Protein 9A7Y (pdb70)

Radius of gyration: 27.04 Å; Cα contacts (8 Å, |Δi|>4): 1720; chains: 2; bounding box: 69×69×62 Å

Structure (mmCIF, N/CA/C/O backbone):
data_9A7Y
#
_entry.id   9A7Y
#
loop_
_entity.id
_entity.type
_entity.pdbx_description
1 POLYMER YMFF_BACSU
2 POLYMER YMFH_BACSU
#
loop_
_atom_site.group_PDB
_atom_site.id
_atom_site.type_symbol
_atom_site.label_atom_id
_atom_site.label_alt_id
_atom_site.label_comp_id
_atom_site.label_asym_id
_atom_site.label_entity_id
_atom_site.label_seq_id
_atom_site.pdbx_PDB_ins_code
_atom_site.Cartn_x
_atom_site.Cartn_y
_atom_site.Cartn_z
_atom_site.occupancy
_atom_site.B_iso_or_equiv
_atom_site.auth_seq_id
_atom_site.auth_comp_id
_atom_site.auth_asym_id
_atom_site.auth_atom_id
_atom_site.pdbx_PDB_model_num
ATOM 1 N N . MET A 1 1 ? 10.622 7.119 -29.609 1.000 0.540 1 MET A N 1
ATOM 2 C CA . MET A 1 1 ? 9.898 8.091 -28.760 1.000 0.540 1 MET A CA 1
ATOM 3 C C . MET A 1 1 ? 10.457 7.957 -27.367 1.000 0.540 1 MET A C 1
ATOM 4 O O . MET A 1 1 ? 10.782 6.834 -27.007 1.000 0.540 1 MET A O 1
ATOM 20 N N . SER A 1 2 ? 10.600 9.060 -26.636 1.000 0.820 2 SER A N 1
ATOM 21 C CA . SER A 1 2 ? 11.010 8.968 -25.237 1.000 0.820 2 SER A CA 1
ATOM 22 C C . SER A 1 2 ? 9.808 8.644 -24.351 1.000 0.820 2 SER A C 1
ATOM 23 O O . SER A 1 2 ? 8.711 9.145 -24.608 1.000 0.820 2 SER A O 1
ATOM 31 N N . TYR A 1 3 ? 10.010 7.809 -23.336 1.000 0.880 3 TYR A N 1
ATOM 32 C CA . TYR A 1 3 ? 9.004 7.496 -22.324 1.000 0.880 3 TYR A CA 1
ATOM 33 C C . TYR A 1 3 ? 8.738 8.679 -21.389 1.000 0.880 3 TYR A C 1
ATOM 34 O O . TYR A 1 3 ? 7.626 8.815 -20.878 1.000 0.880 3 TYR A O 1
ATOM 52 N N . VAL A 1 4 ? 9.744 9.528 -21.152 1.000 0.900 4 VAL A N 1
ATOM 53 C CA . VAL A 1 4 ? 9.670 10.641 -20.200 1.000 0.900 4 VAL A CA 1
ATOM 54 C C . VAL A 1 4 ? 10.280 11.885 -20.820 1.000 0.900 4 VAL A C 1
ATOM 55 O O . VAL A 1 4 ? 11.466 11.923 -21.126 1.000 0.900 4 VAL A O 1
ATOM 68 N N . ASN A 1 5 ? 9.463 12.928 -20.964 1.000 0.860 5 ASN A N 1
ATOM 69 C CA . ASN A 1 5 ? 9.908 14.214 -21.486 1.000 0.860 5 ASN A CA 1
ATOM 70 C C . ASN A 1 5 ? 10.075 15.207 -20.331 1.000 0.860 5 ASN A C 1
ATOM 71 O O . ASN A 1 5 ? 9.141 15.913 -19.946 1.000 0.860 5 ASN A O 1
ATOM 82 N N . GLU A 1 6 ? 11.259 15.178 -19.733 1.000 0.920 6 GLU A N 1
ATOM 83 C CA . GLU A 1 6 ? 11.642 16.013 -18.600 1.000 0.920 6 GLU A CA 1
ATOM 84 C C . GLU A 1 6 ? 12.237 17.343 -19.081 1.000 0.920 6 GLU A C 1
ATOM 85 O O . GLU A 1 6 ? 13.165 17.371 -19.889 1.000 0.920 6 GLU A O 1
ATOM 97 N N . LEU A 1 7 ? 11.740 18.455 -18.541 1.000 0.950 7 LEU A N 1
ATOM 98 C CA . LEU A 1 7 ? 12.378 19.760 -18.664 1.000 0.950 7 LEU A CA 1
ATOM 99 C C . LEU A 1 7 ? 13.130 20.069 -17.368 1.000 0.950 7 LEU A C 1
ATOM 100 O O . LEU A 1 7 ? 12.504 20.278 -16.326 1.000 0.950 7 LEU A O 1
ATOM 116 N N . LYS A 1 8 ? 14.462 20.117 -17.454 1.000 0.950 8 LYS A N 1
ATOM 117 C CA . LYS A 1 8 ? 15.334 20.525 -16.350 1.000 0.950 8 LYS A CA 1
ATOM 118 C C . LYS A 1 8 ? 15.684 22.004 -16.452 1.000 0.950 8 LYS A C 1
ATOM 119 O O . LYS A 1 8 ? 16.077 22.484 -17.517 1.000 0.950 8 LYS A O 1
ATOM 138 N N . SER A 1 9 ? 15.622 22.709 -15.332 1.000 0.950 9 SER A N 1
ATOM 139 C CA . SER A 1 9 ? 16.058 24.103 -15.225 1.000 0.950 9 SER A CA 1
ATOM 140 C C . SER A 1 9 ? 16.682 24.380 -13.861 1.000 0.950 9 SER A C 1
ATOM 141 O O . SER A 1 9 ? 16.329 23.763 -12.858 1.000 0.950 9 SER A O 1
ATOM 149 N N . LYS A 1 10 ? 17.638 25.313 -13.811 1.000 0.940 10 LYS A N 1
ATOM 150 C CA . LYS A 1 10 ? 18.231 25.780 -12.553 1.000 0.940 10 LYS A CA 1
ATOM 151 C C . LYS A 1 10 ? 17.608 27.096 -12.123 1.000 0.940 10 LYS A C 1
ATOM 152 O O . LYS A 1 10 ? 17.526 28.029 -12.914 1.000 0.940 10 LYS A O 1
ATOM 171 N N . HIS A 1 11 ? 17.254 27.167 -10.849 1.000 0.950 11 HIS A N 1
ATOM 172 C CA . HIS A 1 11 ? 16.675 28.332 -10.196 1.000 0.950 11 HIS A CA 1
ATOM 173 C C . HIS A 1 11 ? 17.517 28.649 -8.950 1.000 0.950 11 HIS A C 1
ATOM 174 O O . HIS A 1 11 ? 17.166 28.283 -7.828 1.000 0.950 11 HIS A O 1
ATOM 188 N N . GLY A 1 12 ? 18.690 29.260 -9.163 1.000 0.930 12 GLY A N 1
ATOM 189 C CA . GLY A 1 12 ? 19.699 29.470 -8.119 1.000 0.930 12 GLY A CA 1
ATOM 190 C C . GLY A 1 12 ? 20.338 28.153 -7.669 1.000 0.930 12 GLY A C 1
ATOM 191 O O . GLY A 1 12 ? 21.031 27.493 -8.444 1.000 0.930 12 GLY A O 1
ATOM 195 N N . GLY A 1 13 ? 20.104 27.766 -6.415 1.000 0.930 13 GLY A N 1
ATOM 196 C CA . GLY A 1 13 ? 20.563 26.497 -5.838 1.000 0.930 13 GLY A CA 1
ATOM 197 C C . GLY A 1 13 ? 19.603 25.318 -6.015 1.000 0.930 13 GLY A C 1
ATOM 198 O O . GLY A 1 13 ? 19.961 24.205 -5.640 1.000 0.930 13 GLY A O 1
ATOM 202 N N . LEU A 1 14 ? 18.403 25.555 -6.554 1.000 0.970 14 LEU A N 1
ATOM 203 C CA . LEU A 1 14 ? 17.367 24.550 -6.787 1.000 0.970 14 LEU A CA 1
ATOM 204 C C . LEU A 1 14 ? 17.405 24.060 -8.237 1.000 0.970 14 LEU A C 1
ATOM 205 O O . LEU A 1 14 ? 17.370 24.868 -9.169 1.000 0.970 14 LEU A O 1
ATOM 221 N N . THR A 1 15 ? 17.396 22.745 -8.434 1.000 0.970 15 THR A N 1
ATOM 222 C CA . THR A 1 15 ? 17.099 22.154 -9.745 1.000 0.970 15 THR A CA 1
ATOM 223 C C . THR A 1 15 ? 15.605 21.848 -9.826 1.000 0.970 15 THR A C 1
ATOM 224 O O . THR A 1 15 ? 15.051 21.175 -8.959 1.000 0.970 15 THR A O 1
ATOM 235 N N . ALA A 1 16 ? 14.928 22.354 -10.853 1.000 0.980 16 ALA A N 1
ATOM 236 C CA . ALA A 1 16 ? 13.541 22.023 -11.146 1.000 0.980 16 ALA A CA 1
ATOM 237 C C . ALA A 1 16 ? 13.472 20.958 -12.244 1.000 0.980 16 ALA A C 1
ATOM 238 O O . ALA A 1 16 ? 14.152 21.060 -13.265 1.000 0.980 16 ALA A O 1
ATOM 245 N N . HIS A 1 17 ? 12.620 19.964 -12.024 1.000 0.980 17 HIS A N 1
ATOM 246 C CA . HIS A 1 17 ? 12.382 18.815 -12.885 1.000 0.980 17 HIS A CA 1
ATOM 247 C C . HIS A 1 17 ? 10.893 18.776 -13.228 1.000 0.980 17 HIS A C 1
ATOM 248 O O . HIS A 1 17 ? 10.058 18.378 -12.413 1.000 0.980 17 HIS A O 1
ATOM 262 N N . ILE A 1 18 ? 10.527 19.231 -14.421 1.000 0.980 18 ILE A N 1
ATOM 263 C CA . ILE A 1 18 ? 9.121 19.330 -14.822 1.000 0.980 18 ILE A CA 1
ATOM 264 C C . ILE A 1 18 ? 8.816 18.209 -15.807 1.000 0.980 18 ILE A C 1
ATOM 265 O O . ILE A 1 18 ? 9.426 18.140 -16.873 1.000 0.980 18 ILE A O 1
ATOM 281 N N . VAL A 1 19 ? 7.841 17.359 -15.483 1.000 0.970 19 VAL A N 1
ATOM 282 C CA . VAL A 1 19 ? 7.342 16.327 -16.399 1.000 0.970 19 VAL A CA 1
ATOM 283 C C . VAL A 1 19 ? 5.875 16.584 -16.703 1.000 0.970 19 VAL A C 1
ATOM 284 O O . VAL A 1 19 ? 4.987 16.306 -15.892 1.000 0.970 19 VAL A O 1
ATOM 297 N N . LYS A 1 20 ? 5.620 17.097 -17.908 1.000 0.950 20 LYS A N 1
ATOM 298 C CA . LYS A 1 20 ? 4.261 17.296 -18.409 1.000 0.950 20 LYS A CA 1
ATOM 299 C C . LYS A 1 20 ? 3.664 15.957 -18.840 1.000 0.950 20 LYS A C 1
ATOM 300 O O . LYS A 1 20 ? 4.212 15.285 -19.712 1.000 0.950 20 LYS A O 1
ATOM 319 N N . THR A 1 21 ? 2.527 15.583 -18.261 1.000 0.940 21 THR A N 1
ATOM 320 C CA . THR A 1 21 ? 1.827 14.335 -18.587 1.000 0.940 21 THR A CA 1
ATOM 321 C C . THR A 1 21 ? 0.331 14.431 -18.310 1.000 0.940 21 THR A C 1
ATOM 322 O O . THR A 1 21 ? -0.084 14.896 -17.256 1.000 0.940 21 THR A O 1
ATOM 333 N N . GLU A 1 22 ? -0.489 13.928 -19.230 1.000 0.910 22 GLU A N 1
ATOM 334 C CA . GLU A 1 22 ? -1.950 13.878 -19.077 1.000 0.910 22 GLU A CA 1
ATOM 335 C C . GLU A 1 22 ? -2.439 12.593 -18.382 1.000 0.910 22 GLU A C 1
ATOM 336 O O . GLU A 1 22 ? -3.642 12.408 -18.209 1.000 0.910 22 GLU A O 1
ATOM 348 N N . LYS A 1 23 ? -1.524 11.707 -17.946 1.000 0.920 23 LYS A N 1
ATOM 349 C CA . LYS A 1 23 ? -1.878 10.444 -17.265 1.000 0.920 23 LYS A CA 1
ATOM 350 C C . LYS A 1 23 ? -2.685 10.662 -15.979 1.000 0.920 23 LYS A C 1
ATOM 351 O O . LYS A 1 23 ? -3.497 9.816 -15.612 1.000 0.920 23 LYS A O 1
ATOM 370 N N . PHE A 1 24 ? -2.431 11.761 -15.270 1.000 0.950 24 PHE A N 1
ATOM 371 C CA . PHE A 1 24 ? -2.903 11.967 -13.903 1.000 0.950 24 PHE A CA 1
ATOM 372 C C . PHE A 1 24 ? -3.990 13.041 -13.814 1.000 0.950 24 PHE A C 1
ATOM 373 O O . PHE A 1 24 ? -3.987 14.039 -14.534 1.000 0.950 24 PHE A O 1
ATOM 390 N N . LYS A 1 25 ? -4.912 12.847 -12.872 1.000 0.950 25 LYS A N 1
ATOM 391 C CA . LYS A 1 25 ? -5.926 13.815 -12.448 1.000 0.950 25 LYS A CA 1
ATOM 392 C C . LYS A 1 25 ? -5.439 14.762 -11.351 1.000 0.950 25 LYS A C 1
ATOM 393 O O . LYS A 1 25 ? -6.184 15.636 -10.922 1.000 0.950 25 LYS A O 1
ATOM 412 N N . THR A 1 26 ? -4.198 14.599 -10.908 1.000 0.970 26 THR A N 1
ATOM 413 C CA . THR A 1 26 ? -3.527 15.450 -9.923 1.000 0.970 26 THR A CA 1
ATOM 414 C C . THR A 1 26 ? -2.218 15.982 -10.499 1.000 0.970 26 THR A C 1
ATOM 415 O O . THR A 1 26 ? -1.710 15.489 -11.509 1.000 0.970 26 THR A O 1
ATOM 426 N N . VAL A 1 27 ? -1.661 16.989 -9.835 1.000 0.980 27 VAL A N 1
ATOM 427 C CA . VAL A 1 27 ? -0.274 17.415 -9.991 1.000 0.980 27 VAL A CA 1
ATOM 428 C C . VAL A 1 27 ? 0.466 17.064 -8.707 1.000 0.980 27 VAL A C 1
ATOM 429 O O . VAL A 1 27 ? 0.052 17.447 -7.612 1.000 0.980 27 VAL A O 1
ATOM 442 N N . SER A 1 28 ? 1.563 16.327 -8.845 1.000 0.980 28 SER A N 1
ATOM 443 C CA . SER A 1 28 ? 2.469 16.013 -7.744 1.000 0.980 28 SER A CA 1
ATOM 444 C C . SER A 1 28 ? 3.623 17.009 -7.720 1.000 0.980 28 SER A C 1
ATOM 445 O O . SER A 1 28 ? 4.362 17.126 -8.698 1.000 0.980 28 SER A O 1
ATOM 453 N N . LEU A 1 29 ? 3.785 17.702 -6.593 1.000 0.990 29 LEU A N 1
ATOM 454 C CA . LEU A 1 29 ? 4.940 18.539 -6.279 1.000 0.990 29 LEU A CA 1
ATOM 455 C C . LEU A 1 29 ? 5.798 17.805 -5.247 1.000 0.990 29 LEU A C 1
ATOM 456 O O . LEU A 1 29 ? 5.321 17.478 -4.159 1.000 0.990 29 LEU A O 1
ATOM 472 N N . ILE A 1 30 ? 7.052 17.518 -5.577 1.000 0.990 30 ILE A N 1
ATOM 473 C CA . ILE A 1 30 ? 7.938 16.719 -4.724 1.000 0.990 30 ILE A CA 1
ATOM 474 C C . ILE A 1 30 ? 9.242 17.476 -4.541 1.000 0.990 30 ILE A C 1
ATOM 475 O O . ILE A 1 30 ? 10.015 17.614 -5.483 1.000 0.990 30 ILE A O 1
ATOM 491 N N . PHE A 1 31 ? 9.483 17.959 -3.329 1.000 0.990 31 PHE A N 1
ATOM 492 C CA . PHE A 1 31 ? 10.696 18.681 -2.975 1.000 0.990 31 PHE A CA 1
ATOM 493 C C . PHE A 1 31 ? 11.627 17.768 -2.185 1.000 0.990 31 PHE A C 1
ATOM 494 O O . PHE A 1 31 ? 11.219 17.188 -1.177 1.000 0.990 31 PHE A O 1
ATOM 511 N N . LYS A 1 32 ? 12.871 17.629 -2.635 1.000 0.980 32 LYS A N 1
ATOM 512 C CA . LYS A 1 32 ? 13.868 16.744 -2.034 1.000 0.980 32 LYS A CA 1
ATOM 513 C C . LYS A 1 32 ? 15.076 17.531 -1.556 1.000 0.980 32 LYS A C 1
ATOM 514 O O . LYS A 1 32 ? 15.555 18.421 -2.251 1.000 0.980 32 LYS A O 1
ATOM 533 N N . MET A 1 33 ? 15.566 17.161 -0.377 1.000 0.980 33 MET A N 1
ATOM 534 C CA . MET A 1 33 ? 16.768 17.716 0.239 1.000 0.980 33 MET A CA 1
ATOM 535 C C . MET A 1 33 ? 17.732 16.587 0.566 1.000 0.980 33 MET A C 1
ATOM 536 O O . MET A 1 33 ? 17.392 15.682 1.333 1.000 0.980 33 MET A O 1
ATOM 550 N N . LEU A 1 34 ? 18.931 16.636 -0.003 1.000 0.970 34 LEU A N 1
ATOM 551 C CA . LEU A 1 34 ? 19.945 15.601 0.157 1.000 0.970 34 LEU A CA 1
ATOM 552 C C . LEU A 1 34 ? 21.178 16.152 0.858 1.000 0.970 34 LEU A C 1
ATOM 553 O O . LEU A 1 34 ? 21.746 17.163 0.446 1.000 0.970 34 LEU A O 1
ATOM 569 N N . ALA A 1 35 ? 21.607 15.427 1.888 1.000 0.960 35 ALA A N 1
ATOM 570 C CA . ALA A 1 35 ? 22.826 15.687 2.640 1.000 0.960 35 ALA A CA 1
ATOM 571 C C . ALA A 1 35 ? 23.581 14.376 2.925 1.000 0.960 35 ALA A C 1
ATOM 572 O O . ALA A 1 35 ? 22.993 13.295 2.808 1.000 0.960 35 ALA A O 1
ATOM 579 N N . PRO A 1 36 ? 24.860 14.436 3.335 1.000 0.950 36 PRO A N 1
ATOM 580 C CA . PRO A 1 36 ? 25.559 13.281 3.889 1.000 0.950 36 PRO A CA 1
ATOM 581 C C . PRO A 1 36 ? 24.833 12.719 5.116 1.000 0.950 36 PRO A C 1
ATOM 582 O O . PRO A 1 36 ? 24.283 13.463 5.931 1.000 0.950 36 PRO A O 1
ATOM 593 N N . LEU A 1 37 ? 24.838 11.397 5.257 1.000 0.960 37 LEU A N 1
ATOM 594 C CA . LEU A 1 37 ? 24.335 10.717 6.442 1.000 0.960 37 LEU A CA 1
ATOM 595 C C . LEU A 1 37 ? 25.415 10.740 7.529 1.000 0.960 37 LEU A C 1
ATOM 596 O O . LEU A 1 37 ? 26.457 10.111 7.376 1.000 0.960 37 LEU A O 1
ATOM 612 N N . THR A 1 38 ? 25.172 11.446 8.632 1.000 0.950 38 THR A N 1
ATOM 613 C CA . THR A 1 38 ? 26.106 11.523 9.763 1.000 0.950 38 THR A CA 1
ATOM 614 C C . THR A 1 38 ? 25.374 11.368 11.090 1.000 0.950 38 THR A C 1
ATOM 615 O O . THR A 1 38 ? 24.211 11.758 11.225 1.000 0.950 38 THR A O 1
ATOM 626 N N . LYS A 1 39 ? 26.061 10.812 12.094 1.000 0.950 39 LYS A N 1
ATOM 627 C CA . LYS A 1 39 ? 25.470 10.567 13.416 1.000 0.950 39 LYS A CA 1
ATOM 628 C C . LYS A 1 39 ? 25.024 11.857 14.114 1.000 0.950 39 LYS A C 1
ATOM 629 O O . LYS A 1 39 ? 23.995 11.867 14.768 1.000 0.950 39 LYS A O 1
ATOM 648 N N . ASP A 1 40 ? 25.740 12.962 13.921 1.000 0.950 40 ASP A N 1
ATOM 649 C CA . ASP A 1 40 ? 25.431 14.250 14.554 1.000 0.950 40 ASP A CA 1
ATOM 650 C C . ASP A 1 40 ? 24.208 14.981 13.954 1.000 0.950 40 ASP A C 1
ATOM 651 O O . ASP A 1 40 ? 23.677 15.908 14.582 1.000 0.950 40 ASP A O 1
ATOM 660 N N . GLN A 1 41 ? 23.760 14.572 12.755 1.000 0.970 41 GLN A N 1
ATOM 661 C CA . GLN A 1 41 ? 22.660 15.208 12.017 1.000 0.970 41 GLN A CA 1
ATOM 662 C C . GLN A 1 41 ? 21.442 14.313 11.807 1.000 0.970 41 GLN A C 1
ATOM 663 O O . GLN A 1 41 ? 20.344 14.843 11.641 1.000 0.970 41 GLN A O 1
ATOM 677 N N . VAL A 1 42 ? 21.606 12.986 11.778 1.000 0.980 42 VAL A N 1
ATOM 678 C CA . VAL A 1 42 ? 20.540 12.058 11.366 1.000 0.980 42 VAL A CA 1
ATOM 679 C C . VAL A 1 42 ? 19.244 12.274 12.157 1.000 0.980 42 VAL A C 1
ATOM 680 O O . VAL A 1 42 ? 18.198 12.475 11.543 1.000 0.980 42 VAL A O 1
ATOM 693 N N . THR A 1 43 ? 19.319 12.379 13.486 1.000 0.990 43 THR A N 1
ATOM 694 C CA . THR A 1 43 ? 18.150 12.561 14.364 1.000 0.990 43 THR A CA 1
ATOM 695 C C . THR A 1 43 ? 17.505 13.943 14.207 1.000 0.990 43 THR A C 1
ATOM 696 O O . THR A 1 43 ? 16.287 14.057 14.086 1.000 0.990 43 THR A O 1
ATOM 707 N N . LYS A 1 44 ? 18.298 15.020 14.109 1.000 0.980 44 LYS A N 1
ATOM 708 C CA . LYS A 1 44 ? 17.773 16.386 13.894 1.000 0.980 44 LYS A CA 1
ATOM 709 C C . LYS A 1 44 ? 17.095 16.519 12.534 1.000 0.980 44 LYS A C 1
ATOM 710 O O . LYS A 1 44 ? 16.021 17.105 12.428 1.000 0.980 44 LYS A O 1
ATOM 729 N N . ARG A 1 45 ? 17.700 15.944 11.493 1.000 0.980 45 ARG A N 1
ATOM 730 C CA . ARG A 1 45 ? 17.134 15.914 10.139 1.000 0.980 45 ARG A CA 1
ATOM 731 C C . ARG A 1 45 ? 15.864 15.075 10.066 1.000 0.980 45 ARG A C 1
ATOM 732 O O . ARG A 1 45 ? 14.971 15.453 9.322 1.000 0.980 45 ARG A O 1
ATOM 753 N N . ALA A 1 46 ? 15.762 13.998 10.843 1.000 0.980 46 ALA A N 1
ATOM 754 C CA . ALA A 1 46 ? 14.532 13.218 10.960 1.000 0.980 46 ALA A CA 1
ATOM 755 C C . ALA A 1 46 ? 13.396 13.997 11.641 1.000 0.980 46 ALA A C 1
ATOM 756 O O . ALA A 1 46 ? 12.237 13.843 11.266 1.000 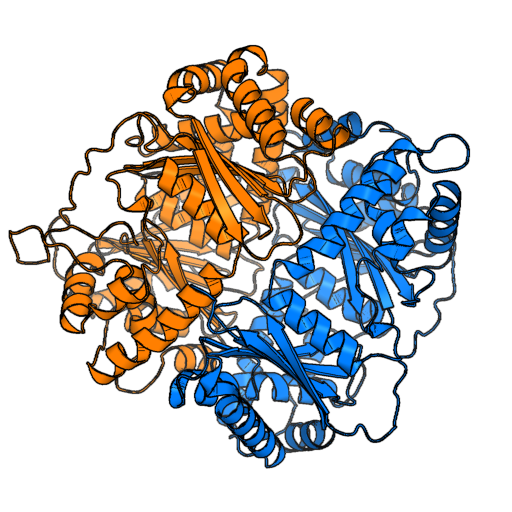0.980 46 ALA A O 1
ATOM 763 N N . LEU A 1 47 ? 13.721 14.879 12.592 1.000 0.980 47 LEU A N 1
ATOM 764 C CA . LEU A 1 47 ? 12.751 15.754 13.256 1.000 0.980 47 LEU A CA 1
ATOM 765 C C . LEU A 1 47 ? 12.306 16.940 12.377 1.000 0.980 47 LEU A C 1
ATOM 766 O O . LEU A 1 47 ? 11.137 17.330 12.385 1.000 0.980 47 LEU A O 1
ATOM 782 N N . LEU A 1 48 ? 13.243 17.508 11.612 1.000 0.980 48 LEU A N 1
ATOM 783 C CA . LEU A 1 48 ? 13.074 18.733 10.829 1.000 0.980 48 LEU A CA 1
ATOM 784 C C . LEU A 1 48 ? 11.801 18.778 9.954 1.000 0.980 48 LEU A C 1
ATOM 785 O O . LEU A 1 48 ? 11.039 19.740 10.090 1.000 0.980 48 LEU A O 1
ATOM 801 N N . PRO A 1 49 ? 11.515 17.797 9.073 1.000 0.980 49 PRO A N 1
ATOM 802 C CA . PRO A 1 49 ? 10.376 17.897 8.169 1.000 0.980 49 PRO A CA 1
ATOM 803 C C . PRO A 1 49 ? 9.033 17.933 8.896 1.000 0.980 49 PRO A C 1
ATOM 804 O O . PRO A 1 49 ? 8.121 18.624 8.453 1.000 0.980 49 PRO A O 1
ATOM 815 N N . HIS A 1 50 ? 8.903 17.242 10.026 1.000 0.970 50 HIS A N 1
ATOM 816 C CA . HIS A 1 50 ? 7.641 17.204 10.757 1.000 0.970 50 HIS A CA 1
ATOM 817 C C . HIS A 1 50 ? 7.353 18.527 11.462 1.000 0.970 50 HIS A C 1
ATOM 818 O O . HIS A 1 50 ? 6.213 18.986 11.426 1.000 0.970 50 HIS A O 1
ATOM 832 N N . VAL A 1 51 ? 8.386 19.196 11.991 1.000 0.980 51 VAL A N 1
ATOM 833 C CA . VAL A 1 51 ? 8.269 20.554 12.546 1.000 0.980 51 VAL A CA 1
ATOM 834 C C . VAL A 1 51 ? 7.902 21.568 11.456 1.000 0.980 51 VAL A C 1
ATOM 835 O O . VAL A 1 51 ? 7.007 22.385 11.669 1.000 0.980 51 VAL A O 1
ATOM 848 N N . LEU A 1 52 ? 8.510 21.480 10.265 1.000 0.980 52 LEU A N 1
ATOM 849 C CA . LEU A 1 52 ? 8.169 22.337 9.115 1.000 0.980 52 LEU A CA 1
ATOM 850 C C . LEU A 1 52 ? 6.703 22.171 8.665 1.000 0.980 52 LEU A C 1
ATOM 851 O O . LEU A 1 52 ? 6.066 23.135 8.243 1.000 0.980 52 LEU A O 1
ATOM 867 N N . LEU A 1 53 ? 6.121 20.976 8.825 1.000 0.970 53 LEU A N 1
ATOM 868 C CA . LEU A 1 53 ? 4.709 20.707 8.526 1.000 0.970 53 LEU A CA 1
ATOM 869 C C . LEU A 1 53 ? 3.722 21.173 9.620 1.000 0.970 53 LEU A C 1
ATOM 870 O O . LEU A 1 53 ? 2.512 20.973 9.462 1.000 0.970 53 LEU A O 1
ATOM 886 N N . ARG A 1 54 ? 4.186 21.794 10.717 1.000 0.970 54 ARG A N 1
ATOM 887 C CA . ARG A 1 54 ? 3.310 22.308 11.792 1.000 0.970 54 ARG A CA 1
ATOM 888 C C . ARG A 1 54 ? 2.751 23.695 11.529 1.000 0.970 54 ARG A C 1
ATOM 889 O O . ARG A 1 54 ? 1.706 24.028 12.087 1.000 0.970 54 ARG A O 1
ATOM 910 N N . GLY A 1 55 ? 3.400 24.484 10.688 1.000 0.970 55 GLY A N 1
ATOM 911 C CA . GLY A 1 55 ? 2.930 25.816 10.351 1.000 0.970 55 GLY A CA 1
ATOM 912 C C . GLY A 1 55 ? 3.926 26.577 9.496 1.000 0.970 55 GLY A C 1
ATOM 913 O O . GLY A 1 55 ? 5.130 26.325 9.526 1.000 0.970 55 GLY A O 1
ATOM 917 N N . THR A 1 56 ? 3.407 27.556 8.773 1.000 0.970 56 THR A N 1
ATOM 918 C CA . THR A 1 56 ? 4.183 28.510 7.978 1.000 0.970 56 THR A CA 1
ATOM 919 C C . THR A 1 56 ? 4.020 29.913 8.551 1.000 0.970 56 THR A C 1
ATOM 920 O O . THR A 1 56 ? 3.214 30.155 9.446 1.000 0.970 56 THR A O 1
ATOM 931 N N . LYS A 1 57 ? 4.745 30.887 8.014 1.000 0.970 57 LYS A N 1
ATOM 932 C CA . LYS A 1 57 ? 4.583 32.298 8.372 1.000 0.970 57 LYS A CA 1
ATOM 933 C C . LYS A 1 57 ? 3.160 32.826 8.121 1.000 0.970 57 LYS A C 1
ATOM 934 O O . LYS A 1 57 ? 2.681 33.662 8.883 1.000 0.970 57 LYS A O 1
ATOM 953 N N . SER A 1 58 ? 2.504 32.369 7.055 1.000 0.970 58 SER A N 1
ATOM 954 C CA . SER A 1 58 ? 1.135 32.750 6.666 1.000 0.970 58 SER A CA 1
ATOM 955 C C . SER A 1 58 ? 0.068 31.943 7.419 1.000 0.970 58 SER A C 1
ATOM 956 O O . SER A 1 58 ? -0.978 32.485 7.772 1.000 0.970 58 SER A O 1
ATOM 964 N N . HIS A 1 59 ? 0.362 30.679 7.735 1.000 0.970 59 HIS A N 1
ATOM 965 C CA . HIS A 1 59 ? -0.486 29.773 8.505 1.000 0.970 59 HIS A CA 1
ATOM 966 C C . HIS A 1 59 ? 0.277 29.265 9.741 1.000 0.970 59 HIS A C 1
ATOM 967 O O . HIS A 1 59 ? 0.683 28.101 9.786 1.000 0.970 59 HIS A O 1
ATOM 981 N N . PRO A 1 60 ? 0.485 30.117 10.765 1.000 0.960 60 PRO A N 1
ATOM 982 C CA . PRO A 1 60 ? 1.366 29.805 11.894 1.000 0.960 60 PRO A CA 1
ATOM 983 C C . PRO A 1 60 ? 0.813 28.747 12.845 1.000 0.960 60 PRO A C 1
ATOM 984 O O . PRO A 1 60 ? 1.561 28.235 13.672 1.000 0.960 60 PRO A O 1
ATOM 995 N N . LYS A 1 61 ? -0.488 28.444 12.749 1.000 0.950 61 LYS A N 1
ATOM 996 C CA . LYS A 1 61 ? -1.161 27.410 13.535 1.000 0.950 61 LYS A CA 1
ATOM 997 C C . LYS A 1 61 ? -1.414 26.172 12.684 1.000 0.950 61 LYS A C 1
ATOM 998 O O . LYS A 1 61 ? -1.957 26.301 11.585 1.000 0.950 61 LYS A O 1
ATOM 1017 N N . THR A 1 62 ? -1.132 24.987 13.232 1.000 0.950 62 THR A N 1
ATOM 1018 C CA . THR A 1 62 ? -1.345 23.701 12.544 1.000 0.950 62 THR A CA 1
ATOM 1019 C C . THR A 1 62 ? -2.778 23.543 12.037 1.000 0.950 62 THR A C 1
ATOM 1020 O O . THR A 1 62 ? -2.949 23.243 10.858 1.000 0.950 62 THR A O 1
ATOM 1031 N N . ALA A 1 63 ? -3.804 23.828 12.849 1.000 0.920 63 ALA A N 1
ATOM 1032 C CA . ALA A 1 63 ? -5.196 23.792 12.388 1.000 0.920 63 ALA A CA 1
ATOM 1033 C C . ALA A 1 63 ? -5.455 24.708 11.179 1.000 0.920 63 ALA A C 1
ATOM 1034 O O . ALA A 1 63 ? -6.069 24.288 10.203 1.000 0.920 63 ALA A O 1
ATOM 1041 N N . GLY A 1 64 ? -4.923 25.937 11.192 1.000 0.940 64 GLY A N 1
ATOM 1042 C CA . GLY A 1 64 ? -5.076 26.883 10.082 1.000 0.940 64 GLY A CA 1
ATOM 1043 C C . GLY A 1 64 ? -4.411 26.405 8.788 1.000 0.940 64 GLY A C 1
ATOM 1044 O O . GLY A 1 64 ? -4.966 26.598 7.709 1.000 0.940 64 GLY A O 1
ATOM 1048 N N . LEU A 1 65 ? -3.254 25.745 8.894 1.000 0.970 65 LEU A N 1
ATOM 1049 C CA . LEU A 1 65 ? -2.572 25.121 7.758 1.000 0.970 65 LEU A CA 1
ATOM 1050 C C . LEU A 1 65 ? -3.364 23.920 7.214 1.000 0.970 65 LEU A C 1
ATOM 1051 O O . LEU A 1 65 ? -3.525 23.782 6.003 1.000 0.970 65 LEU A O 1
ATOM 1067 N N . ARG A 1 66 ? -3.880 23.055 8.096 1.000 0.950 66 ARG A N 1
ATOM 1068 C CA . ARG A 1 66 ? -4.657 21.864 7.715 1.000 0.950 66 ARG A CA 1
ATOM 1069 C C . ARG A 1 66 ? -5.989 22.232 7.060 1.000 0.950 66 ARG A C 1
ATOM 1070 O O . ARG A 1 66 ? -6.313 21.656 6.028 1.000 0.950 66 ARG A O 1
ATOM 1091 N N . SER A 1 67 ? -6.707 23.227 7.581 1.000 0.950 67 SER A N 1
ATOM 1092 C CA . SER A 1 67 ? -7.931 23.728 6.943 1.000 0.950 67 SER A CA 1
ATOM 1093 C C . SER A 1 67 ? -7.663 24.331 5.566 1.000 0.950 67 SER A C 1
ATOM 1094 O O . SER A 1 67 ? -8.436 24.093 4.644 1.000 0.950 67 SER A O 1
ATOM 1102 N N . TYR A 1 68 ? -6.551 25.054 5.392 1.000 0.960 68 TYR A N 1
ATOM 1103 C CA . TYR A 1 68 ? -6.177 25.588 4.080 1.000 0.960 68 TYR A CA 1
ATOM 1104 C C . TYR A 1 68 ? -5.883 24.470 3.064 1.000 0.960 68 TYR A C 1
ATOM 1105 O O . TYR A 1 68 ? -6.333 24.540 1.925 1.000 0.960 68 TYR A O 1
ATOM 1123 N N . LEU A 1 69 ? -5.196 23.396 3.473 1.000 0.960 69 LEU A N 1
ATOM 1124 C CA . LEU A 1 69 ? -4.986 22.209 2.628 1.000 0.960 69 LEU A CA 1
ATOM 1125 C C . LEU A 1 69 ? -6.312 21.556 2.197 1.000 0.960 69 LEU A C 1
ATOM 1126 O O . LEU A 1 69 ? -6.464 21.174 1.035 1.000 0.960 69 LEU A O 1
ATOM 1142 N N . ASP A 1 70 ? -7.279 21.458 3.111 1.000 0.940 70 ASP A N 1
ATOM 1143 C CA . ASP A 1 70 ? -8.598 20.895 2.815 1.000 0.940 70 ASP A CA 1
ATOM 1144 C C . ASP A 1 70 ? -9.424 21.806 1.891 1.000 0.940 70 ASP A C 1
ATOM 1145 O O . ASP A 1 70 ? -10.094 21.314 0.978 1.000 0.940 70 ASP A O 1
ATOM 1154 N N . GLU A 1 71 ? -9.322 23.130 2.051 1.000 0.940 71 GLU A N 1
ATOM 1155 C CA . GLU A 1 71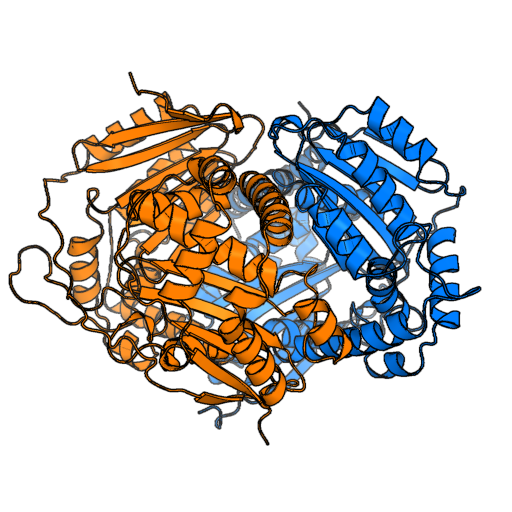 ? -9.900 24.104 1.118 1.000 0.940 71 GLU A CA 1
ATOM 1156 C C . GLU A 1 71 ? -9.342 23.962 -0.298 1.000 0.940 71 GLU A C 1
ATOM 1157 O O . GLU A 1 71 ? -10.094 24.127 -1.264 1.000 0.940 71 GLU A O 1
ATOM 1169 N N . LEU A 1 72 ? -8.059 23.611 -0.426 1.000 0.940 72 LEU A N 1
ATOM 1170 C CA . LEU A 1 72 ? -7.405 23.252 -1.687 1.000 0.940 72 LEU A CA 1
ATOM 1171 C C . LEU A 1 72 ? -7.775 21.824 -2.131 1.000 0.940 72 LEU A C 1
ATOM 1172 O O . LEU A 1 72 ? -6.917 21.062 -2.575 1.000 0.940 72 LEU A O 1
ATOM 1188 N N . TYR A 1 73 ? -9.052 21.455 -1.993 1.000 0.930 73 TYR A N 1
ATOM 1189 C CA . TYR A 1 73 ? -9.602 20.141 -2.336 1.000 0.930 73 TYR A CA 1
ATOM 1190 C C . TYR A 1 73 ? -8.818 18.980 -1.718 1.000 0.930 73 TYR A C 1
ATOM 1191 O O . TYR A 1 73 ? -8.458 18.026 -2.397 1.000 0.930 73 TYR A O 1
ATOM 1209 N N . GLY A 1 74 ? -8.522 19.058 -0.419 1.000 0.910 74 GLY A N 1
ATOM 1210 C CA . GLY A 1 74 ? -7.782 17.996 0.271 1.000 0.910 74 GLY A CA 1
ATOM 1211 C C . GLY A 1 74 ? -6.387 17.770 -0.280 1.000 0.910 74 GLY A C 1
ATOM 1212 O O . GLY A 1 74 ? -5.943 16.622 -0.338 1.000 0.910 74 GLY A O 1
ATOM 1216 N N . THR A 1 75 ? -5.715 18.844 -0.702 1.000 0.930 75 THR A N 1
ATOM 1217 C CA . THR A 1 75 ? -4.312 18.782 -1.103 1.000 0.930 75 THR A CA 1
ATOM 1218 C C . THR A 1 75 ? -3.533 18.075 -0.002 1.000 0.930 75 THR A C 1
ATOM 1219 O O . THR A 1 75 ? -3.470 18.537 1.138 1.000 0.930 75 THR A O 1
ATOM 1230 N N . SER A 1 76 ? -2.964 16.914 -0.316 1.000 0.930 76 SER A N 1
ATOM 1231 C CA . SER A 1 76 ? -2.279 16.119 0.696 1.000 0.930 76 SER A CA 1
ATOM 1232 C C . SER A 1 76 ? -0.841 16.589 0.818 1.000 0.930 76 SER A C 1
ATOM 1233 O O . SER A 1 76 ? -0.155 16.686 -0.198 1.000 0.930 76 SER A O 1
ATOM 1241 N N . VAL A 1 77 ? -0.379 16.817 2.047 1.000 0.950 77 VAL A N 1
ATOM 1242 C CA . VAL A 1 77 ? 1.037 17.030 2.347 1.000 0.950 77 VAL A CA 1
ATOM 1243 C C . VAL A 1 77 ? 1.567 15.903 3.222 1.000 0.950 77 VAL A C 1
ATOM 1244 O O . VAL A 1 77 ? 0.965 15.557 4.244 1.000 0.950 77 VAL A O 1
ATOM 1257 N N . SER A 1 78 ? 2.706 15.347 2.838 1.000 0.950 78 SER A N 1
ATOM 1258 C CA . SER A 1 78 ? 3.447 14.371 3.633 1.000 0.950 78 SER A CA 1
ATOM 1259 C C . SER A 1 78 ? 4.934 14.669 3.560 1.000 0.950 78 SER A C 1
ATOM 1260 O O . SER A 1 78 ? 5.406 15.205 2.556 1.000 0.950 78 SER A O 1
ATOM 1268 N N . ALA A 1 79 ? 5.668 14.264 4.587 1.000 0.970 79 ALA A N 1
ATOM 1269 C CA . ALA A 1 79 ? 7.112 14.191 4.528 1.000 0.970 79 ALA A CA 1
ATOM 1270 C C . ALA A 1 79 ? 7.574 12.774 4.848 1.000 0.970 79 ALA A C 1
ATOM 1271 O O . ALA A 1 79 ? 6.909 12.064 5.599 1.000 0.970 79 ALA A O 1
ATOM 1278 N N . ASP A 1 80 ? 8.686 12.382 4.245 1.000 0.940 80 ASP A N 1
ATOM 1279 C CA . ASP A 1 80 ? 9.295 11.070 4.412 1.000 0.940 80 ASP A CA 1
ATOM 1280 C C . ASP A 1 80 ? 10.822 11.192 4.365 1.000 0.940 80 ASP A C 1
ATOM 1281 O O . ASP A 1 80 ? 11.362 12.141 3.778 1.000 0.940 80 ASP A O 1
ATOM 1290 N N . LEU A 1 81 ? 11.510 10.233 4.985 1.000 0.970 81 LEU A N 1
ATOM 1291 C CA . LEU A 1 81 ? 12.965 10.158 5.018 1.000 0.970 81 LEU A CA 1
ATOM 1292 C C . LEU A 1 81 ? 13.438 8.835 4.432 1.000 0.970 81 LEU A C 1
ATOM 1293 O O . LEU A 1 81 ? 12.949 7.762 4.773 1.000 0.970 81 LEU A O 1
ATOM 1309 N N . THR A 1 82 ? 14.458 8.911 3.585 1.000 0.970 82 THR A N 1
ATOM 1310 C CA . THR A 1 82 ? 15.099 7.726 3.011 1.000 0.970 82 THR A CA 1
ATOM 1311 C C . THR A 1 82 ? 16.613 7.838 3.094 1.000 0.970 82 THR A C 1
ATOM 1312 O O . THR A 1 82 ? 17.185 8.932 3.140 1.000 0.970 82 THR A O 1
ATOM 1323 N N . LYS A 1 83 ? 17.277 6.682 3.092 1.000 0.960 83 LYS A N 1
ATOM 1324 C CA . LYS A 1 83 ? 18.722 6.584 2.882 1.000 0.960 83 LYS A CA 1
ATOM 1325 C C . LYS A 1 83 ? 18.989 6.129 1.450 1.000 0.960 83 LYS A C 1
ATOM 1326 O O . LYS A 1 83 ? 18.249 5.298 0.929 1.000 0.960 83 LYS A O 1
ATOM 1345 N N . LYS A 1 84 ? 20.043 6.661 0.831 1.000 0.940 84 LYS A N 1
ATOM 1346 C CA . LYS A 1 84 ? 20.585 6.173 -0.450 1.000 0.940 84 LYS A CA 1
ATOM 1347 C C . LYS A 1 84 ? 22.098 6.036 -0.313 1.000 0.940 84 LYS A C 1
ATOM 1348 O O . LYS A 1 84 ? 22.842 6.989 -0.559 1.000 0.940 84 LYS A O 1
ATOM 1367 N N . GLY A 1 85 ? 22.549 4.870 0.148 1.000 0.920 85 GLY A N 1
ATOM 1368 C CA . GLY A 1 85 ? 23.917 4.722 0.650 1.000 0.920 85 GLY A CA 1
ATOM 1369 C C . GLY A 1 85 ? 24.178 5.711 1.787 1.000 0.920 85 GLY A C 1
ATOM 1370 O O . GLY A 1 85 ? 23.308 5.925 2.631 1.000 0.920 85 GLY A O 1
ATOM 1374 N N . GLU A 1 86 ? 25.330 6.380 1.792 1.000 0.930 86 GLU A N 1
ATOM 1375 C CA . GLU A 1 86 ? 25.685 7.346 2.853 1.000 0.930 86 GLU A CA 1
ATOM 1376 C C . GLU A 1 86 ? 25.066 8.743 2.651 1.000 0.930 86 GLU A C 1
ATOM 1377 O O . GLU A 1 86 ? 25.623 9.765 3.049 1.000 0.930 86 GLU A O 1
ATOM 1389 N N . ARG A 1 87 ? 23.877 8.789 2.039 1.000 0.950 87 ARG A N 1
ATOM 1390 C CA . ARG A 1 87 ? 23.078 9.999 1.816 1.000 0.950 87 ARG A CA 1
ATOM 1391 C C . ARG A 1 87 ? 21.780 9.916 2.601 1.000 0.950 87 ARG A C 1
ATOM 1392 O O . ARG A 1 87 ? 21.106 8.885 2.579 1.000 0.950 87 ARG A O 1
ATOM 1413 N N . HIS A 1 88 ? 21.406 11.025 3.224 1.000 0.970 88 HIS A N 1
ATOM 1414 C CA . HIS A 1 88 ? 20.148 11.188 3.933 1.000 0.970 88 HIS A CA 1
ATOM 1415 C C . HIS A 1 88 ? 19.234 12.157 3.179 1.000 0.970 88 HIS A C 1
ATOM 1416 O O . HIS A 1 88 ? 19.576 13.330 2.991 1.000 0.970 88 HIS A O 1
ATOM 1430 N N . VAL A 1 89 ? 18.074 11.661 2.745 1.000 0.980 89 VAL A N 1
ATOM 1431 C CA . VAL A 1 89 ? 17.151 12.386 1.870 1.000 0.980 89 VAL A CA 1
ATOM 1432 C C . VAL A 1 89 ? 15.850 12.682 2.601 1.000 0.980 89 VAL A C 1
ATOM 1433 O O . VAL A 1 89 ? 15.110 11.762 2.941 1.000 0.980 89 VAL A O 1
ATOM 1446 N N . ILE A 1 90 ? 15.546 13.969 2.766 1.000 0.990 90 ILE A N 1
ATOM 1447 C CA . ILE A 1 90 ? 14.231 14.452 3.197 1.000 0.990 90 ILE A CA 1
ATOM 1448 C C . ILE A 1 90 ? 13.389 14.680 1.943 1.000 0.990 90 ILE A C 1
ATOM 1449 O O . ILE A 1 90 ? 13.842 15.337 1.007 1.000 0.990 90 ILE A O 1
ATOM 1465 N N . THR A 1 91 ? 12.167 14.152 1.915 1.000 0.990 91 THR A N 1
ATOM 1466 C CA . THR A 1 91 ? 11.213 14.364 0.819 1.000 0.990 91 THR A CA 1
ATOM 1467 C C . THR A 1 91 ? 9.935 14.993 1.358 1.000 0.990 91 THR A C 1
ATOM 1468 O O . THR A 1 91 ? 9.265 14.382 2.180 1.000 0.990 91 THR A O 1
ATOM 1479 N N . PHE A 1 92 ? 9.553 16.165 0.850 1.000 0.990 92 PHE A N 1
ATOM 1480 C CA . PHE A 1 92 ? 8.210 16.725 1.001 1.000 0.990 92 PHE A CA 1
ATOM 1481 C C . PHE A 1 92 ? 7.402 16.429 -0.253 1.000 0.990 92 PHE A C 1
ATOM 1482 O O . PHE A 1 92 ? 7.885 16.600 -1.372 1.000 0.990 92 PHE A O 1
ATOM 1499 N N . ARG A 1 93 ? 6.156 16.012 -0.071 1.000 0.980 93 ARG A N 1
ATOM 1500 C CA . ARG A 1 93 ? 5.244 15.688 -1.162 1.000 0.980 93 ARG A CA 1
ATOM 1501 C C . ARG A 1 93 ? 3.948 16.445 -0.959 1.000 0.980 93 ARG A C 1
ATOM 1502 O O . ARG A 1 93 ? 3.297 16.263 0.067 1.000 0.980 93 ARG A O 1
ATOM 1523 N N . LEU A 1 94 ? 3.592 17.256 -1.945 1.000 0.980 94 LEU A N 1
ATOM 1524 C CA . LEU A 1 94 ? 2.298 17.902 -2.068 1.000 0.980 94 LEU A CA 1
ATOM 1525 C C . LEU A 1 94 ? 1.574 17.290 -3.267 1.000 0.980 94 LEU A C 1
ATOM 1526 O O . LEU A 1 94 ? 2.139 17.226 -4.357 1.000 0.980 94 LEU A O 1
ATOM 1542 N N . GLU A 1 95 ? 0.338 16.846 -3.090 1.000 0.970 95 GLU A N 1
ATOM 1543 C CA . GLU A 1 95 ? -0.453 16.306 -4.195 1.000 0.970 95 GLU A CA 1
ATOM 1544 C C . GLU A 1 95 ? -1.786 17.026 -4.300 1.000 0.970 95 GLU A C 1
ATOM 1545 O O . GLU A 1 95 ? -2.560 17.055 -3.344 1.000 0.970 95 GLU A O 1
ATOM 1557 N N . ILE A 1 96 ? -2.006 17.635 -5.463 1.000 0.960 96 ILE A N 1
ATOM 1558 C CA . ILE A 1 96 ? -3.039 18.641 -5.685 1.000 0.960 96 ILE A CA 1
ATOM 1559 C C . ILE A 1 96 ? -3.960 18.152 -6.804 1.000 0.960 96 ILE A C 1
ATOM 1560 O O . ILE A 1 96 ? -3.458 17.790 -7.871 1.000 0.960 96 ILE A O 1
ATOM 1576 N N . PRO A 1 97 ? -5.288 18.144 -6.631 1.000 0.940 97 PRO A N 1
ATOM 1577 C CA . PRO A 1 97 ? -6.211 17.873 -7.729 1.000 0.940 97 PRO A CA 1
ATOM 1578 C C . PRO A 1 97 ? -6.028 18.853 -8.890 1.000 0.940 97 PRO A C 1
ATOM 1579 O O . PRO A 1 97 ? -5.814 20.045 -8.683 1.000 0.940 97 PRO A O 1
ATOM 1590 N N . ASN A 1 98 ? -6.131 18.361 -10.124 1.000 0.920 98 ASN A N 1
ATOM 1591 C CA . ASN A 1 98 ? -6.172 19.239 -11.282 1.000 0.920 98 ASN A CA 1
ATOM 1592 C C . ASN A 1 98 ? -7.573 19.861 -11.387 1.000 0.920 98 ASN A C 1
ATOM 1593 O O . ASN A 1 98 ? -8.586 19.164 -11.472 1.000 0.920 98 ASN A O 1
ATOM 1604 N N . GLU A 1 99 ? -7.602 21.188 -11.399 1.000 0.880 99 GLU A N 1
ATOM 1605 C CA . GLU A 1 99 ? -8.793 22.033 -11.464 1.000 0.880 99 GLU A CA 1
ATOM 1606 C C . GLU A 1 99 ? -9.712 21.723 -12.658 1.000 0.880 99 GLU A C 1
ATOM 1607 O O . GLU A 1 99 ? -10.921 21.908 -12.549 1.000 0.880 99 GLU A O 1
ATOM 1619 N N . LYS A 1 100 ? -9.209 21.120 -13.747 1.000 0.870 100 LYS A N 1
ATOM 1620 C CA . LYS A 1 100 ? -10.041 20.715 -14.898 1.000 0.870 100 LYS A CA 1
ATOM 1621 C C . LYS A 1 100 ? -11.108 19.651 -14.590 1.000 0.870 100 LYS A C 1
ATOM 1622 O O . LYS A 1 100 ? -12.028 19.489 -15.386 1.000 0.870 100 LYS A O 1
ATOM 1641 N N . TYR A 1 101 ? -10.983 18.919 -13.479 1.000 0.890 101 TYR A N 1
ATOM 1642 C CA . TYR A 1 101 ? -11.959 17.906 -13.032 1.000 0.890 101 TYR A CA 1
ATOM 1643 C C . TYR A 1 101 ? -12.900 18.423 -11.933 1.000 0.890 101 TYR A C 1
ATOM 1644 O O . TYR A 1 101 ? -13.755 17.690 -11.425 1.000 0.890 101 TYR A O 1
ATOM 1662 N N . LEU A 1 102 ? -12.723 19.681 -11.535 1.000 0.880 102 LEU A N 1
ATOM 1663 C CA . LEU A 1 102 ? -13.494 20.344 -10.499 1.000 0.880 102 LEU A CA 1
ATOM 1664 C C . LEU A 1 102 ? -14.435 21.365 -11.141 1.000 0.880 102 LEU A C 1
ATOM 1665 O O . LEU A 1 102 ? -14.194 21.872 -12.234 1.000 0.880 102 LEU A O 1
ATOM 1681 N N . LYS A 1 103 ? -15.532 21.682 -10.453 1.000 0.820 103 LYS A N 1
ATOM 1682 C CA . LYS A 1 103 ? -16.463 22.734 -10.897 1.000 0.820 103 LYS A CA 1
ATOM 1683 C C . LYS A 1 103 ? -15.929 24.145 -10.633 1.000 0.820 103 LYS A C 1
ATOM 1684 O O . LYS A 1 103 ? -16.300 25.084 -11.330 1.000 0.820 103 LYS A O 1
ATOM 1703 N N . ASP A 1 104 ? -15.097 24.287 -9.608 1.000 0.760 104 ASP A N 1
ATOM 1704 C CA . ASP A 1 104 ? -14.437 25.531 -9.215 1.000 0.760 104 ASP A CA 1
ATOM 1705 C C . ASP A 1 104 ? -13.137 25.713 -10.015 1.000 0.760 104 ASP A C 1
ATOM 1706 O O . ASP A 1 104 ? -12.394 24.753 -10.203 1.000 0.760 104 ASP A O 1
ATOM 1715 N N . GLN A 1 105 ? -12.851 26.941 -10.449 1.000 0.770 105 GLN A N 1
ATOM 1716 C CA . GLN A 1 105 ? -11.634 27.305 -11.187 1.000 0.770 105 GLN A CA 1
ATOM 1717 C C . GLN A 1 105 ? -10.629 28.064 -10.311 1.000 0.770 105 GLN A C 1
ATOM 1718 O O . GLN A 1 105 ? -10.008 29.043 -10.727 1.000 0.770 105 GLN A O 1
ATOM 1732 N N . THR A 1 106 ? -10.512 27.649 -9.050 1.000 0.820 106 THR A N 1
ATOM 1733 C CA . THR A 1 106 ? -9.457 28.120 -8.154 1.000 0.820 106 THR A CA 1
ATOM 1734 C C . THR A 1 106 ? -8.095 27.663 -8.695 1.000 0.820 106 THR A C 1
ATOM 1735 O O . THR A 1 106 ? -7.942 26.461 -8.882 1.000 0.820 106 THR A O 1
ATOM 1746 N N . PRO A 1 107 ? -7.087 28.556 -8.837 1.000 0.910 107 PRO A N 1
ATOM 1747 C CA . PRO A 1 107 ? -5.772 28.230 -9.407 1.000 0.910 107 PRO A CA 1
ATOM 1748 C C . PRO A 1 107 ? -4.932 27.364 -8.454 1.000 0.910 107 PRO A C 1
ATOM 1749 O O . PRO A 1 107 ? -4.020 27.844 -7.770 1.000 0.910 107 PRO A O 1
ATOM 1760 N N . LEU A 1 108 ? -5.278 26.080 -8.359 1.000 0.940 108 LEU A N 1
ATOM 1761 C CA . LEU A 1 108 ? -4.747 25.140 -7.372 1.000 0.940 108 LEU A CA 1
ATOM 1762 C C . LEU A 1 108 ? -3.238 24.918 -7.541 1.000 0.940 108 LEU A C 1
ATOM 1763 O O . LEU A 1 108 ? -2.529 24.793 -6.541 1.000 0.940 108 LEU A O 1
ATOM 1779 N N . LEU A 1 109 ? -2.727 24.937 -8.778 1.000 0.950 109 LEU A N 1
ATOM 1780 C CA . LEU A 1 109 ? -1.298 24.744 -9.051 1.000 0.950 109 LEU A CA 1
ATOM 1781 C C . LEU A 1 109 ? -0.432 25.855 -8.441 1.000 0.950 109 LEU A C 1
ATOM 1782 O O . LEU A 1 109 ? 0.531 25.567 -7.729 1.000 0.950 109 LEU A O 1
ATOM 1798 N N . GLU A 1 110 ? -0.768 27.124 -8.696 1.000 0.960 110 GLU A N 1
ATOM 1799 C CA . GLU A 1 110 ? 0.007 28.256 -8.167 1.000 0.960 110 GLU A CA 1
ATOM 1800 C C . GLU A 1 110 ? -0.061 28.286 -6.636 1.000 0.960 110 GLU A C 1
ATOM 1801 O O . GLU A 1 110 ? 0.970 28.429 -5.977 1.000 0.960 110 GLU A O 1
ATOM 1813 N N . LYS A 1 111 ? -1.254 28.066 -6.062 1.000 0.960 111 LYS A N 1
ATOM 1814 C CA . LYS A 1 111 ? -1.435 28.004 -4.605 1.000 0.960 111 LYS A CA 1
ATOM 1815 C C . LYS A 1 111 ? -0.651 26.859 -3.965 1.000 0.960 111 LYS A C 1
ATOM 1816 O O . LYS A 1 111 ? -0.085 27.049 -2.892 1.000 0.960 111 LYS A O 1
ATOM 1835 N N . GLY A 1 112 ? -0.587 25.694 -4.608 1.000 0.970 112 GLY A N 1
ATOM 1836 C CA . GLY A 1 112 ? 0.182 24.553 -4.117 1.000 0.970 112 GLY A CA 1
ATOM 1837 C C . GLY A 1 112 ? 1.696 24.760 -4.203 1.000 0.970 112 GLY A C 1
ATOM 1838 O O . GLY A 1 112 ? 2.406 24.445 -3.251 1.000 0.970 112 GLY A O 1
ATOM 1842 N N . LEU A 1 113 ? 2.198 25.357 -5.292 1.000 0.980 113 LEU A N 1
ATOM 1843 C CA . LEU A 1 113 ? 3.613 25.735 -5.417 1.000 0.980 113 LEU A CA 1
ATOM 1844 C C . LEU A 1 113 ? 4.009 26.774 -4.365 1.000 0.980 113 LEU A C 1
ATOM 1845 O O . LEU A 1 113 ? 5.039 26.619 -3.709 1.000 0.980 113 LEU A O 1
ATOM 1861 N N . GLN A 1 114 ? 3.168 27.791 -4.163 1.000 0.980 114 GLN A N 1
ATOM 1862 C CA . GLN A 1 114 ? 3.350 28.768 -3.095 1.000 0.980 114 GLN A CA 1
ATOM 1863 C C . GLN A 1 114 ? 3.376 28.089 -1.719 1.000 0.980 114 GLN A C 1
ATOM 1864 O O . GLN A 1 114 ? 4.272 28.360 -0.925 1.000 0.980 114 GLN A O 1
ATOM 1878 N N . LEU A 1 115 ? 2.429 27.186 -1.443 1.000 0.980 115 LEU A N 1
ATOM 1879 C CA . LEU A 1 115 ? 2.3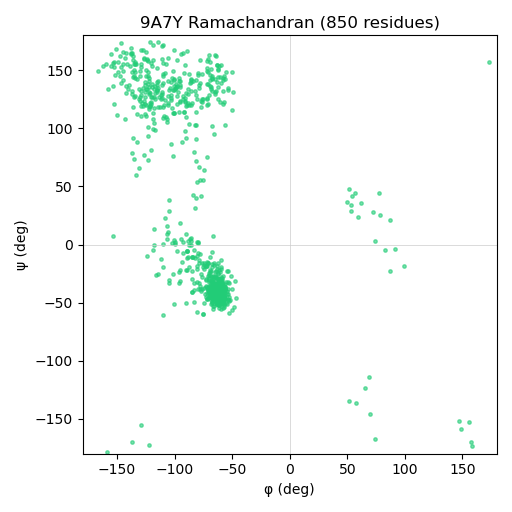38 26.506 -0.153 1.000 0.980 115 LEU A CA 1
ATOM 1880 C C . LEU A 1 115 ? 3.559 25.622 0.125 1.000 0.980 115 LEU A C 1
ATOM 1881 O O . LEU A 1 115 ? 4.102 25.663 1.226 1.000 0.980 115 LEU A O 1
ATOM 1897 N N . LEU A 1 116 ? 4.021 24.853 -0.865 1.000 0.980 116 LEU A N 1
ATOM 1898 C CA . LEU A 1 116 ? 5.227 24.037 -0.725 1.000 0.980 116 LEU A CA 1
ATOM 1899 C C . LEU A 1 116 ? 6.465 24.906 -0.459 1.000 0.980 116 LEU A C 1
ATOM 1900 O O . LEU A 1 116 ? 7.271 24.562 0.404 1.000 0.980 116 LEU A O 1
ATOM 1916 N N . ALA A 1 117 ? 6.594 26.051 -1.139 1.000 0.980 117 ALA A N 1
ATOM 1917 C CA . ALA A 1 117 ? 7.673 26.998 -0.873 1.000 0.980 117 ALA A CA 1
ATOM 1918 C C . ALA A 1 117 ? 7.588 27.588 0.543 1.000 0.980 117 ALA A C 1
ATOM 1919 O O . ALA A 1 117 ? 8.597 27.664 1.237 1.000 0.980 117 ALA A O 1
ATOM 1926 N N . GLU A 1 118 ? 6.401 27.975 1.010 1.000 0.980 118 GLU A N 1
ATOM 1927 C CA . GLU A 1 118 ? 6.225 28.516 2.361 1.000 0.980 118 GLU A CA 1
ATOM 1928 C C . GLU A 1 118 ? 6.521 27.477 3.452 1.000 0.980 118 GLU A C 1
ATOM 1929 O O . GLU A 1 118 ? 7.170 27.817 4.439 1.000 0.980 118 GLU A O 1
ATOM 1941 N N . LEU A 1 119 ? 6.116 26.216 3.257 1.000 0.980 119 LEU A N 1
ATOM 1942 C CA . LEU A 1 119 ? 6.430 25.102 4.163 1.000 0.980 119 LEU A CA 1
ATOM 1943 C C . LEU A 1 119 ? 7.935 24.882 4.318 1.000 0.980 119 LEU A C 1
ATOM 1944 O O . LEU A 1 119 ? 8.408 24.628 5.421 1.000 0.980 119 LEU A O 1
ATOM 1960 N N . VAL A 1 120 ? 8.682 24.978 3.217 1.000 0.980 120 VAL A N 1
ATOM 1961 C CA . VAL A 1 120 ? 10.124 24.714 3.219 1.000 0.980 120 VAL A CA 1
ATOM 1962 C C . VAL A 1 120 ? 10.932 25.945 3.626 1.000 0.980 120 VAL A C 1
ATOM 1963 O O . VAL A 1 120 ? 11.893 25.803 4.365 1.000 0.980 120 VAL A O 1
ATOM 1976 N N . PHE A 1 121 ? 10.578 27.145 3.158 1.000 0.970 121 PHE A N 1
ATOM 1977 C CA . PHE A 1 121 ? 11.431 28.337 3.280 1.000 0.970 121 PHE A CA 1
ATOM 1978 C C . PHE A 1 121 ? 10.892 29.414 4.223 1.000 0.970 121 PHE A C 1
ATOM 1979 O O . PHE A 1 121 ? 11.604 30.366 4.537 1.000 0.970 121 PHE A O 1
ATOM 1996 N N . SER A 1 122 ? 9.632 29.334 4.649 1.000 0.970 122 SER A N 1
ATOM 1997 C CA . SER A 1 122 ? 9.002 30.323 5.536 1.000 0.970 122 SER A CA 1
ATOM 1998 C C . SER A 1 122 ? 8.233 29.646 6.673 1.000 0.970 122 SER A C 1
ATOM 1999 O O . SER A 1 122 ? 7.020 29.851 6.793 1.000 0.970 122 SER A O 1
ATOM 2007 N N . PRO A 1 123 ? 8.914 28.852 7.519 1.000 0.970 123 PRO A N 1
ATOM 2008 C CA . PRO A 1 123 ? 8.266 28.136 8.609 1.000 0.970 123 PRO A CA 1
ATOM 2009 C C . PRO A 1 123 ? 7.681 29.072 9.669 1.000 0.970 123 PRO A C 1
ATOM 2010 O O . PRO A 1 123 ? 8.032 30.251 9.761 1.000 0.970 123 PRO A O 1
ATOM 2021 N N . ALA A 1 124 ? 6.788 28.535 10.497 1.000 0.970 124 ALA A N 1
ATOM 2022 C CA . ALA A 1 124 ? 6.318 29.218 11.694 1.000 0.970 124 ALA A CA 1
ATOM 2023 C C . ALA A 1 124 ? 7.432 29.271 12.756 1.000 0.970 124 ALA A C 1
ATOM 2024 O O . ALA A 1 124 ? 7.917 28.235 13.216 1.000 0.970 124 ALA A O 1
ATOM 2031 N N . LEU A 1 125 ? 7.808 30.483 13.163 1.000 0.970 125 LEU A N 1
ATOM 2032 C CA . LEU A 1 125 ? 8.886 30.746 14.119 1.000 0.970 125 LEU A CA 1
ATOM 2033 C C . LEU A 1 125 ? 8.366 31.492 15.354 1.000 0.970 125 LEU A C 1
ATOM 2034 O O . LEU A 1 125 ? 7.361 32.203 15.288 1.000 0.970 125 LEU A O 1
ATOM 2050 N N . GLU A 1 126 ? 9.087 31.358 16.461 1.000 0.950 126 GLU A N 1
ATOM 2051 C CA . GLU A 1 126 ? 8.951 32.150 17.682 1.000 0.950 126 GLU A CA 1
ATOM 2052 C C . GLU A 1 126 ? 10.278 32.883 17.917 1.000 0.950 126 GLU A C 1
ATOM 2053 O O . GLU A 1 126 ? 11.263 32.302 18.364 1.000 0.950 126 GLU A O 1
ATOM 2065 N N . GLY A 1 127 ? 10.337 34.162 17.539 1.000 0.930 127 GLY A N 1
ATOM 2066 C CA . GLY A 1 127 ? 11.613 34.874 17.461 1.000 0.930 127 GLY A CA 1
ATOM 2067 C C . GLY A 1 127 ? 12.511 34.273 16.376 1.000 0.930 127 GLY A C 1
ATOM 2068 O O . GLY A 1 127 ? 12.096 34.185 15.221 1.000 0.930 127 GLY A O 1
ATOM 2072 N N . ASP A 1 128 ? 13.714 33.852 16.766 1.000 0.920 128 ASP A N 1
ATOM 2073 C CA . ASP A 1 128 ? 14.736 33.286 15.875 1.000 0.920 128 ASP A CA 1
ATOM 2074 C C . ASP A 1 128 ? 14.868 31.752 16.021 1.000 0.920 128 ASP A C 1
ATOM 2075 O O . ASP A 1 128 ? 15.943 31.199 15.807 1.000 0.920 128 ASP A O 1
ATOM 2084 N N . ALA A 1 129 ? 13.793 31.049 16.403 1.000 0.960 129 ALA A N 1
ATOM 2085 C CA . ALA A 1 129 ? 13.755 29.587 16.509 1.000 0.960 129 ALA A CA 1
ATOM 2086 C C . ALA A 1 129 ? 12.385 29.013 16.107 1.000 0.960 129 ALA A C 1
ATOM 2087 O O . ALA A 1 129 ? 11.391 29.736 16.000 1.000 0.960 129 ALA A O 1
ATOM 2094 N N . PHE A 1 130 ? 12.310 27.697 15.884 1.000 0.980 130 PHE A N 1
ATOM 2095 C CA . PHE A 1 130 ? 11.020 27.018 15.725 1.000 0.980 130 PHE A CA 1
ATOM 2096 C C . PHE A 1 130 ? 10.169 27.153 16.993 1.000 0.980 130 PHE A C 1
ATOM 2097 O O . PHE A 1 130 ? 10.701 27.270 18.094 1.000 0.980 130 PHE A O 1
ATOM 2114 N N . GLN A 1 131 ? 8.842 27.081 16.858 1.000 0.960 131 GLN A N 1
ATOM 2115 C CA . GLN A 1 131 ? 7.967 27.081 18.033 1.000 0.960 131 GLN A CA 1
ATOM 2116 C C . GLN A 1 131 ? 8.318 25.913 18.964 1.000 0.960 131 GLN A C 1
ATOM 2117 O O . GLN A 1 131 ? 8.226 24.744 18.579 1.000 0.960 131 GLN A O 1
ATOM 2131 N N . SER A 1 132 ? 8.683 26.234 20.205 1.000 0.960 132 SER A N 1
ATOM 2132 C CA . SER A 1 132 ? 9.131 25.269 21.217 1.000 0.960 132 SER A CA 1
ATOM 2133 C C . SER A 1 132 ? 8.095 24.168 21.485 1.000 0.960 132 SER A C 1
ATOM 2134 O O . SER A 1 132 ? 8.446 22.992 21.604 1.000 0.960 132 SER A O 1
ATOM 2142 N N . GLN A 1 133 ? 6.806 24.526 21.472 1.000 0.950 133 GLN A N 1
ATOM 2143 C CA . GLN A 1 133 ? 5.696 23.575 21.566 1.000 0.950 133 GLN A CA 1
ATOM 2144 C C . GLN A 1 133 ? 5.680 22.578 20.398 1.000 0.950 133 GLN A C 1
ATOM 2145 O O . GLN A 1 133 ? 5.483 21.383 20.617 1.000 0.950 133 GLN A O 1
ATOM 2159 N N . TYR A 1 134 ? 5.897 23.042 19.164 1.000 0.970 134 TYR A N 1
ATOM 2160 C CA . TYR A 1 134 ? 5.904 22.178 17.980 1.000 0.970 134 TYR A CA 1
ATOM 2161 C C . TYR A 1 134 ? 7.081 21.209 18.012 1.000 0.970 134 TYR A C 1
ATOM 2162 O O . TYR A 1 134 ? 6.890 20.017 17.795 1.000 0.970 134 TYR A O 1
ATOM 2180 N N . VAL A 1 135 ? 8.270 21.682 18.382 1.000 0.980 135 VAL A N 1
ATOM 2181 C C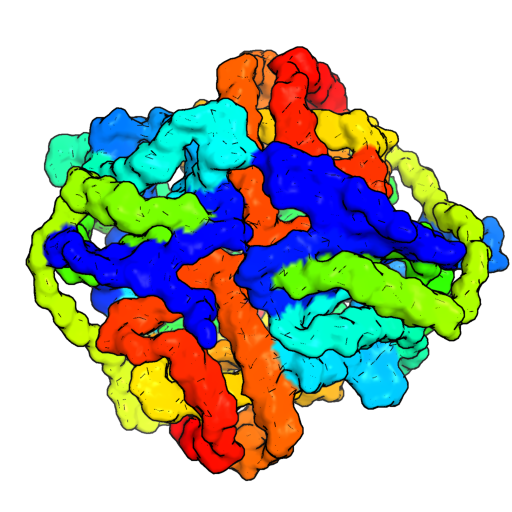A . VAL A 1 135 ? 9.450 20.822 18.548 1.000 0.980 135 VAL A CA 1
ATOM 2182 C C . VAL A 1 135 ? 9.214 19.771 19.635 1.000 0.980 135 VAL A C 1
ATOM 2183 O O . VAL A 1 135 ? 9.473 18.594 19.405 1.000 0.980 135 VAL A O 1
ATOM 2196 N N . ALA A 1 136 ? 8.673 20.157 20.796 1.000 0.970 136 ALA A N 1
ATOM 2197 C CA . ALA A 1 136 ? 8.391 19.225 21.889 1.000 0.970 136 ALA A CA 1
ATOM 2198 C C . ALA A 1 136 ? 7.386 18.126 21.493 1.000 0.970 136 ALA A C 1
ATOM 2199 O O . ALA A 1 136 ? 7.584 16.959 21.833 1.000 0.970 136 ALA A O 1
ATOM 2206 N N . GLN A 1 137 ? 6.333 18.481 20.750 1.000 0.960 137 GLN A N 1
ATOM 2207 C CA . GLN A 1 137 ? 5.341 17.519 20.264 1.000 0.960 137 GLN A CA 1
ATOM 2208 C C . GLN A 1 137 ? 5.934 16.569 19.217 1.000 0.960 137 GLN A C 1
ATOM 2209 O O . GLN A 1 137 ? 5.768 15.359 19.345 1.000 0.960 137 GLN A O 1
ATOM 2223 N N . GLU A 1 138 ? 6.684 17.086 18.241 1.000 0.970 138 GLU A N 1
ATOM 2224 C CA . GLU A 1 138 ? 7.291 16.249 17.198 1.000 0.970 138 GLU A CA 1
ATOM 2225 C C . GLU A 1 138 ? 8.441 15.381 17.723 1.000 0.970 138 GLU A C 1
ATOM 2226 O O . GLU A 1 138 ? 8.660 14.287 17.211 1.000 0.970 138 GLU A O 1
ATOM 2238 N N . LYS A 1 139 ? 9.138 15.798 18.791 1.000 0.980 139 LYS A N 1
ATOM 2239 C CA . LYS A 1 139 ? 10.105 14.940 19.496 1.000 0.980 139 LYS A CA 1
ATOM 2240 C C . LYS A 1 139 ? 9.435 13.685 20.044 1.000 0.980 139 LYS A C 1
ATOM 2241 O O . LYS A 1 139 ? 9.978 12.595 19.900 1.000 0.980 139 LYS A O 1
ATOM 2260 N N . ARG A 1 140 ? 8.252 13.820 20.651 1.000 0.960 140 ARG A N 1
ATOM 2261 C CA . ARG A 1 140 ? 7.474 12.678 21.156 1.000 0.960 140 ARG A CA 1
ATOM 2262 C C . ARG A 1 140 ? 7.079 11.736 20.013 1.000 0.960 140 ARG A C 1
ATOM 2263 O O . ARG A 1 140 ? 7.360 10.545 20.106 1.000 0.960 140 ARG A O 1
ATOM 2284 N N . THR A 1 141 ? 6.541 12.281 18.923 1.000 0.950 141 THR A N 1
ATOM 2285 C CA . THR A 1 141 ? 6.167 11.515 17.722 1.000 0.950 141 THR A CA 1
ATOM 2286 C C . THR A 1 141 ? 7.367 10.813 17.079 1.000 0.950 141 THR A C 1
ATOM 2287 O O . THR A 1 141 ? 7.269 9.660 16.666 1.000 0.950 141 THR A O 1
ATOM 2298 N N . LEU A 1 142 ? 8.535 11.461 17.043 1.000 0.970 142 LEU A N 1
ATOM 2299 C CA . LEU A 1 142 ? 9.753 10.863 16.501 1.000 0.970 142 LEU A CA 1
ATOM 2300 C C . LEU A 1 142 ? 10.204 9.635 17.305 1.000 0.970 142 LEU A C 1
ATOM 2301 O O . LEU A 1 142 ? 10.556 8.620 16.703 1.000 0.970 142 LEU A O 1
ATOM 2317 N N . LYS A 1 143 ? 10.165 9.694 18.645 1.000 0.960 143 LYS A N 1
ATOM 2318 C CA . LYS A 1 143 ? 10.499 8.529 19.487 1.000 0.960 143 LYS A CA 1
ATOM 2319 C C . LYS A 1 143 ? 9.567 7.353 19.206 1.000 0.960 143 LYS A C 1
ATOM 2320 O O . LYS A 1 143 ? 10.059 6.245 19.015 1.000 0.960 143 LYS A O 1
ATOM 2339 N N . GLN A 1 144 ? 8.259 7.607 19.105 1.000 0.930 144 GLN A N 1
ATOM 2340 C CA . GLN A 1 144 ? 7.273 6.575 18.767 1.000 0.930 144 GLN A CA 1
ATOM 2341 C C . GLN A 1 144 ? 7.585 5.932 17.414 1.000 0.930 144 GLN A C 1
ATOM 2342 O O . GLN A 1 144 ? 7.641 4.711 17.319 1.000 0.930 144 GLN A O 1
ATOM 2356 N N . ARG A 1 145 ? 7.912 6.729 16.389 1.000 0.930 145 ARG A N 1
ATOM 2357 C CA . ARG A 1 145 ? 8.285 6.209 15.064 1.000 0.930 145 ARG A CA 1
ATOM 2358 C C . ARG A 1 145 ? 9.545 5.342 15.088 1.000 0.930 145 ARG A C 1
ATOM 2359 O O . ARG A 1 145 ? 9.618 4.350 14.367 1.000 0.930 145 ARG A O 1
ATOM 2380 N N . ILE A 1 146 ? 10.550 5.716 15.885 1.000 0.950 146 ILE A N 1
ATOM 2381 C CA . ILE A 1 146 ? 11.764 4.905 16.060 1.000 0.950 146 ILE A CA 1
ATOM 2382 C C . ILE A 1 146 ? 11.419 3.582 16.766 1.000 0.950 146 ILE A C 1
ATOM 2383 O O . ILE A 1 146 ? 11.904 2.533 16.346 1.000 0.950 146 ILE A O 1
ATOM 2399 N N . GLN A 1 147 ? 10.553 3.608 17.786 1.000 0.920 147 GLN A N 1
ATOM 2400 C CA . GLN A 1 147 ? 10.131 2.409 18.525 1.000 0.920 147 GLN A CA 1
ATOM 2401 C C . GLN A 1 147 ? 9.231 1.478 17.702 1.000 0.920 147 GLN A C 1
ATOM 2402 O O . GLN A 1 147 ? 9.410 0.264 17.760 1.000 0.920 147 GLN A O 1
ATOM 2416 N N . ALA A 1 148 ? 8.325 2.024 16.889 1.000 0.890 148 ALA A N 1
ATOM 2417 C CA . ALA A 1 148 ? 7.352 1.267 16.099 1.000 0.890 148 ALA A CA 1
ATOM 2418 C C . ALA A 1 148 ? 7.995 0.298 15.089 1.000 0.890 148 ALA A C 1
ATOM 2419 O O . ALA A 1 148 ? 7.390 -0.704 14.716 1.000 0.890 148 ALA A O 1
ATOM 2426 N N . VAL A 1 149 ? 9.244 0.536 14.667 1.000 0.910 149 VAL A N 1
ATOM 2427 C CA . VAL A 1 149 ? 9.984 -0.407 13.805 1.000 0.910 149 VAL A CA 1
ATOM 2428 C C . VAL A 1 149 ? 10.172 -1.768 14.477 1.000 0.910 149 VAL A C 1
ATOM 2429 O O . VAL A 1 149 ? 10.236 -2.775 13.780 1.000 0.910 149 VAL A O 1
ATOM 2442 N N . TYR A 1 150 ? 10.247 -1.807 15.808 1.000 0.890 150 TYR A N 1
ATOM 2443 C CA . TYR A 1 150 ? 10.376 -3.042 16.578 1.000 0.890 150 TYR A CA 1
ATOM 2444 C C . TYR A 1 150 ? 9.119 -3.922 16.510 1.000 0.890 150 TYR A C 1
ATOM 2445 O O . TYR A 1 150 ? 9.208 -5.150 16.579 1.000 0.890 150 TYR A O 1
ATOM 2463 N N . ASP A 1 151 ? 7.950 -3.298 16.374 1.000 0.910 151 ASP A N 1
ATOM 2464 C CA . ASP A 1 151 ? 6.655 -3.982 16.384 1.000 0.910 151 ASP A CA 1
ATOM 2465 C C . ASP A 1 151 ? 6.383 -4.695 15.049 1.000 0.910 151 ASP A C 1
ATOM 2466 O O . ASP A 1 151 ? 5.701 -5.717 15.014 1.000 0.910 151 ASP A O 1
ATOM 2475 N N . ASP A 1 152 ? 6.998 -4.225 13.959 1.000 0.930 152 ASP A N 1
ATOM 2476 C CA . ASP A 1 152 ? 7.063 -4.935 12.681 1.000 0.930 152 ASP A CA 1
ATOM 2477 C C . ASP A 1 152 ? 8.325 -5.810 12.632 1.000 0.930 152 ASP A C 1
ATOM 2478 O O . ASP A 1 152 ? 9.423 -5.367 12.286 1.000 0.930 152 ASP A O 1
ATOM 2487 N N . LYS A 1 153 ? 8.166 -7.102 12.934 1.000 0.940 153 LYS A N 1
ATOM 2488 C CA . LYS A 1 153 ? 9.283 -8.060 13.000 1.000 0.940 153 LYS A CA 1
ATOM 2489 C C . LYS A 1 153 ? 10.012 -8.249 11.663 1.000 0.940 153 LYS A C 1
ATOM 2490 O O . LYS A 1 153 ? 11.203 -8.580 11.648 1.000 0.940 153 LYS A O 1
ATOM 2509 N N . MET A 1 154 ? 9.353 -8.010 10.525 1.000 0.940 154 MET A N 1
ATOM 2510 C CA . MET A 1 154 ? 10.030 -8.020 9.222 1.000 0.940 154 MET A CA 1
ATOM 2511 C C . MET A 1 154 ? 10.944 -6.801 9.074 1.000 0.940 154 MET A C 1
ATOM 2512 O O . MET A 1 154 ? 12.104 -6.945 8.684 1.000 0.940 154 MET A O 1
ATOM 2526 N N . ARG A 1 155 ? 10.464 -5.604 9.426 1.000 0.940 155 ARG A N 1
ATOM 2527 C CA . ARG A 1 155 ? 11.293 -4.388 9.402 1.000 0.940 155 ARG A CA 1
ATOM 2528 C C . ARG A 1 155 ? 12.413 -4.439 10.435 1.000 0.940 155 ARG A C 1
ATOM 2529 O O . ARG A 1 155 ? 13.545 -4.098 10.093 1.000 0.940 155 ARG A O 1
ATOM 2550 N N . TYR A 1 156 ? 12.127 -4.905 11.649 1.000 0.950 156 TYR A N 1
ATOM 2551 C CA . TYR A 1 156 ? 13.113 -5.050 12.716 1.000 0.950 156 TYR A CA 1
ATOM 2552 C C . TYR A 1 156 ? 14.255 -5.990 12.318 1.000 0.950 156 TYR A C 1
ATOM 2553 O O . TYR A 1 156 ? 15.424 -5.611 12.403 1.000 0.950 156 TYR A O 1
ATOM 2571 N N . SER A 1 157 ? 13.937 -7.181 11.801 1.000 0.970 157 SER A N 1
ATOM 2572 C CA . SER A 1 157 ? 14.961 -8.137 11.360 1.000 0.970 157 SER A CA 1
ATOM 2573 C C . SER A 1 157 ? 15.821 -7.592 10.213 1.000 0.970 157 SER A C 1
ATOM 2574 O O . SER A 1 157 ? 17.018 -7.875 10.147 1.000 0.970 157 SER A O 1
ATOM 2582 N N . ASN A 1 158 ? 15.253 -6.784 9.310 1.000 0.970 158 ASN A N 1
ATOM 2583 C CA . ASN A 1 158 ? 16.025 -6.115 8.260 1.000 0.970 158 ASN A CA 1
ATOM 2584 C C . ASN A 1 158 ? 16.924 -4.998 8.831 1.000 0.970 158 ASN A C 1
ATOM 2585 O O . ASN A 1 158 ? 18.075 -4.858 8.421 1.000 0.970 158 ASN A O 1
ATOM 2596 N N . LEU A 1 159 ? 16.438 -4.232 9.815 1.000 0.960 159 LEU A N 1
ATOM 2597 C CA . LEU A 1 159 ? 17.236 -3.222 10.516 1.000 0.960 159 LEU A CA 1
ATOM 2598 C C . LEU A 1 159 ? 18.423 -3.854 11.252 1.000 0.960 159 LEU A C 1
ATOM 2599 O O . LEU A 1 159 ? 19.546 -3.368 11.121 1.000 0.960 159 LEU A O 1
ATOM 2615 N N . ARG A 1 160 ? 18.193 -4.944 11.992 1.000 0.970 160 ARG A N 1
ATOM 2616 C CA . ARG A 1 160 ? 19.249 -5.671 12.708 1.000 0.970 160 ARG A CA 1
ATOM 2617 C C . ARG A 1 160 ? 20.300 -6.220 11.753 1.000 0.970 160 ARG A C 1
ATOM 2618 O O . ARG A 1 160 ? 21.487 -6.020 12.003 1.000 0.970 160 ARG A O 1
ATOM 2639 N N . LEU A 1 161 ? 19.882 -6.802 10.624 1.000 0.980 161 LEU A N 1
ATOM 2640 C CA . LEU A 1 161 ? 20.811 -7.210 9.570 1.000 0.980 161 LEU A CA 1
ATOM 2641 C C . LEU A 1 161 ? 21.697 -6.032 9.127 1.000 0.980 161 LEU A C 1
ATOM 2642 O O . LEU A 1 161 ? 22.919 -6.154 9.133 1.000 0.980 161 LEU A O 1
ATOM 2658 N N . ILE A 1 162 ? 21.106 -4.876 8.800 1.000 0.960 162 ILE A N 1
ATOM 2659 C CA . ILE A 1 162 ? 21.852 -3.687 8.350 1.000 0.960 162 ILE A CA 1
ATOM 2660 C C . ILE A 1 162 ? 22.808 -3.169 9.435 1.000 0.960 162 ILE A C 1
ATOM 2661 O O . ILE A 1 162 ? 23.958 -2.854 9.133 1.000 0.960 162 ILE A O 1
ATOM 2677 N N . GLN A 1 163 ? 22.368 -3.091 10.693 1.000 0.960 163 GLN A N 1
ATOM 2678 C CA . GLN A 1 163 ? 23.210 -2.660 11.815 1.000 0.960 163 GLN A CA 1
ATOM 2679 C C . GLN A 1 163 ? 24.415 -3.580 12.015 1.000 0.960 163 GLN A C 1
ATOM 2680 O O . GLN A 1 163 ? 25.511 -3.105 12.313 1.000 0.960 163 GLN A O 1
ATOM 2694 N N . GLU A 1 164 ? 24.231 -4.888 11.836 1.000 0.960 164 GLU A N 1
ATOM 2695 C CA . GLU A 1 164 ? 25.324 -5.847 11.928 1.000 0.960 164 GLU A CA 1
ATOM 2696 C C . GLU A 1 164 ? 26.275 -5.745 10.733 1.000 0.960 164 GLU A C 1
ATOM 2697 O O . GLU A 1 164 ? 27.490 -5.678 10.941 1.000 0.960 164 GLU A O 1
ATOM 2709 N N . MET A 1 165 ? 25.759 -5.682 9.502 1.000 0.940 165 MET A N 1
ATOM 2710 C CA . MET A 1 165 ? 26.579 -5.560 8.288 1.000 0.940 165 MET A CA 1
ATOM 2711 C C . MET A 1 165 ? 27.384 -4.256 8.263 1.000 0.940 165 MET A C 1
ATOM 2712 O O . MET A 1 165 ? 28.559 -4.241 7.903 1.000 0.940 165 MET A O 1
ATOM 2726 N N . CYS A 1 166 ? 26.756 -3.144 8.642 1.000 0.920 166 CYS A N 1
ATOM 2727 C CA . CYS A 1 166 ? 27.283 -1.791 8.477 1.000 0.920 166 CYS A CA 1
ATOM 2728 C C . CYS A 1 166 ? 27.718 -1.150 9.799 1.000 0.920 166 CYS A C 1
ATOM 2729 O O . CYS A 1 166 ? 27.770 0.069 9.878 1.000 0.920 166 CYS A O 1
ATOM 2737 N N . LYS A 1 167 ? 28.033 -1.936 10.836 1.000 0.900 167 LYS A N 1
ATOM 2738 C CA . LYS A 1 167 ? 28.281 -1.465 12.215 1.000 0.900 167 LYS A CA 1
ATOM 2739 C C . LYS A 1 167 ? 29.225 -0.256 12.353 1.000 0.900 167 LYS A C 1
ATOM 2740 O O . LYS A 1 167 ? 29.060 0.533 13.277 1.000 0.900 167 LYS A O 1
ATOM 2759 N N . ASN A 1 168 ? 30.200 -0.117 11.453 1.000 0.860 168 ASN A N 1
ATOM 2760 C CA . ASN A 1 168 ? 31.191 0.968 11.455 1.000 0.860 168 ASN A CA 1
ATOM 2761 C C . ASN A 1 168 ? 30.958 2.023 10.359 1.000 0.860 168 ASN A C 1
ATOM 2762 O O . ASN A 1 168 ? 31.760 2.941 10.214 1.000 0.860 168 ASN A O 1
ATOM 2773 N N . ASP A 1 169 ? 29.868 1.898 9.608 1.000 0.900 169 ASP A N 1
ATOM 2774 C CA . ASP A 1 169 ? 29.493 2.798 8.528 1.000 0.900 169 ASP A CA 1
ATOM 2775 C C . ASP A 1 169 ? 28.291 3.650 8.958 1.000 0.900 169 ASP A C 1
ATOM 2776 O O . ASP A 1 169 ? 27.374 3.144 9.617 1.000 0.900 169 ASP A O 1
ATOM 2785 N N . PRO A 1 170 ? 28.187 4.906 8.492 1.000 0.930 170 PRO A N 1
ATOM 2786 C CA . PRO A 1 170 ? 26.980 5.708 8.664 1.000 0.930 170 PRO A CA 1
ATOM 2787 C C . PRO A 1 170 ? 25.691 5.004 8.224 1.000 0.930 170 PRO A C 1
ATOM 2788 O O . PRO A 1 170 ? 24.630 5.276 8.774 1.000 0.930 170 PRO A O 1
ATOM 2799 N N . TYR A 1 171 ? 25.757 4.063 7.274 1.000 0.940 171 TYR A N 1
ATOM 2800 C CA . TYR A 1 171 ? 24.581 3.325 6.803 1.000 0.940 171 TYR A CA 1
ATOM 2801 C C . TYR A 1 171 ? 23.896 2.463 7.880 1.000 0.940 171 TYR A C 1
ATOM 2802 O O . TYR A 1 171 ? 22.708 2.170 7.729 1.000 0.940 171 TYR A O 1
ATOM 2820 N N . ALA A 1 172 ? 24.583 2.094 8.970 1.000 0.950 172 ALA A N 1
ATOM 2821 C CA . ALA A 1 172 ? 23.947 1.417 10.105 1.000 0.950 172 ALA A CA 1
ATOM 2822 C C . ALA A 1 172 ? 22.992 2.319 10.898 1.000 0.950 172 ALA A C 1
ATOM 2823 O O . ALA A 1 172 ? 22.103 1.797 11.569 1.000 0.950 172 ALA A O 1
ATOM 2830 N N . LEU A 1 173 ? 23.148 3.647 10.810 1.000 0.950 173 LEU A N 1
ATOM 2831 C CA . LEU A 1 173 ? 22.275 4.602 11.494 1.000 0.950 173 LEU A CA 1
ATOM 2832 C C . LEU A 1 173 ? 20.834 4.426 11.025 1.000 0.950 173 LEU A C 1
ATOM 2833 O O . LEU A 1 173 ? 20.565 4.253 9.827 1.000 0.950 173 LEU A O 1
ATOM 2849 N N . HIS A 1 174 ? 19.893 4.492 11.957 1.000 0.950 174 HIS A N 1
ATOM 2850 C CA . HIS A 1 174 ? 18.487 4.401 11.602 1.000 0.950 174 HIS A CA 1
ATOM 2851 C C . HIS A 1 174 ? 18.049 5.635 10.787 1.000 0.950 174 HIS A C 1
ATOM 2852 O O . HIS A 1 174 ? 18.532 6.741 11.014 1.000 0.950 174 HIS A O 1
ATOM 2866 N N . VAL A 1 175 ? 17.135 5.470 9.819 1.000 0.960 175 VAL A N 1
ATOM 2867 C CA . VAL A 1 175 ? 16.711 6.580 8.933 1.000 0.960 175 VAL A CA 1
ATOM 2868 C C . VAL A 1 175 ? 16.043 7.723 9.704 1.000 0.960 175 VAL A C 1
ATOM 2869 O O . VAL A 1 175 ? 16.212 8.885 9.361 1.000 0.960 175 VAL A O 1
ATOM 2882 N N . ASN A 1 176 ? 15.348 7.400 10.797 1.000 0.970 176 ASN A N 1
ATOM 2883 C CA . ASN A 1 176 ? 14.744 8.388 11.692 1.000 0.970 176 ASN A CA 1
ATOM 2884 C C . ASN A 1 176 ? 15.685 8.835 12.829 1.000 0.970 176 ASN A C 1
ATOM 2885 O O . ASN A 1 176 ? 15.258 9.529 13.745 1.000 0.970 176 ASN A O 1
ATOM 2896 N N . GLY A 1 177 ? 16.958 8.445 12.778 1.000 0.970 177 GLY A N 1
ATOM 2897 C CA . GLY A 1 177 ? 17.933 8.707 13.829 1.000 0.970 177 GLY A CA 1
ATOM 2898 C C . GLY A 1 177 ? 17.757 7.843 15.072 1.000 0.970 177 GLY A C 1
ATOM 2899 O O . GLY A 1 177 ? 17.046 6.837 15.058 1.000 0.970 177 GLY A O 1
ATOM 2903 N N . GLU A 1 178 ? 18.456 8.241 16.130 1.000 0.960 178 GLU A N 1
ATOM 2904 C CA . GLU A 1 178 ? 18.635 7.467 17.359 1.000 0.960 178 GLU A CA 1
ATOM 2905 C C . GLU A 1 178 ? 17.759 8.034 18.487 1.000 0.960 178 GLU A C 1
ATOM 2906 O O . GLU A 1 178 ? 17.738 9.245 18.711 1.000 0.960 178 GLU A O 1
ATOM 2918 N N . ILE A 1 179 ? 17.041 7.162 19.208 1.000 0.960 179 ILE A N 1
ATOM 2919 C CA . ILE A 1 179 ? 16.046 7.570 20.220 1.000 0.960 179 ILE A CA 1
ATOM 2920 C C . ILE A 1 179 ? 16.660 8.385 21.368 1.000 0.960 179 ILE A C 1
ATOM 2921 O O . ILE A 1 179 ? 16.040 9.339 21.841 1.000 0.960 179 ILE A O 1
ATOM 2937 N N . ASP A 1 180 ? 17.892 8.050 21.753 1.000 0.970 180 ASP A N 1
ATOM 2938 C CA . ASP A 1 180 ? 18.624 8.698 22.844 1.000 0.970 180 ASP A CA 1
ATOM 2939 C C . ASP A 1 180 ? 19.044 10.133 22.491 1.000 0.970 180 ASP A C 1
ATOM 2940 O O . ASP A 1 180 ? 19.149 10.980 23.373 1.000 0.970 180 ASP A O 1
ATOM 2949 N N . ASP A 1 181 ? 19.215 10.443 21.202 1.000 0.980 181 ASP A N 1
ATOM 2950 C CA . ASP A 1 181 ? 19.601 11.783 20.753 1.000 0.980 181 ASP A CA 1
ATOM 2951 C C . ASP A 1 181 ? 18.404 12.754 20.738 1.000 0.980 181 ASP A C 1
ATOM 2952 O O . ASP A 1 181 ? 18.589 13.962 20.589 1.000 0.980 181 ASP A O 1
ATOM 2961 N N . VAL A 1 182 ? 17.162 12.257 20.851 1.000 0.980 182 VAL A N 1
ATOM 2962 C CA . VAL A 1 182 ? 15.953 13.071 20.649 1.000 0.980 182 VAL A CA 1
ATOM 2963 C C . VAL A 1 182 ? 15.772 14.102 21.765 1.000 0.980 182 VAL A C 1
ATOM 2964 O O . VAL A 1 182 ? 15.466 15.262 21.479 1.000 0.980 182 VAL A O 1
ATOM 2977 N N . ASP A 1 183 ? 15.945 13.712 23.033 1.000 0.980 183 ASP A N 1
ATOM 2978 C CA . ASP A 1 183 ? 15.637 14.566 24.192 1.000 0.980 183 ASP A CA 1
ATOM 2979 C C . ASP A 1 183 ? 16.535 15.796 24.316 1.000 0.980 183 ASP A C 1
ATOM 2980 O O . ASP A 1 183 ? 16.060 16.844 24.764 1.000 0.980 183 ASP A O 1
ATOM 2989 N N . ASP A 1 184 ? 17.755 15.722 23.800 1.000 0.970 184 ASP A N 1
ATOM 2990 C CA . ASP A 1 184 ? 18.717 16.819 23.863 1.000 0.970 184 ASP A CA 1
ATOM 2991 C C . ASP A 1 184 ? 18.511 17.880 22.762 1.000 0.970 184 ASP A C 1
ATOM 2992 O O . ASP A 1 184 ? 19.076 18.968 22.853 1.000 0.970 184 ASP A O 1
ATOM 3001 N N . ILE A 1 185 ? 17.674 17.622 21.742 1.000 0.980 185 ILE A N 1
ATOM 3002 C CA . ILE A 1 185 ? 17.432 18.576 20.641 1.000 0.980 185 ILE A CA 1
ATOM 3003 C C . ILE A 1 185 ? 16.589 19.762 21.126 1.000 0.980 185 ILE A C 1
ATOM 3004 O O . ILE A 1 185 ? 15.430 19.581 21.522 1.000 0.980 185 ILE A O 1
ATOM 3020 N N . THR A 1 186 ? 17.137 20.978 21.027 1.000 0.970 186 THR A N 1
ATOM 3021 C CA . THR A 1 186 ? 16.406 22.234 21.281 1.000 0.970 186 THR A CA 1
ATOM 3022 C C . THR A 1 186 ? 15.834 22.848 20.000 1.000 0.970 186 THR A C 1
ATOM 3023 O O . THR A 1 186 ? 16.226 22.490 18.885 1.000 0.970 186 THR A O 1
ATOM 3034 N N . ALA A 1 187 ? 14.898 23.791 20.143 1.000 0.980 187 ALA A N 1
ATOM 3035 C CA . ALA A 1 187 ? 14.313 24.494 19.002 1.000 0.980 187 ALA A CA 1
ATOM 3036 C C . ALA A 1 187 ? 15.350 25.331 18.237 1.000 0.980 187 ALA A C 1
ATOM 3037 O O . ALA A 1 187 ? 15.291 25.414 17.011 1.000 0.980 187 ALA A O 1
ATOM 3044 N N . GLU A 1 188 ? 16.321 25.895 18.954 1.000 0.970 188 GLU A N 1
ATOM 3045 C CA . GLU A 1 188 ? 17.429 26.675 18.406 1.000 0.970 188 GLU A CA 1
ATOM 3046 C C . GLU A 1 188 ? 18.379 25.778 17.610 1.000 0.970 188 GLU A C 1
ATOM 3047 O O . GLU A 1 188 ? 18.634 26.036 16.437 1.000 0.970 188 GLU A O 1
ATOM 3059 N N . GLN A 1 189 ? 18.829 24.665 18.199 1.000 0.970 189 GLN A N 1
ATOM 3060 C CA . GLN A 1 189 ? 19.696 23.703 17.509 1.000 0.970 189 GLN A CA 1
ATOM 3061 C C . GLN A 1 189 ? 19.029 23.125 16.252 1.000 0.970 189 GLN A C 1
ATOM 3062 O O . GLN A 1 189 ? 19.685 22.879 15.233 1.000 0.970 189 GLN A O 1
ATOM 3076 N N . LEU A 1 190 ? 17.713 22.895 16.307 1.000 0.980 190 LEU A N 1
ATOM 3077 C CA . LEU A 1 190 ? 16.950 22.448 15.148 1.000 0.980 190 LEU A CA 1
ATOM 3078 C C . LEU A 1 190 ? 16.834 23.555 14.086 1.000 0.980 190 LEU A C 1
ATOM 3079 O O . LEU A 1 190 ? 16.954 23.255 12.898 1.000 0.980 190 LEU A O 1
ATOM 3095 N N . TYR A 1 191 ? 16.654 24.821 14.481 1.000 0.980 191 TYR A N 1
ATOM 3096 C CA . TYR A 1 191 ? 16.627 25.963 13.557 1.000 0.980 191 TYR A CA 1
ATOM 3097 C C . TYR A 1 191 ? 17.989 26.215 12.893 1.000 0.980 191 TYR A C 1
ATOM 3098 O O . TYR A 1 191 ? 18.055 26.502 11.699 1.000 0.980 191 TYR A O 1
ATOM 3116 N N . GLU A 1 192 ? 19.091 26.003 13.609 1.000 0.970 192 GLU A N 1
ATOM 3117 C CA . GLU A 1 192 ? 20.438 26.010 13.025 1.000 0.970 192 GLU A CA 1
ATOM 3118 C C . GLU A 1 192 ? 20.618 24.883 11.992 1.000 0.970 192 GLU A C 1
ATOM 3119 O O . GLU A 1 192 ? 21.139 25.105 10.895 1.000 0.970 192 GLU A O 1
ATOM 3131 N N . THR A 1 193 ? 20.136 23.672 12.306 1.000 0.980 193 THR A N 1
ATOM 3132 C CA . THR A 1 193 ? 20.161 22.524 11.377 1.000 0.980 193 THR A CA 1
ATOM 3133 C C . THR A 1 193 ? 19.357 22.828 10.114 1.000 0.980 193 THR A C 1
ATOM 3134 O O . THR A 1 193 ? 19.815 22.567 9.000 1.000 0.980 193 THR A O 1
ATOM 3145 N N . TYR A 1 194 ? 18.186 23.442 10.280 1.000 0.980 194 TYR A N 1
ATOM 3146 C CA . TYR A 1 194 ? 17.357 23.943 9.191 1.000 0.980 194 TYR A CA 1
ATOM 3147 C C . TYR A 1 194 ? 18.103 24.953 8.308 1.000 0.980 194 TYR A C 1
ATOM 3148 O O . TYR A 1 194 ? 18.170 24.761 7.094 1.000 0.980 194 TYR A O 1
ATOM 3166 N N . GLN A 1 195 ? 18.716 25.990 8.891 1.000 0.970 195 GLN A N 1
ATOM 3167 C CA . GLN A 1 195 ? 19.459 27.004 8.133 1.000 0.970 195 GLN A CA 1
ATOM 3168 C C . GLN A 1 195 ? 20.617 26.390 7.338 1.000 0.970 195 GLN A C 1
ATOM 3169 O O . GLN A 1 195 ? 20.794 26.702 6.158 1.000 0.970 195 GLN A O 1
ATOM 3183 N N . SER A 1 196 ? 21.366 25.467 7.951 1.000 0.950 196 SER A N 1
ATOM 3184 C CA . SER A 1 196 ? 22.438 24.750 7.259 1.000 0.950 196 SER A CA 1
ATOM 3185 C C . SER A 1 196 ? 21.898 23.880 6.120 1.000 0.950 196 SER A C 1
ATOM 3186 O O . SER A 1 196 ? 22.519 23.841 5.060 1.000 0.950 196 SER A O 1
ATOM 3194 N N . ALA A 1 197 ? 20.752 23.216 6.300 1.000 0.960 197 ALA A N 1
ATOM 3195 C CA . ALA A 1 197 ? 20.144 22.382 5.265 1.000 0.960 197 ALA A CA 1
ATOM 3196 C C . ALA A 1 197 ? 19.662 23.218 4.066 1.000 0.960 197 ALA A C 1
ATOM 3197 O O . ALA A 1 197 ? 19.995 22.916 2.922 1.000 0.960 197 ALA A O 1
ATOM 3204 N N . ILE A 1 198 ? 18.964 24.333 4.312 1.000 0.960 198 ILE A N 1
ATOM 3205 C CA . ILE A 1 198 ? 18.521 25.254 3.251 1.000 0.960 198 ILE A CA 1
ATOM 3206 C C . ILE A 1 198 ? 19.703 25.813 2.455 1.000 0.960 198 ILE A C 1
ATOM 3207 O O . ILE A 1 198 ? 19.606 25.973 1.234 1.000 0.960 198 ILE A O 1
ATOM 3223 N N . GLN A 1 199 ? 20.828 26.081 3.115 1.000 0.940 199 GLN A N 1
ATOM 3224 C CA . GLN A 1 199 ? 22.017 26.606 2.448 1.000 0.940 199 GLN A CA 1
ATOM 3225 C C . GLN A 1 199 ? 22.845 25.552 1.710 1.000 0.940 199 GLN A C 1
ATOM 3226 O O . GLN A 1 199 ? 23.390 25.865 0.654 1.000 0.940 199 GLN A O 1
ATOM 3240 N N . LYS A 1 200 ? 22.988 24.339 2.255 1.000 0.940 200 LYS A N 1
ATOM 3241 C CA . LYS A 1 200 ? 24.031 23.397 1.810 1.000 0.940 200 LYS A CA 1
ATOM 3242 C C . LYS A 1 200 ? 23.513 22.133 1.141 1.000 0.940 200 LYS A C 1
ATOM 3243 O O . LYS A 1 200 ? 24.259 21.556 0.354 1.000 0.940 200 LYS A O 1
ATOM 3262 N N . ASP A 1 201 ? 22.290 21.696 1.435 1.000 0.960 201 ASP A N 1
ATOM 3263 C CA . ASP A 1 201 ? 21.749 20.475 0.836 1.000 0.960 201 ASP A CA 1
ATOM 3264 C C . ASP A 1 201 ? 21.624 20.634 -0.686 1.000 0.960 201 ASP A C 1
ATOM 3265 O O . ASP A 1 201 ? 21.445 21.741 -1.211 1.000 0.960 201 ASP A O 1
ATOM 3274 N N . GLN A 1 202 ? 21.668 19.514 -1.402 1.000 0.960 202 GLN A N 1
ATOM 3275 C CA . GLN A 1 202 ? 21.182 19.474 -2.776 1.000 0.960 202 GLN A CA 1
ATOM 3276 C C . GLN A 1 202 ? 19.652 19.551 -2.752 1.000 0.960 202 GLN A C 1
ATOM 3277 O O . GLN A 1 202 ? 19.009 18.741 -2.079 1.000 0.960 202 GLN A O 1
ATOM 3291 N N . LEU A 1 203 ? 19.095 20.526 -3.473 1.000 0.980 203 LEU A N 1
ATOM 3292 C CA . LEU A 1 203 ? 17.660 20.780 -3.548 1.000 0.980 203 LEU A CA 1
ATOM 3293 C C . LEU A 1 203 ? 17.150 20.446 -4.950 1.000 0.980 203 LEU A C 1
ATOM 3294 O O . LEU A 1 203 ? 17.630 21.016 -5.933 1.000 0.980 203 LEU A O 1
ATOM 3310 N N . ASP A 1 204 ? 16.141 19.583 -5.023 1.000 0.980 204 ASP A N 1
ATOM 3311 C CA . ASP A 1 204 ? 15.478 19.205 -6.272 1.000 0.980 204 ASP A CA 1
ATOM 3312 C C . ASP A 1 204 ? 13.954 19.317 -6.108 1.000 0.980 204 ASP A C 1
ATOM 3313 O O . ASP A 1 204 ? 13.391 18.851 -5.115 1.000 0.980 204 ASP A O 1
ATOM 3322 N N . LEU A 1 205 ? 13.271 19.923 -7.080 1.000 0.990 205 LEU A N 1
ATOM 3323 C CA . LEU A 1 205 ? 11.810 20.030 -7.125 1.000 0.990 205 LEU A CA 1
ATOM 3324 C C . LEU A 1 205 ? 11.276 19.317 -8.365 1.000 0.990 205 LEU A C 1
ATOM 3325 O O . LEU A 1 205 ? 11.530 19.752 -9.483 1.000 0.990 205 LEU A O 1
ATOM 3341 N N . TYR A 1 206 ? 10.475 18.275 -8.169 1.000 0.990 206 TYR A N 1
ATOM 3342 C CA . TYR A 1 206 ? 9.763 17.587 -9.241 1.000 0.990 206 TYR A CA 1
ATOM 3343 C C . TYR A 1 206 ? 8.325 18.088 -9.321 1.000 0.990 206 TYR A C 1
ATOM 3344 O O . TYR A 1 206 ? 7.606 18.071 -8.322 1.000 0.990 206 TYR A O 1
ATOM 3362 N N . VAL A 1 207 ? 7.895 18.500 -10.512 1.000 0.990 207 VAL A N 1
ATOM 3363 C CA . VAL A 1 207 ? 6.508 18.869 -10.818 1.000 0.990 207 VAL A CA 1
ATOM 3364 C C . VAL A 1 207 ? 6.002 17.924 -11.899 1.000 0.990 207 VAL A C 1
ATOM 3365 O O . VAL A 1 207 ? 6.431 18.007 -13.050 1.000 0.990 207 VAL A O 1
ATOM 3378 N N . VAL A 1 208 ? 5.114 17.001 -11.530 1.000 0.980 208 VAL A N 1
ATOM 3379 C CA . VAL A 1 208 ? 4.621 15.937 -12.417 1.000 0.980 208 VAL A CA 1
ATOM 3380 C C . VAL A 1 208 ? 3.105 16.026 -12.547 1.000 0.980 208 VAL A C 1
ATOM 3381 O O . VAL A 1 208 ? 2.390 15.877 -11.557 1.000 0.980 208 VAL A O 1
ATOM 3394 N N . GLY A 1 209 ? 2.608 16.235 -13.765 1.000 0.960 209 GLY A N 1
ATOM 3395 C CA . GLY A 1 209 ? 1.174 16.280 -14.051 1.000 0.960 209 GLY A CA 1
ATOM 3396 C C . GLY A 1 209 ? 0.847 17.044 -15.328 1.000 0.960 209 GLY A C 1
ATOM 3397 O O . GLY A 1 209 ? 1.734 17.390 -16.112 1.000 0.960 209 GLY A O 1
ATOM 3401 N N . ASP A 1 210 ? -0.438 17.311 -15.538 1.000 0.950 210 ASP A N 1
ATOM 3402 C CA . ASP A 1 210 ? -0.911 18.097 -16.677 1.000 0.950 210 ASP A CA 1
ATOM 3403 C C . ASP A 1 210 ? -0.757 19.589 -16.367 1.000 0.950 210 ASP A C 1
ATOM 3404 O O . ASP A 1 210 ? -1.619 20.203 -15.735 1.000 0.950 210 ASP A O 1
ATOM 3413 N N . VAL A 1 211 ? 0.405 20.131 -16.735 1.000 0.950 211 VAL A N 1
ATOM 3414 C CA . VAL A 1 211 ? 0.842 21.485 -16.379 1.000 0.950 211 VAL A CA 1
ATOM 3415 C C . VAL A 1 211 ? 1.443 22.226 -17.573 1.000 0.950 211 VAL A C 1
ATOM 3416 O O . VAL A 1 211 ? 1.978 21.618 -18.505 1.000 0.950 211 VAL A O 1
ATOM 3429 N N . ASP A 1 212 ? 1.404 23.560 -17.524 1.000 0.940 212 ASP A N 1
ATOM 3430 C CA . ASP A 1 212 ? 2.180 24.419 -18.420 1.000 0.940 212 ASP A CA 1
ATOM 3431 C C . ASP A 1 212 ? 3.580 24.677 -17.842 1.000 0.940 212 ASP A C 1
ATOM 3432 O O . ASP A 1 212 ? 3.738 25.232 -16.752 1.000 0.940 212 ASP A O 1
ATOM 3441 N N . SER A 1 213 ? 4.620 24.282 -18.578 1.000 0.950 213 SER A N 1
ATOM 3442 C CA . SER A 1 213 ? 6.006 24.393 -18.110 1.000 0.950 213 SER A CA 1
ATOM 3443 C C . SER A 1 213 ? 6.468 25.838 -17.897 1.000 0.950 213 SER A C 1
ATOM 3444 O O . SER A 1 213 ? 7.342 26.062 -17.060 1.000 0.950 213 SER A O 1
ATOM 3452 N N . ASN A 1 214 ? 5.916 26.820 -18.619 1.000 0.960 214 ASN A N 1
ATOM 3453 C CA . ASN A 1 214 ? 6.284 28.228 -18.444 1.000 0.960 214 ASN A CA 1
ATOM 3454 C C . ASN A 1 214 ? 5.626 28.808 -17.187 1.000 0.960 214 ASN A C 1
ATOM 3455 O O . ASN A 1 214 ? 6.275 29.535 -16.432 1.000 0.960 214 ASN A O 1
ATOM 3466 N N . GLN A 1 215 ? 4.362 28.456 -16.928 1.000 0.950 215 GLN A N 1
ATOM 3467 C CA . GLN A 1 215 ? 3.654 28.825 -15.700 1.000 0.950 215 GLN A CA 1
ATOM 3468 C C . GLN A 1 215 ? 4.367 28.263 -14.465 1.000 0.950 215 GLN A C 1
ATOM 3469 O O . GLN A 1 215 ? 4.589 28.995 -13.500 1.000 0.950 215 GLN A O 1
ATOM 3483 N N . VAL A 1 216 ? 4.777 26.990 -14.514 1.000 0.970 216 VAL A N 1
ATOM 3484 C CA . VAL A 1 216 ? 5.512 26.342 -13.418 1.000 0.970 216 VAL A CA 1
ATOM 3485 C C . VAL A 1 216 ? 6.851 27.040 -13.170 1.000 0.970 216 VAL A C 1
ATOM 3486 O O . VAL A 1 216 ? 7.109 27.437 -12.039 1.000 0.970 216 VAL A O 1
ATOM 3499 N N . GLN A 1 217 ? 7.673 27.266 -14.202 1.000 0.970 217 GLN A N 1
ATOM 3500 C CA . GLN A 1 217 ? 8.955 27.975 -14.049 1.000 0.970 217 GLN A CA 1
ATOM 3501 C C . GLN A 1 217 ? 8.778 29.376 -13.454 1.000 0.970 217 GLN A C 1
ATOM 3502 O O . GLN A 1 217 ? 9.484 29.743 -12.517 1.000 0.970 217 GLN A O 1
ATOM 3516 N N . SER A 1 218 ? 7.781 30.124 -13.934 1.000 0.970 218 SER A N 1
ATOM 3517 C CA . SER A 1 218 ? 7.484 31.469 -13.429 1.000 0.970 218 SER A CA 1
ATOM 3518 C C . SER A 1 218 ? 7.094 31.456 -11.946 1.000 0.970 218 SER A C 1
ATOM 3519 O O . SER A 1 218 ? 7.506 32.329 -11.181 1.000 0.970 218 SER A O 1
ATOM 3527 N N . ALA A 1 219 ? 6.312 30.460 -11.516 1.000 0.980 219 ALA A N 1
ATOM 3528 C CA . ALA A 1 219 ? 5.972 30.272 -10.110 1.000 0.980 219 ALA A CA 1
ATOM 3529 C C . ALA A 1 219 ? 7.198 29.853 -9.277 1.000 0.980 219 ALA A C 1
ATOM 3530 O O . ALA A 1 219 ? 7.370 30.343 -8.161 1.000 0.980 219 ALA A O 1
ATOM 3537 N N . ILE A 1 220 ? 8.087 29.015 -9.820 1.000 0.980 220 ILE A N 1
ATOM 3538 C CA . ILE A 1 220 ? 9.333 28.625 -9.145 1.000 0.980 220 ILE A CA 1
ATOM 3539 C C . ILE A 1 220 ? 10.220 29.853 -8.899 1.000 0.980 220 ILE A C 1
ATOM 3540 O O . ILE A 1 220 ? 10.593 30.102 -7.756 1.000 0.980 220 ILE A O 1
ATOM 3556 N N . ASP A 1 221 ? 10.464 30.691 -9.910 1.000 0.970 221 ASP A N 1
ATOM 3557 C CA . ASP A 1 221 ? 11.255 31.926 -9.762 1.000 0.970 221 ASP A CA 1
ATOM 3558 C C . ASP A 1 221 ? 10.651 32.912 -8.748 1.000 0.970 221 ASP A C 1
ATOM 3559 O O . ASP A 1 221 ? 11.360 33.638 -8.035 1.000 0.970 221 ASP A O 1
ATOM 3568 N N . LYS A 1 222 ? 9.317 32.948 -8.678 1.000 0.970 222 LYS A N 1
ATOM 3569 C CA . LYS A 1 222 ? 8.568 33.808 -7.760 1.000 0.970 222 LYS A CA 1
ATOM 3570 C C . LYS A 1 222 ? 8.687 33.333 -6.310 1.000 0.970 222 LYS A C 1
ATOM 3571 O O . LYS A 1 222 ? 8.937 34.169 -5.438 1.000 0.970 222 LYS A O 1
ATOM 3590 N N . TYR A 1 223 ? 8.511 32.035 -6.056 1.000 0.970 223 TYR A N 1
ATOM 3591 C CA . TYR A 1 223 ? 8.327 31.489 -4.705 1.000 0.970 223 TYR A CA 1
ATOM 3592 C C . TYR A 1 223 ? 9.559 30.768 -4.124 1.000 0.970 223 TYR A C 1
ATOM 3593 O O . TYR A 1 223 ? 9.765 30.819 -2.914 1.000 0.970 223 TYR A O 1
ATOM 3611 N N . PHE A 1 224 ? 10.411 30.144 -4.942 1.000 0.970 224 PHE A N 1
ATOM 3612 C CA . PHE A 1 224 ? 11.534 29.303 -4.497 1.000 0.970 224 PHE A CA 1
ATOM 3613 C C . PHE A 1 224 ? 12.870 30.058 -4.577 1.000 0.970 224 PHE A C 1
ATOM 3614 O O . PHE A 1 224 ? 13.696 29.852 -5.466 1.000 0.970 224 PHE A O 1
ATOM 3631 N N . LYS A 1 225 ? 13.094 30.963 -3.622 1.000 0.910 225 LYS A N 1
ATOM 3632 C CA . LYS A 1 225 ? 14.294 31.813 -3.551 1.000 0.910 225 LYS A CA 1
ATOM 3633 C C . LYS A 1 225 ? 15.460 31.043 -2.921 1.000 0.910 225 LYS A C 1
ATOM 3634 O O . LYS A 1 225 ? 15.509 30.902 -1.703 1.000 0.910 225 LYS A O 1
ATOM 3653 N N . THR A 1 226 ? 16.411 30.576 -3.728 1.000 0.920 226 THR A N 1
ATOM 3654 C CA . THR A 1 226 ? 17.604 29.861 -3.236 1.000 0.920 226 THR A CA 1
ATOM 3655 C C . THR A 1 226 ? 18.893 30.438 -3.818 1.000 0.920 226 THR A C 1
ATOM 3656 O O . THR A 1 226 ? 18.906 30.948 -4.937 1.000 0.920 226 THR A O 1
ATOM 3667 N N . GLU A 1 227 ? 19.984 30.362 -3.056 1.000 0.920 227 GLU A N 1
ATOM 3668 C CA . GLU A 1 227 ? 21.316 30.795 -3.498 1.000 0.920 227 GLU A CA 1
ATOM 3669 C C . GLU A 1 227 ? 22.058 29.674 -4.226 1.000 0.920 227 GLU A C 1
ATOM 3670 O O . GLU A 1 227 ? 21.911 28.493 -3.881 1.000 0.920 227 GLU A O 1
ATOM 3682 N N . GLU A 1 228 ? 22.878 30.061 -5.207 1.000 0.920 228 GLU A N 1
ATOM 3683 C CA . GLU A 1 228 ? 23.801 29.144 -5.874 1.000 0.920 228 GLU A CA 1
ATOM 3684 C C . GLU A 1 228 ? 24.728 28.447 -4.872 1.000 0.920 228 GLU A C 1
ATOM 3685 O O . GLU A 1 228 ? 25.112 29.002 -3.842 1.000 0.920 228 GLU A O 1
ATOM 3697 N N . ARG A 1 229 ? 25.107 27.210 -5.199 1.000 0.880 229 ARG A N 1
ATOM 3698 C CA . ARG A 1 229 ? 25.951 26.358 -4.359 1.000 0.880 229 ARG A CA 1
ATOM 3699 C C . ARG A 1 229 ? 26.723 25.355 -5.200 1.000 0.880 229 ARG A C 1
ATOM 3700 O O . ARG A 1 229 ? 26.281 24.962 -6.281 1.000 0.880 229 ARG A O 1
ATOM 3721 N N . THR A 1 230 ? 27.841 24.893 -4.657 1.000 0.850 230 THR A N 1
ATOM 3722 C CA . THR A 1 230 ? 28.618 23.796 -5.234 1.000 0.850 230 THR A CA 1
ATOM 3723 C C . THR A 1 230 ? 28.249 22.508 -4.522 1.000 0.850 230 THR A C 1
ATOM 3724 O O . THR A 1 230 ? 28.415 22.397 -3.309 1.000 0.850 230 THR A O 1
ATOM 3735 N N . LEU A 1 231 ? 27.757 21.533 -5.279 1.000 0.830 231 LEU A N 1
ATOM 3736 C CA . LEU A 1 231 ? 27.453 20.214 -4.745 1.000 0.830 231 LEU A CA 1
ATOM 3737 C C . LEU A 1 231 ? 28.748 19.407 -4.646 1.000 0.830 231 LEU A C 1
ATOM 3738 O O . LEU A 1 231 ? 29.483 19.277 -5.624 1.000 0.830 231 LEU A O 1
ATOM 3754 N N . GLY A 1 232 ? 29.040 18.899 -3.452 1.000 0.770 232 GLY A N 1
ATOM 3755 C CA . GLY A 1 232 ? 30.126 17.945 -3.252 1.000 0.770 232 GLY A CA 1
ATOM 3756 C C . GLY A 1 232 ? 29.725 16.543 -3.707 1.000 0.770 232 GLY A C 1
ATOM 3757 O O . GLY A 1 232 ? 28.540 16.208 -3.765 1.000 0.770 232 GLY A O 1
ATOM 3761 N N . MET A 1 233 ? 30.718 15.703 -3.991 1.000 0.770 233 MET A N 1
ATOM 3762 C CA . MET A 1 233 ? 30.495 14.262 -4.087 1.000 0.770 233 MET A CA 1
ATOM 3763 C C . MET A 1 233 ? 30.405 13.659 -2.683 1.000 0.770 233 MET A C 1
ATOM 3764 O O . MET A 1 233 ? 31.169 14.026 -1.791 1.000 0.770 233 MET A O 1
ATOM 3778 N N . ILE A 1 234 ? 29.463 12.734 -2.502 1.000 0.800 234 ILE A N 1
ATOM 3779 C CA . ILE A 1 234 ? 29.340 11.915 -1.294 1.000 0.800 234 ILE A CA 1
ATOM 3780 C C . ILE A 1 234 ? 29.810 10.517 -1.666 1.000 0.800 234 ILE A C 1
ATOM 3781 O O . ILE A 1 234 ? 29.121 9.788 -2.389 1.000 0.800 234 ILE A O 1
ATOM 3797 N N . GLU A 1 235 ? 31.007 10.180 -1.208 1.000 0.730 235 GLU A N 1
ATOM 3798 C CA . GLU A 1 235 ? 31.578 8.852 -1.378 1.000 0.730 235 GLU A CA 1
ATOM 3799 C C . GLU A 1 235 ? 30.995 7.895 -0.342 1.000 0.730 235 GLU A C 1
ATOM 3800 O O . GLU A 1 235 ? 30.673 8.279 0.783 1.000 0.730 235 GLU A O 1
ATOM 3812 N N . ASN A 1 236 ? 30.855 6.632 -0.729 1.000 0.720 236 ASN A N 1
ATOM 3813 C CA . ASN A 1 236 ? 30.563 5.588 0.236 1.000 0.720 236 ASN A CA 1
ATOM 3814 C C . ASN A 1 236 ? 31.872 5.129 0.869 1.000 0.720 236 ASN A C 1
ATOM 3815 O O . ASN A 1 236 ? 32.857 4.914 0.162 1.000 0.720 236 ASN A O 1
ATOM 3826 N N . ASN A 1 237 ? 31.856 4.860 2.172 1.000 0.640 237 ASN A N 1
ATOM 3827 C CA . ASN A 1 237 ? 32.922 4.074 2.773 1.000 0.640 237 ASN A CA 1
ATOM 3828 C C . ASN A 1 237 ? 32.826 2.637 2.242 1.000 0.640 237 ASN A C 1
ATOM 3829 O O . ASN A 1 237 ? 31.958 1.850 2.641 1.000 0.640 237 ASN A O 1
ATOM 3840 N N . HIS A 1 238 ? 33.700 2.322 1.287 1.000 0.590 238 HIS A N 1
ATOM 3841 C CA . HIS A 1 238 ? 33.984 0.964 0.853 1.000 0.590 238 HIS A CA 1
ATOM 3842 C C . HIS A 1 238 ? 35.122 0.445 1.719 1.000 0.590 238 HIS A C 1
ATOM 3843 O O . HIS A 1 238 ? 36.296 0.656 1.423 1.000 0.590 238 HIS A O 1
ATOM 3857 N N . ALA A 1 239 ? 34.782 -0.212 2.825 1.000 0.500 239 ALA A N 1
ATOM 3858 C CA . ALA A 1 239 ? 35.766 -1.034 3.505 1.000 0.500 239 ALA A CA 1
ATOM 3859 C C . ALA A 1 239 ? 36.119 -2.204 2.568 1.000 0.500 239 ALA A C 1
ATOM 3860 O O . ALA A 1 239 ? 35.414 -3.208 2.536 1.000 0.500 239 ALA A O 1
ATOM 3867 N N . ASP A 1 240 ? 37.200 -2.056 1.796 1.000 0.490 240 ASP A N 1
ATOM 3868 C CA . ASP A 1 240 ? 37.805 -3.088 0.930 1.000 0.490 240 ASP A CA 1
ATOM 3869 C C . ASP A 1 240 ? 38.408 -4.262 1.733 1.000 0.490 240 ASP A C 1
ATOM 3870 O O . ASP A 1 240 ? 39.092 -5.140 1.197 1.000 0.490 240 ASP A O 1
ATOM 3879 N N . GLU A 1 241 ? 38.196 -4.294 3.048 1.000 0.530 241 GLU A N 1
ATOM 3880 C CA . GLU A 1 241 ? 38.619 -5.411 3.872 1.000 0.530 241 GLU A CA 1
ATOM 3881 C C . GLU A 1 241 ? 37.796 -6.653 3.529 1.000 0.530 241 GLU A C 1
ATOM 3882 O O . GLU A 1 241 ? 36.573 -6.615 3.400 1.000 0.530 241 GLU A O 1
ATOM 3894 N N . LYS A 1 242 ? 38.483 -7.793 3.406 1.000 0.650 242 LYS A N 1
ATOM 3895 C CA . LYS A 1 242 ? 37.837 -9.102 3.303 1.000 0.650 242 LYS A CA 1
ATOM 3896 C C . LYS A 1 242 ? 36.933 -9.314 4.509 1.000 0.650 242 LYS A C 1
ATOM 3897 O O . LYS A 1 242 ? 37.410 -9.666 5.590 1.000 0.650 242 LYS A O 1
ATOM 3916 N N . VAL A 1 243 ? 35.636 -9.151 4.300 1.000 0.750 243 VAL A N 1
ATOM 3917 C CA . VAL A 1 243 ? 34.643 -9.441 5.323 1.000 0.750 243 VAL A CA 1
ATOM 3918 C C . VAL A 1 243 ? 34.697 -10.934 5.636 1.000 0.750 243 VAL A C 1
ATOM 3919 O O . VAL A 1 243 ? 34.744 -11.776 4.738 1.000 0.750 243 VAL A O 1
ATOM 3932 N N . GLN A 1 244 ? 34.737 -11.263 6.924 1.000 0.870 244 GLN A N 1
ATOM 3933 C CA . GLN A 1 244 ? 34.532 -12.630 7.383 1.000 0.870 244 GLN A CA 1
ATOM 3934 C C . GLN A 1 244 ? 33.031 -12.838 7.592 1.000 0.870 244 GLN A C 1
ATOM 3935 O O . GLN A 1 244 ? 32.454 -12.093 8.389 1.000 0.870 244 GLN A O 1
ATOM 3949 N N . PRO A 1 245 ? 32.407 -13.819 6.909 1.000 0.940 245 PRO A N 1
ATOM 3950 C CA . PRO A 1 245 ? 31.006 -14.138 7.122 1.000 0.940 245 PRO A CA 1
ATOM 3951 C C . PRO A 1 245 ? 30.720 -14.393 8.601 1.000 0.940 245 PRO A C 1
ATOM 3952 O O . PRO A 1 245 ? 31.465 -15.121 9.263 1.000 0.940 245 PRO A O 1
ATOM 3963 N N . LYS A 1 246 ? 29.638 -13.808 9.110 1.000 0.950 246 LYS A N 1
ATOM 3964 C CA . LYS A 1 246 ? 29.195 -13.988 10.496 1.000 0.950 246 LYS A CA 1
ATOM 3965 C C . LYS A 1 246 ? 27.723 -14.373 10.576 1.000 0.950 246 LYS A C 1
ATOM 3966 O O . LYS A 1 246 ? 26.933 -14.067 9.685 1.000 0.950 246 LYS A O 1
ATOM 3985 N N . GLU A 1 247 ? 27.369 -15.028 11.670 1.000 0.970 247 GLU A N 1
ATOM 3986 C CA . GLU A 1 247 ? 26.003 -15.422 11.999 1.000 0.970 247 GLU A CA 1
ATOM 3987 C C . GLU A 1 247 ? 25.584 -14.727 13.295 1.000 0.970 247 GLU A C 1
ATOM 3988 O O . GLU A 1 247 ? 26.354 -14.673 14.256 1.000 0.970 247 GLU A O 1
ATOM 4000 N N . VAL A 1 248 ? 24.383 -14.157 13.299 1.000 0.980 248 VAL A N 1
ATOM 4001 C CA . VAL A 1 248 ? 23.797 -13.459 14.444 1.000 0.980 248 VAL A CA 1
ATOM 4002 C C . VAL A 1 248 ? 22.393 -14.011 14.657 1.000 0.980 248 VAL A C 1
ATOM 4003 O O . VAL A 1 248 ? 21.574 -13.979 13.739 1.000 0.980 248 VAL A O 1
ATOM 4016 N N . ILE A 1 249 ? 22.120 -14.516 15.859 1.000 0.970 249 ILE A N 1
ATOM 4017 C CA . ILE A 1 249 ? 20.815 -15.054 16.246 1.000 0.970 249 ILE A CA 1
ATOM 4018 C C . ILE A 1 249 ? 20.332 -14.280 17.466 1.000 0.970 249 ILE A C 1
ATOM 4019 O O . ILE A 1 249 ? 20.967 -14.334 18.519 1.000 0.970 249 ILE A O 1
ATOM 4035 N N . ASP A 1 250 ? 19.204 -13.597 17.312 1.000 0.950 250 ASP A N 1
ATOM 4036 C CA . ASP A 1 250 ? 18.479 -12.976 18.417 1.000 0.950 250 ASP A CA 1
ATOM 4037 C C . ASP A 1 250 ? 17.260 -13.864 18.740 1.000 0.950 250 ASP A C 1
ATOM 4038 O O . ASP A 1 250 ? 16.618 -14.391 17.828 1.000 0.950 250 ASP A O 1
ATOM 4047 N N . GLU A 1 251 ? 16.937 -14.063 20.022 1.000 0.930 251 GLU A N 1
ATOM 4048 C CA . GLU A 1 251 ? 15.750 -14.825 20.446 1.000 0.930 251 GLU A CA 1
ATOM 4049 C C . GLU A 1 251 ? 14.616 -13.885 20.856 1.000 0.930 251 GLU A C 1
ATOM 4050 O O . GLU A 1 251 ? 14.829 -12.944 21.622 1.000 0.930 251 GLU A O 1
ATOM 4062 N N . GLU A 1 252 ? 13.408 -14.157 20.361 1.000 0.890 252 GLU A N 1
ATOM 4063 C CA . GLU A 1 252 ? 12.223 -13.348 20.638 1.000 0.890 252 GLU A CA 1
ATOM 4064 C C . GLU A 1 252 ? 10.938 -14.199 20.672 1.000 0.890 252 GLU A C 1
ATOM 4065 O O . GLU A 1 252 ? 10.884 -15.338 20.203 1.000 0.890 252 GLU A O 1
ATOM 4077 N N . ASP A 1 253 ? 9.878 -13.656 21.263 1.000 0.890 253 ASP A N 1
ATOM 4078 C CA . ASP A 1 253 ? 8.548 -14.266 21.309 1.000 0.890 253 ASP A CA 1
ATOM 4079 C C . ASP A 1 253 ? 7.773 -13.977 20.012 1.000 0.890 253 ASP A C 1
ATOM 4080 O O . ASP A 1 253 ? 6.970 -13.046 19.940 1.000 0.890 253 ASP A O 1
ATOM 4089 N N . VAL A 1 254 ? 8.095 -14.744 18.968 1.000 0.910 254 VAL A N 1
ATOM 4090 C CA . VAL A 1 254 ? 7.479 -14.691 17.633 1.000 0.910 254 VAL A CA 1
ATOM 4091 C C . VAL A 1 254 ? 7.161 -16.105 17.148 1.000 0.910 254 VAL A C 1
ATOM 4092 O O . VAL A 1 254 ? 7.936 -17.036 17.382 1.000 0.910 254 VAL A O 1
ATOM 4105 N N . LYS A 1 255 ? 6.041 -16.284 16.447 1.000 0.920 255 LYS A N 1
ATOM 4106 C CA . LYS A 1 255 ? 5.610 -17.576 15.896 1.000 0.920 255 LYS A CA 1
ATOM 4107 C C . LYS A 1 255 ? 6.363 -17.948 14.622 1.000 0.920 255 LYS A C 1
ATOM 4108 O O . LYS A 1 255 ? 6.658 -19.125 14.407 1.000 0.920 255 LYS A O 1
ATOM 4127 N N . GLN A 1 256 ? 6.690 -16.973 13.772 1.000 0.930 256 GLN A N 1
ATOM 4128 C CA . GLN A 1 256 ? 7.490 -17.189 12.564 1.000 0.930 256 GLN A CA 1
ATOM 4129 C C . GLN A 1 256 ? 8.896 -16.596 12.710 1.000 0.930 256 GLN A C 1
ATOM 4130 O O . GLN A 1 256 ? 9.068 -15.389 12.886 1.000 0.930 256 GLN A O 1
ATOM 4144 N N . GLY A 1 257 ? 9.918 -17.432 12.516 1.000 0.950 257 GLY A N 1
ATOM 4145 C CA . GLY A 1 257 ? 11.306 -16.981 12.486 1.000 0.950 257 GLY A CA 1
ATOM 4146 C C . GLY A 1 257 ? 11.612 -16.145 11.241 1.000 0.950 257 GLY A C 1
ATOM 4147 O O . GLY A 1 257 ? 11.148 -16.456 10.140 1.000 0.950 257 GLY A O 1
ATOM 4151 N N . LYS A 1 258 ? 12.418 -15.088 11.392 1.000 0.970 258 LYS A N 1
ATOM 4152 C CA . LYS A 1 258 ? 12.813 -14.201 10.281 1.000 0.970 258 LYS A CA 1
ATOM 4153 C C . LYS A 1 258 ? 14.270 -14.440 9.925 1.000 0.970 258 LYS A C 1
ATOM 4154 O O . LYS A 1 258 ? 15.158 -14.083 10.695 1.000 0.970 258 LYS A O 1
ATOM 4173 N N . LEU A 1 259 ? 14.505 -15.046 8.766 1.000 0.980 259 LEU A N 1
ATOM 4174 C CA . LEU A 1 259 ? 15.840 -15.306 8.242 1.000 0.980 259 LEU A CA 1
ATOM 4175 C C . LEU A 1 259 ? 16.177 -14.278 7.165 1.000 0.980 259 LEU A C 1
ATOM 4176 O O . LEU A 1 259 ? 15.601 -14.308 6.073 1.000 0.980 259 LEU A O 1
ATOM 4192 N N . ASN A 1 260 ? 17.154 -13.422 7.462 1.000 0.990 260 ASN A N 1
ATOM 4193 C CA . ASN A 1 260 ? 17.678 -12.436 6.527 1.000 0.990 260 ASN A CA 1
ATOM 4194 C C . ASN A 1 260 ? 19.176 -12.666 6.287 1.000 0.990 260 ASN A C 1
ATOM 4195 O O . ASN A 1 260 ? 19.940 -12.873 7.228 1.000 0.990 260 ASN A O 1
ATOM 4206 N N . ILE A 1 261 ? 19.617 -12.602 5.031 1.000 0.990 261 ILE A N 1
ATOM 4207 C CA . ILE A 1 261 ? 21.025 -12.805 4.658 1.000 0.990 261 ILE A CA 1
ATOM 4208 C C . ILE A 1 261 ? 21.511 -11.617 3.842 1.000 0.990 261 ILE A C 1
ATOM 4209 O O . ILE A 1 261 ? 20.944 -11.273 2.807 1.000 0.990 261 ILE A O 1
ATOM 4225 N N . GLY A 1 262 ? 22.578 -10.995 4.316 1.000 0.980 262 GLY A N 1
ATOM 4226 C CA . GLY A 1 262 ? 23.198 -9.837 3.710 1.000 0.980 262 GLY A CA 1
ATOM 4227 C C . GLY A 1 262 ? 24.440 -10.196 2.914 1.000 0.980 262 GLY A C 1
ATOM 4228 O O . GLY A 1 262 ? 25.335 -10.882 3.408 1.000 0.980 262 GLY A O 1
ATOM 4232 N N . TYR A 1 263 ? 24.524 -9.660 1.703 1.000 0.970 263 TYR A N 1
ATOM 4233 C CA . TYR A 1 263 ? 25.678 -9.761 0.825 1.000 0.970 263 TYR A CA 1
ATOM 4234 C C . TYR A 1 263 ? 26.187 -8.370 0.442 1.000 0.970 263 TYR A C 1
ATOM 4235 O O . TYR A 1 263 ? 25.404 -7.444 0.206 1.000 0.970 263 TYR A O 1
ATOM 4253 N N . ARG A 1 264 ? 27.507 -8.241 0.306 1.000 0.950 264 ARG A N 1
ATOM 4254 C CA . ARG A 1 264 ? 28.156 -7.091 -0.333 1.000 0.950 264 ARG A CA 1
ATOM 4255 C C . ARG A 1 264 ? 28.374 -7.398 -1.798 1.000 0.950 264 ARG A C 1
ATOM 4256 O O . ARG A 1 264 ? 28.932 -8.438 -2.125 1.000 0.950 264 ARG A O 1
ATOM 4277 N N . THR A 1 265 ? 27.935 -6.506 -2.673 1.000 0.960 265 THR A N 1
ATOM 4278 C CA . THR A 1 265 ? 28.007 -6.717 -4.127 1.000 0.960 265 THR A CA 1
ATOM 4279 C C . THR A 1 265 ? 29.230 -6.069 -4.765 1.000 0.960 265 THR A C 1
ATOM 4280 O O . THR A 1 265 ? 29.636 -6.485 -5.845 1.000 0.960 265 THR A O 1
ATOM 4291 N N . SER A 1 266 ? 29.796 -5.045 -4.115 1.000 0.930 266 SER A N 1
ATOM 4292 C CA . SER A 1 266 ? 30.839 -4.175 -4.682 1.000 0.930 266 SER A CA 1
ATOM 4293 C C . SER A 1 266 ? 30.449 -3.570 -6.039 1.000 0.930 266 SER A C 1
ATOM 4294 O O . SER A 1 266 ? 31.306 -3.322 -6.887 1.000 0.930 266 SER A O 1
ATOM 4302 N N . ILE A 1 267 ? 29.144 -3.379 -6.251 1.000 0.950 267 ILE A N 1
ATOM 4303 C CA . ILE A 1 267 ? 28.545 -2.786 -7.443 1.000 0.950 267 ILE A CA 1
ATOM 4304 C C . ILE A 1 267 ? 27.483 -1.794 -6.964 1.000 0.950 267 ILE A C 1
ATOM 4305 O O . ILE A 1 267 ? 26.595 -2.128 -6.180 1.000 0.950 267 ILE A O 1
ATOM 4321 N N . THR A 1 268 ? 27.579 -0.567 -7.440 1.000 0.940 268 THR A N 1
ATOM 4322 C CA . THR A 1 268 ? 26.706 0.559 -7.117 1.000 0.940 268 THR A CA 1
ATOM 4323 C C . THR A 1 268 ? 26.004 1.075 -8.372 1.000 0.940 268 THR A C 1
ATOM 4324 O O . THR A 1 268 ? 26.314 0.661 -9.484 1.000 0.940 268 THR A O 1
ATOM 4335 N N . TYR A 1 269 ? 25.044 1.985 -8.211 1.000 0.930 269 TYR A N 1
ATOM 4336 C CA . TYR A 1 269 ? 24.191 2.510 -9.285 1.000 0.930 269 TYR A CA 1
ATOM 4337 C C . TYR A 1 269 ? 24.958 3.057 -10.502 1.000 0.930 269 TYR A C 1
ATOM 4338 O O . TYR A 1 269 ? 24.477 2.952 -11.627 1.000 0.930 269 TYR A O 1
ATOM 4356 N N . THR A 1 270 ? 26.141 3.640 -10.290 1.000 0.920 270 THR A N 1
ATOM 4357 C CA . THR A 1 270 ? 26.964 4.243 -11.353 1.000 0.920 270 THR A CA 1
ATOM 4358 C C . THR A 1 270 ? 27.932 3.263 -12.008 1.000 0.920 270 THR A C 1
ATOM 4359 O O . THR A 1 270 ? 28.619 3.633 -12.960 1.000 0.920 270 THR A O 1
ATOM 4370 N N . ASP A 1 271 ? 28.020 2.033 -11.506 1.000 0.940 271 ASP A N 1
ATOM 4371 C CA . AS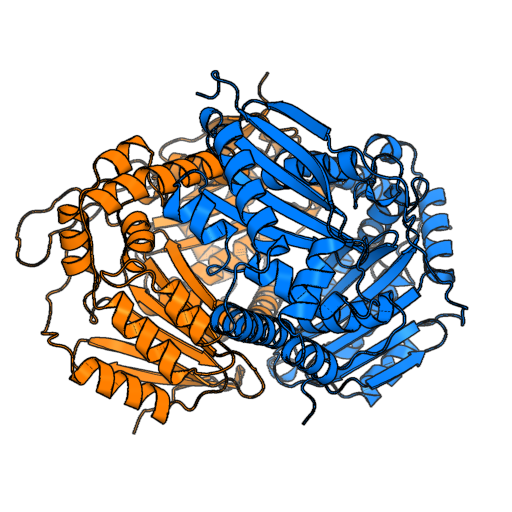P A 1 271 ? 28.977 1.059 -12.008 1.000 0.940 271 ASP A CA 1
ATOM 4372 C C . ASP A 1 271 ? 28.503 0.402 -13.301 1.000 0.940 271 ASP A C 1
ATOM 4373 O O . ASP A 1 271 ? 27.324 0.099 -13.492 1.000 0.940 271 ASP A O 1
ATOM 4382 N N . GLN A 1 272 ? 29.464 0.092 -14.172 1.000 0.950 272 GLN A N 1
ATOM 4383 C CA . GLN A 1 272 ? 29.191 -0.562 -15.452 1.000 0.950 272 GLN A CA 1
ATOM 4384 C C . GLN A 1 272 ? 28.524 -1.940 -15.285 1.000 0.950 272 GLN A C 1
ATOM 4385 O O . GLN A 1 272 ? 27.744 -2.346 -16.141 1.000 0.950 272 GLN A O 1
ATOM 4399 N N . ASP A 1 273 ? 28.790 -2.644 -14.180 1.000 0.970 273 ASP A N 1
ATOM 4400 C CA . ASP A 1 273 ? 28.200 -3.959 -13.897 1.000 0.970 273 ASP A CA 1
ATOM 4401 C C . ASP A 1 273 ? 26.811 -3.859 -13.213 1.000 0.970 273 ASP A C 1
ATOM 4402 O O . ASP A 1 273 ? 26.189 -4.884 -12.931 1.000 0.970 273 ASP A O 1
ATOM 4411 N N . TYR A 1 274 ? 26.282 -2.654 -12.944 1.000 0.970 274 TYR A N 1
ATOM 4412 C CA . TYR A 1 274 ? 24.977 -2.476 -12.288 1.000 0.970 274 TYR A CA 1
ATOM 4413 C C . TYR A 1 274 ? 23.795 -3.111 -13.047 1.000 0.970 274 TYR A C 1
ATOM 4414 O O . TYR A 1 274 ? 22.989 -3.790 -12.403 1.000 0.970 274 TYR A O 1
ATOM 4432 N N . PRO A 1 275 ? 23.681 -3.003 -14.389 1.000 0.980 275 PRO A N 1
ATOM 4433 C CA . PRO A 1 275 ? 22.662 -3.732 -15.147 1.000 0.980 275 PRO A CA 1
ATOM 4434 C C . PRO A 1 275 ? 22.770 -5.252 -14.961 1.000 0.980 275 PRO A C 1
ATOM 4435 O O . PRO A 1 275 ? 21.757 -5.930 -14.796 1.000 0.980 275 PRO A O 1
ATOM 4446 N N . ALA A 1 276 ? 23.994 -5.792 -14.914 1.000 0.990 276 ALA A N 1
ATOM 4447 C CA . ALA A 1 276 ? 24.222 -7.216 -14.682 1.000 0.990 276 ALA A CA 1
ATOM 4448 C C . ALA A 1 276 ? 23.819 -7.638 -13.261 1.000 0.990 276 ALA A C 1
ATOM 4449 O O . ALA A 1 276 ? 23.204 -8.690 -13.091 1.000 0.990 276 ALA A O 1
ATOM 4456 N N . LEU A 1 277 ? 24.068 -6.791 -12.253 1.000 0.990 277 LEU A N 1
ATOM 4457 C CA . LEU A 1 277 ? 23.580 -7.002 -10.888 1.000 0.990 277 LEU A CA 1
ATOM 4458 C C . LEU A 1 277 ? 22.039 -7.025 -10.820 1.000 0.990 277 LEU A C 1
ATOM 4459 O O . LEU A 1 277 ? 21.478 -7.852 -10.102 1.000 0.990 277 LEU A O 1
ATOM 4475 N N . GLN A 1 278 ? 21.340 -6.168 -11.573 1.000 0.990 278 GLN A N 1
ATOM 4476 C CA . GLN A 1 278 ? 19.869 -6.171 -11.632 1.000 0.990 278 GLN A CA 1
ATOM 4477 C C . GLN A 1 278 ? 19.326 -7.503 -12.166 1.000 0.990 278 GLN A C 1
ATOM 4478 O O . GLN A 1 278 ? 18.457 -8.115 -11.539 1.000 0.990 278 GLN A O 1
ATOM 4492 N N . VAL A 1 279 ? 19.880 -7.993 -13.281 1.000 0.990 279 VAL A N 1
ATOM 4493 C CA . VAL A 1 279 ? 19.494 -9.295 -13.851 1.000 0.990 279 VAL A CA 1
ATOM 4494 C C . VAL A 1 279 ? 19.870 -10.440 -12.906 1.000 0.990 279 VAL A C 1
ATOM 4495 O O . VAL A 1 279 ? 19.065 -11.349 -12.706 1.000 0.990 279 VAL A O 1
ATOM 4508 N N . PHE A 1 280 ? 21.035 -10.369 -12.252 1.000 0.990 280 PHE A N 1
ATOM 4509 C CA . PHE A 1 280 ? 21.438 -11.327 -11.220 1.000 0.990 280 PHE A CA 1
ATOM 4510 C C . PHE A 1 280 ? 20.398 -11.413 -10.098 1.000 0.990 280 PHE A C 1
ATOM 4511 O O . PHE A 1 280 ? 19.953 -12.506 -9.755 1.000 0.990 280 PHE A O 1
ATOM 4528 N N . ASN A 1 281 ? 19.978 -10.275 -9.535 1.000 0.990 281 ASN A N 1
ATOM 4529 C CA . ASN A 1 281 ? 18.987 -10.252 -8.460 1.000 0.990 281 ASN A CA 1
ATOM 4530 C C . ASN A 1 281 ? 17.633 -10.791 -8.924 1.000 0.990 281 ASN A C 1
ATOM 4531 O O . ASN A 1 281 ? 17.022 -11.570 -8.198 1.000 0.990 281 ASN A O 1
ATOM 4542 N N . GLY A 1 282 ? 17.190 -10.427 -10.130 1.000 0.980 282 GLY A N 1
ATOM 4543 C CA . GLY A 1 282 ? 15.954 -10.949 -10.712 1.000 0.980 282 GLY A CA 1
ATOM 4544 C C . GLY A 1 282 ? 15.943 -12.478 -10.819 1.000 0.980 282 GLY A C 1
ATOM 4545 O O . GLY A 1 282 ? 14.974 -13.109 -10.401 1.000 0.980 282 GLY A O 1
ATOM 4549 N N . LEU A 1 283 ? 17.046 -13.071 -11.290 1.000 0.990 283 LEU A N 1
ATOM 4550 C CA . LEU A 1 283 ? 17.243 -14.525 -11.352 1.000 0.990 283 LEU A CA 1
ATOM 4551 C C . LEU A 1 283 ? 17.361 -15.168 -9.963 1.000 0.990 283 LEU A C 1
ATOM 4552 O O . LEU A 1 283 ? 16.886 -16.284 -9.751 1.000 0.990 283 LEU A O 1
ATOM 4568 N N . PHE A 1 284 ? 18.018 -14.490 -9.021 1.000 0.990 284 PHE A N 1
ATOM 4569 C CA . PHE A 1 284 ? 18.303 -15.037 -7.700 1.000 0.990 284 PHE A CA 1
ATOM 4570 C C . PHE A 1 284 ? 17.058 -15.059 -6.813 1.000 0.990 284 PHE A C 1
ATOM 4571 O O . PHE A 1 284 ? 16.624 -16.142 -6.428 1.000 0.990 284 PHE A O 1
ATOM 4588 N N . GLY A 1 285 ? 16.444 -13.904 -6.551 1.000 0.980 285 GLY A N 1
ATOM 4589 C CA . GLY A 1 285 ? 15.310 -13.776 -5.627 1.000 0.980 285 GLY A CA 1
ATOM 4590 C C . GLY A 1 285 ? 14.357 -12.609 -5.902 1.000 0.980 285 GLY A C 1
ATOM 4591 O O . GLY A 1 285 ? 13.502 -12.326 -5.068 1.000 0.980 285 GLY A O 1
ATOM 4595 N N . GLY A 1 286 ? 14.510 -11.890 -7.015 1.000 0.970 286 GLY A N 1
ATOM 4596 C CA . GLY A 1 286 ? 13.763 -10.657 -7.283 1.000 0.970 286 GLY A CA 1
ATOM 4597 C C . GLY A 1 286 ? 12.338 -10.865 -7.802 1.000 0.970 286 GLY A C 1
ATOM 4598 O O . GLY A 1 286 ? 11.522 -9.956 -7.676 1.000 0.970 286 GLY A O 1
ATOM 4602 N N . PHE A 1 287 ? 12.036 -12.039 -8.368 1.000 0.960 287 PHE A N 1
ATOM 4603 C CA . PHE A 1 287 ? 10.757 -12.338 -9.028 1.000 0.960 287 PHE A CA 1
ATOM 4604 C C . PHE A 1 287 ? 10.222 -13.734 -8.680 1.000 0.960 287 PHE A C 1
ATOM 4605 O O . PHE A 1 287 ? 10.934 -14.562 -8.113 1.000 0.960 287 PHE A O 1
ATOM 4622 N N . SER A 1 288 ? 8.972 -14.025 -9.042 1.000 0.910 288 SER A N 1
ATOM 4623 C CA . SER A 1 288 ? 8.324 -15.326 -8.799 1.000 0.910 288 SER A CA 1
ATOM 4624 C C . SER A 1 288 ? 8.984 -16.484 -9.559 1.000 0.910 288 SER A C 1
ATOM 4625 O O . SER A 1 288 ? 8.940 -17.624 -9.109 1.000 0.910 288 SER A O 1
ATOM 4633 N N . HIS A 1 289 ? 9.680 -16.215 -10.668 1.000 0.940 289 HIS A N 1
ATOM 4634 C CA . HIS A 1 289 ? 10.481 -17.228 -11.366 1.000 0.940 289 HIS A CA 1
ATOM 4635 C C . HIS A 1 289 ? 11.915 -17.378 -10.846 1.000 0.940 289 HIS A C 1
ATOM 4636 O O . HIS A 1 289 ? 12.706 -18.124 -11.421 1.000 0.940 289 HIS A O 1
ATOM 4650 N N . SER A 1 290 ? 12.269 -16.666 -9.779 1.000 0.970 290 SER A N 1
ATOM 4651 C CA . SER A 1 290 ? 13.619 -16.683 -9.228 1.000 0.970 290 SER A CA 1
ATOM 4652 C C . SER A 1 290 ? 13.974 -18.007 -8.541 1.000 0.970 290 SER A C 1
ATOM 4653 O O . SER A 1 290 ? 13.114 -18.778 -8.102 1.000 0.970 290 SER A O 1
ATOM 4661 N N . LYS A 1 291 ? 15.275 -18.270 -8.392 1.000 0.970 291 LYS A N 1
ATOM 4662 C CA . LYS A 1 291 ? 15.779 -19.482 -7.733 1.000 0.970 291 LYS A CA 1
ATOM 4663 C C . LYS A 1 291 ? 15.351 -19.595 -6.272 1.000 0.970 291 LYS A C 1
ATOM 4664 O O . LYS A 1 291 ? 15.069 -20.711 -5.834 1.000 0.970 291 LYS A O 1
ATOM 4683 N N . LEU A 1 292 ? 15.320 -18.494 -5.519 1.000 0.980 292 LEU A N 1
ATOM 4684 C CA . LEU A 1 292 ? 14.907 -18.509 -4.115 1.000 0.980 292 LEU A CA 1
ATOM 4685 C C . LEU A 1 292 ? 13.429 -18.884 -3.982 1.000 0.980 292 LEU A C 1
ATOM 4686 O O . LEU A 1 292 ? 13.111 -19.788 -3.209 1.000 0.980 292 LEU A O 1
ATOM 4702 N N . PHE A 1 293 ? 12.548 -18.289 -4.790 1.000 0.940 293 PHE A N 1
ATOM 4703 C CA . PHE A 1 293 ? 11.129 -18.648 -4.793 1.000 0.940 293 PHE A CA 1
ATOM 4704 C C . PHE A 1 293 ? 10.931 -20.131 -5.149 1.000 0.940 293 PHE A C 1
ATOM 4705 O O . PHE A 1 293 ? 10.326 -20.887 -4.392 1.000 0.940 293 PHE A O 1
ATOM 4722 N N . ILE A 1 294 ? 11.535 -20.592 -6.248 1.000 0.930 294 ILE A N 1
ATOM 4723 C CA . ILE A 1 294 ? 11.355 -21.969 -6.726 1.000 0.930 294 ILE A CA 1
ATOM 4724 C C . ILE A 1 294 ? 11.918 -23.005 -5.746 1.000 0.930 294 ILE A C 1
ATOM 4725 O O . ILE A 1 294 ? 11.301 -24.044 -5.524 1.000 0.930 294 ILE A O 1
ATOM 4741 N N . ASN A 1 295 ? 13.117 -22.797 -5.201 1.000 0.950 295 ASN A N 1
ATOM 4742 C CA . ASN A 1 295 ? 13.809 -23.862 -4.470 1.000 0.950 295 ASN A CA 1
ATOM 4743 C C . ASN A 1 295 ? 13.584 -23.800 -2.954 1.000 0.950 295 ASN A C 1
ATOM 4744 O O . ASN A 1 295 ? 13.547 -24.856 -2.330 1.000 0.950 295 ASN A O 1
ATOM 4755 N N . VAL A 1 296 ? 13.394 -22.613 -2.366 1.000 0.940 296 VAL A N 1
ATOM 4756 C CA . VAL A 1 296 ? 13.181 -22.459 -0.913 1.000 0.940 296 VAL A CA 1
ATOM 4757 C C . VAL A 1 296 ? 11.695 -22.536 -0.559 1.000 0.940 296 VAL A C 1
ATOM 4758 O O . VAL A 1 296 ? 11.312 -23.315 0.316 1.000 0.940 296 VAL A O 1
ATOM 4771 N N . ARG A 1 297 ? 10.853 -21.755 -1.250 1.000 0.870 297 ARG A N 1
ATOM 4772 C CA . ARG A 1 297 ? 9.401 -21.721 -1.017 1.000 0.870 297 ARG A CA 1
ATOM 4773 C C . ARG A 1 297 ? 8.709 -22.894 -1.703 1.000 0.870 297 ARG A C 1
ATOM 4774 O O . ARG A 1 297 ? 8.096 -23.708 -1.025 1.000 0.870 297 ARG A O 1
ATOM 4795 N N . GLU A 1 298 ? 8.855 -23.038 -3.020 1.000 0.870 298 GLU A N 1
ATOM 4796 C CA . GLU A 1 298 ? 8.078 -24.041 -3.755 1.000 0.870 298 GLU A CA 1
ATOM 4797 C C . GLU A 1 298 ? 8.574 -25.477 -3.562 1.000 0.870 298 GLU A C 1
ATOM 4798 O O . GLU A 1 298 ? 7.823 -26.326 -3.095 1.000 0.870 298 GLU A O 1
ATOM 4810 N N . LYS A 1 299 ? 9.818 -25.817 -3.909 1.000 0.900 299 LYS A N 1
ATOM 4811 C CA . LYS A 1 299 ? 10.275 -27.221 -3.844 1.000 0.900 299 LYS A CA 1
ATOM 4812 C C . LYS A 1 299 ? 10.478 -27.722 -2.418 1.000 0.900 299 LYS A C 1
ATOM 4813 O O . LYS A 1 299 ? 10.150 -28.873 -2.141 1.000 0.900 299 LYS A O 1
ATOM 4832 N N . ALA A 1 300 ? 11.059 -26.891 -1.553 1.000 0.910 300 ALA A N 1
ATOM 4833 C CA . ALA A 1 300 ? 11.407 -27.288 -0.194 1.000 0.910 300 ALA A CA 1
ATOM 4834 C C . ALA A 1 300 ? 10.322 -26.951 0.847 1.000 0.910 300 ALA A C 1
ATOM 4835 O O . ALA A 1 300 ? 10.379 -27.505 1.941 1.000 0.910 300 ALA A O 1
ATOM 4842 N N . SER A 1 301 ? 9.339 -26.092 0.530 1.000 0.900 301 SER A N 1
ATOM 4843 C CA . SER A 1 301 ? 8.279 -25.657 1.464 1.000 0.900 301 SER A CA 1
ATOM 4844 C C . SER A 1 301 ? 8.800 -25.171 2.817 1.000 0.900 301 SER A C 1
ATOM 4845 O O . SER A 1 301 ? 8.183 -25.405 3.852 1.000 0.900 301 SER A O 1
ATOM 4853 N N . LEU A 1 302 ? 9.953 -24.496 2.827 1.000 0.910 302 LEU A N 1
ATOM 4854 C CA . LEU A 1 302 ? 10.584 -24.053 4.075 1.000 0.910 302 LEU A CA 1
ATOM 4855 C C . LEU A 1 302 ? 10.139 -22.665 4.511 1.000 0.910 302 LEU A C 1
ATOM 4856 O O . LEU A 1 302 ? 10.281 -22.332 5.688 1.000 0.910 302 LEU A O 1
ATOM 4872 N N . ALA A 1 303 ? 9.647 -21.867 3.565 1.000 0.910 303 ALA A N 1
ATOM 4873 C CA . ALA A 1 303 ? 9.354 -20.464 3.769 1.000 0.910 303 ALA A CA 1
ATOM 4874 C C . ALA A 1 303 ? 8.012 -20.079 3.153 1.000 0.910 303 ALA A C 1
ATOM 4875 O O . ALA A 1 303 ? 7.686 -20.544 2.063 1.000 0.910 303 ALA A O 1
ATOM 4882 N N . TYR A 1 304 ? 7.284 -19.174 3.807 1.000 0.880 304 TYR A N 1
ATOM 4883 C CA . TYR A 1 304 ? 6.114 -18.529 3.199 1.000 0.880 304 TYR A CA 1
ATOM 4884 C C . TYR A 1 304 ? 6.537 -17.539 2.100 1.000 0.880 304 TYR A C 1
ATOM 4885 O O . TYR A 1 304 ? 5.954 -17.503 1.016 1.000 0.880 304 TYR A O 1
ATOM 4903 N N . TYR A 1 305 ? 7.626 -16.805 2.340 1.000 0.930 305 TYR A N 1
ATOM 4904 C CA . TYR A 1 305 ? 8.285 -15.953 1.354 1.000 0.930 305 TYR A CA 1
ATOM 4905 C C . TYR A 1 305 ? 9.799 -16.156 1.398 1.000 0.930 305 TYR A C 1
ATOM 4906 O O . TYR A 1 305 ? 10.375 -16.408 2.455 1.000 0.930 305 TYR A O 1
ATOM 4924 N N . ALA A 1 306 ? 10.448 -16.007 0.247 1.000 0.960 306 ALA A N 1
ATOM 4925 C CA . ALA A 1 306 ? 11.898 -15.938 0.117 1.000 0.960 306 ALA A CA 1
ATOM 4926 C C . ALA A 1 306 ? 12.226 -15.062 -1.094 1.000 0.960 306 ALA A C 1
ATOM 4927 O O . ALA A 1 306 ? 11.933 -15.438 -2.228 1.000 0.960 306 ALA A O 1
ATOM 4934 N N . ALA A 1 307 ? 12.792 -13.882 -0.854 1.000 0.980 307 ALA A N 1
ATOM 4935 C CA . ALA A 1 307 ? 13.052 -12.898 -1.900 1.000 0.980 307 ALA A CA 1
ATOM 4936 C C . ALA A 1 307 ? 14.366 -12.160 -1.654 1.000 0.980 307 ALA A C 1
ATOM 4937 O O . ALA A 1 307 ? 14.855 -12.119 -0.527 1.000 0.980 307 ALA A O 1
ATOM 4944 N N . SER A 1 308 ? 14.916 -11.541 -2.697 1.000 0.980 308 SER A N 1
ATOM 4945 C CA . SER A 1 308 ? 16.113 -10.707 -2.610 1.000 0.980 308 SER A CA 1
ATOM 4946 C C . SER A 1 308 ? 15.884 -9.305 -3.168 1.000 0.980 308 SER A C 1
ATOM 4947 O O . SER A 1 308 ? 15.132 -9.099 -4.124 1.000 0.980 308 SER A O 1
ATOM 4955 N N . ARG A 1 309 ? 16.534 -8.316 -2.553 1.000 0.980 309 ARG A N 1
ATOM 4956 C CA . ARG A 1 309 ? 16.474 -6.904 -2.946 1.000 0.980 309 ARG A CA 1
ATOM 4957 C C . ARG A 1 309 ? 17.867 -6.294 -2.950 1.000 0.980 309 ARG A C 1
ATOM 4958 O O . ARG A 1 309 ? 18.693 -6.619 -2.100 1.000 0.980 309 ARG A O 1
ATOM 4979 N N . ILE A 1 310 ? 18.101 -5.387 -3.891 1.000 0.970 310 ILE A N 1
ATOM 4980 C CA . ILE A 1 310 ? 19.341 -4.615 -3.984 1.000 0.970 310 ILE A CA 1
ATOM 4981 C C . ILE A 1 310 ? 19.141 -3.260 -3.304 1.000 0.970 310 ILE A C 1
ATOM 4982 O O . ILE A 1 310 ? 18.106 -2.621 -3.491 1.000 0.970 310 ILE A O 1
ATOM 4998 N N . GLU A 1 311 ? 20.159 -2.792 -2.586 1.000 0.960 311 GLU A N 1
ATOM 4999 C CA . GLU A 1 311 ? 20.340 -1.371 -2.306 1.000 0.960 311 GLU A CA 1
ATOM 5000 C C . GLU A 1 311 ? 21.499 -0.825 -3.144 1.000 0.960 311 GLU A C 1
ATOM 5001 O O . GLU A 1 311 ? 22.672 -1.152 -2.937 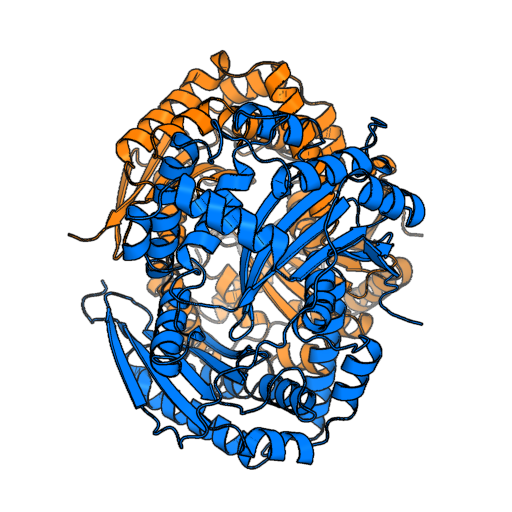1.000 0.960 311 GLU A O 1
ATOM 5013 N N . SER A 1 312 ? 21.135 -0.026 -4.145 1.000 0.930 312 SER A N 1
ATOM 5014 C CA . SER A 1 312 ? 22.000 0.348 -5.264 1.000 0.930 312 SER A CA 1
ATOM 5015 C C . SER A 1 312 ? 23.071 1.371 -4.921 1.000 0.930 312 SER A C 1
ATOM 5016 O O . SER A 1 312 ? 24.029 1.519 -5.669 1.000 0.930 312 SER A O 1
ATOM 5024 N N . PHE A 1 313 ? 22.916 2.120 -3.834 1.000 0.940 313 PHE A N 1
ATOM 5025 C CA . PHE A 1 313 ? 23.850 3.183 -3.487 1.000 0.940 313 PHE A CA 1
ATOM 5026 C C . PHE A 1 313 ? 24.895 2.699 -2.484 1.000 0.940 313 PHE A C 1
ATOM 5027 O O . PHE A 1 313 ? 26.026 3.148 -2.579 1.000 0.940 313 PHE A O 1
ATOM 5044 N N . LYS A 1 314 ? 24.574 1.775 -1.568 1.000 0.930 314 LYS A N 1
ATOM 5045 C CA . LYS A 1 314 ? 25.548 1.136 -0.662 1.000 0.930 314 LYS A CA 1
ATOM 5046 C C . LYS A 1 314 ? 26.197 -0.111 -1.275 1.000 0.930 314 LYS A C 1
ATOM 5047 O O . LYS A 1 314 ? 27.253 -0.530 -0.807 1.000 0.930 314 LYS A O 1
ATOM 5066 N N . GLY A 1 315 ? 25.587 -0.698 -2.306 1.000 0.940 315 GLY A N 1
ATOM 5067 C CA . GLY A 1 315 ? 26.074 -1.916 -2.955 1.000 0.940 315 GLY A CA 1
ATOM 5068 C C . GLY A 1 315 ? 25.768 -3.177 -2.148 1.000 0.940 315 GLY A C 1
ATOM 5069 O O . GLY A 1 315 ? 26.633 -4.046 -2.002 1.000 0.940 315 GLY A O 1
ATOM 5073 N N . LEU A 1 316 ? 24.542 -3.286 -1.626 1.000 0.960 316 LEU A N 1
ATOM 5074 C CA . LEU A 1 316 ? 24.082 -4.429 -0.833 1.000 0.960 316 LEU A CA 1
ATOM 5075 C C . LEU A 1 316 ? 23.054 -5.262 -1.598 1.000 0.960 316 LEU A C 1
ATOM 5076 O O . LEU A 1 316 ? 22.211 -4.723 -2.311 1.000 0.960 316 LEU A O 1
ATOM 5092 N N . LEU A 1 317 ? 23.094 -6.574 -1.397 1.000 0.980 317 LEU A N 1
ATOM 5093 C CA . LEU A 1 317 ? 22.046 -7.506 -1.799 1.000 0.980 317 LEU A CA 1
ATOM 5094 C C . LEU A 1 317 ? 21.559 -8.207 -0.534 1.000 0.980 317 LEU A C 1
ATOM 5095 O O . LEU A 1 317 ? 22.349 -8.813 0.183 1.000 0.980 317 LEU A O 1
ATOM 5111 N N . MET A 1 318 ? 20.270 -8.110 -0.245 1.000 0.990 318 MET A N 1
ATOM 5112 C CA . MET A 1 318 ? 19.675 -8.637 0.980 1.000 0.990 318 MET A CA 1
ATOM 5113 C C . MET A 1 318 ? 18.603 -9.654 0.619 1.000 0.990 318 MET A C 1
ATOM 5114 O O . MET A 1 318 ? 17.706 -9.353 -0.167 1.000 0.990 318 MET A O 1
ATOM 5128 N N . VAL A 1 319 ? 18.696 -10.848 1.192 1.000 0.990 319 VAL A N 1
ATOM 5129 C CA . VAL A 1 319 ? 17.675 -11.894 1.133 1.000 0.990 319 VAL A CA 1
ATOM 5130 C C . VAL A 1 319 ? 16.813 -11.795 2.380 1.000 0.990 319 VAL A C 1
ATOM 5131 O O . VAL A 1 319 ? 17.348 -11.628 3.472 1.000 0.990 319 VAL A O 1
ATOM 5144 N N . MET A 1 320 ? 15.501 -11.927 2.225 1.000 0.980 320 MET A N 1
ATOM 5145 C CA . MET A 1 320 ? 14.538 -11.964 3.322 1.000 0.980 320 MET A CA 1
ATOM 5146 C C . MET A 1 320 ? 13.657 -13.199 3.175 1.000 0.980 320 MET A C 1
ATOM 5147 O O . MET A 1 320 ? 13.145 -13.469 2.083 1.000 0.980 320 MET A O 1
ATOM 5161 N N . SER A 1 321 ? 13.445 -13.919 4.272 1.000 0.970 321 SER A N 1
ATOM 5162 C CA . SER A 1 321 ? 12.563 -15.085 4.316 1.000 0.970 321 SER A CA 1
ATOM 5163 C C . SER A 1 321 ? 11.903 -15.268 5.684 1.000 0.970 321 SER A C 1
ATOM 5164 O O . SER A 1 321 ? 12.473 -14.902 6.713 1.000 0.970 321 SER A O 1
ATOM 5172 N N . GLY A 1 322 ? 10.688 -15.816 5.687 1.000 0.960 322 GLY A N 1
ATOM 5173 C CA . GLY A 1 322 ? 9.941 -16.179 6.895 1.000 0.960 322 GLY A CA 1
ATOM 5174 C C . GLY A 1 322 ? 9.801 -17.693 6.979 1.000 0.960 322 GLY A C 1
ATOM 5175 O O . GLY A 1 322 ? 9.232 -18.287 6.062 1.000 0.960 322 GLY A O 1
ATOM 5179 N N . ILE A 1 323 ? 10.345 -18.308 8.032 1.000 0.950 323 ILE A N 1
ATOM 5180 C CA . ILE A 1 323 ? 10.517 -19.765 8.150 1.000 0.950 323 ILE A CA 1
ATOM 5181 C C . ILE A 1 323 ? 10.122 -20.294 9.535 1.000 0.950 323 ILE A C 1
ATOM 5182 O O . ILE A 1 323 ? 10.111 -19.562 10.526 1.000 0.950 323 ILE A O 1
ATOM 5198 N N . GLU A 1 324 ? 9.889 -21.605 9.632 1.000 0.930 324 GLU A N 1
ATOM 5199 C CA . GLU A 1 324 ? 9.865 -22.286 10.931 1.000 0.930 324 GLU A CA 1
ATOM 5200 C C . GLU A 1 324 ? 11.254 -22.319 11.574 1.000 0.930 324 GLU A C 1
ATOM 5201 O O . GLU A 1 324 ? 12.257 -22.573 10.905 1.000 0.930 324 GLU A O 1
ATOM 5213 N N . VAL A 1 325 ? 11.301 -22.182 12.902 1.000 0.920 325 VAL A N 1
ATOM 5214 C CA . VAL A 1 325 ? 12.551 -22.193 13.684 1.000 0.920 325 VAL A CA 1
ATOM 5215 C C . VAL A 1 325 ? 13.399 -23.433 13.418 1.000 0.920 325 VAL A C 1
ATOM 5216 O O . VAL A 1 325 ? 14.610 -23.338 13.224 1.000 0.920 325 VAL A O 1
ATOM 5229 N N . LYS A 1 326 ? 12.758 -24.600 13.342 1.000 0.920 326 LYS A N 1
ATOM 5230 C CA . LYS A 1 326 ? 13.435 -25.877 13.094 1.000 0.920 326 LYS A CA 1
ATOM 5231 C C . LYS A 1 326 ? 14.070 -25.979 11.697 1.000 0.920 326 LYS A C 1
ATOM 5232 O O . LYS A 1 326 ? 14.925 -26.833 11.493 1.000 0.920 326 LYS A O 1
ATOM 5251 N N . ASN A 1 327 ? 13.675 -25.120 10.751 1.000 0.940 327 ASN A N 1
ATOM 5252 C CA . ASN A 1 327 ? 14.126 -25.155 9.358 1.000 0.940 327 ASN A CA 1
ATOM 5253 C C . ASN A 1 327 ? 15.326 -24.231 9.087 1.000 0.940 327 ASN A C 1
ATOM 5254 O O . ASN A 1 327 ? 15.738 -24.125 7.934 1.000 0.940 327 ASN A O 1
ATOM 5265 N N . PHE A 1 328 ? 15.898 -23.575 10.107 1.000 0.960 328 PHE A N 1
ATOM 5266 C CA . PHE A 1 328 ? 16.987 -22.602 9.950 1.000 0.960 328 PHE A CA 1
ATOM 5267 C C . PHE A 1 328 ? 18.176 -23.142 9.141 1.000 0.960 328 PHE A C 1
ATOM 5268 O O . PHE A 1 328 ? 18.477 -22.601 8.076 1.000 0.960 328 PHE A O 1
ATOM 5285 N N . GLU A 1 329 ? 18.803 -24.240 9.582 1.000 0.970 329 GLU A N 1
ATOM 5286 C CA . GLU A 1 329 ? 19.973 -24.797 8.884 1.000 0.970 329 GLU A CA 1
ATOM 5287 C C . GLU A 1 329 ? 19.641 -25.213 7.446 1.000 0.970 329 GLU A C 1
ATOM 5288 O O . GLU A 1 329 ? 20.424 -24.978 6.524 1.000 0.970 329 GLU A O 1
ATOM 5300 N N . GLN A 1 330 ? 18.450 -25.782 7.232 1.000 0.970 330 GLN A N 1
ATOM 5301 C CA . GLN A 1 330 ? 18.015 -26.214 5.908 1.000 0.970 330 GLN A CA 1
ATOM 5302 C C . GLN A 1 330 ? 17.769 -25.018 4.975 1.000 0.970 330 GLN A C 1
ATOM 5303 O O . GLN A 1 330 ? 18.183 -25.051 3.816 1.000 0.970 330 GLN A O 1
ATOM 5317 N N . ALA A 1 331 ? 17.145 -23.944 5.467 1.000 0.970 331 ALA A N 1
ATOM 5318 C CA . ALA A 1 331 ? 16.908 -22.730 4.693 1.000 0.970 331 ALA A CA 1
ATOM 5319 C C . ALA A 1 331 ? 18.230 -22.036 4.322 1.000 0.970 331 ALA A C 1
ATOM 5320 O O . ALA A 1 331 ? 18.440 -21.721 3.149 1.000 0.970 331 ALA A O 1
ATOM 5327 N N . VAL A 1 332 ? 19.156 -21.880 5.279 1.000 0.980 332 VAL A N 1
ATOM 5328 C CA . VAL A 1 332 ? 20.498 -21.319 5.029 1.000 0.980 332 VAL A CA 1
ATOM 5329 C C . VAL A 1 332 ? 21.254 -22.157 3.998 1.000 0.980 332 VAL A C 1
ATOM 5330 O O . VAL A 1 332 ? 21.811 -21.605 3.047 1.000 0.980 332 VAL A O 1
ATOM 5343 N N . SER A 1 333 ? 21.227 -23.488 4.135 1.000 0.980 333 SER A N 1
ATOM 5344 C CA . SER A 1 333 ? 21.905 -24.402 3.213 1.000 0.980 333 SER A CA 1
ATOM 5345 C C . SER A 1 333 ? 21.375 -24.284 1.782 1.000 0.980 333 SER A C 1
ATOM 5346 O O . SER A 1 333 ? 22.177 -24.178 0.854 1.000 0.980 333 SER A O 1
ATOM 5354 N N . ILE A 1 334 ? 20.052 -24.244 1.586 1.000 0.980 334 ILE A N 1
ATOM 5355 C CA . ILE A 1 334 ? 19.460 -24.128 0.246 1.000 0.980 334 ILE A CA 1
ATOM 5356 C C . ILE A 1 334 ? 19.709 -22.737 -0.355 1.000 0.980 334 ILE A C 1
ATOM 5357 O O . ILE A 1 334 ? 20.053 -22.655 -1.534 1.000 0.980 334 ILE A O 1
ATOM 5373 N N . ILE A 1 335 ? 19.594 -21.643 0.416 1.000 0.980 335 ILE A N 1
ATOM 5374 C CA . ILE A 1 335 ? 19.916 -20.285 -0.075 1.000 0.980 335 ILE A CA 1
ATOM 5375 C C . ILE A 1 335 ? 21.382 -20.220 -0.529 1.000 0.980 335 ILE A C 1
ATOM 5376 O O . ILE A 1 335 ? 21.671 -19.683 -1.602 1.000 0.980 335 ILE A O 1
ATOM 5392 N N . ALA A 1 336 ? 22.299 -20.816 0.242 1.000 0.980 336 ALA A N 1
ATOM 5393 C CA . ALA A 1 336 ? 23.718 -20.882 -0.098 1.000 0.980 336 ALA A CA 1
ATOM 5394 C C . ALA A 1 336 ? 23.977 -21.701 -1.372 1.000 0.980 336 ALA A C 1
ATOM 5395 O O . ALA A 1 336 ? 24.731 -21.263 -2.242 1.000 0.980 336 ALA A O 1
ATOM 5402 N N . GLU A 1 337 ? 23.319 -22.850 -1.525 1.000 0.980 337 GLU A N 1
ATOM 5403 C CA . GLU A 1 337 ? 23.403 -23.664 -2.738 1.000 0.980 337 GLU A CA 1
ATOM 5404 C C . GLU A 1 337 ? 22.892 -22.898 -3.969 1.000 0.980 337 GLU A C 1
ATOM 5405 O O . GLU A 1 337 ? 23.573 -22.860 -4.993 1.000 0.980 337 GLU A O 1
ATOM 5417 N N . GLN A 1 338 ? 21.740 -22.219 -3.871 1.000 0.980 338 GLN A N 1
ATOM 5418 C CA . GLN A 1 338 ? 21.197 -21.428 -4.984 1.000 0.980 338 GLN A CA 1
ATOM 5419 C C . GLN A 1 338 ? 22.089 -20.241 -5.341 1.000 0.980 338 GLN A C 1
ATOM 5420 O O . GLN A 1 338 ? 22.228 -19.901 -6.518 1.000 0.980 338 GLN A O 1
ATOM 5434 N N . PHE A 1 339 ? 22.726 -19.628 -4.347 1.000 0.980 339 PHE A N 1
ATOM 5435 C CA . PHE A 1 339 ? 23.701 -18.573 -4.578 1.000 0.980 339 PHE A CA 1
ATOM 5436 C C . PHE A 1 339 ? 24.971 -19.109 -5.262 1.000 0.980 339 PHE A C 1
ATOM 5437 O O . PHE A 1 339 ? 25.506 -18.470 -6.169 1.000 0.980 339 PHE A O 1
ATOM 5454 N N . GLN A 1 340 ? 25.428 -20.313 -4.902 1.000 0.980 340 GLN A N 1
ATOM 5455 C CA . GLN A 1 340 ? 26.549 -20.961 -5.586 1.000 0.980 340 GLN A CA 1
ATOM 5456 C C . GLN A 1 340 ? 26.193 -21.351 -7.028 1.000 0.980 340 GLN A C 1
ATOM 5457 O O . GLN A 1 340 ? 27.000 -21.145 -7.932 1.000 0.980 340 GLN A O 1
ATOM 5471 N N . ALA A 1 341 ? 24.972 -21.831 -7.263 1.000 0.980 341 ALA A N 1
ATOM 5472 C CA . ALA A 1 341 ? 24.452 -22.108 -8.600 1.000 0.980 341 ALA A CA 1
ATOM 5473 C C . ALA A 1 341 ? 24.432 -20.837 -9.471 1.000 0.980 341 ALA A C 1
ATOM 5474 O O . ALA A 1 341 ? 24.785 -20.872 -10.649 1.000 0.980 341 ALA A O 1
ATOM 5481 N N . MET A 1 342 ? 24.093 -19.683 -8.885 1.000 0.980 342 MET A N 1
ATOM 5482 C CA . MET A 1 342 ? 24.209 -18.396 -9.576 1.000 0.980 342 MET A CA 1
ATOM 5483 C C . MET A 1 342 ? 25.657 -18.077 -9.967 1.000 0.980 342 MET A C 1
ATOM 5484 O O . MET A 1 342 ? 25.910 -17.718 -11.114 1.000 0.980 342 MET A O 1
ATOM 5498 N N . LYS A 1 343 ? 26.624 -18.250 -9.059 1.000 0.970 343 LYS A N 1
ATOM 5499 C CA . LYS A 1 343 ? 28.048 -18.025 -9.373 1.000 0.970 343 LYS A CA 1
ATOM 5500 C C . LYS A 1 343 ? 28.583 -18.962 -10.455 1.000 0.970 343 LYS A C 1
ATOM 5501 O O . LYS A 1 343 ? 29.422 -18.552 -11.245 1.000 0.970 343 LYS A O 1
ATOM 5520 N N . ASN A 1 344 ? 28.083 -20.192 -10.512 1.000 0.970 344 ASN A N 1
ATOM 5521 C CA . ASN A 1 344 ? 28.486 -21.179 -11.514 1.000 0.970 344 ASN A CA 1
ATOM 5522 C C . ASN A 1 344 ? 27.835 -20.953 -12.893 1.000 0.970 344 ASN A C 1
ATOM 5523 O O . ASN A 1 344 ? 28.204 -21.625 -13.855 1.000 0.970 344 ASN A O 1
ATOM 5534 N N . GLY A 1 345 ? 26.871 -20.030 -13.010 1.000 0.980 345 GLY A N 1
ATOM 5535 C CA . GLY A 1 345 ? 26.130 -19.806 -14.252 1.000 0.980 345 GLY A CA 1
ATOM 5536 C C . GLY A 1 345 ? 25.034 -20.844 -14.523 1.000 0.980 345 GLY A C 1
ATOM 5537 O O . GLY A 1 345 ? 24.679 -21.063 -15.685 1.000 0.980 345 GLY A O 1
ATOM 5541 N N . ASP A 1 346 ? 24.488 -21.487 -13.485 1.000 0.980 346 ASP A N 1
ATOM 5542 C CA . ASP A 1 346 ? 23.465 -22.542 -13.585 1.000 0.980 346 ASP A CA 1
ATOM 5543 C C . ASP A 1 346 ? 22.056 -21.972 -13.847 1.000 0.980 346 ASP A C 1
ATOM 5544 O O . ASP A 1 346 ? 21.100 -22.199 -13.104 1.000 0.980 346 ASP A O 1
ATOM 5553 N N . PHE A 1 347 ? 21.925 -21.189 -14.909 1.000 0.980 347 PHE A N 1
ATOM 5554 C CA . PHE A 1 347 ? 20.683 -20.629 -15.443 1.000 0.980 347 PHE A CA 1
ATOM 5555 C C . PHE A 1 347 ? 20.793 -20.547 -16.970 1.000 0.980 347 PHE A C 1
ATOM 5556 O O . PHE A 1 347 ? 21.888 -20.477 -17.536 1.000 0.980 347 PHE A O 1
ATOM 5573 N N . SER A 1 348 ? 19.664 -20.616 -17.659 1.000 0.970 348 SER A N 1
ATOM 5574 C CA . SER A 1 348 ? 19.579 -20.671 -19.118 1.000 0.970 348 SER A CA 1
ATOM 5575 C C . SER A 1 348 ? 19.412 -19.284 -19.753 1.000 0.970 348 SER A C 1
ATOM 5576 O O . SER A 1 348 ? 19.019 -18.328 -19.089 1.000 0.970 348 SER A O 1
ATOM 5584 N N . GLU A 1 349 ? 19.642 -19.177 -21.068 1.000 0.970 349 GLU A N 1
ATOM 5585 C CA . GLU A 1 349 ? 19.307 -17.966 -21.846 1.000 0.970 349 GLU A CA 1
ATOM 5586 C C . GLU A 1 349 ? 17.815 -17.625 -21.772 1.000 0.970 349 GLU A C 1
ATOM 5587 O O . GLU A 1 349 ? 17.433 -16.457 -21.807 1.000 0.970 349 GLU A O 1
ATOM 5599 N N . GLN A 1 350 ? 16.963 -18.644 -21.623 1.000 0.960 350 GLN A N 1
ATOM 5600 C CA . GLN A 1 350 ? 15.532 -18.445 -21.447 1.000 0.960 350 GLN A CA 1
ATOM 5601 C C . GLN A 1 350 ? 15.227 -17.783 -20.096 1.000 0.960 350 GLN A C 1
ATOM 5602 O O . GLN A 1 350 ? 14.437 -16.842 -20.060 1.000 0.960 350 GLN A O 1
ATOM 5616 N N . ASP A 1 351 ? 15.905 -18.194 -19.018 1.000 0.970 351 ASP A N 1
ATOM 5617 C CA . ASP A 1 351 ? 15.762 -17.572 -17.691 1.000 0.970 351 ASP A CA 1
ATOM 5618 C C . ASP A 1 351 ? 16.228 -16.106 -17.710 1.000 0.970 351 ASP A C 1
ATOM 5619 O O . ASP A 1 351 ? 15.611 -15.232 -17.093 1.000 0.970 351 ASP A O 1
ATOM 5628 N N . ILE A 1 352 ? 17.307 -15.818 -18.447 1.000 0.980 352 ILE A N 1
ATOM 5629 C CA . ILE A 1 352 ? 17.842 -14.461 -18.624 1.000 0.980 352 ILE A CA 1
ATOM 5630 C C . ILE A 1 352 ? 16.844 -13.593 -19.393 1.000 0.980 352 ILE A C 1
ATOM 5631 O O . ILE A 1 352 ? 16.478 -12.518 -18.917 1.000 0.980 352 ILE A O 1
ATOM 5647 N N . ALA A 1 353 ? 16.386 -14.054 -20.560 1.000 0.970 353 ALA A N 1
ATOM 5648 C CA . ALA A 1 353 ? 15.430 -13.323 -21.390 1.000 0.970 353 ALA A CA 1
ATOM 5649 C C . ALA A 1 353 ? 14.122 -13.043 -20.631 1.000 0.970 353 ALA A C 1
ATOM 5650 O O . ALA A 1 353 ? 13.614 -11.922 -20.663 1.000 0.970 353 ALA A O 1
ATOM 5657 N N . GLN A 1 354 ? 13.623 -14.029 -19.881 1.000 0.970 354 GLN A N 1
ATOM 5658 C CA . GLN A 1 354 ? 12.460 -13.888 -19.008 1.000 0.970 354 GLN A CA 1
ATOM 5659 C C . GLN A 1 354 ? 12.690 -12.828 -17.923 1.000 0.970 354 GLN A C 1
ATOM 5660 O O . GLN A 1 354 ? 11.879 -11.921 -17.754 1.000 0.970 354 GLN A O 1
ATOM 5674 N N . THR A 1 355 ? 13.827 -12.884 -17.229 1.000 0.980 355 THR A N 1
ATOM 5675 C CA . THR A 1 355 ? 14.174 -11.901 -16.193 1.000 0.980 355 THR A CA 1
ATOM 5676 C C . THR A 1 355 ? 14.261 -10.481 -16.759 1.000 0.980 355 THR A C 1
ATOM 5677 O O . THR A 1 355 ? 13.717 -9.555 -16.159 1.000 0.980 355 THR A O 1
ATOM 5688 N N . LYS A 1 356 ? 14.873 -10.298 -17.937 1.000 0.980 356 LYS A N 1
ATOM 5689 C CA . LYS A 1 356 ? 14.935 -8.997 -18.628 1.000 0.980 356 LYS A CA 1
ATOM 5690 C C . LYS A 1 356 ? 13.545 -8.458 -18.975 1.000 0.980 356 LYS A C 1
ATOM 5691 O O . LYS A 1 356 ? 13.291 -7.271 -18.770 1.000 0.980 356 LYS A O 1
ATOM 5710 N N . ALA A 1 357 ? 12.635 -9.318 -19.438 1.000 0.980 357 ALA A N 1
ATOM 5711 C CA . ALA A 1 357 ? 11.260 -8.929 -19.745 1.000 0.980 357 ALA A CA 1
ATOM 5712 C C . ALA A 1 357 ? 10.508 -8.428 -18.498 1.000 0.980 357 ALA A C 1
ATOM 5713 O O . ALA A 1 357 ? 9.860 -7.382 -18.554 1.000 0.980 357 ALA A O 1
ATOM 5720 N N . VAL A 1 358 ? 10.647 -9.114 -17.356 1.000 0.980 358 VAL A N 1
ATOM 5721 C CA . VAL A 1 358 ? 10.004 -8.705 -16.092 1.000 0.980 358 VAL A CA 1
ATOM 5722 C C . VAL A 1 358 ? 10.626 -7.418 -15.525 1.000 0.980 358 VAL A C 1
ATOM 5723 O O . VAL A 1 358 ? 9.890 -6.540 -15.074 1.000 0.980 358 VAL A O 1
ATOM 5736 N N . ILE A 1 359 ? 11.952 -7.234 -15.621 1.000 0.980 359 ILE A N 1
ATOM 5737 C CA . ILE A 1 359 ? 12.615 -5.967 -15.241 1.000 0.980 359 ILE A CA 1
ATOM 5738 C C . ILE A 1 359 ? 12.071 -4.810 -16.080 1.000 0.980 359 ILE A C 1
ATOM 5739 O O . ILE A 1 359 ? 11.690 -3.772 -15.539 1.000 0.980 359 ILE A O 1
ATOM 5755 N N . ARG A 1 360 ? 12.000 -4.986 -17.405 1.000 0.980 360 ARG A N 1
ATOM 5756 C CA . ARG A 1 360 ? 11.442 -3.974 -18.307 1.000 0.980 360 ARG A CA 1
ATOM 5757 C C . ARG A 1 360 ? 10.011 -3.613 -17.918 1.000 0.980 360 ARG A C 1
ATOM 5758 O O . ARG A 1 360 ? 9.691 -2.427 -17.861 1.000 0.980 360 ARG A O 1
ATOM 5779 N N . ASN A 1 361 ? 9.182 -4.614 -17.623 1.000 0.970 361 ASN A N 1
ATOM 5780 C CA . ASN A 1 361 ? 7.814 -4.403 -17.167 1.000 0.970 361 ASN A CA 1
ATOM 5781 C C . ASN A 1 361 ? 7.761 -3.562 -15.883 1.000 0.970 361 ASN A C 1
ATOM 5782 O O . ASN A 1 361 ? 7.098 -2.529 -15.851 1.000 0.970 361 ASN A O 1
ATOM 5793 N N . GLN A 1 362 ? 8.540 -3.939 -14.865 1.000 0.970 362 GLN A N 1
ATOM 5794 C CA . GLN A 1 362 ? 8.610 -3.232 -13.584 1.000 0.970 362 GLN A CA 1
ATOM 5795 C C . GLN A 1 362 ? 9.058 -1.768 -13.733 1.000 0.970 362 GLN A C 1
ATOM 5796 O O . GLN A 1 362 ? 8.501 -0.876 -13.089 1.000 0.970 362 GLN A O 1
ATOM 5810 N N . VAL A 1 363 ? 10.046 -1.493 -14.592 1.000 0.970 363 VAL A N 1
ATOM 5811 C CA . VAL A 1 363 ? 10.524 -0.125 -14.869 1.000 0.970 363 VAL A CA 1
ATOM 5812 C C . VAL A 1 363 ? 9.425 0.714 -15.524 1.000 0.970 363 VAL A C 1
ATOM 5813 O O . VAL A 1 363 ? 9.175 1.842 -15.099 1.000 0.970 363 VAL A O 1
ATOM 5826 N N . LEU A 1 364 ? 8.741 0.163 -16.530 1.000 0.970 364 LEU A N 1
ATOM 5827 C CA . LEU A 1 364 ? 7.672 0.860 -17.246 1.000 0.970 364 LEU A CA 1
ATOM 5828 C C . LEU A 1 364 ? 6.420 1.087 -16.378 1.000 0.970 364 LEU A C 1
ATOM 5829 O O . LEU A 1 364 ? 5.770 2.125 -16.512 1.000 0.970 364 LEU A O 1
ATOM 5845 N N . GLU A 1 365 ? 6.113 0.174 -15.453 1.000 0.960 365 GLU A N 1
ATOM 5846 C CA . GLU A 1 365 ? 5.060 0.344 -14.440 1.000 0.960 365 GLU A CA 1
ATOM 5847 C C . GLU A 1 365 ? 5.432 1.381 -13.375 1.000 0.960 365 GLU A C 1
ATOM 5848 O O . GLU A 1 365 ? 4.587 2.157 -12.930 1.000 0.960 365 GLU A O 1
ATOM 5860 N N . THR A 1 366 ? 6.707 1.455 -12.988 1.000 0.960 366 THR A N 1
ATOM 5861 C CA . THR A 1 366 ? 7.182 2.438 -12.003 1.000 0.960 366 THR A CA 1
ATOM 5862 C C . THR A 1 366 ? 6.914 3.872 -12.484 1.000 0.960 366 THR A C 1
ATOM 5863 O O . THR A 1 366 ? 6.434 4.710 -11.715 1.000 0.960 366 THR A O 1
ATOM 5874 N N . ILE A 1 367 ? 7.136 4.151 -13.774 1.000 0.960 367 ILE A N 1
ATOM 5875 C CA . ILE A 1 367 ? 6.901 5.474 -14.386 1.000 0.960 367 ILE A CA 1
ATOM 5876 C C . ILE A 1 367 ? 5.428 5.749 -14.753 1.000 0.960 367 ILE A C 1
ATOM 5877 O O . ILE A 1 367 ? 5.107 6.807 -15.302 1.000 0.960 367 ILE A O 1
ATOM 5893 N N . ASP A 1 368 ? 4.517 4.819 -14.451 1.000 0.960 368 ASP A N 1
ATOM 5894 C CA . ASP A 1 368 ? 3.065 5.036 -14.516 1.000 0.960 368 ASP A CA 1
ATOM 5895 C C . ASP A 1 368 ? 2.498 5.654 -13.236 1.000 0.960 368 ASP A C 1
ATOM 5896 O O . ASP A 1 368 ? 1.300 5.907 -13.147 1.000 0.960 368 ASP A O 1
ATOM 5905 N N . THR A 1 369 ? 3.349 5.974 -12.262 1.000 0.960 369 THR A N 1
ATOM 5906 C CA . THR A 1 369 ? 2.970 6.768 -11.092 1.000 0.960 369 THR A CA 1
ATOM 5907 C C . THR A 1 369 ? 3.843 8.010 -11.003 1.000 0.960 369 THR A C 1
ATOM 5908 O O . THR A 1 369 ? 5.039 7.960 -11.293 1.000 0.960 369 THR A O 1
ATOM 5919 N N . ALA A 1 370 ? 3.272 9.136 -10.566 1.000 0.950 370 ALA A N 1
ATOM 5920 C CA . ALA A 1 370 ? 4.048 10.360 -10.379 1.000 0.950 370 ALA A CA 1
ATOM 5921 C C . ALA A 1 370 ? 5.195 10.156 -9.375 1.000 0.950 370 ALA A C 1
ATOM 5922 O O . ALA A 1 370 ? 6.301 10.659 -9.576 1.000 0.950 370 ALA A O 1
ATOM 5929 N N . TYR A 1 371 ? 4.955 9.356 -8.329 1.000 0.950 371 TYR A N 1
ATOM 5930 C CA . TYR A 1 371 ? 5.986 9.013 -7.358 1.000 0.950 371 TYR A CA 1
ATOM 5931 C C . TYR A 1 371 ? 7.101 8.158 -7.958 1.000 0.950 371 TYR A C 1
ATOM 5932 O O . TYR A 1 371 ? 8.260 8.554 -7.868 1.000 0.950 371 TYR A O 1
ATOM 5950 N N . GLY A 1 372 ? 6.775 7.018 -8.570 1.000 0.960 372 GLY A N 1
ATOM 5951 C CA . GLY A 1 372 ? 7.782 6.119 -9.127 1.000 0.960 372 GLY A CA 1
ATOM 5952 C C . GLY A 1 372 ? 8.601 6.789 -10.230 1.000 0.960 372 GLY A C 1
ATOM 5953 O O . GLY A 1 372 ? 9.822 6.660 -10.247 1.000 0.960 372 GLY A O 1
ATOM 5957 N N . LEU A 1 373 ? 7.961 7.613 -11.065 1.000 0.970 373 LEU A N 1
ATOM 5958 C CA . LEU A 1 373 ? 8.647 8.469 -12.029 1.000 0.970 373 LEU A CA 1
ATOM 5959 C C . LEU A 1 373 ? 9.640 9.427 -11.354 1.000 0.970 373 LEU A C 1
ATOM 5960 O O . LEU A 1 373 ? 10.803 9.485 -11.750 1.000 0.970 373 LEU A O 1
ATOM 5976 N N . SER A 1 374 ? 9.202 10.161 -10.325 1.000 0.970 374 SER A N 1
ATOM 5977 C CA . SER A 1 374 ? 10.088 11.077 -9.598 1.000 0.970 374 SER A CA 1
ATOM 5978 C C . SER A 1 374 ? 11.248 10.350 -8.912 1.000 0.970 374 SER A C 1
ATOM 5979 O O . SER A 1 374 ? 12.360 10.860 -8.923 1.000 0.970 374 SER A O 1
ATOM 5987 N N . GLU A 1 375 ? 11.033 9.146 -8.366 1.000 0.960 375 GLU A N 1
ATOM 5988 C CA . GLU A 1 375 ? 12.106 8.347 -7.763 1.000 0.960 375 GLU A CA 1
ATOM 5989 C C . GLU A 1 375 ? 13.104 7.856 -8.806 1.000 0.960 375 GLU A C 1
ATOM 5990 O O . GLU A 1 375 ? 14.304 7.883 -8.537 1.000 0.960 375 GLU A O 1
ATOM 6002 N N . PHE A 1 376 ? 12.639 7.446 -9.991 1.000 0.950 376 PHE A N 1
ATOM 6003 C CA . PHE A 1 376 ? 13.525 7.046 -11.082 1.000 0.950 376 PHE A CA 1
ATOM 6004 C C . PHE A 1 376 ? 14.447 8.202 -11.492 1.000 0.950 376 PHE A C 1
ATOM 6005 O O . PHE A 1 376 ? 15.667 8.043 -11.536 1.000 0.950 376 PHE A O 1
ATOM 6022 N N . LEU A 1 377 ? 13.879 9.387 -11.741 1.000 0.960 377 LEU A N 1
ATOM 6023 C CA . LEU A 1 377 ? 14.654 10.582 -12.087 1.000 0.960 377 LEU A CA 1
ATOM 6024 C C . LEU A 1 377 ? 15.571 11.013 -10.934 1.000 0.960 377 LEU A C 1
ATOM 6025 O O . LEU A 1 377 ? 16.724 11.385 -11.143 1.000 0.960 377 LEU A O 1
ATOM 6041 N N . TYR A 1 378 ? 15.100 10.885 -9.696 1.000 0.960 378 TYR A N 1
ATOM 6042 C CA . TYR A 1 378 ? 15.873 11.279 -8.530 1.000 0.960 378 TYR A CA 1
ATOM 6043 C C . TYR A 1 378 ? 17.093 10.391 -8.267 1.000 0.960 378 TYR A C 1
ATOM 6044 O O . TYR A 1 378 ? 18.080 10.883 -7.724 1.000 0.960 378 TYR A O 1
ATOM 6062 N N . GLN A 1 379 ? 17.097 9.116 -8.679 1.000 0.940 379 GLN A N 1
ATOM 6063 C CA . GLN A 1 379 ? 18.324 8.306 -8.612 1.000 0.940 379 GLN A CA 1
ATOM 6064 C C . GLN A 1 379 ? 19.464 8.945 -9.416 1.000 0.940 379 GLN A C 1
ATOM 6065 O O . GLN A 1 379 ? 20.600 8.981 -8.949 1.000 0.940 379 GLN A O 1
ATOM 6079 N N . GLN A 1 380 ? 19.149 9.522 -10.575 1.000 0.930 380 GLN A N 1
ATOM 6080 C CA . GLN A 1 380 ? 20.111 10.227 -11.419 1.000 0.930 380 GLN A CA 1
ATOM 6081 C C . GLN A 1 380 ? 20.602 11.515 -10.749 1.000 0.930 380 GLN A C 1
ATOM 6082 O O . GLN A 1 380 ? 21.809 11.740 -10.664 1.000 0.930 380 GLN A O 1
ATOM 6096 N N . ALA A 1 381 ? 19.683 12.311 -10.188 1.000 0.920 381 ALA A N 1
ATOM 6097 C CA . ALA A 1 381 ? 20.025 13.530 -9.453 1.000 0.920 381 ALA A CA 1
ATOM 6098 C C . ALA A 1 381 ? 20.899 13.238 -8.218 1.000 0.920 381 ALA A C 1
ATOM 6099 O O . ALA A 1 381 ? 21.891 13.926 -7.987 1.000 0.920 381 ALA A O 1
ATOM 6106 N N . ALA A 1 382 ? 20.584 12.190 -7.451 1.000 0.930 382 ALA A N 1
ATOM 6107 C CA . ALA A 1 382 ? 21.327 11.801 -6.250 1.000 0.930 382 ALA A CA 1
ATOM 6108 C C . ALA A 1 382 ? 22.727 11.224 -6.549 1.000 0.930 382 ALA A C 1
ATOM 6109 O O . ALA A 1 382 ? 23.631 11.343 -5.716 1.000 0.930 382 ALA A O 1
ATOM 6116 N N . ALA A 1 383 ? 22.908 10.593 -7.716 1.000 0.910 383 ALA A N 1
ATOM 6117 C CA . ALA A 1 383 ? 24.189 10.066 -8.195 1.000 0.910 383 ALA A CA 1
ATOM 6118 C C . ALA A 1 383 ? 24.976 11.057 -9.077 1.000 0.910 383 ALA A C 1
ATOM 6119 O O . ALA A 1 383 ? 26.132 10.790 -9.391 1.000 0.910 383 ALA A O 1
ATOM 6126 N N . GLN A 1 384 ? 24.377 12.197 -9.445 1.000 0.880 384 GLN A N 1
ATOM 6127 C CA . GLN A 1 384 ? 24.946 13.209 -10.346 1.000 0.880 384 GLN A CA 1
ATOM 6128 C C . GLN A 1 384 ? 25.338 12.639 -11.723 1.000 0.880 384 GLN A C 1
ATOM 6129 O O . GLN A 1 384 ? 26.405 12.935 -12.260 1.000 0.880 384 GLN A O 1
ATOM 6143 N N . VAL A 1 385 ? 24.450 11.823 -12.298 1.000 0.910 385 VAL A N 1
ATOM 6144 C CA . VAL A 1 385 ? 24.590 11.223 -13.637 1.000 0.910 385 VAL A CA 1
ATOM 6145 C C . VAL A 1 385 ? 23.336 11.468 -14.471 1.000 0.910 385 VAL A C 1
ATOM 6146 O O . VAL A 1 385 ? 22.302 11.849 -13.933 1.000 0.910 385 VAL A O 1
ATOM 6159 N N . GLU A 1 386 ? 23.403 11.218 -15.778 1.000 0.900 386 GLU A N 1
ATOM 6160 C CA . GLU A 1 386 ? 22.226 11.171 -16.651 1.000 0.900 386 GLU A CA 1
ATOM 6161 C C . GLU A 1 386 ? 22.148 9.803 -17.323 1.000 0.900 386 GLU A C 1
ATOM 6162 O O . GLU A 1 386 ? 23.061 9.402 -18.041 1.000 0.900 386 GLU A O 1
ATOM 6174 N N . ILE A 1 387 ? 21.061 9.081 -17.057 1.000 0.910 387 ILE A N 1
ATOM 6175 C CA . ILE A 1 387 ? 20.766 7.772 -17.641 1.000 0.910 387 ILE A CA 1
ATOM 6176 C C . ILE A 1 387 ? 19.286 7.791 -18.041 1.000 0.910 387 ILE A C 1
ATOM 6177 O O . ILE A 1 387 ? 18.422 7.487 -17.209 1.000 0.910 387 ILE A O 1
ATOM 6193 N N . PRO A 1 388 ? 18.967 8.179 -19.291 1.000 0.910 388 PRO A N 1
ATOM 6194 C CA . PRO A 1 388 ? 17.614 8.083 -19.825 1.000 0.910 388 PRO A CA 1
ATOM 6195 C C . PRO A 1 388 ? 17.031 6.681 -19.610 1.000 0.910 388 PRO A C 1
ATOM 6196 O O . PRO A 1 388 ? 17.755 5.684 -19.629 1.000 0.910 388 PRO A O 1
ATOM 6207 N N . ILE A 1 389 ? 15.713 6.581 -19.423 1.000 0.940 389 ILE A N 1
ATOM 6208 C CA . ILE A 1 389 ? 15.039 5.286 -19.200 1.000 0.940 389 ILE A CA 1
ATOM 6209 C C . ILE A 1 389 ? 15.323 4.325 -20.354 1.000 0.940 389 ILE A C 1
ATOM 6210 O O . ILE A 1 389 ? 15.485 3.127 -20.145 1.000 0.940 389 ILE A O 1
ATOM 6226 N N . GLU A 1 390 ? 15.408 4.850 -21.571 1.000 0.950 390 GLU A N 1
ATOM 6227 C CA . GLU A 1 390 ? 15.732 4.099 -22.774 1.000 0.950 390 GLU A CA 1
ATOM 6228 C C . GLU A 1 390 ? 17.120 3.461 -22.681 1.000 0.950 390 GLU A C 1
ATOM 6229 O O . GLU A 1 390 ? 17.252 2.275 -22.981 1.000 0.950 390 GLU A O 1
ATOM 6241 N N . ASP A 1 391 ? 18.120 4.205 -22.202 1.000 0.950 391 ASP A N 1
ATOM 6242 C CA . ASP A 1 391 ? 19.478 3.701 -21.998 1.000 0.950 391 ASP A CA 1
ATOM 6243 C C . ASP A 1 391 ? 19.515 2.703 -20.836 1.000 0.950 391 ASP A C 1
ATOM 6244 O O . ASP A 1 391 ? 20.151 1.660 -20.953 1.000 0.950 391 ASP A O 1
ATOM 6253 N N . PHE A 1 392 ? 18.772 2.946 -19.746 1.000 0.950 392 PHE A N 1
ATOM 6254 C CA . PHE A 1 392 ? 18.630 1.976 -18.652 1.000 0.950 392 PHE A CA 1
ATOM 6255 C C . PHE A 1 392 ? 18.057 0.643 -19.158 1.000 0.950 392 PHE A C 1
ATOM 6256 O O . PHE A 1 392 ? 18.626 -0.417 -18.899 1.000 0.950 392 PHE A O 1
ATOM 6273 N N . LEU A 1 393 ? 16.967 0.687 -19.930 1.000 0.970 393 LEU A N 1
ATOM 6274 C CA . LEU A 1 393 ? 16.337 -0.499 -20.511 1.000 0.970 393 LEU A CA 1
ATOM 6275 C C . LEU A 1 393 ? 17.239 -1.190 -21.540 1.000 0.970 393 LEU A C 1
ATOM 6276 O O . LEU A 1 393 ? 17.312 -2.417 -21.550 1.000 0.970 393 LEU A O 1
ATOM 6292 N N . ALA A 1 394 ? 17.943 -0.432 -22.383 1.000 0.970 394 ALA A N 1
ATOM 6293 C CA . ALA A 1 394 ? 18.896 -0.984 -23.343 1.000 0.970 394 ALA A CA 1
ATOM 6294 C C . ALA A 1 394 ? 20.080 -1.658 -22.638 1.000 0.970 394 ALA A C 1
ATOM 6295 O O . ALA A 1 394 ? 20.514 -2.734 -23.044 1.000 0.970 394 ALA A O 1
ATOM 6302 N N . ASN A 1 395 ? 20.569 -1.066 -21.548 1.000 0.970 395 ASN A N 1
ATOM 6303 C CA . ASN A 1 395 ? 21.639 -1.640 -20.743 1.000 0.970 395 ASN A CA 1
ATOM 6304 C C . ASN A 1 395 ? 21.226 -2.985 -20.142 1.000 0.970 395 ASN A C 1
ATOM 6305 O O . ASN A 1 395 ? 22.014 -3.922 -20.184 1.000 0.970 395 ASN A O 1
ATOM 6316 N N . ILE A 1 396 ? 19.990 -3.107 -19.648 1.000 0.980 396 ILE A N 1
ATOM 6317 C CA . ILE A 1 396 ? 19.435 -4.387 -19.182 1.000 0.980 396 ILE A CA 1
ATOM 6318 C C . ILE A 1 396 ? 19.312 -5.390 -20.334 1.000 0.980 396 ILE A C 1
ATOM 6319 O O . ILE A 1 396 ? 19.716 -6.544 -20.189 1.000 0.980 396 ILE A O 1
ATOM 6335 N N . GLU A 1 397 ? 18.796 -4.959 -21.486 1.000 0.980 397 GLU A N 1
ATOM 6336 C CA . GLU A 1 397 ? 18.625 -5.818 -22.663 1.000 0.980 397 GLU A CA 1
ATOM 6337 C C . GLU A 1 397 ? 19.963 -6.402 -23.151 1.000 0.980 397 GLU A C 1
ATOM 6338 O O . GLU A 1 397 ? 20.020 -7.558 -23.568 1.000 0.980 397 GLU A O 1
ATOM 6350 N N . ASN A 1 398 ? 21.059 -5.651 -23.021 1.000 0.980 398 ASN A N 1
ATOM 6351 C CA . ASN A 1 398 ? 22.387 -6.047 -23.491 1.000 0.980 398 ASN A CA 1
ATOM 6352 C C . ASN A 1 398 ? 23.191 -6.930 -22.516 1.000 0.980 398 ASN A C 1
ATOM 6353 O O . ASN A 1 398 ? 24.212 -7.470 -22.932 1.000 0.980 398 ASN A O 1
ATOM 6364 N N . VAL A 1 399 ? 22.763 -7.109 -21.257 1.000 0.990 399 VAL A N 1
ATOM 6365 C CA . VAL A 1 399 ? 23.470 -7.959 -20.272 1.000 0.990 399 VAL A CA 1
ATOM 6366 C C . VAL A 1 399 ? 23.619 -9.388 -20.800 1.000 0.990 399 VAL A C 1
ATOM 6367 O O . VAL A 1 399 ? 22.621 -10.051 -21.083 1.000 0.990 399 VAL A O 1
ATOM 6380 N N . THR A 1 400 ? 24.841 -9.896 -20.901 1.000 0.980 400 THR A N 1
ATOM 6381 C CA . THR A 1 400 ? 25.106 -11.287 -21.298 1.000 0.980 400 THR A CA 1
ATOM 6382 C C . THR A 1 400 ? 25.138 -12.225 -20.094 1.000 0.980 400 THR A C 1
ATOM 6383 O O . THR A 1 400 ? 25.231 -11.790 -18.943 1.000 0.980 400 THR A O 1
ATOM 6394 N N . LYS A 1 401 ? 25.086 -13.539 -20.342 1.000 0.980 401 LYS A N 1
ATOM 6395 C CA . LYS A 1 401 ? 25.287 -14.547 -19.295 1.000 0.980 401 LYS A CA 1
ATOM 6396 C C . LYS A 1 401 ? 26.638 -14.373 -18.601 1.000 0.980 401 LYS A C 1
ATOM 6397 O O . LYS A 1 401 ? 26.716 -14.468 -17.377 1.000 0.980 401 LYS A O 1
ATOM 6416 N N . GLU A 1 402 ? 27.683 -14.081 -19.368 1.000 0.980 402 GLU A N 1
ATOM 6417 C CA . GLU A 1 402 ? 29.021 -13.809 -18.853 1.000 0.980 402 GLU A CA 1
ATOM 6418 C C . GLU A 1 402 ? 29.042 -12.582 -17.929 1.000 0.980 402 GLU A C 1
ATOM 6419 O O . GLU A 1 402 ? 29.657 -12.641 -16.863 1.000 0.980 402 GLU A O 1
ATOM 6431 N N . ASP A 1 403 ? 28.326 -11.506 -18.276 1.000 0.990 403 ASP A N 1
ATOM 6432 C CA . ASP A 1 403 ? 28.232 -10.308 -17.430 1.000 0.990 403 ASP A CA 1
ATOM 6433 C C . ASP A 1 403 ? 27.587 -10.624 -16.070 1.000 0.990 403 ASP A C 1
ATOM 6434 O O . ASP A 1 403 ? 28.036 -10.128 -15.034 1.000 0.990 403 ASP A O 1
ATOM 6443 N N . ILE A 1 404 ? 26.573 -11.496 -16.050 1.000 0.990 404 ILE A N 1
ATOM 6444 C CA . ILE A 1 404 ? 25.881 -11.921 -14.820 1.000 0.990 404 ILE A CA 1
ATOM 6445 C C . ILE A 1 404 ? 26.814 -12.735 -13.923 1.000 0.990 404 ILE A C 1
ATOM 6446 O O . ILE A 1 404 ? 26.859 -12.505 -12.713 1.000 0.990 404 ILE A O 1
ATOM 6462 N N . ILE A 1 405 ? 27.566 -13.676 -14.500 1.000 0.980 405 ILE A N 1
ATOM 6463 C CA . ILE A 1 405 ? 28.526 -14.501 -13.753 1.000 0.980 405 ILE A CA 1
ATOM 6464 C C . ILE A 1 405 ? 29.608 -13.607 -13.143 1.000 0.980 405 ILE A C 1
ATOM 6465 O O . ILE A 1 405 ? 29.862 -13.680 -11.942 1.000 0.980 405 ILE A O 1
ATOM 6481 N N . LYS A 1 406 ? 30.178 -12.697 -13.939 1.000 0.980 406 LYS A N 1
ATOM 6482 C CA . LYS A 1 406 ? 31.198 -11.740 -13.493 1.000 0.980 406 LYS A CA 1
ATOM 6483 C C . LYS A 1 406 ? 30.685 -10.813 -12.387 1.000 0.980 406 LYS A C 1
ATOM 6484 O O . LYS A 1 406 ? 31.409 -10.542 -11.430 1.000 0.980 406 LYS A O 1
ATOM 6503 N N . ALA A 1 407 ? 29.443 -10.333 -12.487 1.000 0.980 407 ALA A N 1
ATOM 6504 C CA . ALA A 1 407 ? 28.817 -9.577 -11.406 1.000 0.980 407 ALA A CA 1
ATOM 6505 C C . ALA A 1 407 ? 28.682 -10.445 -10.147 1.000 0.980 407 ALA A C 1
ATOM 6506 O O . ALA A 1 407 ? 29.080 -10.018 -9.066 1.000 0.980 407 ALA A O 1
ATOM 6513 N N . GLY A 1 408 ? 28.212 -11.688 -10.295 1.000 0.970 408 GLY A N 1
ATOM 6514 C CA . GLY A 1 408 ? 28.090 -12.666 -9.216 1.000 0.970 408 GLY A CA 1
ATOM 6515 C C . GLY A 1 408 ? 29.407 -12.966 -8.496 1.000 0.970 408 GLY A C 1
ATOM 6516 O O . GLY A 1 408 ? 29.411 -13.073 -7.270 1.000 0.970 408 GLY A O 1
ATOM 6520 N N . GLU A 1 409 ? 30.532 -13.047 -9.214 1.000 0.960 409 GLU A N 1
ATOM 6521 C CA . GLU A 1 409 ? 31.871 -13.261 -8.639 1.000 0.960 409 GLU A CA 1
ATOM 6522 C C . GLU A 1 409 ? 32.270 -12.175 -7.629 1.000 0.960 409 GLU A C 1
ATOM 6523 O O . GLU A 1 409 ? 32.948 -12.479 -6.642 1.000 0.960 409 GLU A O 1
ATOM 6535 N N . LYS A 1 410 ? 31.807 -10.933 -7.825 1.000 0.950 410 LYS A N 1
ATOM 6536 C CA . LYS A 1 410 ? 32.061 -9.810 -6.908 1.000 0.950 410 LYS A CA 1
ATOM 6537 C C . LYS A 1 410 ? 31.248 -9.886 -5.618 1.000 0.950 410 LYS A C 1
ATOM 6538 O O . LYS A 1 410 ? 31.635 -9.280 -4.622 1.000 0.950 410 LYS A O 1
ATOM 6557 N N . ILE A 1 411 ? 30.146 -10.636 -5.616 1.000 0.960 411 ILE A N 1
ATOM 6558 C CA . ILE A 1 411 ? 29.218 -10.675 -4.489 1.000 0.960 411 ILE A CA 1
ATOM 6559 C C . ILE A 1 411 ? 29.734 -11.625 -3.399 1.000 0.960 411 ILE A C 1
ATOM 6560 O O . ILE A 1 411 ? 30.040 -12.797 -3.652 1.000 0.960 411 ILE A O 1
ATOM 6576 N N . GLN A 1 412 ? 29.799 -11.141 -2.161 1.000 0.950 412 GLN A N 1
ATOM 6577 C CA . GLN A 1 412 ? 30.296 -11.875 -0.996 1.000 0.950 412 GLN A CA 1
ATOM 6578 C C . GLN A 1 412 ? 29.261 -11.883 0.127 1.000 0.950 412 GLN A C 1
ATOM 6579 O O . GLN A 1 412 ? 28.626 -10.867 0.400 1.000 0.950 412 GLN A O 1
ATOM 6593 N N . LEU A 1 413 ? 29.096 -13.040 0.773 1.000 0.970 413 LEU A N 1
ATOM 6594 C CA . LEU A 1 413 ? 28.289 -13.174 1.985 1.000 0.970 413 LEU A CA 1
ATOM 6595 C C . LEU A 1 413 ? 28.930 -12.356 3.111 1.000 0.970 413 LEU A C 1
ATOM 6596 O O . LEU A 1 413 ? 30.129 -12.484 3.347 1.000 0.970 413 LEU A O 1
ATOM 6612 N N . ASP A 1 414 ? 28.133 -11.546 3.798 1.000 0.960 414 ASP A N 1
ATOM 6613 C CA . ASP A 1 414 ? 28.578 -10.712 4.916 1.000 0.960 414 ASP A CA 1
ATOM 6614 C C . ASP A 1 414 ? 27.997 -11.232 6.236 1.000 0.960 414 ASP A C 1
ATOM 6615 O O . ASP A 1 414 ? 28.733 -11.671 7.118 1.000 0.960 414 ASP A O 1
ATOM 6624 N N . THR A 1 415 ? 26.668 -11.255 6.350 1.000 0.980 415 THR A N 1
ATOM 6625 C CA . THR A 1 415 ? 25.984 -11.566 7.610 1.000 0.980 415 THR A CA 1
ATOM 6626 C C . THR A 1 415 ? 24.749 -12.430 7.360 1.000 0.980 415 THR A C 1
ATOM 6627 O O . THR A 1 415 ? 23.937 -12.109 6.496 1.000 0.980 415 THR A O 1
ATOM 6638 N N . THR A 1 416 ? 24.575 -13.493 8.146 1.000 0.980 416 THR A N 1
ATOM 6639 C CA . THR A 1 416 ? 23.305 -14.225 8.295 1.000 0.980 416 THR A CA 1
ATOM 6640 C C . THR A 1 416 ? 22.668 -13.803 9.613 1.000 0.980 416 THR A C 1
ATOM 6641 O O . THR A 1 416 ? 23.266 -13.995 10.668 1.000 0.980 416 THR A O 1
ATOM 6652 N N . TYR A 1 417 ? 21.486 -13.197 9.556 1.000 0.980 417 TYR A N 1
ATOM 6653 C CA . TYR A 1 417 ? 20.717 -12.777 10.724 1.000 0.980 417 TYR A CA 1
ATOM 6654 C C . TYR A 1 417 ? 19.460 -13.635 10.864 1.000 0.980 417 TYR A C 1
ATOM 6655 O O . TYR A 1 417 ? 18.700 -13.782 9.902 1.000 0.980 417 TYR A O 1
ATOM 6673 N N . PHE A 1 418 ? 19.215 -14.161 12.063 1.000 0.980 418 PHE A N 1
ATOM 6674 C CA . PHE A 1 418 ? 18.008 -14.919 12.365 1.000 0.980 418 PHE A CA 1
ATOM 6675 C C . PHE A 1 418 ? 17.321 -14.404 13.626 1.000 0.980 418 PHE A C 1
ATOM 6676 O O . PHE A 1 418 ? 17.882 -14.466 14.718 1.000 0.980 418 PHE A O 1
ATOM 6693 N N . LEU A 1 419 ? 16.082 -13.938 13.472 1.000 0.970 419 LEU A N 1
ATOM 6694 C CA . LEU A 1 419 ? 15.194 -13.688 14.599 1.000 0.970 419 LEU A CA 1
ATOM 6695 C C . LEU A 1 419 ? 14.449 -14.981 14.922 1.000 0.970 419 LEU A C 1
ATOM 6696 O O . LEU A 1 419 ? 13.544 -15.386 14.185 1.000 0.970 419 LEU A O 1
ATOM 6712 N N . LYS A 1 420 ? 14.871 -15.654 15.988 1.000 0.940 420 LYS A N 1
ATOM 6713 C CA . LYS A 1 420 ? 14.395 -16.980 16.365 1.000 0.940 420 LYS A CA 1
ATOM 6714 C C . LYS A 1 420 ? 13.204 -16.880 17.315 1.000 0.940 420 LYS A C 1
ATOM 6715 O O . LYS A 1 420 ? 13.329 -16.346 18.415 1.000 0.940 420 LYS A O 1
ATOM 6734 N N . GLY A 1 421 ? 12.089 -17.486 16.912 1.000 0.880 421 GLY A N 1
ATOM 6735 C CA . GLY A 1 421 ? 10.936 -17.708 17.780 1.000 0.880 421 GLY A CA 1
ATOM 6736 C C . GLY A 1 421 ? 11.256 -18.626 18.963 1.000 0.880 421 GLY A C 1
ATOM 6737 O O . GLY A 1 421 ? 11.967 -19.626 18.815 1.000 0.880 421 GLY A O 1
ATOM 6741 N N . THR A 1 422 ? 10.730 -18.301 20.140 1.000 0.820 422 THR A N 1
ATOM 6742 C CA . THR A 1 422 ? 10.853 -19.117 21.359 1.000 0.820 422 THR A CA 1
ATOM 6743 C C . THR A 1 422 ? 9.675 -20.096 21.503 1.000 0.820 422 THR A C 1
ATOM 6744 O O . THR A 1 422 ? 8.559 -19.796 21.094 1.000 0.820 422 THR A O 1
ATOM 6755 N N . GLU A 1 423 ? 9.888 -21.286 22.095 1.000 0.590 423 GLU A N 1
ATOM 6756 C CA . GLU A 1 423 ? 8.841 -22.334 22.237 1.000 0.590 423 GLU A CA 1
ATOM 6757 C C . GLU A 1 423 ? 7.633 -21.910 23.095 1.000 0.590 423 GLU A C 1
ATOM 6758 O O . GLU A 1 423 ? 6.591 -22.560 23.067 1.000 0.590 423 GLU A O 1
ATOM 6770 N N . GLY A 1 424 ? 7.763 -20.829 23.866 1.000 0.440 424 GLY A N 1
ATOM 6771 C CA . GLY A 1 424 ? 6.681 -20.269 24.677 1.000 0.440 424 GLY A CA 1
ATOM 6772 C C . GLY A 1 424 ? 5.680 -19.411 23.899 1.000 0.440 424 GLY A C 1
ATOM 6773 O O . GLY A 1 424 ? 4.775 -18.860 24.525 1.000 0.440 424 GLY A O 1
ATOM 6777 N N . ALA A 1 425 ? 5.833 -19.286 22.579 1.000 0.420 425 ALA A N 1
ATOM 6778 C CA . ALA A 1 425 ? 4.961 -18.499 21.712 1.000 0.420 425 ALA A CA 1
ATOM 6779 C C . ALA A 1 425 ? 3.607 -19.200 21.467 1.000 0.420 425 ALA A C 1
ATOM 6780 O O . ALA A 1 425 ? 3.292 -19.614 20.350 1.000 0.420 425 ALA A O 1
ATOM 6787 N N . SER A 1 426 ? 2.818 -19.383 22.531 1.000 0.340 426 SER A N 1
ATOM 6788 C CA . SER A 1 426 ? 1.422 -19.848 22.479 1.000 0.340 426 SER A CA 1
ATOM 6789 C C . SER A 1 426 ? 0.436 -18.697 22.384 1.000 0.340 426 SER A C 1
ATOM 6790 O O . SER A 1 426 ? 0.554 -17.770 23.223 1.000 0.340 426 SER A O 1
ATOM 6799 N N . MET B 2 1 ? -22.460 -3.609 -31.577 1.000 0.560 1 MET B N 1
ATOM 6800 C CA . MET B 2 1 ? -21.717 -2.433 -31.082 1.000 0.560 1 MET B CA 1
ATOM 6801 C C . MET B 2 1 ? -21.921 -2.349 -29.591 1.000 0.560 1 MET B C 1
ATOM 6802 O O . MET B 2 1 ? -23.063 -2.446 -29.148 1.000 0.560 1 MET B O 1
ATOM 6818 N N . ILE B 2 2 ? -20.821 -2.212 -28.862 1.000 0.770 2 ILE B N 1
ATOM 6819 C CA . ILE B 2 2 ? -20.789 -2.102 -27.404 1.000 0.770 2 ILE B CA 1
ATOM 6820 C C . ILE B 2 2 ? -21.178 -0.662 -27.057 1.000 0.770 2 ILE B C 1
ATOM 6821 O O . ILE B 2 2 ? -20.736 0.267 -27.732 1.000 0.770 2 ILE B O 1
ATOM 6837 N N . LYS B 2 3 ? -22.061 -0.459 -26.076 1.000 0.800 3 LYS B N 1
ATOM 6838 C CA . LYS B 2 3 ? -22.470 0.897 -25.684 1.000 0.800 3 LYS B CA 1
ATOM 6839 C C . LYS B 2 3 ? -21.462 1.465 -24.678 1.000 0.800 3 LYS B C 1
ATOM 6840 O O . LYS B 2 3 ? -21.302 0.850 -23.627 1.000 0.800 3 LYS B O 1
ATOM 6859 N N . PRO B 2 4 ? -20.816 2.609 -24.964 1.000 0.910 4 PRO B N 1
ATOM 6860 C CA . PRO B 2 4 ? -19.973 3.282 -23.987 1.000 0.910 4 PRO B CA 1
ATOM 6861 C C . PRO B 2 4 ? -20.826 3.868 -22.855 1.000 0.910 4 PRO B C 1
ATOM 6862 O O . PRO B 2 4 ? -21.949 4.326 -23.077 1.000 0.910 4 PRO B O 1
ATOM 6873 N N . ILE B 2 5 ? -20.272 3.858 -21.647 1.000 0.930 5 ILE B N 1
ATOM 6874 C CA . ILE B 2 5 ? -20.788 4.535 -20.459 1.000 0.930 5 ILE B CA 1
ATOM 6875 C C . ILE B 2 5 ? -19.834 5.695 -20.177 1.000 0.930 5 ILE B C 1
ATOM 6876 O O . ILE B 2 5 ? -18.670 5.487 -19.834 1.000 0.930 5 ILE B O 1
ATOM 6892 N N . GLU B 2 6 ? -20.310 6.917 -20.378 1.000 0.930 6 GLU B N 1
ATOM 6893 C CA . GLU B 2 6 ? -19.487 8.122 -20.290 1.000 0.930 6 GLU B CA 1
ATOM 6894 C C . GLU B 2 6 ? -19.650 8.823 -18.943 1.000 0.930 6 GLU B C 1
ATOM 6895 O O . GLU B 2 6 ? -20.763 9.033 -18.460 1.000 0.930 6 GLU B O 1
ATOM 6907 N N . TYR B 2 7 ? -18.524 9.242 -18.372 1.000 0.910 7 TYR B N 1
ATOM 6908 C CA . TYR B 2 7 ? -18.460 10.033 -17.149 1.000 0.910 7 TYR B CA 1
ATOM 6909 C C . TYR B 2 7 ? -17.756 11.363 -17.443 1.000 0.910 7 TYR B C 1
ATOM 6910 O O . TYR B 2 7 ? -16.561 11.512 -17.183 1.000 0.910 7 TYR B O 1
ATOM 6928 N N . GLU B 2 8 ? -18.496 12.334 -17.998 1.000 0.890 8 GLU B N 1
ATOM 6929 C CA . GLU B 2 8 ? -17.955 13.605 -18.522 1.000 0.890 8 GLU B CA 1
ATOM 6930 C C . GLU B 2 8 ? -17.054 14.349 -17.524 1.000 0.890 8 GLU B C 1
ATOM 6931 O O . GLU B 2 8 ? -15.944 14.742 -17.880 1.000 0.890 8 GLU B O 1
ATOM 6943 N N . GLN B 2 9 ? -17.487 14.498 -16.265 1.000 0.850 9 GLN B N 1
ATOM 6944 C CA . GLN B 2 9 ? -16.719 15.221 -15.240 1.000 0.850 9 GLN B CA 1
ATOM 6945 C C . GLN B 2 9 ? -15.360 14.566 -14.959 1.000 0.850 9 GLN B C 1
ATOM 6946 O O . GLN B 2 9 ? -14.375 15.258 -14.709 1.000 0.850 9 GLN B O 1
ATOM 6960 N N . LEU B 2 10 ? -15.295 13.234 -15.006 1.000 0.900 10 LEU B N 1
ATOM 6961 C CA . LEU B 2 10 ? -14.062 12.488 -14.778 1.000 0.900 10 LEU B CA 1
ATOM 6962 C C . LEU B 2 10 ? -13.266 12.268 -16.069 1.000 0.900 10 LEU B C 1
ATOM 6963 O O . LEU B 2 10 ? -12.106 11.876 -15.973 1.000 0.900 10 LEU B O 1
ATOM 6979 N N . GLN B 2 11 ? -13.838 12.544 -17.246 1.000 0.900 11 GLN B N 1
ATOM 6980 C CA . GLN B 2 11 ? -13.263 12.233 -18.563 1.000 0.900 11 GLN B CA 1
ATOM 6981 C C . GLN B 2 11 ? -12.887 10.750 -18.699 1.000 0.900 11 GLN B C 1
ATOM 6982 O O . GLN B 2 11 ? -11.820 10.409 -19.204 1.000 0.900 11 GLN B O 1
ATOM 6996 N N . GLU B 2 12 ? -13.750 9.868 -18.197 1.000 0.920 12 GLU B N 1
ATOM 6997 C CA . GLU B 2 12 ? -13.581 8.418 -18.296 1.000 0.920 12 GLU B CA 1
ATOM 6998 C C . GLU B 2 12 ? -14.711 7.835 -19.155 1.000 0.920 12 GLU B C 1
ATOM 6999 O O . GLU B 2 12 ? -15.872 8.244 -19.049 1.000 0.920 12 GLU B O 1
ATOM 7011 N N . THR B 2 13 ? -14.373 6.862 -20.000 1.000 0.950 13 THR B N 1
ATOM 7012 C CA . THR B 2 13 ? -15.342 6.133 -20.825 1.000 0.950 13 THR B CA 1
ATOM 7013 C C . THR B 2 13 ? -15.186 4.649 -20.564 1.000 0.950 13 THR B C 1
ATOM 7014 O O . THR B 2 13 ? -14.187 4.046 -20.948 1.000 0.950 13 THR B O 1
ATOM 7025 N N . LEU B 2 14 ? -16.184 4.064 -19.916 1.000 0.960 14 LEU B N 1
ATOM 7026 C CA . LEU B 2 14 ? -16.217 2.653 -19.573 1.000 0.960 14 LEU B CA 1
ATOM 7027 C C . LEU B 2 14 ? -16.985 1.871 -20.642 1.000 0.960 14 LEU B C 1
ATOM 7028 O O . LEU B 2 14 ? -18.020 2.319 -21.128 1.000 0.960 14 LEU B O 1
ATOM 7044 N N . TYR B 2 15 ? -16.506 0.683 -20.984 1.000 0.970 15 TYR B N 1
ATOM 7045 C CA . TYR B 2 15 ? -17.186 -0.244 -21.886 1.000 0.970 15 TYR B CA 1
ATOM 7046 C C . TYR B 2 15 ? -17.586 -1.483 -21.099 1.000 0.970 15 TYR B C 1
ATOM 7047 O O . TYR B 2 15 ? -16.825 -1.942 -20.251 1.000 0.970 15 TYR B O 1
ATOM 7065 N N . HIS B 2 16 ? -18.773 -2.016 -21.372 1.000 0.970 16 HIS B N 1
ATOM 7066 C CA . HIS B 2 16 ? -19.325 -3.169 -20.667 1.000 0.970 16 HIS B CA 1
ATOM 7067 C C . HIS B 2 16 ? -20.025 -4.110 -21.642 1.000 0.970 16 HIS B C 1
ATOM 7068 O O . HIS B 2 16 ? -20.772 -3.664 -22.515 1.000 0.970 16 HIS B O 1
ATOM 7082 N N . GLU B 2 17 ? -19.811 -5.410 -21.469 1.000 0.960 17 GLU B N 1
ATOM 7083 C CA . GLU B 2 17 ? -20.609 -6.455 -22.102 1.000 0.960 17 GLU B CA 1
ATOM 7084 C C . GLU B 2 17 ? -20.803 -7.618 -21.126 1.000 0.960 17 GLU B C 1
ATOM 7085 O O . GLU B 2 17 ? -19.839 -8.125 -20.551 1.000 0.960 17 GLU B O 1
ATOM 7097 N N . LYS B 2 18 ? -22.054 -8.066 -20.971 1.000 0.940 18 LYS B N 1
ATOM 7098 C CA . LYS B 2 18 ? -22.375 -9.315 -20.280 1.000 0.940 18 LYS B CA 1
ATOM 7099 C C . LYS B 2 18 ? -22.376 -10.461 -21.287 1.000 0.940 18 LYS B C 1
ATOM 7100 O O . LYS B 2 18 ? -23.148 -10.447 -22.247 1.000 0.940 18 LYS B O 1
ATOM 7119 N N . MET B 2 19 ? -21.501 -11.435 -21.079 1.000 0.940 19 MET B N 1
ATOM 7120 C CA . MET B 2 19 ? -21.347 -12.603 -21.941 1.000 0.940 19 MET B CA 1
ATOM 7121 C C . MET B 2 19 ? -22.549 -13.545 -21.829 1.000 0.940 19 MET B C 1
ATOM 7122 O O . MET B 2 19 ? -23.318 -13.505 -20.870 1.000 0.940 19 MET B O 1
ATOM 7136 N N . SER B 2 20 ? -22.687 -14.445 -22.805 1.000 0.920 20 SER B N 1
ATOM 7137 C CA . SER B 2 20 ? -23.797 -15.412 -22.841 1.000 0.920 20 SER B CA 1
ATOM 7138 C C . SER B 2 20 ? -23.855 -16.352 -21.631 1.000 0.920 20 SER B C 1
ATOM 7139 O O . SER B 2 20 ? -24.940 -16.747 -21.230 1.000 0.920 20 SER B O 1
ATOM 7147 N N . ASN B 2 21 ? -22.710 -16.656 -21.020 1.000 0.950 21 ASN B N 1
ATOM 7148 C CA . ASN B 2 21 ? -22.593 -17.467 -19.804 1.000 0.950 21 ASN B CA 1
ATOM 7149 C C . ASN B 2 21 ? -22.751 -16.651 -18.503 1.000 0.950 21 ASN B C 1
ATOM 7150 O O . ASN B 2 21 ? -22.534 -17.173 -17.410 1.000 0.950 21 ASN B O 1
ATOM 7161 N N . GLY B 2 22 ? -23.091 -15.365 -18.613 1.000 0.950 22 GLY B N 1
ATOM 7162 C CA . GLY B 2 22 ? -23.333 -14.473 -17.486 1.000 0.950 22 GLY B CA 1
ATOM 7163 C C . GLY B 2 22 ? -22.120 -13.682 -16.993 1.000 0.950 22 GLY B C 1
ATOM 7164 O O . GLY B 2 22 ? -22.323 -12.840 -16.123 1.000 0.950 22 GLY B O 1
ATOM 7168 N N . LEU B 2 23 ? -20.916 -13.891 -17.542 1.000 0.970 23 LEU B N 1
ATOM 7169 C CA . LEU B 2 23 ? -19.730 -13.115 -17.160 1.000 0.970 23 LEU B CA 1
ATOM 7170 C C . LEU B 2 23 ? -19.907 -11.632 -17.478 1.000 0.970 23 LEU B C 1
ATOM 7171 O O . LEU B 2 23 ? -20.127 -11.272 -18.635 1.000 0.970 23 LEU B O 1
ATOM 7187 N N . ASP B 2 24 ? -19.738 -10.774 -16.479 1.000 0.960 24 ASP B N 1
ATOM 7188 C CA . ASP B 2 24 ? -19.679 -9.332 -16.682 1.000 0.960 24 ASP B CA 1
ATOM 7189 C C . ASP B 2 24 ? -18.247 -8.900 -17.021 1.000 0.960 24 ASP B C 1
ATOM 7190 O O . ASP B 2 24 ? -17.312 -9.120 -16.250 1.000 0.960 24 ASP B O 1
ATOM 7199 N N . VAL B 2 25 ? -18.069 -8.291 -18.195 1.000 0.980 25 VAL B N 1
ATOM 7200 C CA . VAL B 2 25 ? -16.764 -7.849 -18.698 1.000 0.980 25 VAL B CA 1
ATOM 7201 C C . VAL B 2 25 ? -16.762 -6.339 -18.846 1.000 0.980 25 VAL B C 1
ATOM 7202 O O . VAL B 2 25 ? -17.605 -5.781 -19.549 1.000 0.980 25 VAL B O 1
ATOM 7215 N N . TYR B 2 26 ? -15.791 -5.682 -18.221 1.000 0.980 26 TYR B N 1
ATOM 7216 C CA . TYR B 2 26 ? -15.615 -4.235 -18.263 1.000 0.980 26 TYR B CA 1
ATOM 7217 C C . TYR B 2 26 ? -14.226 -3.866 -18.778 1.000 0.980 26 TYR B C 1
ATOM 7218 O O . TYR B 2 26 ? -13.227 -4.463 -18.377 1.000 0.980 26 TYR B O 1
ATOM 7236 N N . VAL B 2 27 ? -14.156 -2.846 -19.634 1.000 0.980 27 VAL B N 1
ATOM 7237 C CA . VAL B 2 27 ? -12.891 -2.315 -20.156 1.000 0.980 27 VAL B CA 1
ATOM 7238 C C . VAL B 2 27 ? -12.843 -0.803 -19.990 1.000 0.980 27 VAL B C 1
ATOM 7239 O O . VAL B 2 27 ? -13.739 -0.092 -20.451 1.000 0.980 27 VAL B O 1
ATOM 7252 N N . LEU B 2 28 ? -11.774 -0.313 -19.363 1.000 0.980 28 LEU B N 1
ATOM 7253 C CA . LEU B 2 28 ? -11.479 1.105 -19.199 1.000 0.980 28 LEU B CA 1
ATOM 7254 C C . LEU B 2 28 ? -10.161 1.471 -19.911 1.000 0.980 28 LEU B C 1
ATOM 7255 O O . LEU B 2 28 ? -9.076 1.264 -19.359 1.000 0.980 28 LEU B O 1
ATOM 7271 N N . PRO B 2 29 ? -10.218 2.027 -21.129 1.000 0.970 29 PRO B N 1
ATOM 7272 C CA . PRO B 2 29 ? -9.026 2.437 -21.853 1.000 0.970 29 PRO B CA 1
ATOM 7273 C C . PRO B 2 29 ? -8.374 3.671 -21.205 1.000 0.970 29 PRO B C 1
ATOM 7274 O O . PRO B 2 29 ? -9.009 4.704 -21.015 1.000 0.970 29 PRO B O 1
ATOM 7285 N N . LYS B 2 30 ? -7.071 3.595 -20.929 1.000 0.950 30 LYS B N 1
ATOM 7286 C CA . LYS B 2 30 ? -6.235 4.666 -20.366 1.000 0.950 30 LYS B CA 1
ATOM 7287 C C . LYS B 2 30 ? -5.051 4.959 -21.278 1.000 0.950 30 LYS B C 1
ATOM 7288 O O . LYS B 2 30 ? -3.993 4.341 -21.182 1.000 0.950 30 LYS B O 1
ATOM 7307 N N . LYS B 2 31 ? -5.220 5.936 -22.171 1.000 0.890 31 LYS B N 1
ATOM 7308 C CA . LYS B 2 31 ? -4.137 6.394 -23.053 1.000 0.890 31 LYS B CA 1
ATOM 7309 C C . LYS B 2 31 ? -2.973 6.971 -22.240 1.000 0.890 31 LYS B C 1
ATOM 7310 O O . LYS B 2 31 ? -3.174 7.632 -21.227 1.000 0.890 31 LYS B O 1
ATOM 7329 N N . GLY B 2 32 ? -1.753 6.736 -22.715 1.000 0.900 32 GLY B N 1
ATOM 7330 C CA . GLY B 2 32 ? -0.520 7.265 -22.127 1.000 0.900 32 GLY B CA 1
ATOM 7331 C C . GLY B 2 32 ? 0.079 6.408 -21.011 1.000 0.900 32 GLY B C 1
ATOM 7332 O O . GLY B 2 32 ? 1.282 6.497 -20.788 1.000 0.900 32 GLY B O 1
ATOM 7336 N N . PHE B 2 33 ? -0.706 5.561 -20.344 1.000 0.960 33 PHE B N 1
ATOM 7337 C CA . PHE B 2 33 ? -0.160 4.550 -19.438 1.000 0.960 33 PHE B CA 1
ATOM 7338 C C . PHE B 2 33 ? 0.605 3.486 -20.227 1.000 0.960 33 PHE B C 1
ATOM 7339 O O . PHE B 2 33 ? 0.289 3.224 -21.387 1.000 0.960 33 PHE B O 1
ATOM 7356 N N . ASN B 2 34 ? 1.610 2.885 -19.597 1.000 0.960 34 ASN B N 1
ATOM 7357 C CA . ASN B 2 34 ? 2.306 1.728 -20.143 1.000 0.960 34 ASN B CA 1
ATOM 7358 C C . ASN B 2 34 ? 1.563 0.439 -19.787 1.000 0.960 34 ASN B C 1
ATOM 7359 O O . ASN B 2 34 ? 1.466 -0.468 -20.611 1.000 0.960 34 ASN B O 1
ATOM 7370 N N . LYS B 2 35 ? 1.064 0.342 -18.552 1.000 0.960 35 LYS B N 1
ATOM 7371 C CA . LYS B 2 35 ? 0.532 -0.908 -18.022 1.000 0.960 35 LYS B CA 1
ATOM 7372 C C . LYS B 2 35 ? -0.927 -1.125 -18.379 1.000 0.960 35 LYS B C 1
ATOM 7373 O O . LYS B 2 35 ? -1.755 -0.216 -18.304 1.000 0.960 35 LYS B O 1
ATOM 7392 N N . THR B 2 36 ? -1.238 -2.378 -18.664 1.000 0.990 36 THR B N 1
ATOM 7393 C CA . THR B 2 36 ? -2.576 -2.938 -18.561 1.000 0.990 36 THR B CA 1
ATOM 7394 C C . THR B 2 36 ? -2.654 -3.782 -17.306 1.000 0.990 36 THR B C 1
ATOM 7395 O O . THR B 2 36 ? -1.819 -4.659 -17.088 1.000 0.990 36 THR B O 1
ATOM 7406 N N . TYR B 2 37 ? -3.670 -3.504 -16.501 1.000 0.990 37 TYR B N 1
ATOM 7407 C CA . TYR B 2 37 ? -4.017 -4.245 -15.306 1.000 0.990 37 TYR B CA 1
ATOM 7408 C C . TYR B 2 37 ? -5.366 -4.921 -15.527 1.000 0.990 37 TYR B C 1
ATOM 7409 O O . TYR B 2 37 ? -6.334 -4.258 -15.911 1.000 0.990 37 TYR B O 1
ATOM 7427 N N . ALA B 2 38 ? -5.431 -6.229 -15.307 1.000 0.990 38 ALA B N 1
ATOM 7428 C CA . ALA B 2 38 ? -6.669 -6.987 -15.412 1.000 0.990 38 ALA B CA 1
ATOM 7429 C C . ALA B 2 38 ? -6.923 -7.754 -14.121 1.000 0.990 38 ALA B C 1
ATOM 7430 O O . ALA B 2 38 ? -5.995 -8.322 -13.548 1.000 0.990 38 ALA B O 1
ATOM 7437 N N . VAL B 2 39 ? -8.182 -7.780 -13.693 1.000 0.990 39 VAL B N 1
ATOM 7438 C CA . VAL B 2 39 ? -8.626 -8.477 -12.487 1.000 0.990 39 VAL B CA 1
ATOM 7439 C C . VAL B 2 39 ? -9.830 -9.328 -12.833 1.000 0.990 39 VAL B C 1
ATOM 7440 O O . VAL B 2 39 ? -10.825 -8.824 -13.355 1.000 0.990 39 VAL B O 1
ATOM 7453 N N . PHE B 2 40 ? -9.736 -10.614 -12.525 1.000 0.990 40 PHE B N 1
ATOM 7454 C CA . PHE B 2 40 ? -10.816 -11.569 -12.651 1.000 0.990 40 PHE B CA 1
ATOM 7455 C C . PHE B 2 40 ? -11.280 -11.988 -11.255 1.000 0.990 40 PHE B C 1
ATOM 7456 O O . PHE B 2 40 ? -10.560 -12.667 -10.522 1.000 0.990 40 PHE B O 1
ATOM 7473 N N . THR B 2 41 ? -12.470 -11.535 -10.869 1.000 0.990 41 THR B N 1
ATOM 7474 C CA . THR B 2 41 ? -12.969 -11.631 -9.494 1.000 0.990 41 THR B CA 1
ATOM 7475 C C . THR B 2 41 ? -14.197 -12.524 -9.418 1.000 0.990 41 THR B C 1
ATOM 7476 O O . THR B 2 41 ? -15.143 -12.336 -10.181 1.000 0.990 41 THR B O 1
ATOM 7487 N N . THR B 2 42 ? -14.220 -13.443 -8.452 1.000 0.990 42 THR B N 1
ATOM 7488 C CA . THR B 2 42 ? -15.434 -14.162 -8.043 1.000 0.990 42 THR B CA 1
ATOM 7489 C C . THR B 2 42 ? -16.080 -13.505 -6.825 1.000 0.990 42 THR B C 1
ATOM 7490 O O . THR B 2 42 ? -15.389 -13.026 -5.921 1.000 0.990 42 THR B O 1
ATOM 7501 N N . LYS B 2 43 ? -17.418 -13.487 -6.783 1.000 0.980 43 LYS B N 1
ATOM 7502 C CA . LYS B 2 43 ? -18.201 -13.077 -5.608 1.000 0.980 43 LYS B CA 1
ATOM 7503 C C . LYS B 2 43 ? -18.257 -14.221 -4.589 1.000 0.980 43 LYS B C 1
ATOM 7504 O O . LYS B 2 43 ? -19.297 -14.853 -4.390 1.000 0.980 43 LYS B O 1
ATOM 7523 N N . TYR B 2 44 ? -17.098 -14.525 -4.022 1.000 0.990 44 TYR B N 1
ATOM 7524 C CA . TYR B 2 44 ? -16.878 -15.545 -3.005 1.000 0.990 44 TYR B CA 1
ATOM 7525 C C . TYR B 2 44 ? -15.675 -15.150 -2.160 1.000 0.990 44 TYR B C 1
ATOM 7526 O O . TYR B 2 44 ? -14.599 -14.950 -2.714 1.000 0.990 44 TYR B O 1
ATOM 7544 N N . GLY B 2 45 ? -15.862 -14.989 -0.855 1.000 0.990 45 GLY B N 1
ATOM 7545 C CA . GLY B 2 45 ? -14.799 -14.591 0.066 1.000 0.990 45 GLY B CA 1
ATOM 7546 C C . GLY B 2 45 ? -14.823 -15.382 1.366 1.000 0.990 45 GLY B C 1
ATOM 7547 O O . GLY B 2 45 ? -15.541 -16.371 1.498 1.000 0.990 45 GLY B O 1
ATOM 7551 N N . SER B 2 46 ? -14.025 -14.955 2.345 1.000 0.980 46 SER B N 1
ATOM 7552 C CA . SER B 2 46 ? -13.843 -15.714 3.590 1.000 0.980 46 SER B CA 1
ATOM 7553 C C . SER B 2 46 ? -15.121 -15.921 4.411 1.000 0.980 46 SER B C 1
ATOM 7554 O O . SER B 2 46 ? -15.178 -16.862 5.199 1.000 0.980 46 SER B O 1
ATOM 7562 N N . ILE B 2 47 ? -16.156 -15.092 4.232 1.000 0.980 47 ILE B N 1
ATOM 7563 C CA . ILE B 2 47 ? -17.409 -15.231 4.991 1.000 0.980 47 ILE B CA 1
ATOM 7564 C C . ILE B 2 47 ? -18.323 -16.337 4.458 1.000 0.980 47 ILE B C 1
ATOM 7565 O O . ILE B 2 47 ? -19.264 -16.733 5.142 1.000 0.980 47 ILE B O 1
ATOM 7581 N N . ASP B 2 48 ? -18.088 -16.815 3.237 1.000 0.980 48 ASP B N 1
ATOM 7582 C CA . ASP B 2 48 ? -18.946 -17.778 2.549 1.000 0.980 48 ASP B CA 1
ATOM 7583 C C . ASP B 2 48 ? -18.681 -19.221 3.030 1.000 0.980 48 ASP B C 1
ATOM 7584 O O . ASP B 2 48 ? -18.430 -20.126 2.237 1.000 0.980 48 ASP B O 1
ATOM 7593 N N . ASN B 2 49 ? -18.742 -19.464 4.344 1.000 0.960 49 ASN B N 1
ATOM 7594 C CA . ASN B 2 49 ? -18.460 -20.782 4.925 1.000 0.960 49 ASN B CA 1
ATOM 7595 C C . ASN B 2 49 ? -19.693 -21.708 5.018 1.000 0.960 49 ASN B C 1
ATOM 7596 O O . ASN B 2 49 ? -19.541 -22.909 5.255 1.000 0.960 49 ASN B O 1
ATOM 7607 N N . ARG B 2 50 ? -20.916 -21.201 4.788 1.000 0.980 50 ARG B N 1
ATOM 7608 C CA . ARG B 2 50 ? -22.158 -21.998 4.756 1.000 0.980 50 ARG B CA 1
ATOM 7609 C C . ARG B 2 50 ? -23.030 -21.691 3.550 1.000 0.980 50 ARG B C 1
ATOM 7610 O O . ARG B 2 50 ? -23.614 -20.613 3.432 1.000 0.980 50 ARG B O 1
ATOM 7631 N N . PHE B 2 51 ? -23.146 -22.669 2.664 1.000 0.980 51 PHE B N 1
ATOM 7632 C CA . PHE B 2 51 ? -23.887 -22.553 1.412 1.000 0.980 51 PHE B CA 1
ATOM 7633 C C . PHE B 2 51 ? -24.435 -23.916 0.975 1.000 0.980 51 PHE B C 1
ATOM 7634 O O . PHE B 2 51 ? -24.084 -24.957 1.533 1.000 0.980 51 PHE B O 1
ATOM 7651 N N . VAL B 2 52 ? -25.326 -23.915 -0.017 1.000 0.980 52 VAL B N 1
ATOM 7652 C CA . VAL B 2 52 ? -25.767 -25.139 -0.702 1.000 0.980 52 VAL B CA 1
ATOM 7653 C C . VAL B 2 52 ? -24.861 -25.366 -1.917 1.000 0.980 52 VAL B C 1
ATOM 7654 O O . VAL B 2 52 ? -24.907 -24.540 -2.832 1.000 0.980 52 VAL B O 1
ATOM 7667 N N . PRO B 2 53 ? -24.048 -26.442 -1.958 1.000 0.960 53 PRO B N 1
ATOM 7668 C CA . PRO B 2 53 ? -23.172 -26.706 -3.095 1.000 0.960 53 PRO B CA 1
ATOM 7669 C C . PRO B 2 53 ? -23.953 -26.948 -4.385 1.000 0.960 53 PRO B C 1
ATOM 7670 O O . PRO B 2 53 ? -25.100 -27.409 -4.354 1.000 0.960 53 PRO B O 1
ATOM 7681 N N . LEU B 2 54 ? -23.320 -26.686 -5.528 1.000 0.940 54 LEU B N 1
ATOM 7682 C CA . LEU B 2 54 ? -23.942 -26.886 -6.836 1.000 0.940 54 LEU B CA 1
ATOM 7683 C C . LEU B 2 54 ? -24.484 -28.320 -6.995 1.000 0.940 54 LEU B C 1
ATOM 7684 O O . LEU B 2 54 ? -23.826 -29.305 -6.668 1.000 0.940 54 LEU B O 1
ATOM 7700 N N . GLY B 2 55 ? -25.720 -28.440 -7.488 1.000 0.920 55 GLY B N 1
ATOM 7701 C CA . GLY B 2 55 ? -26.387 -29.732 -7.688 1.000 0.920 55 GLY B CA 1
ATOM 7702 C C . GLY B 2 55 ? -26.877 -30.420 -6.406 1.000 0.920 55 GLY B C 1
ATOM 7703 O O . GLY B 2 55 ? -27.427 -31.521 -6.487 1.000 0.920 55 GLY B O 1
ATOM 7707 N N . LYS B 2 56 ? -26.719 -29.787 -5.235 1.000 0.950 56 LYS B N 1
ATOM 7708 C CA . LYS B 2 56 ? -27.195 -30.295 -3.942 1.000 0.950 56 LYS B CA 1
ATOM 7709 C C . LYS B 2 56 ? -28.359 -29.466 -3.399 1.000 0.950 56 LYS B C 1
ATOM 7710 O O . LYS B 2 56 ? -28.718 -28.421 -3.930 1.000 0.950 56 LYS B O 1
ATOM 7729 N N . ASN B 2 57 ? -28.949 -29.967 -2.313 1.000 0.940 57 ASN B N 1
ATOM 7730 C CA . ASN B 2 57 ? -30.122 -29.368 -1.667 1.000 0.940 57 ASN B CA 1
ATOM 7731 C C . ASN B 2 57 ? -29.899 -29.044 -0.181 1.000 0.940 57 ASN B C 1
ATOM 7732 O O . ASN B 2 57 ? -30.753 -28.417 0.444 1.000 0.940 57 ASN B O 1
ATOM 7743 N N . GLU B 2 58 ? -28.790 -29.501 0.398 1.000 0.970 58 GLU B N 1
ATOM 7744 C CA . GLU B 2 58 ? -28.484 -29.357 1.821 1.000 0.970 58 GLU B CA 1
ATOM 7745 C C . GLU B 2 58 ? -27.400 -28.295 2.027 1.000 0.970 58 GLU B C 1
ATOM 7746 O O . GLU B 2 58 ? -26.462 -28.196 1.237 1.000 0.970 58 GLU B O 1
ATOM 7758 N N . MET B 2 59 ? -27.548 -27.496 3.088 1.000 0.970 59 MET B N 1
ATOM 7759 C CA . MET B 2 59 ? -26.548 -26.514 3.509 1.000 0.970 59 MET B CA 1
ATOM 7760 C C . MET B 2 59 ? -25.355 -27.256 4.114 1.000 0.970 59 MET B C 1
ATOM 7761 O O . MET B 2 59 ? -25.537 -28.044 5.043 1.000 0.970 59 MET B O 1
ATOM 7775 N N . VAL B 2 60 ? -24.151 -26.991 3.624 1.000 0.970 60 VAL B N 1
ATOM 7776 C CA . VAL B 2 60 ? -22.912 -27.533 4.196 1.000 0.970 60 VAL B CA 1
ATOM 7777 C C . VAL B 2 60 ? -22.167 -26.448 4.965 1.000 0.970 60 VAL B C 1
ATOM 7778 O O . VAL B 2 60 ? -22.416 -25.264 4.761 1.000 0.970 60 VAL B O 1
ATOM 7791 N N . HIS B 2 61 ? -21.257 -26.853 5.851 1.000 0.980 61 HIS B N 1
ATOM 7792 C CA . HIS B 2 61 ? -20.320 -25.957 6.526 1.000 0.980 61 HIS B CA 1
ATOM 7793 C C . HIS B 2 61 ? -18.905 -26.380 6.143 1.000 0.980 61 HIS B C 1
ATOM 7794 O O . HIS B 2 61 ? -18.484 -27.489 6.481 1.000 0.980 61 HIS B O 1
ATOM 7808 N N . VAL B 2 62 ? -18.213 -25.526 5.395 1.000 0.980 62 VAL B N 1
ATOM 7809 C CA . VAL B 2 62 ? -16.832 -25.767 4.968 1.000 0.980 62 VAL B CA 1
ATOM 7810 C C . VAL B 2 62 ? -15.849 -25.173 5.983 1.000 0.980 62 VAL B C 1
ATOM 7811 O O . VAL B 2 62 ? -16.226 -24.252 6.707 1.000 0.980 62 VAL B O 1
ATOM 7824 N N . PRO B 2 63 ? -14.609 -25.688 6.081 1.000 0.990 63 PRO B N 1
ATOM 7825 C CA . PRO B 2 63 ? -13.612 -25.133 6.991 1.000 0.990 63 PRO B CA 1
ATOM 7826 C C . PRO B 2 63 ? -13.281 -23.674 6.667 1.000 0.990 63 PRO B C 1
ATOM 7827 O O . PRO B 2 63 ? -13.199 -23.294 5.496 1.000 0.990 63 PRO B O 1
ATOM 7838 N N . ASP B 2 64 ? -13.034 -22.875 7.702 1.000 0.980 64 ASP B N 1
ATOM 7839 C CA . ASP B 2 64 ? -12.616 -21.485 7.538 1.000 0.980 64 ASP B CA 1
ATOM 7840 C C . ASP B 2 64 ? -11.260 -21.390 6.815 1.000 0.980 64 ASP B C 1
ATOM 7841 O O . ASP B 2 64 ? -10.428 -22.298 6.878 1.000 0.980 64 ASP B O 1
ATOM 7850 N N . GLY B 2 65 ? -11.051 -20.298 6.078 1.000 0.990 65 GLY B N 1
ATOM 7851 C CA . GLY B 2 65 ? -9.859 -20.100 5.248 1.000 0.990 65 GLY B CA 1
ATOM 7852 C C . GLY B 2 65 ? -9.911 -20.766 3.869 1.000 0.990 65 GLY B C 1
ATOM 7853 O O . GLY B 2 65 ? -9.022 -20.539 3.056 1.000 0.990 65 GLY B O 1
ATOM 7857 N N . ILE B 2 66 ? -10.950 -21.544 3.537 1.000 0.990 66 ILE B N 1
ATOM 7858 C CA . ILE B 2 66 ? -11.010 -22.279 2.261 1.000 0.990 66 ILE B CA 1
ATOM 7859 C C . ILE B 2 66 ? -11.093 -21.392 1.006 1.000 0.990 66 ILE B C 1
ATOM 7860 O O . ILE B 2 66 ? -10.593 -21.793 -0.044 1.000 0.990 66 ILE B O 1
ATOM 7876 N N . ALA B 2 67 ? -11.667 -20.184 1.088 1.000 0.990 67 ALA B N 1
ATOM 7877 C CA . ALA B 2 67 ? -11.654 -19.221 -0.022 1.000 0.990 67 ALA B CA 1
ATOM 7878 C C . ALA B 2 67 ? -10.232 -18.725 -0.330 1.000 0.990 67 ALA B C 1
ATOM 7879 O O . ALA B 2 67 ? -9.793 -18.765 -1.477 1.000 0.990 67 ALA B O 1
ATOM 7886 N N . HIS B 2 68 ? -9.493 -18.362 0.718 1.000 0.990 68 HIS B N 1
ATOM 7887 C CA . HIS B 2 68 ? -8.080 -18.006 0.635 1.000 0.990 68 HIS B CA 1
ATOM 7888 C C . HIS B 2 68 ? -7.214 -19.202 0.197 1.000 0.990 68 HIS B C 1
ATOM 7889 O O . HIS B 2 68 ? -6.324 -19.082 -0.636 1.000 0.990 68 HIS B O 1
ATOM 7903 N N . PHE B 2 69 ? -7.531 -20.409 0.661 1.000 0.990 69 PHE B N 1
ATOM 7904 C CA . PHE B 2 69 ? -6.855 -21.625 0.209 1.000 0.990 69 PHE B CA 1
ATOM 7905 C C . PHE B 2 69 ? -7.053 -21.867 -1.299 1.000 0.990 69 PHE B C 1
ATOM 7906 O O . PHE B 2 69 ? -6.119 -22.257 -2.004 1.000 0.990 69 PHE B O 1
ATOM 7923 N N . LEU B 2 70 ? -8.265 -21.629 -1.815 1.000 0.980 70 LEU B N 1
ATOM 7924 C CA . LEU B 2 70 ? -8.558 -21.700 -3.250 1.000 0.980 70 LEU B CA 1
ATOM 7925 C C . LEU B 2 70 ? -7.771 -20.665 -4.057 1.000 0.980 70 LEU B C 1
ATOM 7926 O O . LEU B 2 70 ? -7.309 -20.989 -5.152 1.000 0.980 70 LEU B O 1
ATOM 7942 N N . GLU B 2 71 ? -7.588 -19.458 -3.518 1.000 0.980 71 GLU B N 1
ATOM 7943 C CA . GLU B 2 71 ? -6.707 -18.433 -4.086 1.000 0.980 71 GLU B CA 1
ATOM 7944 C C . GLU B 2 71 ? -5.321 -18.992 -4.394 1.000 0.980 71 GLU B C 1
ATOM 7945 O O . GLU B 2 71 ? -4.895 -18.992 -5.550 1.000 0.980 71 GLU B O 1
ATOM 7957 N N . HIS B 2 72 ? -4.673 -19.564 -3.380 1.000 0.960 72 HIS B N 1
ATOM 7958 C CA . HIS B 2 72 ? -3.355 -20.172 -3.514 1.000 0.960 72 HIS B CA 1
ATOM 7959 C C . HIS B 2 72 ? -3.353 -21.318 -4.532 1.000 0.960 72 HIS B C 1
ATOM 7960 O O . HIS B 2 72 ? -2.504 -21.382 -5.423 1.000 0.960 72 HIS B O 1
ATOM 7974 N N . LYS B 2 73 ? -4.318 -22.241 -4.424 1.000 0.970 73 LYS B N 1
ATOM 7975 C CA . LYS B 2 73 ? -4.311 -23.480 -5.211 1.000 0.970 73 LYS B CA 1
ATOM 7976 C C . LYS B 2 73 ? -4.571 -23.290 -6.698 1.000 0.970 73 LYS B C 1
ATOM 7977 O O . LYS B 2 73 ? -4.141 -24.145 -7.471 1.000 0.970 73 LYS B O 1
ATOM 7996 N N . LEU B 2 74 ? -5.245 -22.219 -7.111 1.000 0.970 74 LEU B N 1
ATOM 7997 C CA . LEU B 2 74 ? -5.622 -22.020 -8.512 1.000 0.970 74 LEU B CA 1
ATOM 7998 C C . LEU B 2 74 ? -4.435 -21.757 -9.450 1.000 0.970 74 LEU B C 1
ATOM 7999 O O . LEU B 2 74 ? -4.540 -22.069 -10.639 1.000 0.970 74 LEU B O 1
ATOM 8015 N N . PHE B 2 75 ? -3.305 -21.274 -8.927 1.000 0.950 75 PHE B N 1
ATOM 8016 C CA . PHE B 2 75 ? -2.072 -21.059 -9.697 1.000 0.950 75 PHE B CA 1
ATOM 8017 C C . PHE B 2 75 ? -1.350 -22.350 -10.102 1.000 0.950 75 PHE B C 1
ATOM 8018 O O . PHE B 2 75 ? -0.533 -22.330 -11.021 1.000 0.950 75 PHE B O 1
ATOM 8035 N N . GLU B 2 76 ? -1.644 -23.478 -9.454 1.000 0.920 76 GLU B N 1
ATOM 8036 C CA . GLU B 2 76 ? -0.990 -24.748 -9.758 1.000 0.920 76 GLU B CA 1
ATOM 8037 C C . GLU B 2 76 ? -1.736 -25.502 -10.863 1.000 0.920 76 GLU B C 1
ATOM 8038 O O . GLU B 2 76 ? -2.962 -25.639 -10.831 1.000 0.920 76 GLU B O 1
ATOM 8050 N N . LYS B 2 77 ? -0.981 -26.019 -11.832 1.000 0.930 77 LYS B N 1
ATOM 8051 C CA . LYS B 2 77 ? -1.462 -26.835 -12.949 1.000 0.930 77 LYS B CA 1
ATOM 8052 C C . LYS B 2 77 ? -0.670 -28.133 -13.043 1.000 0.930 77 LYS B C 1
ATOM 8053 O O . LYS B 2 77 ? 0.376 -28.307 -12.416 1.000 0.930 77 LYS B O 1
ATOM 8072 N N . ALA B 2 78 ? -1.173 -29.068 -13.845 1.000 0.900 78 ALA B N 1
ATOM 8073 C CA . ALA B 2 78 ? -0.521 -30.360 -14.054 1.000 0.900 78 ALA B CA 1
ATOM 8074 C C . ALA B 2 78 ? 0.874 -30.231 -14.697 1.000 0.900 78 ALA B C 1
ATOM 8075 O O . ALA B 2 78 ? 1.747 -31.066 -14.461 1.000 0.900 78 ALA B O 1
ATOM 8082 N N . ASP B 2 79 ? 1.078 -29.194 -15.505 1.000 0.880 79 ASP B N 1
ATOM 8083 C CA . ASP B 2 79 ? 2.289 -28.891 -16.263 1.000 0.880 79 ASP B CA 1
ATOM 8084 C C . ASP B 2 79 ? 3.163 -27.785 -15.641 1.000 0.880 79 ASP B C 1
ATOM 8085 O O . ASP B 2 79 ? 4.235 -27.489 -16.176 1.000 0.880 79 ASP B O 1
ATOM 8094 N N . GLY B 2 80 ? 2.783 -27.228 -14.484 1.000 0.870 80 GLY B N 1
ATOM 8095 C CA . GLY B 2 80 ? 3.614 -26.277 -13.744 1.000 0.870 80 GLY B CA 1
ATOM 8096 C C . GLY B 2 80 ? 2.832 -25.238 -12.945 1.000 0.870 80 GLY B C 1
ATOM 8097 O O . GLY B 2 80 ? 1.676 -25.435 -12.590 1.000 0.870 80 GLY B O 1
ATOM 8101 N N . ASP B 2 81 ? 3.505 -24.130 -12.644 1.000 0.900 81 ASP B N 1
ATOM 8102 C CA . ASP B 2 81 ? 2.944 -22.972 -11.947 1.000 0.900 81 ASP B CA 1
ATOM 8103 C C . ASP B 2 81 ? 2.716 -21.830 -12.949 1.000 0.900 81 ASP B C 1
ATOM 8104 O O . ASP B 2 81 ? 3.638 -21.435 -13.671 1.000 0.900 81 ASP B O 1
ATOM 8113 N N . VAL B 2 82 ? 1.501 -21.279 -12.975 1.000 0.950 82 VAL B N 1
ATOM 8114 C CA . VAL B 2 82 ? 1.070 -20.233 -13.915 1.000 0.950 82 VAL B CA 1
ATOM 8115 C C . VAL B 2 82 ? 1.856 -18.926 -13.738 1.000 0.950 82 VAL B C 1
ATOM 8116 O O . VAL B 2 82 ? 2.000 -18.161 -14.697 1.000 0.950 82 VAL B O 1
ATOM 8129 N N . PHE B 2 83 ? 2.463 -18.673 -12.570 1.000 0.930 83 PHE B N 1
ATOM 8130 C CA . PHE B 2 83 ? 3.384 -17.542 -12.395 1.000 0.930 83 PHE B CA 1
ATOM 8131 C C . PHE B 2 83 ? 4.537 -17.566 -13.408 1.000 0.930 83 PHE B C 1
ATOM 8132 O O . PHE B 2 83 ? 5.004 -16.507 -13.844 1.000 0.930 83 PHE B O 1
ATOM 8149 N N . GLN B 2 84 ? 4.980 -18.757 -13.823 1.000 0.920 84 GLN B N 1
ATOM 8150 C CA . GLN B 2 84 ? 5.998 -18.906 -14.860 1.000 0.920 84 GLN B CA 1
ATOM 8151 C C . GLN B 2 84 ? 5.490 -18.460 -16.221 1.000 0.920 84 GLN B C 1
ATOM 8152 O O . GLN B 2 84 ? 6.236 -17.845 -16.979 1.000 0.920 84 GLN B O 1
ATOM 8166 N N . ASP B 2 85 ? 4.234 -18.748 -16.545 1.000 0.950 85 ASP B N 1
ATOM 8167 C CA . ASP B 2 85 ? 3.677 -18.381 -17.838 1.000 0.950 85 ASP B CA 1
ATOM 8168 C C . ASP B 2 85 ? 3.499 -16.870 -17.957 1.000 0.950 85 ASP B C 1
ATOM 8169 O O . ASP B 2 85 ? 3.891 -16.307 -18.979 1.000 0.950 85 ASP B O 1
ATOM 8178 N N . PHE B 2 86 ? 3.029 -16.182 -16.912 1.000 0.970 86 PHE B N 1
ATOM 8179 C CA . PHE B 2 86 ? 3.015 -14.711 -16.880 1.000 0.970 86 PHE B CA 1
ATOM 8180 C C . PHE B 2 86 ? 4.425 -14.119 -16.980 1.000 0.970 86 PHE B C 1
ATOM 8181 O O . PHE B 2 86 ? 4.675 -13.225 -17.791 1.000 0.970 86 PHE B O 1
ATOM 8198 N N . SER B 2 87 ? 5.383 -14.667 -16.231 1.000 0.950 87 SER B N 1
ATOM 8199 C CA . SER B 2 87 ? 6.766 -14.182 -16.242 1.000 0.950 87 SER B CA 1
ATOM 8200 C C . SER B 2 87 ? 7.424 -14.342 -17.621 1.000 0.950 87 SER B C 1
ATOM 8201 O O . SER B 2 87 ? 8.053 -13.403 -18.108 1.000 0.950 87 SER B O 1
ATOM 8209 N N . LYS B 2 88 ? 7.220 -15.479 -18.315 1.000 0.950 88 LYS B N 1
ATOM 8210 C CA . LYS B 2 88 ? 7.666 -15.705 -19.713 1.000 0.950 88 LYS B CA 1
ATOM 8211 C C . LYS B 2 88 ? 7.090 -14.677 -20.691 1.000 0.950 88 LYS B C 1
ATOM 8212 O O . LYS B 2 88 ? 7.677 -14.428 -21.742 1.000 0.950 88 LYS B O 1
ATOM 8231 N N . GLN B 2 89 ? 5.931 -14.113 -20.366 1.000 0.970 89 GLN B N 1
ATOM 8232 C CA . GLN B 2 89 ? 5.246 -13.087 -21.148 1.000 0.970 89 GLN B CA 1
ATOM 8233 C C . GLN B 2 89 ? 5.608 -11.662 -20.703 1.000 0.970 89 GLN B C 1
ATOM 8234 O O . GLN B 2 89 ? 5.089 -10.704 -21.277 1.000 0.970 89 GLN B O 1
ATOM 8248 N N . GLY B 2 90 ? 6.507 -11.508 -19.725 1.000 0.960 90 GLY B N 1
ATOM 8249 C CA . GLY B 2 90 ? 6.917 -10.214 -19.183 1.000 0.960 90 GLY B CA 1
ATOM 8250 C C . GLY B 2 90 ? 5.847 -9.552 -18.316 1.000 0.960 90 GLY B C 1
ATOM 8251 O O . GLY B 2 90 ? 5.799 -8.327 -18.260 1.000 0.960 90 GLY B O 1
ATOM 8255 N N . ALA B 2 91 ? 4.974 -10.334 -17.684 1.000 0.980 91 ALA B N 1
ATOM 8256 C CA . ALA B 2 91 ? 3.935 -9.849 -16.785 1.000 0.980 91 ALA B CA 1
ATOM 8257 C C . ALA B 2 91 ? 4.215 -10.231 -15.332 1.000 0.980 91 ALA B C 1
ATOM 8258 O O . ALA B 2 91 ? 4.879 -11.226 -15.039 1.000 0.980 91 ALA B O 1
ATOM 8265 N N . SER B 2 92 ? 3.640 -9.446 -14.431 1.000 0.960 92 SER B N 1
ATOM 8266 C CA . SER B 2 92 ? 3.520 -9.766 -13.013 1.000 0.960 92 SER B CA 1
ATOM 8267 C C . SER B 2 92 ? 2.101 -10.266 -12.758 1.000 0.960 92 SER B C 1
ATOM 8268 O O . SER B 2 92 ? 1.151 -9.658 -13.244 1.000 0.960 92 SER B O 1
ATOM 8276 N N . ALA B 2 93 ? 1.936 -11.331 -11.983 1.000 0.970 93 ALA B N 1
ATOM 8277 C CA . ALA B 2 93 ? 0.625 -11.808 -11.543 1.000 0.970 93 ALA B CA 1
ATOM 8278 C C . ALA B 2 93 ? 0.529 -11.774 -10.020 1.000 0.970 93 ALA B C 1
ATOM 8279 O O . ALA B 2 93 ? 1.552 -11.747 -9.334 1.000 0.970 93 ALA B O 1
ATOM 8286 N N . ASN B 2 94 ? -0.694 -11.747 -9.500 1.000 0.970 94 ASN B N 1
ATOM 8287 C CA . ASN B 2 94 ? -0.980 -11.920 -8.081 1.000 0.970 94 ASN B CA 1
ATOM 8288 C C . ASN B 2 94 ? -2.443 -12.352 -7.893 1.000 0.970 94 ASN B C 1
ATOM 8289 O O . ASN B 2 94 ? -3.192 -12.490 -8.865 1.000 0.970 94 ASN B O 1
ATOM 8300 N N . ALA B 2 95 ? -2.859 -12.520 -6.649 1.000 0.980 95 ALA B N 1
ATOM 8301 C CA . ALA B 2 95 ? -4.251 -12.625 -6.264 1.000 0.980 95 ALA B CA 1
ATOM 8302 C C . ALA B 2 95 ? -4.470 -11.993 -4.880 1.000 0.980 95 ALA B C 1
ATOM 8303 O O . ALA B 2 95 ? -3.526 -11.498 -4.259 1.000 0.980 95 ALA B O 1
ATOM 8310 N N . PHE B 2 96 ? -5.730 -11.899 -4.463 1.000 0.980 96 PHE B N 1
ATOM 8311 C CA . PHE B 2 96 ? -6.090 -11.626 -3.076 1.000 0.980 96 PHE B CA 1
ATOM 8312 C C . PHE B 2 96 ? -7.485 -12.158 -2.752 1.000 0.980 96 PHE B C 1
ATOM 8313 O O . PHE B 2 96 ? -8.377 -12.184 -3.607 1.000 0.980 96 PHE B O 1
ATOM 8330 N N . THR B 2 97 ? -7.704 -12.457 -1.475 1.000 0.990 97 THR B N 1
ATOM 8331 C CA . THR B 2 97 ? -9.008 -12.785 -0.900 1.000 0.990 97 THR B CA 1
ATOM 8332 C C . THR B 2 97 ? -9.383 -11.746 0.146 1.000 0.990 97 THR B C 1
ATOM 8333 O O . THR B 2 97 ? -8.571 -11.329 0.967 1.000 0.990 97 THR B O 1
ATOM 8344 N N . SER B 2 98 ? -10.637 -11.311 0.120 1.000 0.980 98 SER B N 1
ATOM 8345 C CA . SER B 2 98 ? -11.244 -10.488 1.163 1.000 0.980 98 SER B CA 1
ATOM 8346 C C . SER B 2 98 ? -12.485 -11.180 1.727 1.000 0.980 98 SER B C 1
ATOM 8347 O O . SER B 2 98 ? -12.797 -12.318 1.374 1.000 0.980 98 SER B O 1
ATOM 8355 N N . PHE B 2 99 ? -13.244 -10.483 2.577 1.000 0.980 99 PHE B N 1
ATOM 8356 C CA . PHE B 2 99 ? -14.459 -11.033 3.185 1.000 0.980 99 PHE B CA 1
ATOM 8357 C C . PHE B 2 99 ? -15.475 -11.561 2.166 1.000 0.980 99 PHE B C 1
ATOM 8358 O O . PHE B 2 99 ? -16.059 -12.612 2.386 1.000 0.980 99 PHE B O 1
ATOM 8375 N N . THR B 2 100 ? -15.668 -10.859 1.046 1.000 0.980 100 THR B N 1
ATOM 8376 C CA . THR B 2 100 ? -16.772 -11.107 0.100 1.000 0.980 100 THR B CA 1
ATOM 8377 C C . THR B 2 100 ? -16.333 -11.518 -1.311 1.000 0.980 100 THR B C 1
ATOM 8378 O O . THR B 2 100 ? -17.182 -11.712 -2.183 1.000 0.980 100 THR B O 1
ATOM 8389 N N . ARG B 2 101 ? -15.024 -11.616 -1.583 1.000 0.980 101 ARG B N 1
ATOM 8390 C CA . ARG B 2 101 ? -14.496 -11.878 -2.932 1.000 0.980 101 ARG B CA 1
ATOM 8391 C C . ARG B 2 101 ? -13.068 -12.425 -2.928 1.000 0.980 101 ARG B C 1
ATOM 8392 O O . ARG B 2 101 ? -12.280 -12.084 -2.049 1.000 0.980 101 ARG B O 1
ATOM 8413 N N . THR B 2 102 ? -12.731 -13.139 -3.996 1.000 0.990 102 THR B N 1
ATOM 8414 C CA . THR B 2 102 ? -11.373 -13.558 -4.355 1.000 0.990 102 THR B CA 1
ATOM 8415 C C . THR B 2 102 ? -11.092 -13.072 -5.769 1.000 0.990 102 THR B C 1
ATOM 8416 O O . THR B 2 102 ? -11.937 -13.188 -6.662 1.000 0.990 102 THR B O 1
ATOM 8427 N N . ALA B 2 103 ? -9.926 -12.473 -5.972 1.000 0.990 103 ALA B N 1
ATOM 8428 C CA . ALA B 2 103 ? -9.544 -11.822 -7.212 1.000 0.990 103 ALA B CA 1
ATOM 8429 C C . ALA B 2 103 ? -8.181 -12.319 -7.681 1.000 0.990 103 ALA B C 1
ATOM 8430 O O . ALA B 2 103 ? -7.225 -12.309 -6.918 1.000 0.990 103 ALA B O 1
ATOM 8437 N N . TYR B 2 104 ? -8.092 -12.681 -8.956 1.000 0.990 104 TYR B N 1
ATOM 8438 C CA . TYR B 2 104 ? -6.855 -13.058 -9.635 1.000 0.990 104 TYR B CA 1
ATOM 8439 C C . TYR B 2 104 ? -6.508 -11.970 -10.632 1.000 0.990 104 TYR B C 1
ATOM 8440 O O . TYR B 2 104 ? -7.400 -11.436 -11.291 1.000 0.990 104 TYR B O 1
ATOM 8458 N N . LEU B 2 105 ? -5.236 -11.608 -10.749 1.000 0.990 105 LEU B N 1
ATOM 8459 C CA . LEU B 2 105 ? -4.862 -10.425 -11.510 1.000 0.990 105 LEU B CA 1
ATOM 8460 C C . LEU B 2 105 ? -3.494 -10.535 -12.166 1.000 0.990 105 LEU B C 1
ATOM 8461 O O . LEU B 2 105 ? -2.622 -11.275 -11.710 1.000 0.990 105 LEU B O 1
ATOM 8477 N N . PHE B 2 106 ? -3.300 -9.741 -13.216 1.000 0.990 106 PHE B N 1
ATOM 8478 C CA . PHE B 2 106 ? -1.979 -9.470 -13.769 1.000 0.990 106 PHE B CA 1
ATOM 8479 C C . PHE B 2 106 ? -1.790 -7.984 -14.060 1.000 0.990 106 PHE B C 1
ATOM 8480 O O . PHE B 2 106 ? -2.747 -7.240 -14.286 1.000 0.990 106 PHE B O 1
ATOM 8497 N N . SER B 2 107 ? -0.525 -7.583 -14.105 1.000 0.980 107 SER B N 1
ATOM 8498 C CA . SER B 2 107 ? -0.059 -6.308 -14.625 1.000 0.980 107 SER B CA 1
ATOM 8499 C C . SER B 2 107 ? 1.000 -6.560 -15.693 1.000 0.980 107 SER B C 1
ATOM 8500 O O . SER B 2 107 ? 1.908 -7.372 -15.500 1.000 0.980 107 SER B O 1
ATOM 8508 N N . SER B 2 108 ? 0.866 -5.911 -16.848 1.000 0.980 108 SER B N 1
ATOM 8509 C CA . SER B 2 108 ? 1.839 -6.038 -17.936 1.000 0.980 108 SER B CA 1
ATOM 8510 C C . SER B 2 108 ? 1.874 -4.798 -18.823 1.000 0.980 108 SER B C 1
ATOM 8511 O O . SER B 2 108 ? 0.868 -4.117 -18.997 1.000 0.980 108 SER B O 1
ATOM 8519 N N . THR B 2 109 ? 3.013 -4.545 -19.452 1.000 0.980 109 THR B N 1
ATOM 8520 C CA . THR B 2 109 ? 3.248 -3.450 -20.416 1.000 0.980 109 THR B CA 1
ATOM 8521 C C . THR B 2 109 ? 3.433 -3.967 -21.842 1.000 0.980 109 THR B C 1
ATOM 8522 O O . THR B 2 109 ? 3.666 -3.207 -22.780 1.000 0.980 109 THR B O 1
ATOM 8533 N N . SER B 2 110 ? 3.344 -5.285 -22.010 1.000 0.970 110 SER B N 1
ATOM 8534 C CA . SER B 2 110 ? 3.488 -5.987 -23.278 1.000 0.970 110 SER B CA 1
ATOM 8535 C C . SER B 2 110 ? 2.744 -7.321 -23.225 1.000 0.970 110 SER B C 1
ATOM 8536 O O . SER B 2 110 ? 2.392 -7.794 -22.146 1.000 0.970 110 SER B O 1
ATOM 8544 N N . ASN B 2 111 ? 2.499 -7.924 -24.394 1.000 0.980 111 ASN B N 1
ATOM 8545 C CA . ASN B 2 111 ? 1.803 -9.212 -24.530 1.000 0.980 111 ASN B CA 1
ATOM 8546 C C . ASN B 2 111 ? 0.434 -9.250 -23.823 1.000 0.980 111 ASN B C 1
ATOM 8547 O O . ASN B 2 111 ? 0.041 -10.288 -23.291 1.000 0.980 111 ASN B O 1
ATOM 8558 N N . VAL B 2 112 ? -0.280 -8.120 -23.798 1.000 0.980 112 VAL B N 1
ATOM 8559 C CA . VAL B 2 112 ? -1.514 -7.943 -23.018 1.000 0.980 112 VAL B CA 1
ATOM 8560 C C . VAL B 2 112 ? -2.563 -8.987 -23.387 1.000 0.980 112 VAL B C 1
ATOM 8561 O O . VAL B 2 112 ? -3.132 -9.601 -22.490 1.000 0.980 112 VAL B O 1
ATOM 8574 N N . GLU B 2 113 ? -2.778 -9.247 -24.679 1.000 0.980 113 GLU B N 1
ATOM 8575 C CA . GLU B 2 113 ? -3.763 -10.233 -25.132 1.000 0.980 113 GLU B CA 1
ATOM 8576 C C . GLU B 2 113 ? -3.413 -11.639 -24.630 1.000 0.980 113 GLU B C 1
ATOM 8577 O O . GLU B 2 113 ? -4.267 -12.365 -24.130 1.000 0.980 113 GLU B O 1
ATOM 8589 N N . ARG B 2 114 ? -2.138 -12.029 -24.693 1.000 0.980 114 ARG B N 1
ATOM 8590 C CA . ARG B 2 114 ? -1.698 -13.369 -24.285 1.000 0.980 114 ARG B CA 1
ATOM 8591 C C . ARG B 2 114 ? -1.758 -13.554 -22.762 1.000 0.980 114 ARG B C 1
ATOM 8592 O O . ARG B 2 114 ? -2.179 -14.609 -22.284 1.000 0.980 114 ARG B O 1
ATOM 8613 N N . ASN B 2 115 ? -1.421 -12.508 -22.007 1.000 0.990 115 ASN B N 1
ATOM 8614 C CA . ASN B 2 115 ? -1.579 -12.480 -20.554 1.000 0.990 115 ASN B CA 1
ATOM 8615 C C . ASN B 2 115 ? -3.059 -12.526 -20.147 1.000 0.990 115 ASN B C 1
ATOM 8616 O O . ASN B 2 115 ? -3.410 -13.226 -19.201 1.000 0.990 115 ASN B O 1
ATOM 8627 N N . LEU B 2 116 ? -3.939 -11.843 -20.885 1.000 0.990 116 LEU B N 1
ATOM 8628 C CA . LEU B 2 116 ? -5.382 -11.902 -20.663 1.000 0.990 116 LEU B CA 1
ATOM 8629 C C . LEU B 2 116 ? -5.947 -13.302 -20.918 1.000 0.990 116 LEU B C 1
ATOM 8630 O O . LEU B 2 116 ? -6.709 -13.795 -20.092 1.000 0.990 116 LEU B O 1
ATOM 8646 N N . GLU B 2 117 ? -5.533 -13.960 -22.003 1.000 0.980 117 GLU B N 1
ATOM 8647 C CA . GLU B 2 117 ? -5.912 -15.352 -22.278 1.000 0.980 117 GLU B CA 1
ATOM 8648 C C . GLU B 2 117 ? -5.459 -16.266 -21.127 1.000 0.980 117 GLU B C 1
ATOM 8649 O O . GLU B 2 117 ? -6.256 -17.032 -20.592 1.000 0.980 117 GLU B O 1
ATOM 8661 N N . THR B 2 118 ? -4.209 -16.093 -20.669 1.000 0.980 118 THR B N 1
ATOM 8662 C CA . THR B 2 118 ? -3.628 -16.849 -19.545 1.000 0.980 118 THR B CA 1
ATOM 8663 C C . THR B 2 118 ? -4.455 -16.669 -18.269 1.000 0.980 118 THR B C 1
ATOM 8664 O O . THR B 2 118 ? -4.814 -17.665 -17.643 1.000 0.980 118 THR B O 1
ATOM 8675 N N . LEU B 2 119 ? -4.796 -15.422 -17.904 1.000 0.990 119 LEU B N 1
ATOM 8676 C CA . LEU B 2 119 ? -5.616 -15.091 -16.730 1.000 0.990 119 LEU B CA 1
ATOM 8677 C C . LEU B 2 119 ? -6.973 -15.794 -16.769 1.000 0.990 119 LEU B C 1
ATOM 8678 O O . LEU B 2 119 ? -7.377 -16.412 -15.787 1.000 0.990 119 LEU B O 1
ATOM 8694 N N . ILE B 2 120 ? -7.679 -15.691 -17.893 1.000 0.990 120 ILE B N 1
ATOM 8695 C CA . ILE B 2 120 ? -9.025 -16.252 -18.010 1.000 0.990 120 ILE B CA 1
ATOM 8696 C C . ILE B 2 120 ? -8.969 -17.782 -18.004 1.000 0.990 120 ILE B C 1
ATOM 8697 O O . ILE B 2 120 ? -9.811 -18.413 -17.370 1.000 0.990 120 ILE B O 1
ATOM 8713 N N . ASP B 2 121 ? -7.994 -18.389 -18.682 1.000 0.980 121 ASP B N 1
ATOM 8714 C CA . ASP B 2 121 ? -7.870 -19.843 -18.784 1.000 0.980 121 ASP B CA 1
ATOM 8715 C C . ASP B 2 121 ? -7.499 -20.491 -17.456 1.000 0.980 121 ASP B C 1
ATOM 8716 O O . ASP B 2 121 ? -8.176 -21.426 -17.035 1.000 0.980 121 ASP B O 1
ATOM 8725 N N . PHE B 2 122 ? -6.493 -19.978 -16.743 1.000 0.960 122 PHE B N 1
ATOM 8726 C CA . PHE B 2 122 ? -6.057 -20.638 -15.515 1.000 0.960 122 PHE B CA 1
ATOM 8727 C C . PHE B 2 122 ? -7.101 -20.543 -14.396 1.000 0.960 122 PHE B C 1
ATOM 8728 O O . PHE B 2 122 ? -7.258 -21.502 -13.638 1.000 0.960 122 PHE B O 1
ATOM 8745 N N . VAL B 2 123 ? -7.822 -19.416 -14.295 1.000 0.980 123 VAL B N 1
ATOM 8746 C CA . VAL B 2 123 ? -8.913 -19.249 -13.320 1.000 0.980 123 VAL B CA 1
ATOM 8747 C C . VAL B 2 123 ? -10.065 -20.211 -13.628 1.000 0.980 123 VAL B C 1
ATOM 8748 O O . VAL B 2 123 ? -10.779 -20.631 -12.721 1.000 0.980 123 VAL B O 1
ATOM 8761 N N . GLN B 2 124 ? -10.225 -20.597 -14.898 1.000 0.980 124 GLN B N 1
ATOM 8762 C CA . GLN B 2 124 ? -11.315 -21.431 -15.411 1.000 0.980 124 GLN B CA 1
ATOM 8763 C C . GLN B 2 124 ? -10.959 -22.919 -15.622 1.000 0.980 124 GLN B C 1
ATOM 8764 O O . GLN B 2 124 ? -11.807 -23.669 -16.101 1.000 0.980 124 GLN B O 1
ATOM 8778 N N . ASP B 2 125 ? -9.750 -23.360 -15.257 1.000 0.950 125 ASP B N 1
ATOM 8779 C CA . ASP B 2 125 ? -9.300 -24.759 -15.375 1.000 0.950 125 ASP B CA 1
ATOM 8780 C C . ASP B 2 125 ? -8.542 -25.209 -14.106 1.000 0.950 125 ASP B C 1
ATOM 8781 O O . ASP B 2 125 ? -7.309 -25.161 -14.054 1.000 0.950 125 ASP B O 1
ATOM 8790 N N . PRO B 2 126 ? -9.242 -25.551 -13.011 1.000 0.950 126 PRO B N 1
ATOM 8791 C CA . PRO B 2 126 ? -8.621 -25.875 -11.725 1.000 0.950 126 PRO B CA 1
ATOM 8792 C C . PRO B 2 126 ? -7.908 -27.239 -11.753 1.000 0.950 126 PRO B C 1
ATOM 8793 O O . PRO B 2 126 ? -8.361 -28.181 -12.399 1.000 0.950 126 PRO B O 1
ATOM 8804 N N . TYR B 2 127 ? -6.833 -27.392 -10.972 1.000 0.970 127 TYR B N 1
ATOM 8805 C CA . TYR B 2 127 ? -6.145 -28.675 -10.797 1.000 0.970 127 TYR B CA 1
ATOM 8806 C C . TYR B 2 127 ? -5.656 -28.851 -9.357 1.000 0.970 127 TYR B C 1
ATOM 8807 O O . TYR B 2 127 ? -4.692 -28.225 -8.920 1.000 0.970 127 TYR B O 1
ATOM 8825 N N . PHE B 2 128 ? -6.313 -29.735 -8.605 1.000 0.970 128 PHE B N 1
ATOM 8826 C CA . PHE B 2 128 ? -5.972 -30.009 -7.207 1.000 0.970 128 PHE B CA 1
ATOM 8827 C C . PHE B 2 128 ? -5.636 -31.485 -6.985 1.000 0.970 128 PHE B C 1
ATOM 8828 O O . PHE B 2 128 ? -6.401 -32.382 -7.354 1.000 0.970 128 PHE B O 1
ATOM 8845 N N . THR B 2 129 ? -4.516 -31.744 -6.306 1.000 0.960 129 THR B N 1
ATOM 8846 C CA . THR B 2 129 ? -4.119 -33.088 -5.855 1.000 0.960 129 THR B CA 1
ATOM 8847 C C . THR B 2 129 ? -3.980 -33.139 -4.335 1.000 0.960 129 THR B C 1
ATOM 8848 O O . THR B 2 129 ? -3.669 -32.130 -3.707 1.000 0.960 129 THR B O 1
ATOM 8859 N N . GLU B 2 130 ? -4.167 -34.313 -3.721 1.000 0.960 130 GLU B N 1
ATOM 8860 C CA . GLU B 2 130 ? -3.997 -34.471 -2.264 1.000 0.960 130 GLU B CA 1
ATOM 8861 C C . GLU B 2 130 ? -2.600 -34.056 -1.799 1.000 0.960 130 GLU B C 1
ATOM 8862 O O . GLU B 2 130 ? -2.462 -33.281 -0.858 1.000 0.960 130 GLU B O 1
ATOM 8874 N N . LYS B 2 131 ? -1.559 -34.518 -2.504 1.000 0.940 131 LYS B N 1
ATOM 8875 C CA . LYS B 2 131 ? -0.162 -34.216 -2.169 1.000 0.940 131 LYS B CA 1
ATOM 8876 C C . LYS B 2 131 ? 0.097 -32.707 -2.127 1.000 0.940 131 LYS B C 1
ATOM 8877 O O . LYS B 2 131 ? 0.809 -32.230 -1.249 1.000 0.940 131 LYS B O 1
ATOM 8896 N N . THR B 2 132 ? -0.452 -31.969 -3.086 1.000 0.930 132 THR B N 1
ATOM 8897 C CA . THR B 2 132 ? -0.228 -30.525 -3.225 1.000 0.930 132 THR B CA 1
ATOM 8898 C C . THR B 2 132 ? -1.101 -29.727 -2.265 1.000 0.930 132 THR B C 1
ATOM 8899 O O . THR B 2 132 ? -0.657 -28.705 -1.764 1.000 0.930 132 THR B O 1
ATOM 8910 N N . VAL B 2 133 ? -2.310 -30.211 -1.954 1.000 0.970 133 VAL B N 1
ATOM 8911 C CA . VAL B 2 133 ? -3.151 -29.635 -0.893 1.000 0.970 133 VAL B CA 1
ATOM 8912 C C . VAL B 2 133 ? -2.466 -29.778 0.464 1.000 0.970 133 VAL B C 1
ATOM 8913 O O . VAL B 2 133 ? -2.417 -28.820 1.224 1.000 0.970 133 VAL B O 1
ATOM 8926 N N . GLU B 2 134 ? -1.874 -30.935 0.756 1.000 0.960 134 GLU B N 1
ATOM 8927 C CA . GLU B 2 134 ? -1.215 -31.143 2.046 1.000 0.960 134 GLU B CA 1
ATOM 8928 C C . GLU B 2 134 ? 0.051 -30.297 2.207 1.000 0.960 134 GLU B C 1
ATOM 8929 O O . GLU B 2 134 ? 0.304 -29.747 3.275 1.000 0.960 134 GLU B O 1
ATOM 8941 N N . LYS B 2 135 ? 0.815 -30.130 1.123 1.000 0.930 135 LYS B N 1
ATOM 8942 C CA . LYS B 2 135 ? 1.956 -29.209 1.071 1.000 0.930 135 LYS B CA 1
ATOM 8943 C C . LYS B 2 135 ? 1.526 -27.760 1.351 1.000 0.930 135 LYS B C 1
ATOM 8944 O O . LYS B 2 135 ? 2.175 -27.072 2.137 1.000 0.930 135 LYS B O 1
ATOM 8963 N N . GLU B 2 136 ? 0.429 -27.314 0.738 1.000 0.950 136 GLU B N 1
ATOM 8964 C CA . GLU B 2 136 ? -0.029 -25.921 0.820 1.000 0.950 136 GLU B CA 1
ATOM 8965 C C . GLU B 2 136 ? -0.484 -25.521 2.233 1.000 0.950 136 GLU B C 1
ATOM 8966 O O . GLU B 2 136 ? -0.273 -24.384 2.650 1.000 0.950 136 GLU B O 1
ATOM 8978 N N . LYS B 2 137 ? -1.004 -26.467 3.032 1.000 0.960 137 LYS B N 1
ATOM 8979 C CA . LYS B 2 137 ? -1.344 -26.232 4.450 1.000 0.960 137 LYS B CA 1
ATOM 8980 C C . LYS B 2 137 ? -0.160 -25.718 5.266 1.000 0.960 137 LYS B C 1
ATOM 8981 O O . LYS B 2 137 ? -0.348 -24.881 6.143 1.000 0.960 137 LYS B O 1
ATOM 9000 N N . GLY B 2 138 ? 1.053 -26.200 4.983 1.000 0.930 138 GLY B N 1
ATOM 9001 C CA . GLY B 2 138 ? 2.268 -25.735 5.656 1.000 0.930 138 GLY B CA 1
ATOM 9002 C C . GLY B 2 138 ? 2.638 -24.298 5.281 1.000 0.930 138 GLY B C 1
ATOM 9003 O O . GLY B 2 138 ? 3.029 -23.519 6.148 1.000 0.930 138 GLY B O 1
ATOM 9007 N N . ILE B 2 139 ? 2.464 -23.932 4.006 1.000 0.930 139 ILE B N 1
ATOM 9008 C CA . ILE B 2 139 ? 2.742 -22.582 3.490 1.000 0.930 139 ILE B CA 1
ATOM 9009 C C . ILE B 2 139 ? 1.746 -21.576 4.082 1.000 0.930 139 ILE B C 1
ATOM 9010 O O . ILE B 2 139 ? 2.167 -20.572 4.654 1.000 0.930 139 ILE B O 1
ATOM 9026 N N . ILE B 2 140 ? 0.446 -21.882 4.033 1.000 0.960 140 ILE B N 1
ATOM 9027 C CA . ILE B 2 140 ? -0.605 -21.031 4.616 1.000 0.960 140 ILE B CA 1
ATOM 9028 C C . ILE B 2 140 ? -0.490 -21.005 6.147 1.000 0.960 140 ILE B C 1
ATOM 9029 O O . ILE B 2 140 ? -0.661 -19.962 6.770 1.000 0.960 140 ILE B O 1
ATOM 9045 N N . GLY B 2 141 ? -0.113 -22.120 6.782 1.000 0.950 141 GLY B N 1
ATOM 9046 C CA . GLY B 2 141 ? 0.163 -22.148 8.218 1.000 0.950 141 GLY B CA 1
ATOM 9047 C C . GLY B 2 141 ? 1.267 -21.163 8.631 1.000 0.950 141 GLY B C 1
ATOM 9048 O O . GLY B 2 141 ? 1.175 -20.546 9.689 1.000 0.950 141 GLY B O 1
ATOM 9052 N N . GLN B 2 142 ? 2.283 -20.958 7.785 1.000 0.930 142 GLN B N 1
ATOM 9053 C CA . GLN B 2 142 ? 3.324 -19.948 8.001 1.000 0.930 142 GLN B CA 1
ATOM 9054 C C . GLN B 2 142 ? 2.841 -18.513 7.776 1.000 0.930 142 GLN B C 1
ATOM 9055 O O . GLN B 2 142 ? 3.265 -17.616 8.501 1.000 0.930 142 GLN B O 1
ATOM 9069 N N . GLU B 2 143 ? 1.959 -18.286 6.809 1.000 0.950 143 GLU B N 1
ATOM 9070 C CA . GLU B 2 143 ? 1.316 -16.987 6.603 1.000 0.950 143 GLU B CA 1
ATOM 9071 C C . GLU B 2 143 ? 0.465 -16.570 7.803 1.000 0.950 143 GLU B C 1
ATOM 9072 O O . GLU B 2 143 ? 0.636 -15.468 8.322 1.000 0.950 143 GLU B O 1
ATOM 9084 N N . ILE B 2 144 ? -0.371 -17.482 8.310 1.000 0.970 144 ILE B N 1
ATOM 9085 C CA . ILE B 2 144 ? -1.178 -17.259 9.518 1.000 0.970 144 ILE B CA 1
ATOM 9086 C C . ILE B 2 144 ? -0.269 -16.891 10.694 1.000 0.970 144 ILE B C 1
ATOM 9087 O O . ILE B 2 144 ? -0.527 -15.910 11.382 1.000 0.970 144 ILE B O 1
ATOM 9103 N N . ASN B 2 145 ? 0.839 -17.615 10.890 1.000 0.940 145 ASN B N 1
ATOM 9104 C CA . ASN B 2 145 ? 1.801 -17.302 11.951 1.000 0.940 145 ASN B CA 1
ATOM 9105 C C . ASN B 2 145 ? 2.452 -15.921 11.774 1.000 0.940 145 ASN B C 1
ATOM 9106 O O . ASN B 2 145 ? 2.654 -15.211 12.754 1.000 0.940 145 ASN B O 1
ATOM 9117 N N . MET B 2 146 ? 2.759 -15.519 10.538 1.000 0.940 146 MET B N 1
ATOM 9118 C CA . MET B 2 146 ? 3.301 -14.190 10.247 1.000 0.940 146 MET B CA 1
ATOM 9119 C C . MET B 2 146 ? 2.318 -13.075 10.628 1.000 0.940 146 MET B C 1
ATOM 9120 O O . MET B 2 146 ? 2.738 -12.074 11.208 1.000 0.940 146 MET B O 1
ATOM 9134 N N . TYR B 2 147 ? 1.035 -13.235 10.297 1.000 0.940 147 TYR B N 1
ATOM 9135 C CA . TYR B 2 147 ? -0.017 -12.280 10.654 1.000 0.940 147 TYR B CA 1
ATOM 9136 C C . TYR B 2 147 ? -0.372 -12.321 12.143 1.000 0.940 147 TYR B C 1
ATOM 9137 O O . TYR B 2 147 ? -0.697 -11.286 12.723 1.000 0.940 147 TYR B O 1
ATOM 9155 N N . ASP B 2 148 ? -0.237 -13.479 12.789 1.000 0.940 148 ASP B N 1
ATOM 9156 C CA . ASP B 2 148 ? -0.417 -13.604 14.232 1.000 0.940 148 ASP B CA 1
ATOM 9157 C C . ASP B 2 148 ? 0.640 -12.832 15.038 1.000 0.940 148 ASP B C 1
ATOM 9158 O O . ASP B 2 148 ? 0.354 -12.362 16.143 1.000 0.940 148 ASP B O 1
ATOM 9167 N N . ASP B 2 149 ? 1.834 -12.661 14.464 1.000 0.940 149 ASP B N 1
ATOM 9168 C CA . ASP B 2 149 ? 2.910 -11.832 15.010 1.000 0.940 149 ASP B CA 1
ATOM 9169 C C . ASP B 2 149 ? 2.716 -10.328 14.722 1.000 0.940 149 ASP B C 1
ATOM 9170 O O . ASP B 2 149 ? 3.445 -9.506 15.279 1.000 0.940 149 ASP B O 1
ATOM 9179 N N . ASN B 2 150 ? 1.759 -9.937 13.866 1.000 0.960 150 ASN B N 1
ATOM 9180 C CA . ASN B 2 150 ? 1.522 -8.541 13.494 1.000 0.960 150 ASN B CA 1
ATOM 9181 C C . ASN B 2 150 ? 0.499 -7.877 14.445 1.000 0.960 150 ASN B C 1
ATOM 9182 O O . ASN B 2 150 ? -0.697 -8.176 14.375 1.000 0.960 150 ASN B O 1
ATOM 9193 N N . PRO B 2 151 ? 0.916 -6.939 15.314 1.000 0.970 151 PRO B N 1
ATOM 9194 C CA . PRO B 2 151 ? 0.027 -6.354 16.313 1.000 0.970 151 PRO B CA 1
ATOM 9195 C C . PRO B 2 151 ? -1.103 -5.506 15.719 1.000 0.970 151 PRO B C 1
ATOM 9196 O O . PRO B 2 151 ? -2.199 -5.512 16.277 1.000 0.970 151 PRO B O 1
ATOM 9207 N N . ASP B 2 152 ? -0.888 -4.827 14.587 1.000 0.970 152 ASP B N 1
ATOM 9208 C CA . ASP B 2 152 ? -1.937 -4.046 13.917 1.000 0.970 152 ASP B CA 1
ATOM 9209 C C . ASP B 2 152 ? -3.018 -4.974 13.341 1.000 0.970 152 ASP B C 1
ATOM 9210 O O . ASP B 2 152 ? -4.214 -4.693 13.442 1.000 0.970 152 ASP B O 1
ATOM 9219 N N . TRP B 2 153 ? -2.609 -6.134 12.818 1.000 0.970 153 TRP B N 1
ATOM 9220 C CA . TRP B 2 153 ? -3.526 -7.165 12.331 1.000 0.970 153 TRP B CA 1
ATOM 9221 C C . TRP B 2 153 ? -4.341 -7.792 13.463 1.000 0.970 153 TRP B C 1
ATOM 9222 O O . TRP B 2 153 ? -5.570 -7.878 13.389 1.000 0.970 153 TRP B O 1
ATOM 9243 N N . ARG B 2 154 ? -3.671 -8.159 14.563 1.000 0.970 154 ARG B N 1
ATOM 9244 C CA . ARG B 2 154 ? -4.324 -8.682 15.772 1.000 0.970 154 ARG B CA 1
ATOM 9245 C C . ARG B 2 154 ? -5.296 -7.668 16.377 1.000 0.970 154 ARG B C 1
ATOM 9246 O O . ARG B 2 154 ? -6.361 -8.061 16.855 1.000 0.970 154 ARG B O 1
ATOM 9267 N N . LEU B 2 155 ? -4.958 -6.379 16.347 1.000 0.980 155 LEU B N 1
ATOM 9268 C CA . LEU B 2 155 ? -5.827 -5.291 16.796 1.000 0.980 155 LEU B CA 1
ATOM 9269 C C . LEU B 2 155 ? -7.063 -5.148 15.894 1.000 0.980 155 LEU B C 1
ATOM 9270 O O . LEU B 2 155 ? -8.181 -5.054 16.405 1.000 0.980 155 LEU B O 1
ATOM 9286 N N . TYR B 2 156 ? -6.871 -5.180 14.572 1.000 0.980 156 TYR B N 1
ATOM 9287 C CA . TYR B 2 156 ? -7.945 -5.081 13.583 1.000 0.980 156 TYR B CA 1
ATOM 9288 C C . TYR B 2 156 ? -8.947 -6.239 13.694 1.000 0.980 156 TYR B C 1
ATOM 9289 O O . TYR B 2 156 ? -10.144 -6.010 13.875 1.000 0.980 156 TYR B O 1
ATOM 9307 N N . PHE B 2 157 ? -8.489 -7.493 13.694 1.000 0.980 157 PHE B N 1
ATOM 9308 C CA . PHE B 2 157 ? -9.402 -8.625 13.892 1.000 0.980 157 PHE B CA 1
ATOM 9309 C C . PHE B 2 157 ? -9.974 -8.674 15.311 1.000 0.980 157 PHE B C 1
ATOM 9310 O O . PHE B 2 157 ? -11.139 -9.028 15.494 1.000 0.980 157 PHE B O 1
ATOM 9327 N N . GLY B 2 158 ? -9.220 -8.226 16.318 1.000 0.990 158 GLY B N 1
ATOM 9328 C CA . GLY B 2 158 ? -9.711 -8.103 17.688 1.000 0.990 158 GLY B CA 1
ATOM 9329 C C . GLY B 2 158 ? -10.909 -7.157 17.823 1.000 0.990 158 GLY B C 1
ATOM 9330 O O . GLY B 2 158 ? -11.853 -7.470 18.555 1.000 0.990 158 GLY B O 1
ATOM 9334 N N . VAL B 2 159 ? -10.923 -6.031 17.095 1.000 0.990 159 VAL B N 1
ATOM 9335 C CA . VAL B 2 159 ? -12.072 -5.113 17.117 1.000 0.990 159 VAL B CA 1
ATOM 9336 C C . VAL B 2 159 ? -13.297 -5.710 16.407 1.000 0.990 159 VAL B C 1
ATOM 9337 O O . VAL B 2 159 ? -14.415 -5.554 16.902 1.000 0.990 159 VAL B O 1
ATOM 9350 N N . ILE B 2 160 ? -13.114 -6.471 15.323 1.000 0.990 160 ILE B N 1
ATOM 9351 C CA . ILE B 2 160 ? -14.210 -7.156 14.611 1.000 0.990 160 ILE B CA 1
ATOM 9352 C C . ILE B 2 160 ? -14.786 -8.303 15.452 1.000 0.990 160 ILE B C 1
ATOM 9353 O O . ILE B 2 160 ? -16.007 -8.411 15.595 1.000 0.990 160 ILE B O 1
ATOM 9369 N N . GLU B 2 161 ? -13.933 -9.113 16.082 1.000 0.990 161 GLU B N 1
ATOM 9370 C CA . GLU B 2 161 ? -14.343 -10.182 17.002 1.000 0.990 161 GLU B CA 1
ATOM 9371 C C . GLU B 2 161 ? -15.209 -9.671 18.154 1.000 0.990 161 GLU B C 1
ATOM 9372 O O . GLU B 2 161 ? -16.104 -10.376 18.626 1.000 0.990 161 GLU B O 1
ATOM 9384 N N . ASN B 2 162 ? -14.948 -8.451 18.626 1.000 0.990 162 ASN B N 1
ATOM 9385 C CA . ASN B 2 162 ? -15.777 -7.844 19.652 1.000 0.990 162 ASN B CA 1
ATOM 9386 C C . ASN B 2 162 ? -17.149 -7.409 19.114 1.000 0.990 162 ASN B C 1
ATOM 9387 O O . ASN B 2 162 ? -18.121 -7.422 19.867 1.000 0.990 162 ASN B O 1
ATOM 9398 N N . MET B 2 163 ? -17.271 -7.039 17.837 1.000 0.990 163 MET B N 1
ATOM 9399 C CA . MET B 2 163 ? -18.542 -6.604 17.246 1.000 0.990 163 MET B CA 1
ATOM 9400 C C . MET B 2 163 ? -19.476 -7.771 16.923 1.000 0.990 163 MET B C 1
ATOM 9401 O O . MET B 2 163 ? -20.686 -7.649 17.132 1.000 0.990 163 MET B O 1
ATOM 9415 N N . TYR B 2 164 ? -18.936 -8.892 16.451 1.000 0.990 164 TYR B N 1
ATOM 9416 C CA . TYR B 2 164 ? -19.716 -9.974 15.851 1.000 0.990 164 TYR B CA 1
ATOM 9417 C C . TYR B 2 164 ? -19.644 -11.262 16.663 1.000 0.990 164 TYR B C 1
ATOM 9418 O O . TYR B 2 164 ? -18.568 -11.712 17.061 1.000 0.990 164 TYR B O 1
ATOM 9436 N N . LYS B 2 165 ? -20.809 -11.871 16.889 1.000 0.980 165 LYS B N 1
ATOM 9437 C CA . LYS B 2 165 ? -20.928 -13.132 17.622 1.000 0.980 165 LYS B CA 1
ATOM 9438 C C . LYS B 2 165 ? -21.091 -14.322 16.684 1.000 0.980 165 LYS B C 1
ATOM 9439 O O . LYS B 2 165 ? -20.380 -15.318 16.829 1.000 0.980 165 LYS B O 1
ATOM 9458 N N . GLU B 2 166 ? -22.038 -14.207 15.764 1.000 0.970 166 GLU B N 1
ATOM 9459 C CA . GLU B 2 166 ? -22.494 -15.286 14.890 1.000 0.970 166 GLU B CA 1
ATOM 9460 C C . GLU B 2 166 ? -21.947 -15.106 13.465 1.000 0.970 166 GLU B C 1
ATOM 9461 O O . GLU B 2 166 ? -21.645 -16.089 12.798 1.000 0.970 166 GLU B O 1
ATOM 9473 N N . HIS B 2 167 ? -21.777 -13.862 12.998 1.000 0.980 167 HIS B N 1
ATOM 9474 C CA . HIS B 2 167 ? -21.354 -13.583 11.625 1.000 0.980 167 HIS B CA 1
ATOM 9475 C C . HIS B 2 167 ? -19.904 -14.018 11.336 1.000 0.980 167 HIS B C 1
ATOM 9476 O O . HIS B 2 167 ? -19.011 -13.619 12.089 1.000 0.980 167 HIS B O 1
ATOM 9490 N N . PRO B 2 168 ? -19.631 -14.731 10.219 1.000 0.980 168 PRO B N 1
ATOM 9491 C CA . PRO B 2 168 ? -18.296 -15.234 9.868 1.000 0.980 168 PRO B CA 1
ATOM 9492 C C . PRO B 2 168 ? -17.213 -14.162 9.703 1.000 0.980 168 PRO B C 1
ATOM 9493 O O . PRO B 2 168 ? -16.040 -14.472 9.831 1.000 0.980 168 PRO B O 1
ATOM 9504 N N . VAL B 2 169 ? -17.581 -12.891 9.490 1.000 0.980 169 VAL B N 1
ATOM 9505 C CA . VAL B 2 169 ? -16.628 -11.753 9.425 1.000 0.980 169 VAL B CA 1
ATOM 9506 C C . VAL B 2 169 ? -15.710 -11.652 10.654 1.000 0.980 169 VAL B C 1
ATOM 9507 O O . VAL B 2 169 ? -14.631 -11.081 10.570 1.000 0.980 169 VAL B O 1
ATOM 9520 N N . ARG B 2 170 ? -16.112 -12.220 11.800 1.000 0.980 170 ARG B N 1
ATOM 9521 C CA . ARG B 2 170 ? -15.272 -12.311 13.006 1.000 0.980 170 ARG B CA 1
ATOM 9522 C C . ARG B 2 170 ? -14.079 -13.263 12.882 1.000 0.980 170 ARG B C 1
ATOM 9523 O O . ARG B 2 170 ? -13.277 -13.317 13.808 1.000 0.980 170 ARG B O 1
ATOM 9544 N N . ILE B 2 171 ? -14.030 -14.064 11.823 1.000 0.970 171 ILE B N 1
ATOM 9545 C CA . ILE B 2 171 ? -13.011 -15.079 11.560 1.000 0.970 171 ILE B CA 1
ATOM 9546 C C . ILE B 2 171 ? -11.997 -14.491 10.576 1.000 0.970 171 ILE B C 1
ATOM 9547 O O . ILE B 2 171 ? -12.380 -13.811 9.622 1.000 0.970 171 ILE B O 1
ATOM 9563 N N . ASP B 2 172 ? -10.710 -14.748 10.813 1.000 0.970 172 ASP B N 1
ATOM 9564 C CA . ASP B 2 172 ? -9.633 -14.317 9.918 1.000 0.970 172 ASP B CA 1
ATOM 9565 C C . ASP B 2 172 ? -9.841 -14.855 8.492 1.000 0.970 172 ASP B C 1
ATOM 9566 O O . ASP B 2 172 ? -10.329 -15.971 8.293 1.000 0.970 172 ASP B O 1
ATOM 9575 N N . ILE B 2 173 ? -9.455 -14.062 7.493 1.000 0.980 173 ILE B N 1
ATOM 9576 C CA . ILE B 2 173 ? -9.568 -14.408 6.073 1.000 0.980 173 ILE B CA 1
ATOM 9577 C C . ILE B 2 173 ? -8.848 -15.726 5.754 1.000 0.980 173 ILE B C 1
ATOM 9578 O O . ILE B 2 173 ? -9.386 -16.534 4.993 1.000 0.980 173 ILE B O 1
ATOM 9594 N N . ALA B 2 174 ? -7.679 -15.969 6.355 1.000 0.980 174 ALA B N 1
ATOM 9595 C CA . ALA B 2 174 ? -6.906 -17.198 6.166 1.000 0.980 174 ALA B CA 1
ATOM 9596 C C . ALA B 2 174 ? -7.379 -18.360 7.063 1.000 0.980 174 ALA B C 1
ATOM 9597 O O . ALA B 2 174 ? -6.890 -19.483 6.929 1.000 0.980 174 ALA B O 1
ATOM 9604 N N . GLY B 2 175 ? -8.337 -18.114 7.962 1.000 0.980 175 GLY B N 1
ATOM 9605 C CA . GLY B 2 175 ? -8.749 -19.057 8.995 1.000 0.980 175 GLY B CA 1
ATOM 9606 C C . GLY B 2 175 ? -7.675 -19.246 10.071 1.000 0.980 175 GLY B C 1
ATOM 9607 O O . GLY B 2 175 ? -6.947 -18.333 10.445 1.000 0.980 175 GLY B O 1
ATOM 9611 N N . THR B 2 176 ? -7.591 -20.460 10.603 1.000 0.970 176 THR B N 1
ATOM 9612 C CA . THR B 2 176 ? -6.577 -20.904 11.572 1.000 0.970 176 THR B CA 1
ATOM 9613 C C . THR B 2 176 ? -5.827 -22.124 11.055 1.000 0.970 176 THR B C 1
ATOM 9614 O O . THR B 2 176 ? -6.376 -22.898 10.267 1.000 0.970 176 THR B O 1
ATOM 9625 N N . VAL B 2 177 ? -4.616 -22.362 11.575 1.000 0.960 177 VAL B N 1
ATOM 9626 C CA . VAL B 2 177 ? -3.825 -23.574 11.282 1.000 0.960 177 VAL B CA 1
ATOM 9627 C C . VAL B 2 177 ? -4.651 -24.856 11.484 1.000 0.960 177 VAL B C 1
ATOM 9628 O O . VAL B 2 177 ? -4.557 -25.784 10.685 1.000 0.960 177 VAL B O 1
ATOM 9641 N N . GLU B 2 178 ? -5.507 -24.897 12.510 1.000 0.970 178 GLU B N 1
ATOM 9642 C CA . GLU B 2 178 ? -6.422 -26.018 12.756 1.000 0.970 178 GLU B CA 1
ATOM 9643 C C . GLU B 2 178 ? -7.509 -26.118 11.675 1.000 0.970 178 GLU B C 1
ATOM 9644 O O . GLU B 2 178 ? -7.670 -27.179 11.073 1.000 0.970 178 GLU B O 1
ATOM 9656 N N . SER B 2 179 ? -8.212 -25.025 11.358 1.000 0.980 179 SER B N 1
ATOM 9657 C CA . SER B 2 179 ? -9.293 -25.043 10.358 1.000 0.980 179 SER B CA 1
ATOM 9658 C C . SER B 2 179 ? -8.798 -25.442 8.964 1.000 0.980 179 SER B C 1
ATOM 9659 O O . SER B 2 179 ? -9.381 -26.331 8.338 1.000 0.980 179 SER B O 1
ATOM 9667 N N . ILE B 2 180 ? -7.664 -24.892 8.513 1.000 0.980 180 ILE B N 1
ATOM 9668 C CA . ILE B 2 180 ? -7.114 -25.213 7.194 1.000 0.980 180 ILE B CA 1
ATOM 9669 C C . ILE B 2 180 ? -6.596 -26.653 7.128 1.000 0.980 180 ILE B C 1
ATOM 9670 O O . ILE B 2 180 ? -6.560 -27.244 6.049 1.000 0.980 180 ILE B O 1
ATOM 9686 N N . SER B 2 181 ? -6.250 -27.264 8.272 1.000 0.980 181 SER B N 1
ATOM 9687 C CA . SER B 2 181 ? -5.827 -28.669 8.329 1.000 0.980 181 SER B CA 1
ATOM 9688 C C . SER B 2 181 ? -6.931 -29.636 7.880 1.000 0.980 181 SER B C 1
ATOM 9689 O O . SER B 2 181 ? -6.633 -30.723 7.375 1.000 0.980 181 SER B O 1
ATOM 9697 N N . HIS B 2 182 ? -8.197 -29.219 7.982 1.000 0.980 182 HIS B N 1
ATOM 9698 C CA . HIS B 2 182 ? -9.369 -29.987 7.563 1.000 0.980 182 HIS B CA 1
ATOM 9699 C C . HIS B 2 182 ? -9.773 -29.756 6.099 1.000 0.980 182 HIS B C 1
ATOM 9700 O O . HIS B 2 182 ? -10.661 -30.448 5.599 1.000 0.980 182 HIS B O 1
ATOM 9714 N N . ILE B 2 183 ? -9.130 -28.824 5.389 1.000 0.980 183 ILE B N 1
ATOM 9715 C CA . ILE B 2 183 ? -9.385 -28.597 3.963 1.000 0.980 183 ILE B CA 1
ATOM 9716 C C . ILE B 2 183 ? -8.857 -29.787 3.155 1.000 0.980 183 ILE B C 1
ATOM 9717 O O . ILE B 2 183 ? -7.756 -30.300 3.383 1.000 0.980 183 ILE B O 1
ATOM 9733 N N . THR B 2 184 ? -9.659 -30.229 2.191 1.000 0.980 184 THR B N 1
ATOM 9734 C CA . THR B 2 184 ? -9.349 -31.347 1.297 1.000 0.980 184 THR B CA 1
ATOM 9735 C C . THR B 2 184 ? -9.502 -30.920 -0.155 1.000 0.980 184 THR B C 1
ATOM 9736 O O . THR B 2 184 ? -10.224 -29.975 -0.467 1.000 0.980 184 THR B O 1
ATOM 9747 N N . LYS B 2 185 ? -8.859 -31.663 -1.060 1.000 0.980 185 LYS B N 1
ATOM 9748 C CA . LYS B 2 185 ? -9.051 -31.545 -2.512 1.000 0.980 185 LYS B CA 1
ATOM 9749 C C . LYS B 2 185 ? -10.536 -31.489 -2.898 1.000 0.980 185 LYS B C 1
ATOM 9750 O O . LYS B 2 185 ? -10.909 -30.668 -3.727 1.000 0.980 185 LYS B O 1
ATOM 9769 N N . ASP B 2 186 ? -11.353 -32.373 -2.329 1.000 0.980 186 ASP B N 1
ATOM 9770 C CA . ASP B 2 186 ? -12.757 -32.505 -2.723 1.000 0.980 186 ASP B CA 1
ATOM 9771 C C . ASP B 2 186 ? -13.578 -31.294 -2.262 1.000 0.980 186 ASP B C 1
ATOM 9772 O O . ASP B 2 186 ? -14.391 -30.789 -3.028 1.000 0.980 186 ASP B O 1
ATOM 9781 N N . LEU B 2 187 ? -13.300 -30.760 -1.065 1.000 0.980 187 LEU B N 1
ATOM 9782 C CA . LEU B 2 187 ? -13.902 -29.505 -0.601 1.000 0.980 187 LEU B CA 1
ATOM 9783 C C . LEU B 2 187 ? -13.503 -28.319 -1.488 1.000 0.980 187 LEU B C 1
ATOM 9784 O O . LEU B 2 187 ? -14.340 -27.473 -1.782 1.000 0.980 187 LEU B O 1
ATOM 9800 N N . LEU B 2 188 ? -12.247 -28.264 -1.946 1.000 0.990 188 LEU B N 1
ATOM 9801 C CA . LEU B 2 188 ? -11.795 -27.215 -2.865 1.000 0.990 188 LEU B CA 1
ATOM 9802 C C . LEU B 2 188 ? -12.541 -27.277 -4.202 1.000 0.990 188 LEU B C 1
ATOM 9803 O O . LEU B 2 188 ? -13.010 -26.241 -4.665 1.000 0.990 188 LEU B O 1
ATOM 9819 N N . TYR B 2 189 ? -12.689 -28.464 -4.805 1.000 0.980 189 TYR B N 1
ATOM 9820 C CA . TYR B 2 189 ? -13.485 -28.619 -6.029 1.000 0.980 189 TYR B CA 1
ATOM 9821 C C . TYR B 2 189 ? -14.953 -28.258 -5.801 1.000 0.980 189 TYR B C 1
ATOM 9822 O O . TYR B 2 189 ? -15.510 -27.505 -6.588 1.000 0.980 189 TYR B O 1
ATOM 9840 N N . GLU B 2 190 ? -15.556 -28.714 -4.703 1.000 0.980 190 GLU B N 1
ATOM 9841 C CA . GLU B 2 190 ? -16.951 -28.409 -4.375 1.000 0.980 190 GLU B CA 1
ATOM 9842 C C . GLU B 2 190 ? -17.203 -26.897 -4.228 1.000 0.980 190 GLU B C 1
ATOM 9843 O O . GLU B 2 190 ? -18.180 -26.368 -4.769 1.000 0.980 190 GLU B O 1
ATOM 9855 N N . CYS B 2 191 ? -16.300 -26.174 -3.555 1.000 0.980 191 CYS B N 1
ATOM 9856 C CA . CYS B 2 191 ? -16.342 -24.713 -3.470 1.000 0.980 191 CYS B CA 1
ATOM 9857 C C . CYS B 2 191 ? -16.094 -24.052 -4.836 1.000 0.980 191 CYS B C 1
ATOM 9858 O O . CYS B 2 191 ? -16.842 -23.154 -5.223 1.000 0.980 191 CYS B O 1
ATOM 9866 N N . TYR B 2 192 ? -15.074 -24.492 -5.581 1.000 0.980 192 TYR B N 1
ATOM 9867 C CA . TYR B 2 192 ? -14.754 -23.954 -6.905 1.000 0.980 192 TYR B CA 1
ATOM 9868 C C . TYR B 2 192 ? -15.951 -24.075 -7.857 1.000 0.980 192 TYR B C 1
ATOM 9869 O O . TYR B 2 192 ? -16.418 -23.072 -8.388 1.000 0.980 192 TYR B O 1
ATOM 9887 N N . GLU B 2 193 ? -16.507 -25.278 -8.009 1.000 0.970 193 GLU B N 1
ATOM 9888 C CA . GLU B 2 193 ? -17.662 -25.556 -8.873 1.000 0.970 193 GLU B CA 1
ATOM 9889 C C . GLU B 2 193 ? -18.888 -24.727 -8.481 1.000 0.970 193 GLU B C 1
ATOM 9890 O O . GLU B 2 193 ? -19.660 -24.306 -9.341 1.000 0.970 193 GLU B O 1
ATOM 9902 N N . THR B 2 194 ? -19.059 -24.449 -7.187 1.000 0.980 194 THR B N 1
ATOM 9903 C CA . THR B 2 194 ? -20.180 -23.643 -6.701 1.000 0.980 194 THR B CA 1
ATOM 9904 C C . THR B 2 194 ? -20.003 -22.157 -7.019 1.000 0.980 194 THR B C 1
ATOM 9905 O O . THR B 2 194 ? -20.964 -21.513 -7.438 1.000 0.980 194 THR B O 1
ATOM 9916 N N . PHE B 2 195 ? -18.802 -21.595 -6.848 1.000 0.980 195 PHE B N 1
ATOM 9917 C CA . PHE B 2 195 ? -18.596 -20.140 -6.842 1.000 0.980 195 PHE B CA 1
ATOM 9918 C C . PHE B 2 195 ? -17.852 -19.559 -8.051 1.000 0.980 195 PHE B C 1
ATOM 9919 O O . PHE B 2 195 ? -17.964 -18.357 -8.296 1.000 0.980 195 PHE B O 1
ATOM 9936 N N . TYR B 2 196 ? -17.113 -20.362 -8.818 1.000 0.980 196 TYR B N 1
ATOM 9937 C CA . TYR B 2 196 ? -16.282 -19.909 -9.948 1.000 0.980 196 TYR B CA 1
ATOM 9938 C C . TYR B 2 196 ? -16.993 -20.011 -11.302 1.000 0.980 196 TYR B C 1
ATOM 9939 O O . TYR B 2 196 ? -16.374 -19.980 -12.367 1.000 0.980 196 TYR B O 1
ATOM 9957 N N . HIS B 2 197 ? -18.320 -20.107 -11.282 1.000 0.970 197 HIS B N 1
ATOM 9958 C CA . HIS B 2 197 ? -19.105 -20.008 -12.499 1.000 0.970 197 HIS B CA 1
ATOM 9959 C C . HIS B 2 197 ? -19.097 -18.569 -13.036 1.000 0.970 197 HIS B C 1
ATOM 9960 O O . HIS B 2 197 ? -19.296 -17.639 -12.248 1.000 0.970 197 HIS B O 1
ATOM 9974 N N . PRO B 2 198 ? -18.961 -18.355 -14.359 1.000 0.970 198 PRO B N 1
ATOM 9975 C CA . PRO B 2 198 ? -18.864 -17.019 -14.939 1.000 0.970 198 PRO B CA 1
ATOM 9976 C C . PRO B 2 198 ? -20.000 -16.061 -14.540 1.000 0.970 198 PRO B C 1
ATOM 9977 O O . PRO B 2 198 ? -19.753 -14.875 -14.361 1.000 0.970 198 PRO B O 1
ATOM 9988 N N . SER B 2 199 ? -21.222 -16.556 -14.309 1.000 0.960 199 SER B N 1
ATOM 9989 C CA . SER B 2 199 ? -22.365 -15.744 -13.843 1.000 0.960 199 SER B CA 1
ATOM 9990 C C . SER B 2 199 ? -22.223 -15.153 -12.431 1.000 0.960 199 SER B C 1
ATOM 9991 O O . SER B 2 199 ? -22.995 -14.268 -12.072 1.000 0.960 199 SER B O 1
ATOM 9999 N N . ASN B 2 200 ? -21.278 -15.647 -11.626 1.000 0.970 200 ASN B N 1
ATOM 10000 C CA . ASN B 2 200 ? -20.934 -15.129 -10.298 1.000 0.970 200 ASN B CA 1
ATOM 10001 C C . ASN B 2 200 ? -19.600 -14.347 -10.319 1.000 0.970 200 ASN B C 1
ATOM 10002 O O . ASN B 2 200 ? -19.047 -14.033 -9.262 1.000 0.970 200 ASN B O 1
ATOM 10013 N N . MET B 2 201 ? -19.059 -14.057 -11.510 1.000 0.980 201 MET B N 1
ATOM 10014 C CA . MET B 2 201 ? -17.745 -13.439 -11.693 1.000 0.980 201 MET B CA 1
ATOM 10015 C C . MET B 2 201 ? -17.803 -12.150 -12.516 1.000 0.980 201 MET B C 1
ATOM 10016 O O . MET B 2 201 ? -18.738 -11.900 -13.277 1.000 0.980 201 MET B O 1
ATOM 10030 N N . LEU B 2 202 ? -16.758 -11.338 -12.371 1.000 0.980 202 LEU B N 1
ATOM 10031 C CA . LEU B 2 202 ? -16.559 -10.099 -13.111 1.000 0.980 202 LEU B CA 1
ATOM 10032 C C . LEU B 2 202 ? -15.099 -9.996 -13.548 1.000 0.980 202 LEU B C 1
ATOM 10033 O O . LEU B 2 202 ? -14.187 -10.182 -12.742 1.000 0.980 202 LEU B O 1
ATOM 10049 N N . LEU B 2 203 ? -14.885 -9.681 -14.821 1.000 0.990 203 LEU B N 1
ATOM 10050 C CA . LEU B 2 203 ? -13.572 -9.421 -15.400 1.000 0.990 203 LEU B CA 1
ATOM 10051 C C . LEU B 2 203 ? -13.439 -7.928 -15.729 1.000 0.990 203 LEU B C 1
ATOM 10052 O O . LEU B 2 203 ? -14.210 -7.395 -16.528 1.000 0.990 203 LEU B O 1
ATOM 10068 N N . PHE B 2 204 ? -12.462 -7.249 -15.131 1.000 0.990 204 PHE B N 1
ATOM 10069 C CA . PHE B 2 204 ? -12.207 -5.823 -15.347 1.000 0.990 204 PHE B CA 1
ATOM 10070 C C . PHE B 2 204 ? -10.804 -5.605 -15.910 1.000 0.990 204 PHE B C 1
ATOM 10071 O O . PHE B 2 204 ? -9.829 -6.056 -15.314 1.000 0.990 204 PHE B O 1
ATOM 10088 N N . ILE B 2 205 ? -10.689 -4.885 -17.027 1.000 0.990 205 ILE B N 1
ATOM 10089 C CA . ILE B 2 205 ? -9.412 -4.564 -17.677 1.000 0.990 205 ILE B CA 1
ATOM 10090 C C . ILE B 2 205 ? -9.250 -3.046 -17.770 1.000 0.990 205 ILE B C 1
ATOM 10091 O O . ILE B 2 205 ? -10.138 -2.349 -18.256 1.000 0.990 205 ILE B O 1
ATOM 10107 N N . VAL B 2 206 ? -8.099 -2.522 -17.353 1.000 0.990 206 VAL B N 1
ATOM 10108 C CA . VAL B 2 206 ? -7.770 -1.093 -17.432 1.000 0.990 206 VAL B CA 1
ATOM 10109 C C . VAL B 2 206 ? -6.342 -0.877 -17.914 1.000 0.990 206 VAL B C 1
ATOM 10110 O O . VAL B 2 206 ? -5.404 -1.464 -17.383 1.000 0.990 206 VAL B O 1
ATOM 10123 N N . GLY B 2 207 ? -6.160 -0.026 -18.923 1.000 0.980 207 GLY B N 1
ATOM 10124 C CA . GLY B 2 207 ? -4.846 0.212 -19.530 1.000 0.980 207 GLY B CA 1
ATOM 10125 C C . GLY B 2 207 ? -4.922 0.779 -20.947 1.000 0.980 207 GLY B C 1
ATOM 10126 O O . GLY B 2 207 ? -6.018 1.092 -21.412 1.000 0.980 207 GLY B O 1
ATOM 10130 N N . PRO B 2 208 ? -3.795 0.918 -21.663 1.000 0.970 208 PRO B N 1
ATOM 10131 C CA . PRO B 2 208 ? -3.731 1.445 -23.029 1.000 0.970 208 PRO B CA 1
ATOM 10132 C C . PRO B 2 208 ? -4.233 0.428 -24.078 1.000 0.970 208 PRO B C 1
ATOM 10133 O O . PRO B 2 208 ? -3.523 0.091 -25.022 1.000 0.970 208 PRO B O 1
ATOM 10144 N N . VAL B 2 209 ? -5.461 -0.068 -23.914 1.000 0.980 209 VAL B N 1
ATOM 10145 C CA . VAL B 2 209 ? -6.064 -1.133 -24.730 1.000 0.980 209 VAL B CA 1
ATOM 10146 C C . VAL B 2 209 ? -7.205 -0.624 -25.607 1.000 0.980 209 VAL B C 1
ATOM 10147 O O . VAL B 2 209 ? -7.806 0.414 -25.326 1.000 0.980 209 VAL B O 1
ATOM 10160 N N . ASP B 2 210 ? -7.529 -1.383 -26.654 1.000 0.970 210 ASP B N 1
ATOM 10161 C CA . ASP B 2 210 ? -8.732 -1.169 -27.456 1.000 0.970 210 ASP B CA 1
ATOM 10162 C C . ASP B 2 210 ? -9.924 -1.963 -26.876 1.000 0.970 210 ASP B C 1
ATOM 10163 O O . ASP B 2 210 ? -9.852 -3.193 -26.789 1.000 0.970 210 ASP B O 1
ATOM 10172 N N . PRO B 2 211 ? -11.027 -1.302 -26.470 1.000 0.970 211 PRO B N 1
ATOM 10173 C CA . PRO B 2 211 ? -12.163 -1.982 -25.849 1.000 0.970 211 PRO B CA 1
ATOM 10174 C C . PRO B 2 211 ? -12.844 -3.017 -26.744 1.000 0.970 211 PRO B C 1
ATOM 10175 O O . PRO B 2 211 ? -13.234 -4.075 -26.250 1.000 0.970 211 PRO B O 1
ATOM 10186 N N . GLU B 2 212 ? -12.992 -2.743 -28.046 1.000 0.970 212 GLU B N 1
ATOM 10187 C CA . GLU B 2 212 ? -13.647 -3.679 -28.967 1.000 0.970 212 GLU B CA 1
ATOM 10188 C C . GLU B 2 212 ? -12.807 -4.944 -29.167 1.000 0.970 212 GLU B C 1
ATOM 10189 O O . GLU B 2 212 ? -13.363 -6.048 -29.166 1.000 0.970 212 GLU B O 1
ATOM 10201 N N . ALA B 2 213 ? -11.483 -4.798 -29.285 1.000 0.970 213 ALA B N 1
ATOM 10202 C CA . ALA B 2 213 ? -10.544 -5.909 -29.384 1.000 0.970 213 ALA B CA 1
ATOM 10203 C C . ALA B 2 213 ? -10.546 -6.775 -28.116 1.000 0.970 213 ALA B C 1
ATOM 10204 O O . ALA B 2 213 ? -10.757 -7.984 -28.221 1.000 0.970 213 ALA B O 1
ATOM 10211 N N . ILE B 2 214 ? -10.399 -6.172 -26.927 1.000 0.980 214 ILE B N 1
ATOM 10212 C CA . ILE B 2 214 ? -10.400 -6.903 -25.646 1.000 0.980 214 ILE B CA 1
ATOM 10213 C C . ILE B 2 214 ? -11.723 -7.646 -25.442 1.000 0.980 214 ILE B C 1
ATOM 10214 O O . ILE B 2 214 ? -11.726 -8.839 -25.147 1.000 0.980 214 ILE B O 1
ATOM 10230 N N . ILE B 2 215 ? -12.866 -6.985 -25.653 1.000 0.980 215 ILE B N 1
ATOM 10231 C CA . ILE B 2 215 ? -14.177 -7.624 -25.464 1.000 0.980 215 ILE B CA 1
ATOM 10232 C C . ILE B 2 215 ? -14.397 -8.740 -26.494 1.000 0.980 215 ILE B C 1
ATOM 10233 O O . ILE B 2 215 ? -14.966 -9.781 -26.165 1.000 0.980 215 ILE B O 1
ATOM 10249 N N . SER B 2 216 ? -13.918 -8.572 -27.729 1.000 0.970 216 SER B N 1
ATOM 10250 C CA . SER B 2 216 ? -14.007 -9.625 -28.747 1.000 0.970 216 SER B CA 1
ATOM 10251 C C . SER B 2 216 ? -13.131 -10.832 -28.429 1.000 0.970 216 SER B C 1
ATOM 10252 O O . SER B 2 216 ? -13.595 -11.956 -28.616 1.000 0.970 216 SER B O 1
ATOM 10260 N N . GLN B 2 217 ? -11.929 -10.615 -27.890 1.000 0.980 217 GLN B N 1
ATOM 10261 C CA . GLN B 2 217 ? -11.070 -11.690 -27.397 1.000 0.980 217 GLN B CA 1
ATOM 10262 C C . GLN B 2 217 ? -11.768 -12.479 -26.283 1.000 0.980 217 GLN B C 1
ATOM 10263 O O . GLN B 2 217 ? -11.874 -13.702 -26.367 1.000 0.980 217 GLN B O 1
ATOM 10277 N N . VAL B 2 218 ? -12.311 -11.788 -25.274 1.000 0.980 218 VAL B N 1
ATOM 10278 C CA . VAL B 2 218 ? -13.010 -12.451 -24.163 1.000 0.980 218 VAL B CA 1
ATOM 10279 C C . VAL B 2 218 ? -14.224 -13.230 -24.672 1.000 0.980 218 VAL B C 1
ATOM 10280 O O . VAL B 2 218 ? -14.431 -14.373 -24.270 1.000 0.980 218 VAL B O 1
ATOM 10293 N N . ARG B 2 219 ? -14.996 -12.670 -25.612 1.000 0.960 219 ARG B N 1
ATOM 10294 C CA . ARG B 2 219 ? -16.137 -13.362 -26.229 1.000 0.960 219 ARG B CA 1
ATOM 10295 C C . ARG B 2 219 ? -15.719 -14.660 -26.923 1.000 0.960 219 ARG B C 1
ATOM 10296 O O . ARG B 2 219 ? -16.414 -15.667 -26.794 1.000 0.960 219 ARG B O 1
ATOM 10317 N N . GLU B 2 220 ? -14.602 -14.651 -27.648 1.000 0.980 220 GLU B N 1
ATOM 10318 C CA . GLU B 2 220 ? -14.074 -15.847 -28.310 1.000 0.980 220 GLU B CA 1
ATOM 10319 C C . GLU B 2 220 ? -13.583 -16.889 -27.297 1.000 0.980 220 GLU B C 1
ATOM 10320 O O . GLU B 2 220 ? -13.917 -18.068 -27.431 1.000 0.980 220 GLU B O 1
ATOM 10332 N N . ASN B 2 221 ? -12.837 -16.461 -26.274 1.000 0.980 221 ASN B N 1
ATOM 10333 C CA . ASN B 2 221 ? -12.367 -17.339 -25.204 1.000 0.980 221 ASN B CA 1
ATOM 10334 C C . ASN B 2 221 ? -13.550 -18.028 -24.500 1.000 0.980 221 ASN B C 1
ATOM 10335 O O . ASN B 2 221 ? -13.594 -19.255 -24.409 1.000 0.980 221 ASN B O 1
ATOM 10346 N N . GLN B 2 222 ? -14.557 -17.253 -24.083 1.000 0.970 222 GLN B N 1
ATOM 10347 C CA . GLN B 2 222 ? -15.737 -17.785 -23.397 1.000 0.970 222 GLN B CA 1
ATOM 10348 C C . GLN B 2 222 ? -16.597 -18.671 -24.308 1.000 0.970 222 GLN B C 1
ATOM 10349 O O . GLN B 2 222 ? -17.162 -19.656 -23.842 1.000 0.970 222 GLN B O 1
ATOM 10363 N N . GLY B 2 223 ? -16.660 -18.382 -25.611 1.000 0.950 223 GLY B N 1
ATOM 10364 C CA . GLY B 2 223 ? -17.417 -19.184 -26.577 1.000 0.950 223 GLY B CA 1
ATOM 10365 C C . GLY B 2 223 ? -16.861 -20.595 -26.813 1.000 0.950 223 GLY B C 1
ATOM 10366 O O . GLY B 2 223 ? -17.591 -21.461 -27.289 1.000 0.950 223 GLY B O 1
ATOM 10370 N N . LYS B 2 224 ? -15.588 -20.846 -26.479 1.000 0.960 224 LYS B N 1
ATOM 10371 C CA . LYS B 2 224 ? -14.952 -22.174 -26.576 1.000 0.960 224 LYS B CA 1
ATOM 10372 C C . LYS B 2 224 ? -15.199 -23.044 -25.341 1.000 0.960 224 LYS B C 1
ATOM 10373 O O . LYS B 2 224 ? -14.874 -24.231 -25.365 1.000 0.960 224 LYS B O 1
ATOM 10392 N N . LYS B 2 225 ? -15.741 -22.464 -24.268 1.000 0.950 225 LYS B N 1
ATOM 10393 C CA . LYS B 2 225 ? -15.846 -23.107 -22.957 1.000 0.950 225 LYS B CA 1
ATOM 10394 C C . LYS B 2 225 ? -17.255 -23.658 -22.715 1.000 0.950 225 LYS B C 1
ATOM 10395 O O . LYS B 2 225 ? -18.233 -23.026 -23.114 1.000 0.950 225 LYS B O 1
ATOM 10414 N N . PRO B 2 226 ? -17.391 -24.825 -22.061 1.000 0.900 226 PRO B N 1
ATOM 10415 C CA . PRO B 2 226 ? -18.660 -25.545 -21.955 1.000 0.900 226 PRO B CA 1
ATOM 10416 C C . PRO B 2 226 ? -19.550 -25.048 -20.796 1.000 0.900 226 PRO B C 1
ATOM 10417 O O . PRO B 2 226 ? -20.126 -25.858 -20.074 1.000 0.900 226 PRO B O 1
ATOM 10428 N N . TYR B 2 227 ? -19.665 -23.731 -20.595 1.000 0.920 227 TYR B N 1
ATOM 10429 C CA . TYR B 2 227 ? -20.501 -23.171 -19.526 1.000 0.920 227 TYR B CA 1
ATOM 10430 C C . TYR B 2 227 ? -21.989 -23.176 -19.900 1.000 0.920 227 TYR B C 1
ATOM 10431 O O . TYR B 2 227 ? -22.369 -22.821 -21.017 1.000 0.920 227 TYR B O 1
ATOM 10449 N N . THR B 2 228 ? -22.833 -23.552 -18.942 1.000 0.850 228 THR B N 1
ATOM 10450 C CA . THR B 2 228 ? -24.301 -23.556 -19.038 1.000 0.850 228 THR B CA 1
ATOM 10451 C C . THR B 2 228 ? -24.891 -22.720 -17.911 1.000 0.850 228 THR B C 1
ATOM 10452 O O . THR B 2 228 ? -24.240 -22.574 -16.886 1.000 0.850 228 THR B O 1
ATOM 10463 N N . ASP B 2 229 ? -26.126 -22.233 -18.047 1.000 0.820 229 ASP B N 1
ATOM 10464 C CA . ASP B 2 229 ? -26.785 -21.474 -16.975 1.000 0.820 229 ASP B CA 1
ATOM 10465 C C . ASP B 2 229 ? -26.707 -22.192 -15.616 1.000 0.820 229 ASP B C 1
ATOM 10466 O O . ASP B 2 229 ? -27.028 -23.377 -15.498 1.000 0.820 229 ASP B O 1
ATOM 10475 N N . GLN B 2 230 ? -26.308 -21.447 -14.585 1.000 0.860 230 GLN B N 1
ATOM 10476 C CA . GLN B 2 230 ? -26.235 -21.905 -13.201 1.000 0.860 230 GLN B CA 1
ATOM 10477 C C . GLN B 2 230 ? -27.309 -21.196 -12.359 1.000 0.860 230 GLN B C 1
ATOM 10478 O O . GLN B 2 230 ? -27.497 -19.985 -12.515 1.000 0.860 230 GLN B O 1
ATOM 10492 N N . PRO B 2 231 ? -28.022 -21.911 -11.464 1.000 0.870 231 PRO B N 1
ATOM 10493 C CA . PRO B 2 231 ? -28.966 -21.286 -10.541 1.000 0.870 231 PRO B CA 1
ATOM 10494 C C . PRO B 2 231 ? -28.281 -20.340 -9.548 1.000 0.870 231 PRO B C 1
ATOM 10495 O O . PRO B 2 231 ? -27.080 -20.421 -9.297 1.000 0.870 231 PRO B O 1
ATOM 10506 N N . GLU B 2 232 ? -29.079 -19.469 -8.932 1.000 0.910 232 GLU B N 1
ATOM 10507 C CA . GLU B 2 232 ? -28.611 -18.574 -7.876 1.000 0.910 232 GLU B CA 1
ATOM 10508 C C . GLU B 2 232 ? -28.015 -19.361 -6.697 1.000 0.910 232 GLU B C 1
ATOM 10509 O O . GLU B 2 232 ? -28.604 -20.329 -6.206 1.000 0.910 232 GLU B O 1
ATOM 10521 N N . ILE B 2 233 ? -26.833 -18.939 -6.241 1.000 0.960 233 ILE B N 1
ATOM 10522 C CA . ILE B 2 233 ? -26.125 -19.590 -5.138 1.000 0.960 233 ILE B CA 1
ATOM 10523 C C . ILE B 2 233 ? -26.805 -19.227 -3.823 1.000 0.960 233 ILE B C 1
ATOM 10524 O O . ILE B 2 233 ? -26.919 -18.054 -3.460 1.000 0.960 233 ILE B O 1
ATOM 10540 N N . LYS B 2 234 ? -27.191 -20.250 -3.065 1.000 0.960 234 LYS B N 1
ATOM 10541 C CA . LYS B 2 234 ? -27.840 -20.071 -1.772 1.000 0.960 234 LYS B CA 1
ATOM 10542 C C . LYS B 2 234 ? -26.820 -20.061 -0.638 1.000 0.960 234 LYS B C 1
ATOM 10543 O O . LYS B 2 234 ? -26.217 -21.090 -0.338 1.000 0.960 234 LYS B O 1
ATOM 10562 N N . ARG B 2 235 ? -26.702 -18.908 0.017 1.000 0.960 235 ARG B N 1
ATOM 10563 C CA . ARG B 2 235 ? -25.893 -18.682 1.224 1.000 0.960 235 ARG B CA 1
ATOM 10564 C C . ARG B 2 235 ? -26.764 -18.752 2.481 1.000 0.960 235 ARG B C 1
ATOM 10565 O O . ARG B 2 235 ? -27.987 -18.611 2.399 1.000 0.960 235 ARG B O 1
ATOM 10586 N N . GLU B 2 236 ? -26.156 -18.996 3.637 1.000 0.940 236 GLU B N 1
ATOM 10587 C CA . GLU B 2 236 ? -26.849 -18.896 4.925 1.000 0.940 236 GLU B CA 1
ATOM 10588 C C . GLU B 2 236 ? -27.209 -17.434 5.254 1.000 0.940 236 GLU B C 1
ATOM 10589 O O . GLU B 2 236 ? -26.381 -16.532 5.143 1.000 0.940 236 GLU B O 1
ATOM 10601 N N . GLU B 2 237 ? -28.447 -17.196 5.697 1.000 0.910 237 GLU B N 1
ATOM 10602 C CA . GLU B 2 237 ? -28.832 -15.919 6.304 1.000 0.910 237 GLU B CA 1
ATOM 10603 C C . GLU B 2 237 ? -28.427 -15.904 7.780 1.000 0.910 237 GLU B C 1
ATOM 10604 O O . GLU B 2 237 ? -29.096 -16.488 8.642 1.000 0.910 237 GLU B O 1
ATOM 10616 N N . VAL B 2 238 ? -27.334 -15.210 8.082 1.000 0.930 238 VAL B N 1
ATOM 10617 C CA . VAL B 2 238 ? -26.837 -15.064 9.451 1.000 0.930 238 VAL B CA 1
ATOM 10618 C C . VAL B 2 238 ? -27.693 -14.057 10.221 1.000 0.930 238 VAL B C 1
ATOM 10619 O O . VAL B 2 238 ? -27.819 -12.894 9.841 1.000 0.930 238 VAL B O 1
ATOM 10632 N N . LYS B 2 239 ? -28.227 -14.476 11.372 1.000 0.930 239 LYS B N 1
ATOM 10633 C CA . LYS B 2 239 ? -28.900 -13.582 12.325 1.000 0.930 239 LYS B CA 1
ATOM 10634 C C . LYS B 2 239 ? -27.928 -13.084 13.382 1.000 0.930 239 LYS B C 1
ATOM 10635 O O . LYS B 2 239 ? -27.796 -13.674 14.451 1.000 0.930 239 LYS B O 1
ATOM 10654 N N . GLU B 2 240 ? -27.269 -11.980 13.079 1.000 0.960 240 GLU B N 1
ATOM 10655 C CA . GLU B 2 240 ? -26.388 -11.290 14.013 1.000 0.960 240 GLU B CA 1
ATOM 10656 C C . GLU B 2 240 ? -27.183 -10.316 14.905 1.000 0.960 240 GLU B C 1
ATOM 10657 O O . GLU B 2 240 ? -28.133 -9.671 14.464 1.000 0.960 240 GLU B O 1
ATOM 10669 N N . GLN B 2 241 ? -26.804 -10.208 16.180 1.000 0.960 241 GLN B N 1
ATOM 10670 C CA . GLN B 2 241 ? -27.409 -9.250 17.112 1.000 0.960 241 GLN B CA 1
ATOM 10671 C C . GLN B 2 241 ? -27.000 -7.804 16.783 1.000 0.960 241 GLN B C 1
ATOM 10672 O O . GLN B 2 241 ? -25.879 -7.556 16.351 1.000 0.960 241 GLN B O 1
ATOM 10686 N N . GLU B 2 242 ? -27.874 -6.831 17.046 1.000 0.970 242 GLU B N 1
ATOM 10687 C CA . GLU B 2 242 ? -27.611 -5.416 16.728 1.000 0.970 242 GLU B CA 1
ATOM 10688 C C . GLU B 2 242 ? -26.454 -4.839 17.571 1.000 0.970 242 GLU B C 1
ATOM 10689 O O . GLU B 2 242 ? -25.557 -4.192 17.039 1.000 0.970 242 GLU B O 1
ATOM 10701 N N . ALA B 2 243 ? -26.425 -5.131 18.877 1.000 0.980 243 ALA B N 1
ATOM 10702 C CA . ALA B 2 243 ? -25.353 -4.719 19.783 1.000 0.980 243 ALA B CA 1
ATOM 10703 C C . ALA B 2 243 ? -24.047 -5.493 19.533 1.000 0.980 243 ALA B C 1
ATOM 10704 O O . ALA B 2 243 ? -24.049 -6.624 19.032 1.000 0.980 243 ALA B O 1
ATOM 10711 N N . VAL B 2 244 ? -22.917 -4.915 19.950 1.000 0.990 244 VAL B N 1
ATOM 10712 C CA . VAL B 2 244 ? -21.630 -5.630 19.917 1.000 0.990 244 VAL B CA 1
ATOM 10713 C C . VAL B 2 244 ? -21.654 -6.868 20.815 1.000 0.990 244 VAL B C 1
ATOM 10714 O O . VAL B 2 244 ? -22.353 -6.906 21.830 1.000 0.990 244 VAL B O 1
ATOM 10727 N N . PHE B 2 245 ? -20.874 -7.884 20.456 1.000 0.990 245 PHE B N 1
ATOM 10728 C CA . PHE B 2 245 ? -20.730 -9.106 21.244 1.000 0.990 245 PHE B CA 1
ATOM 10729 C C . PHE B 2 245 ? -19.957 -8.879 22.552 1.000 0.990 245 PHE B C 1
ATOM 10730 O O . PHE B 2 245 ? -20.335 -9.406 23.599 1.000 0.990 245 PHE B O 1
ATOM 10747 N N . ARG B 2 246 ? -18.886 -8.079 22.507 1.000 0.980 246 ARG B N 1
ATOM 10748 C CA . ARG B 2 246 ? -18.068 -7.682 23.658 1.000 0.980 246 ARG B CA 1
ATOM 10749 C C . ARG B 2 246 ? -17.833 -6.184 23.630 1.000 0.980 246 ARG B C 1
ATOM 10750 O O . ARG B 2 246 ? -17.646 -5.597 22.574 1.000 0.980 246 ARG B O 1
ATOM 10771 N N . LYS B 2 247 ? -17.842 -5.573 24.813 1.000 0.980 247 LYS B N 1
ATOM 10772 C CA . LYS B 2 247 ? -17.561 -4.143 24.968 1.000 0.980 247 LYS B CA 1
ATOM 10773 C C . LYS B 2 247 ? -16.086 -3.810 24.917 1.000 0.980 247 LYS B C 1
ATOM 10774 O O . LYS B 2 247 ? -15.728 -2.743 24.431 1.000 0.980 247 LYS B O 1
ATOM 10793 N N . GLU B 2 248 ? -15.257 -4.716 25.412 1.000 0.980 248 GLU B N 1
ATOM 10794 C CA . GLU B 2 248 ? -13.831 -4.487 25.521 1.000 0.980 248 GLU B CA 1
ATOM 10795 C C . GLU B 2 248 ? -13.059 -5.803 25.438 1.000 0.980 248 GLU B C 1
ATOM 10796 O O . GLU B 2 248 ? -13.534 -6.848 25.899 1.000 0.980 248 GLU B O 1
ATOM 10808 N N . LYS B 2 249 ? -11.867 -5.743 24.839 1.000 0.980 249 LYS B N 1
ATOM 10809 C CA . LYS B 2 249 ? -10.876 -6.820 24.836 1.000 0.980 249 LYS B CA 1
ATOM 10810 C C . LYS B 2 249 ? -9.473 -6.221 24.852 1.000 0.980 249 LYS B C 1
ATOM 10811 O O . LYS B 2 249 ? -9.190 -5.276 24.122 1.000 0.980 249 LYS B O 1
ATOM 10830 N N . GLU B 2 250 ? -8.596 -6.827 25.639 1.000 0.980 250 GLU B N 1
ATOM 10831 C CA . GLU B 2 250 ? -7.166 -6.536 25.659 1.000 0.980 250 GLU B CA 1
ATOM 10832 C C . GLU B 2 250 ? -6.398 -7.762 25.155 1.000 0.980 250 GLU B C 1
ATOM 10833 O O . GLU B 2 250 ? -6.702 -8.899 25.530 1.000 0.980 250 GLU B O 1
ATOM 10845 N N . ILE B 2 251 ? -5.421 -7.536 24.282 1.000 0.980 251 ILE B N 1
ATOM 10846 C CA . ILE B 2 251 ? -4.532 -8.552 23.723 1.000 0.980 251 ILE B CA 1
ATOM 10847 C C . ILE B 2 251 ? -3.109 -8.205 24.158 1.000 0.980 251 ILE B C 1
ATOM 10848 O O . ILE B 2 251 ? -2.641 -7.092 23.937 1.000 0.980 251 ILE B O 1
ATOM 10864 N N . LYS B 2 252 ? -2.403 -9.159 24.767 1.000 0.970 252 LYS B N 1
ATOM 10865 C CA . LYS B 2 252 ? -1.015 -8.963 25.202 1.000 0.970 252 LYS B CA 1
ATOM 10866 C C . LYS B 2 252 ? -0.052 -9.473 24.144 1.000 0.970 252 LYS B C 1
ATOM 10867 O O . LYS B 2 252 ? -0.102 -10.652 23.794 1.000 0.970 252 LYS B O 1
ATOM 10886 N N . MET B 2 253 ? 0.837 -8.609 23.671 1.000 0.940 253 MET B N 1
ATOM 10887 C CA . MET B 2 253 ? 1.819 -8.935 22.633 1.000 0.940 253 MET B CA 1
ATOM 10888 C C . MET B 2 253 ? 3.189 -8.345 22.961 1.000 0.940 253 MET B C 1
ATOM 10889 O O . MET B 2 253 ? 3.312 -7.466 23.812 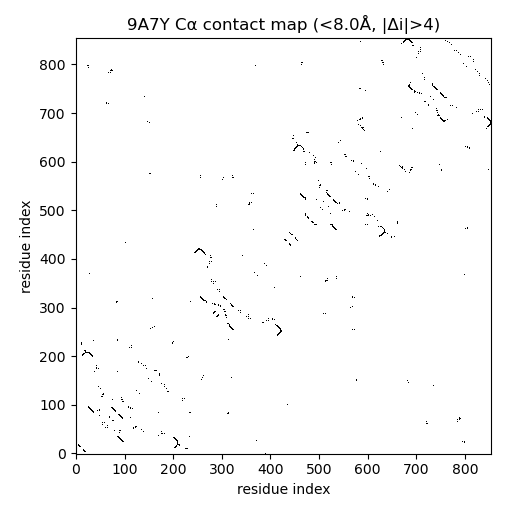1.000 0.940 253 MET B O 1
ATOM 10903 N N . ASN B 2 254 ? 4.229 -8.839 22.289 1.000 0.900 254 ASN B N 1
ATOM 10904 C CA . ASN B 2 254 ? 5.582 -8.311 22.433 1.000 0.900 254 ASN B CA 1
ATOM 10905 C C . ASN B 2 254 ? 5.782 -7.047 21.575 1.000 0.900 254 ASN B C 1
ATOM 10906 O O . ASN B 2 254 ? 6.434 -7.075 20.526 1.000 0.900 254 ASN B O 1
ATOM 10917 N N . VAL B 2 255 ? 5.157 -5.959 22.023 1.000 0.930 255 VAL B N 1
ATOM 10918 C CA . VAL B 2 255 ? 5.187 -4.629 21.401 1.000 0.930 255 VAL B CA 1
ATOM 10919 C C . VAL B 2 255 ? 5.862 -3.612 22.316 1.000 0.930 255 VAL B C 1
ATOM 10920 O O . VAL B 2 255 ? 5.811 -3.743 23.539 1.000 0.930 255 VAL B O 1
ATOM 10933 N N . GLN B 2 256 ? 6.474 -2.581 21.736 1.000 0.900 256 GLN B N 1
ATOM 10934 C CA . GLN B 2 256 ? 7.054 -1.454 22.473 1.000 0.900 256 GLN B CA 1
ATOM 10935 C C . GLN B 2 256 ? 5.986 -0.500 23.011 1.000 0.900 256 GLN B C 1
ATOM 10936 O O . GLN B 2 256 ? 6.146 0.051 24.102 1.000 0.900 256 GLN B O 1
ATOM 10950 N N . GLY B 2 257 ? 4.915 -0.284 22.242 1.000 0.930 257 GLY B N 1
ATOM 10951 C CA . GLY B 2 257 ? 3.862 0.681 22.550 1.000 0.930 257 GLY B CA 1
ATOM 10952 C C . GLY B 2 257 ? 2.467 0.053 22.581 1.000 0.930 257 GLY B C 1
ATOM 10953 O O . GLY B 2 257 ? 2.216 -0.918 21.864 1.000 0.930 257 GLY B O 1
ATOM 10957 N N . PRO B 2 258 ? 1.535 0.589 23.393 1.000 0.970 258 PRO B N 1
ATOM 10958 C CA . PRO B 2 258 ? 0.139 0.197 23.309 1.000 0.970 258 PRO B CA 1
ATOM 10959 C C . PRO B 2 258 ? -0.504 0.691 22.008 1.000 0.970 258 PRO B C 1
ATOM 10960 O O . PRO B 2 258 ? -0.089 1.682 21.404 1.000 0.970 258 PRO B O 1
ATOM 10971 N N . LYS B 2 259 ? -1.576 0.009 21.614 1.000 0.980 259 LYS B N 1
ATOM 10972 C CA . LYS B 2 259 ? -2.404 0.340 20.453 1.000 0.980 259 LYS B CA 1
ATOM 10973 C C . LYS B 2 259 ? -3.873 0.194 20.818 1.000 0.980 259 LYS B C 1
ATOM 10974 O O . LYS B 2 259 ? -4.229 -0.655 21.640 1.000 0.980 259 LYS B O 1
ATOM 10993 N N . CYS B 2 260 ? -4.738 0.996 20.211 1.000 0.990 260 CYS B N 1
ATOM 10994 C CA . CYS B 2 260 ? -6.168 1.005 20.512 1.000 0.990 260 CYS B CA 1
ATOM 10995 C C . CYS B 2 260 ? -6.998 1.219 19.245 1.000 0.990 260 CYS B C 1
ATOM 10996 O O . CYS B 2 260 ? -6.690 2.103 18.450 1.000 0.990 260 CYS B O 1
ATOM 11004 N N . LEU B 2 261 ? -8.076 0.446 19.089 1.000 0.990 261 LEU B N 1
ATOM 11005 C CA . LEU B 2 261 ? -9.140 0.701 18.118 1.000 0.990 261 LEU B CA 1
ATOM 11006 C C . LEU B 2 261 ? -10.494 0.731 18.824 1.000 0.990 261 LEU B C 1
ATOM 11007 O O . LEU B 2 261 ? -10.888 -0.225 19.499 1.000 0.990 261 LEU B O 1
ATOM 11023 N N . VAL B 2 262 ? -11.241 1.808 18.603 1.000 0.990 262 VAL B N 1
ATOM 11024 C CA . VAL B 2 262 ? -12.673 1.881 18.892 1.000 0.990 262 VAL B CA 1
ATOM 11025 C C . VAL B 2 262 ? -13.430 1.443 17.645 1.000 0.990 262 VAL B C 1
ATOM 11026 O O . VAL B 2 262 ? -13.247 2.001 16.563 1.000 0.990 262 VAL B O 1
ATOM 11039 N N . GLY B 2 263 ? -14.274 0.427 17.800 1.000 0.990 263 GLY B N 1
ATOM 11040 C CA . GLY B 2 263 ? -15.148 -0.085 16.752 1.000 0.990 263 GLY B CA 1
ATOM 11041 C C . GLY B 2 263 ? -16.575 0.426 16.911 1.000 0.990 263 GLY B C 1
ATOM 11042 O O . GLY B 2 263 ? -17.088 0.486 18.031 1.000 0.990 263 GLY B O 1
ATOM 11046 N N . LEU B 2 264 ? -17.228 0.740 15.794 1.000 0.990 264 LEU B N 1
ATOM 11047 C CA . LEU B 2 264 ? -18.658 1.052 15.724 1.000 0.990 264 LEU B CA 1
ATOM 11048 C C . LEU B 2 264 ? -19.343 0.088 14.753 1.000 0.990 264 LEU B C 1
ATOM 11049 O O . LEU B 2 264 ? -19.045 0.116 13.563 1.000 0.990 264 LEU B O 1
ATOM 11065 N N . LYS B 2 265 ? -20.272 -0.737 15.247 1.000 0.990 265 LYS B N 1
ATOM 11066 C CA . LYS B 2 265 ? -21.009 -1.726 14.441 1.000 0.990 265 LYS B CA 1
ATOM 11067 C C . LYS B 2 265 ? -22.201 -1.098 13.709 1.000 0.990 265 LYS B C 1
ATOM 11068 O O . LYS B 2 265 ? -23.015 -0.416 14.340 1.000 0.990 265 LYS B O 1
ATOM 11087 N N . SER B 2 266 ? -22.352 -1.378 12.413 1.000 0.980 266 SER B N 1
ATOM 11088 C CA . SER B 2 266 ? -23.482 -0.882 11.616 1.000 0.980 266 SER B CA 1
ATOM 11089 C C . SER B 2 266 ? -24.822 -1.484 12.042 1.000 0.980 266 SER B C 1
ATOM 11090 O O . SER B 2 266 ? -24.906 -2.668 12.367 1.000 0.980 266 SER B O 1
ATOM 11098 N N . LYS B 2 267 ? -25.887 -0.675 12.013 1.000 0.950 267 LYS B N 1
ATOM 11099 C CA . LYS B 2 267 ? -27.240 -1.079 12.438 1.000 0.950 267 LYS B CA 1
ATOM 11100 C C . LYS B 2 267 ? -27.921 -1.981 11.423 1.000 0.950 267 LYS B C 1
ATOM 11101 O O . LYS B 2 267 ? -28.508 -2.999 11.778 1.000 0.950 267 LYS B O 1
ATOM 11120 N N . ASN B 2 268 ? -27.908 -1.541 10.167 1.000 0.920 268 ASN B N 1
ATOM 11121 C CA . ASN B 2 268 ? -28.718 -2.133 9.111 1.000 0.920 268 ASN B CA 1
ATOM 11122 C C . ASN B 2 268 ? -27.887 -2.327 7.833 1.000 0.920 268 ASN B C 1
ATOM 11123 O O . ASN B 2 268 ? -28.045 -1.566 6.869 1.000 0.920 268 ASN B O 1
ATOM 11134 N N . PRO B 2 269 ? -26.983 -3.323 7.818 1.000 0.950 269 PRO B N 1
ATOM 11135 C CA . PRO B 2 269 ? -26.015 -3.525 6.743 1.000 0.950 269 PRO B CA 1
ATOM 11136 C C . PRO B 2 269 ? -26.616 -4.255 5.523 1.000 0.950 269 PRO B C 1
ATOM 11137 O O . PRO B 2 269 ? -25.984 -5.121 4.937 1.000 0.950 269 PRO B O 1
ATOM 11148 N N . PHE B 2 270 ? -27.855 -3.939 5.135 1.000 0.960 270 PHE B N 1
ATOM 11149 C CA . PHE B 2 270 ? -28.564 -4.591 4.016 1.000 0.960 270 PHE B CA 1
ATOM 11150 C C . PHE B 2 270 ? -28.923 -3.623 2.876 1.000 0.960 270 PHE B C 1
ATOM 11151 O O . PHE B 2 270 ? -29.732 -3.947 2.008 1.000 0.960 270 PHE B O 1
ATOM 11168 N N . LYS B 2 271 ? -28.343 -2.416 2.879 1.000 0.970 271 LYS B N 1
ATOM 11169 C CA . LYS B 2 271 ? -28.503 -1.439 1.792 1.000 0.970 271 LYS B CA 1
ATOM 11170 C C . LYS B 2 271 ? -27.729 -1.896 0.549 1.000 0.970 271 LYS B C 1
ATOM 11171 O O . LYS B 2 271 ? -26.699 -2.552 0.668 1.000 0.970 271 LYS B O 1
ATOM 11190 N N . LEU B 2 272 ? -28.190 -1.491 -0.634 1.000 0.980 272 LEU B N 1
ATOM 11191 C CA . LEU B 2 272 ? -27.535 -1.754 -1.922 1.000 0.980 272 LEU B CA 1
ATOM 11192 C C . LEU B 2 272 ? -27.569 -0.515 -2.826 1.000 0.980 272 LEU B C 1
ATOM 11193 O O . LEU B 2 272 ? -28.321 0.440 -2.592 1.000 0.980 272 LEU B O 1
ATOM 11209 N N . GLY B 2 273 ? -26.740 -0.533 -3.867 1.000 0.970 273 GLY B N 1
ATOM 11210 C CA . GLY B 2 273 ? -26.706 0.464 -4.927 1.000 0.970 273 GLY B CA 1
ATOM 11211 C C . GLY B 2 273 ? -26.607 1.903 -4.430 1.000 0.970 273 GLY B C 1
ATOM 11212 O O . GLY B 2 273 ? -25.811 2.230 -3.551 1.000 0.970 273 GLY B O 1
ATOM 11216 N N . LYS B 2 274 ? -27.422 2.798 -4.996 1.000 0.970 274 LYS B N 1
ATOM 11217 C CA . LYS B 2 274 ? -27.368 4.233 -4.662 1.000 0.970 274 LYS B CA 1
ATOM 11218 C C . LYS B 2 274 ? -27.635 4.533 -3.187 1.000 0.970 274 LYS B C 1
ATOM 11219 O O . LYS B 2 274 ? -27.104 5.516 -2.677 1.000 0.970 274 LYS B O 1
ATOM 11238 N N . GLU B 2 275 ? -28.452 3.723 -2.517 1.000 0.970 275 GLU B N 1
ATOM 11239 C CA . GLU B 2 275 ? -28.740 3.914 -1.095 1.000 0.970 275 GLU B CA 1
ATOM 11240 C C . GLU B 2 275 ? -27.508 3.592 -0.242 1.000 0.970 275 GLU B C 1
ATOM 11241 O O . GLU B 2 275 ? -27.135 4.388 0.621 1.000 0.970 275 GLU B O 1
ATOM 11253 N N . LEU B 2 276 ? -26.828 2.479 -0.546 1.000 0.980 276 LEU B N 1
ATOM 11254 C CA . LEU B 2 276 ? -25.569 2.112 0.099 1.000 0.980 276 LEU B CA 1
ATOM 11255 C C . LEU B 2 276 ? -24.472 3.141 -0.181 1.000 0.980 276 LEU B C 1
ATOM 11256 O O . LEU B 2 276 ? -23.834 3.604 0.759 1.000 0.980 276 LEU B O 1
ATOM 11272 N N . LEU B 2 277 ? -24.300 3.553 -1.442 1.000 0.980 277 LEU B N 1
ATOM 11273 C CA . LEU B 2 277 ? -23.281 4.533 -1.828 1.000 0.980 277 LEU B CA 1
ATOM 11274 C C . LEU B 2 277 ? -23.462 5.851 -1.068 1.000 0.980 277 LEU B C 1
ATOM 11275 O O . LEU B 2 277 ? -22.505 6.394 -0.520 1.000 0.980 277 LEU B O 1
ATOM 11291 N N . LYS B 2 278 ? -24.700 6.358 -0.995 1.000 0.980 278 LYS B N 1
ATOM 11292 C CA . LYS B 2 278 ? -25.007 7.578 -0.241 1.000 0.980 278 LYS B CA 1
ATOM 11293 C C . LYS B 2 278 ? -24.713 7.397 1.250 1.000 0.980 278 LYS B C 1
ATOM 11294 O O . LYS B 2 278 ? -24.098 8.276 1.842 1.000 0.980 278 LYS B O 1
ATOM 11313 N N . HIS B 2 279 ? -25.109 6.270 1.839 1.000 0.980 279 HIS B N 1
ATOM 11314 C CA . HIS B 2 279 ? -24.875 5.981 3.254 1.000 0.980 279 HIS B CA 1
ATOM 11315 C C . HIS B 2 279 ? -23.375 5.879 3.592 1.000 0.980 279 HIS B C 1
ATOM 11316 O O . HIS B 2 279 ? -22.906 6.547 4.513 1.000 0.980 279 HIS B O 1
ATOM 11330 N N . GLU B 2 280 ? -22.605 5.112 2.814 1.000 0.980 280 GLU B N 1
ATOM 11331 C CA . GLU B 2 280 ? -21.150 4.965 2.967 1.000 0.980 280 GLU B CA 1
ATOM 11332 C C . GLU B 2 280 ? -20.431 6.312 2.859 1.000 0.980 280 GLU B C 1
ATOM 11333 O O . GLU B 2 280 ? -19.592 6.653 3.695 1.000 0.980 280 GLU B O 1
ATOM 11345 N N . LEU B 2 281 ? -20.774 7.118 1.854 1.000 0.990 281 LEU B N 1
ATOM 11346 C CA . LEU B 2 281 ? -20.166 8.431 1.670 1.000 0.990 281 LEU B CA 1
ATOM 11347 C C . LEU B 2 281 ? -20.572 9.413 2.782 1.000 0.990 281 LEU B C 1
ATOM 11348 O O . LEU B 2 281 ? -19.733 10.196 3.227 1.000 0.990 281 LEU B O 1
ATOM 11364 N N . SER B 2 282 ? -21.804 9.342 3.299 1.000 0.990 282 SER B N 1
ATOM 11365 C CA . SER B 2 282 ? -22.231 10.116 4.472 1.000 0.990 282 SER B CA 1
ATOM 11366 C C . SER B 2 282 ? -21.461 9.726 5.742 1.000 0.990 282 SER B C 1
ATOM 11367 O O . SER B 2 282 ? -21.043 10.620 6.478 1.000 0.990 282 SER B O 1
ATOM 11375 N N . MET B 2 283 ? -21.192 8.433 5.971 1.000 0.990 283 MET B N 1
ATOM 11376 C CA . MET B 2 283 ? -20.323 7.958 7.062 1.000 0.990 283 MET B CA 1
ATOM 11377 C C . MET B 2 283 ? -18.879 8.434 6.895 1.000 0.990 283 MET B C 1
ATOM 11378 O O . MET B 2 283 ? -18.260 8.914 7.843 1.000 0.990 283 MET B O 1
ATOM 11392 N N . ASN B 2 284 ? -18.349 8.378 5.676 1.000 0.980 284 ASN B N 1
ATOM 11393 C CA . ASN B 2 284 ? -17.007 8.860 5.371 1.000 0.980 284 ASN B CA 1
ATOM 11394 C C . ASN B 2 284 ? -16.849 10.368 5.611 1.000 0.980 284 ASN B C 1
ATOM 11395 O O . ASN B 2 284 ? -15.804 10.799 6.099 1.000 0.980 284 ASN B O 1
ATOM 11406 N N . LEU B 2 285 ? -17.867 11.175 5.293 1.000 0.990 285 LEU B N 1
ATOM 11407 C CA . LEU B 2 285 ? -17.878 12.613 5.589 1.000 0.990 285 LEU B CA 1
ATOM 11408 C C . LEU B 2 285 ? -17.987 12.888 7.091 1.000 0.990 285 LEU B C 1
ATOM 11409 O O . LEU B 2 285 ? -17.309 13.780 7.596 1.000 0.990 285 LEU B O 1
ATOM 11425 N N . LEU B 2 286 ? -18.803 12.111 7.806 1.000 0.990 286 LEU B N 1
ATOM 11426 C CA . LEU B 2 286 ? -18.925 12.178 9.260 1.000 0.990 286 LEU B CA 1
ATOM 11427 C C . LEU B 2 286 ? -17.587 11.903 9.953 1.000 0.990 286 LEU B C 1
ATOM 11428 O O . LEU B 2 286 ? -17.117 12.732 10.733 1.000 0.990 286 LEU B O 1
ATOM 11444 N N . LEU B 2 287 ? -16.970 10.756 9.659 1.000 0.990 287 LEU B N 1
ATOM 11445 C CA . LEU B 2 287 ? -15.703 10.359 10.270 1.000 0.990 287 LEU B CA 1
ATOM 11446 C C . LEU B 2 287 ? -14.588 11.347 9.923 1.000 0.990 287 LEU B C 1
ATOM 11447 O O . LEU B 2 287 ? -13.796 11.690 10.791 1.000 0.990 287 LEU B O 1
ATOM 11463 N N . GLU B 2 288 ? -14.567 11.881 8.701 1.000 0.980 288 GLU B N 1
ATOM 11464 C CA . GLU B 2 288 ? -13.605 12.913 8.310 1.000 0.980 288 GLU B CA 1
ATOM 11465 C C . GLU B 2 288 ? -13.812 14.230 9.069 1.000 0.980 288 GLU B C 1
ATOM 11466 O O . GLU B 2 288 ? -12.852 14.817 9.560 1.000 0.980 288 GLU B O 1
ATOM 11478 N N . ALA B 2 289 ? -15.053 14.689 9.220 1.000 0.980 289 ALA B N 1
ATOM 11479 C CA . ALA B 2 289 ? -15.356 15.911 9.962 1.000 0.980 289 ALA B CA 1
ATOM 11480 C C . ALA B 2 289 ? -15.082 15.782 11.474 1.000 0.980 289 ALA B C 1
ATOM 11481 O O . ALA B 2 289 ? -14.799 16.789 12.133 1.000 0.980 289 ALA B O 1
ATOM 11488 N N . LEU B 2 290 ? -15.168 14.565 12.027 1.000 0.980 290 LEU B N 1
ATOM 11489 C CA . LEU B 2 290 ? -14.828 14.270 13.421 1.000 0.980 290 LEU B CA 1
ATOM 11490 C C . LEU B 2 290 ? -13.330 14.054 13.629 1.000 0.980 290 LEU B C 1
ATOM 11491 O O . LEU B 2 290 ? -12.767 14.651 14.534 1.000 0.980 290 LEU B O 1
ATOM 11507 N N . PHE B 2 291 ? -12.670 13.228 12.822 1.000 0.980 291 PHE B N 1
ATOM 11508 C CA . PHE B 2 291 ? -11.334 12.688 13.115 1.000 0.980 291 PHE B CA 1
ATOM 11509 C C . PHE B 2 291 ? -10.263 13.081 12.094 1.000 0.980 291 PHE B C 1
ATOM 11510 O O . PHE B 2 291 ? -9.088 12.766 12.280 1.000 0.980 291 PHE B O 1
ATOM 11527 N N . GLY B 2 292 ? -10.638 13.777 11.020 1.000 0.960 292 GLY B N 1
ATOM 11528 C CA . GLY B 2 292 ? -9.700 14.285 10.028 1.000 0.960 292 GLY B CA 1
ATOM 11529 C C . GLY B 2 292 ? -8.675 15.248 10.631 1.000 0.960 292 GLY B C 1
ATOM 11530 O O . GLY B 2 292 ? -8.933 15.932 11.614 1.000 0.960 292 GLY B O 1
ATOM 11534 N N . LYS B 2 293 ? -7.500 15.356 9.999 1.000 0.940 293 LYS B N 1
ATOM 11535 C CA . LYS B 2 293 ? -6.351 16.144 10.502 1.000 0.940 293 LYS B CA 1
ATOM 11536 C C . LYS B 2 293 ? -6.603 17.651 10.698 1.000 0.940 293 LYS B C 1
ATOM 11537 O O . LYS B 2 293 ? -5.757 18.325 11.278 1.000 0.940 293 LYS B O 1
ATOM 11556 N N . SER B 2 294 ? -7.696 18.192 10.167 1.000 0.930 294 SER B N 1
ATOM 11557 C CA . SER B 2 294 ? -8.126 19.586 10.348 1.000 0.930 294 SER B CA 1
ATOM 11558 C C . SER B 2 294 ? -9.184 19.754 11.446 1.000 0.930 294 SER B C 1
ATOM 11559 O O . SER B 2 294 ? -9.554 20.883 11.767 1.000 0.930 294 SER B O 1
ATOM 11567 N N . SER B 2 295 ? -9.684 18.661 12.033 1.000 0.950 295 SER B N 1
ATOM 11568 C CA . SER B 2 295 ? -10.695 18.719 13.082 1.000 0.950 295 SER B CA 1
ATOM 11569 C C . SER B 2 295 ? -10.083 19.141 14.421 1.000 0.950 295 SER B C 1
ATOM 11570 O O . SER B 2 295 ? -8.954 18.788 14.770 1.000 0.950 295 SER B O 1
ATOM 11578 N N . ALA B 2 296 ? -10.869 19.865 15.220 1.000 0.950 296 ALA B N 1
ATOM 11579 C CA . ALA B 2 296 ? -10.469 20.258 16.573 1.000 0.950 296 ALA B CA 1
ATOM 11580 C C . ALA B 2 296 ? -10.266 19.041 17.493 1.000 0.950 296 ALA B C 1
ATOM 11581 O O . ALA B 2 296 ? -9.484 19.077 18.438 1.000 0.950 296 ALA B O 1
ATOM 11588 N N . GLN B 2 297 ? -10.986 17.956 17.217 1.000 0.950 297 GLN B N 1
ATOM 11589 C CA . GLN B 2 297 ? -10.864 16.686 17.919 1.000 0.950 297 GLN B CA 1
ATOM 11590 C C . GLN B 2 297 ? -9.486 16.058 17.676 1.000 0.950 297 GLN B C 1
ATOM 11591 O O . GLN B 2 297 ? -8.814 15.711 18.643 1.000 0.950 297 GLN B O 1
ATOM 11605 N N . TYR B 2 298 ? -9.037 15.975 16.417 1.000 0.960 298 TYR B N 1
ATOM 11606 C CA . TYR B 2 298 ? -7.702 15.477 16.081 1.000 0.960 298 TYR B CA 1
ATOM 11607 C C . TYR B 2 298 ? -6.618 16.344 16.725 1.000 0.960 298 TYR B C 1
ATOM 11608 O O . TYR B 2 298 ? -5.712 15.817 17.366 1.000 0.960 298 TYR B O 1
ATOM 11626 N N . GLU B 2 299 ? -6.724 17.673 16.602 1.000 0.950 299 GLU B N 1
ATOM 11627 C CA . GLU B 2 299 ? -5.765 18.601 17.217 1.000 0.950 299 GLU B CA 1
ATOM 11628 C C . GLU B 2 299 ? -5.676 18.375 18.731 1.000 0.950 299 GLU B C 1
ATOM 11629 O O . GLU B 2 299 ? -4.580 18.203 19.262 1.000 0.950 299 GLU B O 1
ATOM 11641 N N . SER B 2 300 ? -6.820 18.260 19.413 1.000 0.960 300 SER B N 1
ATOM 11642 C CA . SER B 2 300 ? -6.856 18.005 20.853 1.000 0.960 300 SER B CA 1
ATOM 11643 C C . SER B 2 300 ? -6.185 16.682 21.238 1.000 0.960 300 SER B C 1
ATOM 11644 O O . SER B 2 300 ? -5.378 16.661 22.168 1.000 0.960 300 SER B O 1
ATOM 11652 N N . LEU B 2 301 ? -6.477 15.589 20.526 1.000 0.970 301 LEU B N 1
ATOM 11653 C CA . LEU B 2 301 ? -5.860 14.281 20.778 1.000 0.970 301 LEU B CA 1
ATOM 11654 C C . LEU B 2 301 ? -4.340 14.317 20.548 1.000 0.970 301 LEU B C 1
ATOM 11655 O O . LEU B 2 301 ? -3.577 13.754 21.338 1.000 0.970 301 LEU B O 1
ATOM 11671 N N . TYR B 2 302 ? -3.892 15.013 19.499 1.000 0.960 302 TYR B N 1
ATOM 11672 C CA . TYR B 2 302 ? -2.477 15.146 19.152 1.000 0.960 302 TYR B CA 1
ATOM 11673 C C . TYR B 2 302 ? -1.714 15.995 20.182 1.000 0.960 302 TYR B C 1
ATOM 11674 O O . TYR B 2 302 ? -0.609 15.644 20.604 1.000 0.960 302 TYR B O 1
ATOM 11692 N N . GLU B 2 303 ? -2.308 17.096 20.654 1.000 0.940 303 GLU B N 1
ATOM 11693 C CA . GLU B 2 303 ? -1.720 17.947 21.694 1.000 0.940 303 GLU B CA 1
ATOM 11694 C C . GLU B 2 303 ? -1.547 17.191 23.012 1.000 0.940 303 GLU B C 1
ATOM 11695 O O . GLU B 2 303 ? -0.448 17.193 23.583 1.000 0.940 303 GLU B O 1
ATOM 11707 N N . LYS B 2 304 ? -2.593 16.472 23.442 1.000 0.960 304 LYS B N 1
ATOM 11708 C CA . LYS B 2 304 ? -2.532 15.574 24.604 1.000 0.960 304 LYS B CA 1
ATOM 11709 C C . LYS B 2 304 ? -1.462 14.489 24.431 1.000 0.960 304 LYS B C 1
ATOM 11710 O O . LYS B 2 304 ? -0.841 14.089 25.410 1.000 0.960 304 LYS B O 1
ATOM 11729 N N . GLY B 2 305 ? -1.166 14.089 23.192 1.000 0.960 305 GLY B N 1
ATOM 11730 C CA . GLY B 2 305 ? -0.206 13.029 22.870 1.000 0.960 305 GLY B CA 1
ATOM 11731 C C . GLY B 2 305 ? -0.805 11.639 22.859 1.000 0.960 305 GLY B C 1
ATOM 11732 O O . GLY B 2 305 ? -0.075 10.671 23.028 1.000 0.960 305 GLY B O 1
ATOM 11736 N N . TYR B 2 306 ? -2.122 11.549 22.705 1.000 0.970 306 TYR B N 1
ATOM 11737 C CA . TYR B 2 306 ? -2.819 10.271 22.647 1.000 0.970 306 TYR B CA 1
ATOM 11738 C C . TYR B 2 306 ? -2.719 9.632 21.269 1.000 0.970 306 TYR B C 1
ATOM 11739 O O . TYR B 2 306 ? -2.967 8.439 21.155 1.000 0.970 306 TYR B O 1
ATOM 11757 N N . ILE B 2 307 ? -2.383 10.413 20.242 1.000 0.970 307 ILE B N 1
ATOM 11758 C CA . ILE B 2 307 ? -2.284 9.954 18.860 1.000 0.970 307 ILE B CA 1
ATOM 11759 C C . ILE B 2 307 ? -1.009 10.470 18.203 1.000 0.970 307 ILE B C 1
ATOM 11760 O O . ILE B 2 307 ? -0.491 11.531 18.562 1.000 0.970 307 ILE B O 1
ATOM 11776 N N . ASP B 2 308 ? -0.564 9.740 17.191 1.000 0.930 308 ASP B N 1
ATOM 11777 C CA . ASP B 2 308 ? 0.507 10.124 16.285 1.000 0.930 308 ASP B CA 1
ATOM 11778 C C . ASP B 2 308 ? 0.057 9.962 14.818 1.000 0.930 308 ASP B C 1
ATOM 11779 O O . ASP B 2 308 ? -1.125 10.067 14.488 1.000 0.930 308 ASP B O 1
ATOM 11788 N N . GLU B 2 309 ? 1.004 9.774 13.904 1.000 0.900 309 GLU B N 1
ATOM 11789 C CA . GLU B 2 309 ? 0.739 9.611 12.474 1.000 0.900 309 GLU B CA 1
ATOM 11790 C C . GLU B 2 309 ? 0.078 8.284 12.084 1.000 0.900 309 GLU B C 1
ATOM 11791 O O . GLU B 2 309 ? -0.453 8.200 10.974 1.000 0.900 309 GLU B O 1
ATOM 11803 N N . THR B 2 310 ? 0.086 7.285 12.971 1.000 0.950 310 THR B N 1
ATOM 11804 C CA . THR B 2 310 ? -0.607 6.002 12.776 1.000 0.950 310 THR B CA 1
ATOM 11805 C C . THR B 2 310 ? -2.118 6.134 12.954 1.000 0.950 310 THR B C 1
ATOM 11806 O O . THR B 2 310 ? -2.870 5.278 12.485 1.000 0.950 310 THR B O 1
ATOM 11817 N N . PHE B 2 311 ? -2.578 7.217 13.596 1.000 0.980 311 PHE B N 1
ATOM 11818 C CA . PHE B 2 311 ? -3.994 7.428 13.848 1.000 0.980 311 PHE B CA 1
ATOM 11819 C C . PHE B 2 311 ? -4.784 7.501 12.548 1.000 0.980 311 PHE B C 1
ATOM 11820 O O . PHE B 2 311 ? -4.549 8.345 11.675 1.000 0.980 311 PHE B O 1
ATOM 11837 N N . SER B 2 312 ? -5.757 6.609 12.448 1.000 0.980 312 SER B N 1
ATOM 11838 C CA . SER B 2 312 ? -6.578 6.428 11.268 1.000 0.980 312 SER B CA 1
ATOM 11839 C C . SER B 2 312 ? -8.017 6.115 11.650 1.000 0.980 312 SER B C 1
ATOM 11840 O O . SER B 2 312 ? -8.356 5.819 12.799 1.000 0.980 312 SER B O 1
ATOM 11848 N N . PHE B 2 313 ? -8.882 6.243 10.656 1.000 0.990 313 PHE B N 1
ATOM 11849 C CA . PHE B 2 313 ? -10.270 5.846 10.730 1.000 0.990 313 PHE B CA 1
ATOM 11850 C C . PHE B 2 313 ? -10.691 5.318 9.367 1.000 0.990 313 PHE B C 1
ATOM 11851 O O . PHE B 2 313 ? -10.309 5.876 8.336 1.000 0.990 313 PHE B O 1
ATOM 11868 N N . ASP B 2 314 ? -11.498 4.271 9.374 1.000 0.980 314 ASP B N 1
ATOM 11869 C CA . ASP B 2 314 ? -12.079 3.697 8.168 1.000 0.980 314 ASP B CA 1
ATOM 11870 C C . ASP B 2 314 ? -13.518 3.256 8.437 1.000 0.980 314 ASP B C 1
ATOM 11871 O O . ASP B 2 314 ? -13.887 2.992 9.586 1.000 0.980 314 ASP B O 1
ATOM 11880 N N . PHE B 2 315 ? -14.327 3.200 7.379 1.000 0.980 315 PHE B N 1
ATOM 11881 C CA . PHE B 2 315 ? -15.668 2.635 7.408 1.000 0.980 315 PHE B CA 1
ATOM 11882 C C . PHE B 2 315 ? -15.819 1.598 6.300 1.000 0.980 315 PHE B C 1
ATOM 11883 O O . PHE B 2 315 ? -15.745 1.917 5.114 1.000 0.980 315 PHE B O 1
ATOM 11900 N N . THR B 2 316 ? -16.105 0.366 6.704 1.000 0.970 316 THR B N 1
ATOM 11901 C CA . THR B 2 316 ? -16.414 -0.748 5.815 1.000 0.970 316 THR B CA 1
ATOM 11902 C C . THR B 2 316 ? -17.918 -0.994 5.823 1.000 0.970 316 THR B C 1
ATOM 11903 O O . THR B 2 316 ? -18.502 -1.245 6.877 1.000 0.970 316 THR B O 1
ATOM 11914 N N . ALA B 2 317 ? -18.544 -0.975 4.646 1.000 0.970 317 ALA B N 1
ATOM 11915 C CA . ALA B 2 317 ? -19.946 -1.345 4.472 1.000 0.970 317 ALA B CA 1
ATOM 11916 C C . ALA B 2 317 ? -20.082 -2.433 3.405 1.000 0.970 317 ALA B C 1
ATOM 11917 O O . ALA B 2 317 ? -19.841 -2.199 2.229 1.000 0.970 317 ALA B O 1
ATOM 11924 N N . GLU B 2 318 ? -20.472 -3.634 3.796 1.000 0.970 318 GLU B N 1
ATOM 11925 C CA . GLU B 2 318 ? -20.721 -4.743 2.876 1.000 0.970 318 GLU B CA 1
ATOM 11926 C C . GLU B 2 318 ? -22.167 -5.219 3.047 1.000 0.970 318 GLU B C 1
ATOM 11927 O O . GLU B 2 318 ? -22.905 -4.746 3.915 1.000 0.970 318 GLU B O 1
ATOM 11939 N N . TYR B 2 319 ? -22.604 -6.155 2.207 1.000 0.960 319 TYR B N 1
ATOM 11940 C CA . TYR B 2 319 ? -23.923 -6.750 2.383 1.000 0.960 319 TYR B CA 1
ATOM 11941 C C . TYR B 2 319 ? -23.894 -7.784 3.518 1.000 0.960 319 TYR B C 1
ATOM 11942 O O . TYR B 2 319 ? -23.195 -8.791 3.433 1.000 0.960 319 TYR B O 1
ATOM 11960 N N . GLY B 2 320 ? -24.671 -7.539 4.572 1.000 0.960 320 GLY B N 1
ATOM 11961 C CA . GLY B 2 320 ? -24.803 -8.390 5.758 1.000 0.960 320 GLY B CA 1
ATOM 11962 C C . GLY B 2 320 ? -23.985 -7.935 6.969 1.000 0.960 320 GLY B C 1
ATOM 11963 O O . GLY B 2 320 ? -24.315 -8.305 8.095 1.000 0.960 320 GLY B O 1
ATOM 11967 N N . PHE B 2 321 ? -22.973 -7.084 6.781 1.000 0.980 321 PHE B N 1
ATOM 11968 C CA . PHE B 2 321 ? -22.166 -6.535 7.873 1.000 0.980 321 PHE B CA 1
ATOM 11969 C C . PHE B 2 321 ? -21.571 -5.161 7.525 1.000 0.980 321 PHE B C 1
ATOM 11970 O O . PHE B 2 321 ? -21.384 -4.813 6.364 1.000 0.980 321 PHE B O 1
ATOM 11987 N N . GLY B 2 322 ? -21.233 -4.377 8.544 1.000 0.980 322 GLY B N 1
ATOM 11988 C CA . GLY B 2 322 ? -20.556 -3.093 8.374 1.000 0.980 322 GLY B CA 1
ATOM 11989 C C . GLY B 2 322 ? -20.009 -2.575 9.697 1.000 0.980 322 GLY B C 1
ATOM 11990 O O . GLY B 2 322 ? -20.530 -2.910 10.766 1.000 0.980 322 GLY B O 1
ATOM 11994 N N . PHE B 2 323 ? -18.914 -1.826 9.650 1.000 0.990 323 PHE B N 1
ATOM 11995 C CA . PHE B 2 323 ? -18.305 -1.248 10.839 1.000 0.990 323 PHE B CA 1
ATOM 11996 C C . PHE B 2 323 ? -17.351 -0.102 10.515 1.000 0.990 323 PHE B C 1
ATOM 11997 O O . PHE B 2 323 ? -16.743 -0.063 9.448 1.000 0.990 323 PHE B O 1
ATOM 12014 N N . ALA B 2 324 ? -17.180 0.805 11.475 1.000 0.990 324 ALA B N 1
ATOM 12015 C CA . ALA B 2 324 ? -16.048 1.722 11.501 1.000 0.990 324 ALA B CA 1
ATOM 12016 C C . ALA B 2 324 ? -14.990 1.242 12.499 1.000 0.990 324 ALA B C 1
ATOM 12017 O O . ALA B 2 324 ? -15.336 0.652 13.526 1.000 0.990 324 ALA B O 1
ATOM 12024 N N . ALA B 2 325 ? -13.724 1.540 12.225 1.000 0.990 325 ALA B N 1
ATOM 12025 C CA . ALA B 2 325 ? -12.611 1.356 13.153 1.000 0.990 325 ALA B CA 1
ATOM 12026 C C . ALA B 2 325 ? -11.817 2.662 13.241 1.000 0.990 325 ALA B C 1
ATOM 12027 O O . ALA B 2 325 ? -11.473 3.227 12.206 1.000 0.990 325 ALA B O 1
ATOM 12034 N N . ILE B 2 326 ? -11.570 3.157 14.457 1.000 0.990 326 ILE B N 1
ATOM 12035 C CA . ILE B 2 326 ? -10.914 4.446 14.718 1.000 0.990 326 ILE B CA 1
ATOM 12036 C C . ILE B 2 326 ? -9.849 4.264 15.798 1.000 0.990 326 ILE B C 1
ATOM 12037 O O . ILE B 2 326 ? -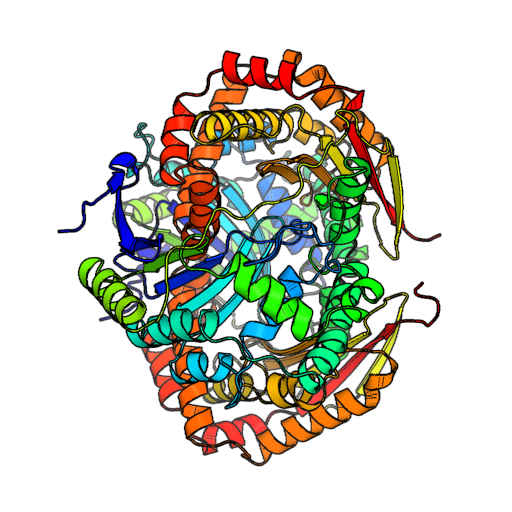10.157 3.765 16.880 1.000 0.990 326 ILE B O 1
ATOM 12053 N N . GLY B 2 327 ? -8.619 4.702 15.536 1.000 0.990 327 GLY B N 1
ATOM 12054 C CA . GLY B 2 327 ? -7.526 4.634 16.504 1.000 0.990 327 GLY B CA 1
ATOM 12055 C C . GLY B 2 327 ? -6.166 4.411 15.847 1.000 0.990 327 GLY B C 1
ATOM 12056 O O . GLY B 2 327 ? -5.946 4.845 14.719 1.000 0.990 327 GLY B O 1
ATOM 12060 N N . GLY B 2 328 ? -5.252 3.775 16.572 1.000 0.980 328 GLY B N 1
ATOM 12061 C CA . GLY B 2 328 ? -3.855 3.582 16.181 1.000 0.980 328 GLY B CA 1
ATOM 12062 C C . GLY B 2 328 ? -2.959 3.379 17.401 1.000 0.980 328 GLY B C 1
ATOM 12063 O O . GLY B 2 328 ? -3.423 2.927 18.457 1.000 0.980 328 GLY B O 1
ATOM 12067 N N . ASP B 2 329 ? -1.690 3.745 17.261 1.000 0.970 329 ASP B N 1
ATOM 12068 C CA . ASP B 2 329 ? -0.708 3.695 18.341 1.000 0.970 329 ASP B CA 1
ATOM 12069 C C . ASP B 2 329 ? -0.996 4.787 19.363 1.000 0.970 329 ASP B C 1
ATOM 12070 O O . ASP B 2 329 ? -1.354 5.923 19.032 1.000 0.970 329 ASP B O 1
ATOM 12079 N N . THR B 2 330 ? -0.875 4.431 20.640 1.000 0.970 330 THR B N 1
ATOM 12080 C CA . THR B 2 330 ? -1.196 5.356 21.717 1.000 0.970 330 THR B CA 1
ATOM 12081 C C . THR B 2 330 ? -0.495 4.975 23.012 1.000 0.970 330 THR B C 1
ATOM 12082 O O . THR B 2 330 ? -0.553 3.820 23.425 1.000 0.970 330 THR B O 1
ATOM 12093 N N . PRO B 2 331 ? 0.127 5.934 23.715 1.000 0.950 331 PRO B N 1
ATOM 12094 C CA . PRO B 2 331 ? 0.597 5.692 25.073 1.000 0.950 331 PRO B CA 1
ATOM 12095 C C . PRO B 2 331 ? -0.561 5.580 26.080 1.000 0.950 331 PRO B C 1
ATOM 12096 O O . PRO B 2 331 ? -0.345 5.091 27.182 1.000 0.950 331 PRO B O 1
ATOM 12107 N N . GLU B 2 332 ? -1.774 6.017 25.717 1.000 0.970 332 GLU B N 1
ATOM 12108 C CA . GLU B 2 332 ? -2.919 6.189 26.623 1.000 0.970 332 GLU B CA 1
ATOM 12109 C C . GLU B 2 332 ? -4.188 5.531 26.040 1.000 0.970 332 GLU B C 1
ATOM 12110 O O . GLU B 2 332 ? -5.150 6.218 25.676 1.000 0.970 332 GLU B O 1
ATOM 12122 N N . PRO B 2 333 ? -4.217 4.190 25.906 1.000 0.980 333 PRO B N 1
ATOM 12123 C CA . PRO B 2 333 ? -5.297 3.485 25.217 1.000 0.980 333 PRO B CA 1
ATOM 12124 C C . PRO B 2 333 ? -6.665 3.626 25.895 1.000 0.980 333 PRO B C 1
ATOM 12125 O O . PRO B 2 333 ? -7.677 3.625 25.192 1.000 0.980 333 PRO B O 1
ATOM 12136 N N . ASP B 2 334 ? -6.711 3.763 27.227 1.000 0.980 334 ASP B N 1
ATOM 12137 C CA . ASP B 2 334 ? -7.948 3.992 27.988 1.000 0.980 334 ASP B CA 1
ATOM 12138 C C . ASP B 2 334 ? -8.545 5.366 27.665 1.000 0.980 334 ASP B C 1
ATOM 12139 O O . ASP B 2 334 ? -9.701 5.463 27.248 1.000 0.980 334 ASP B O 1
ATOM 12148 N N . GLN B 2 335 ? -7.744 6.428 27.784 1.000 0.980 335 GLN B N 1
ATOM 12149 C CA . GLN B 2 335 ? -8.188 7.796 27.513 1.000 0.980 335 GLN B CA 1
ATOM 12150 C C . GLN B 2 335 ? -8.502 8.017 26.035 1.000 0.980 335 GLN B C 1
ATOM 12151 O O . GLN B 2 335 ? -9.490 8.683 25.724 1.000 0.980 335 GLN B O 1
ATOM 12165 N N . LEU B 2 336 ? -7.715 7.445 25.116 1.000 0.990 336 LEU B N 1
ATOM 12166 C CA . LEU B 2 336 ? -8.014 7.534 23.688 1.000 0.990 336 LEU B CA 1
ATOM 12167 C C . LEU B 2 336 ? -9.370 6.888 23.370 1.000 0.990 336 LEU B C 1
ATOM 12168 O O . LEU B 2 336 ? -10.175 7.471 22.641 1.000 0.990 336 LEU B O 1
ATOM 12184 N N . ALA B 2 337 ? -9.648 5.713 23.944 1.000 0.990 337 ALA B N 1
ATOM 12185 C CA . ALA B 2 337 ? -10.917 5.026 23.742 1.000 0.990 337 ALA B CA 1
ATOM 12186 C C . ALA B 2 337 ? -12.111 5.821 24.293 1.000 0.990 337 ALA B C 1
ATOM 12187 O O . ALA B 2 337 ? -13.151 5.912 23.632 1.000 0.990 337 ALA B O 1
ATOM 12194 N N . GLU B 2 338 ? -11.966 6.404 25.486 1.000 0.990 338 GLU B N 1
ATOM 12195 C CA . GLU B 2 338 ? -12.999 7.216 26.134 1.000 0.990 338 GLU B CA 1
ATOM 12196 C C . GLU B 2 338 ? -13.282 8.506 25.340 1.000 0.990 338 GLU B C 1
ATOM 12197 O O . GLU B 2 338 ? -14.445 8.823 25.064 1.000 0.990 338 GLU B O 1
ATOM 12209 N N . ASP B 2 339 ? -12.231 9.193 24.872 1.000 0.980 339 ASP B N 1
ATOM 12210 C CA . ASP B 2 339 ? -12.340 10.399 24.046 1.000 0.980 339 ASP B CA 1
ATOM 12211 C C . ASP B 2 339 ? -13.013 10.097 22.692 1.000 0.980 339 ASP B C 1
ATOM 12212 O O . ASP B 2 339 ? -13.986 10.769 22.336 1.000 0.980 339 ASP B O 1
ATOM 12221 N N . ILE B 2 340 ? -12.568 9.070 21.951 1.000 0.990 340 ILE B N 1
ATOM 12222 C CA . ILE B 2 340 ? -13.183 8.683 20.664 1.000 0.990 340 ILE B CA 1
ATOM 12223 C C . ILE B 2 340 ? -14.655 8.292 20.864 1.000 0.990 340 ILE B C 1
ATOM 12224 O O . ILE B 2 340 ? -15.522 8.753 20.116 1.000 0.990 340 ILE B O 1
ATOM 12240 N N . SER B 2 341 ? -14.961 7.487 21.890 1.000 0.990 341 SER B N 1
ATOM 12241 C CA . SER B 2 341 ? -16.335 7.054 22.194 1.000 0.990 341 SER B CA 1
ATOM 12242 C C . SER B 2 341 ? -17.240 8.244 22.515 1.000 0.990 341 SER B C 1
ATOM 12243 O O . SER B 2 341 ? -18.359 8.334 22.009 1.000 0.990 341 SER B O 1
ATOM 12251 N N . SER B 2 342 ? -16.746 9.199 23.304 1.000 0.980 342 SER B N 1
ATOM 12252 C CA . SER B 2 342 ? -17.454 10.441 23.626 1.000 0.980 342 SER B CA 1
ATOM 12253 C C . SER B 2 342 ? -17.684 11.315 22.387 1.000 0.980 342 SER B C 1
ATOM 12254 O O . SER B 2 342 ? -18.788 11.825 22.189 1.000 0.980 342 SER B O 1
ATOM 12262 N N . MET B 2 343 ? -16.681 11.457 21.512 1.000 0.980 343 MET B N 1
ATOM 12263 C CA . MET B 2 343 ? -16.797 12.213 20.256 1.000 0.980 343 MET B CA 1
ATOM 12264 C C . MET B 2 343 ? -17.838 11.607 19.316 1.000 0.980 343 MET B C 1
ATOM 12265 O O . MET B 2 343 ? -18.632 12.351 18.742 1.000 0.980 343 MET B O 1
ATOM 12279 N N . LEU B 2 344 ? -17.876 10.275 19.200 1.000 0.990 344 LEU B N 1
ATOM 12280 C CA . LEU B 2 344 ? -18.907 9.571 18.439 1.000 0.990 344 LEU B CA 1
ATOM 12281 C C . LEU B 2 344 ? -20.291 9.844 19.035 1.000 0.990 344 LEU B C 1
ATOM 12282 O O . LEU B 2 344 ? -21.158 10.367 18.341 1.000 0.990 344 LEU B O 1
ATOM 12298 N N . LEU B 2 345 ? -20.484 9.589 20.333 1.000 0.980 345 LEU B N 1
ATOM 12299 C CA . LEU B 2 345 ? -21.775 9.778 21.014 1.000 0.980 345 LEU B CA 1
ATOM 12300 C C . LEU B 2 345 ? -22.294 11.225 20.971 1.000 0.980 345 LEU B C 1
ATOM 12301 O O . LEU B 2 345 ? -23.493 11.448 21.122 1.000 0.980 345 LEU B O 1
ATOM 12317 N N . ARG B 2 346 ? -21.411 12.202 20.744 1.000 0.980 346 ARG B N 1
ATOM 12318 C CA . ARG B 2 346 ? -21.738 13.631 20.634 1.000 0.980 346 ARG B CA 1
ATOM 12319 C C . ARG B 2 346 ? -21.666 14.168 19.207 1.000 0.980 346 ARG B C 1
ATOM 12320 O O . ARG B 2 346 ? -21.777 15.377 19.008 1.000 0.980 346 ARG B O 1
ATOM 12341 N N . ALA B 2 347 ? -21.505 13.309 18.202 1.000 0.980 347 ALA B N 1
ATOM 12342 C CA . ALA B 2 347 ? -21.305 13.727 16.817 1.000 0.980 347 ALA B CA 1
ATOM 12343 C C . ALA B 2 347 ? -22.390 14.691 16.311 1.000 0.980 347 ALA B C 1
ATOM 12344 O O . ALA B 2 347 ? -22.073 15.669 15.637 1.000 0.980 347 ALA B O 1
ATOM 12351 N N . GLY B 2 348 ? -23.656 14.476 16.692 1.000 0.960 348 GLY B N 1
ATOM 12352 C CA . GLY B 2 348 ? -24.775 15.340 16.295 1.000 0.960 348 GLY B CA 1
ATOM 12353 C C . GLY B 2 348 ? -24.626 16.802 16.737 1.000 0.960 348 GLY B C 1
ATOM 12354 O O . GLY B 2 348 ? -25.118 17.695 16.053 1.000 0.960 348 GLY B O 1
ATOM 12358 N N . GLU B 2 349 ? -23.908 17.051 17.837 1.000 0.960 349 GLU B N 1
ATOM 12359 C CA . GLU B 2 349 ? -23.581 18.390 18.350 1.000 0.960 349 GLU B CA 1
ATOM 12360 C C . GLU B 2 349 ? -22.330 18.980 17.678 1.000 0.960 349 GLU B C 1
ATOM 12361 O O . GLU B 2 349 ? -22.169 20.198 17.592 1.000 0.960 349 GLU B O 1
ATOM 12373 N N . LEU B 2 350 ? -21.407 18.112 17.252 1.000 0.960 350 LEU B N 1
ATOM 12374 C CA . LEU B 2 350 ? -20.080 18.482 16.759 1.000 0.960 350 LEU B CA 1
ATOM 12375 C C . LEU B 2 350 ? -20.052 18.751 15.249 1.000 0.960 350 LEU B C 1
ATOM 12376 O O . LEU B 2 350 ? -19.128 19.423 14.776 1.000 0.960 350 LEU B O 1
ATOM 12392 N N . ILE B 2 351 ? -21.022 18.221 14.502 1.000 0.970 351 ILE B N 1
ATOM 12393 C CA . ILE B 2 351 ? -21.089 18.290 13.041 1.000 0.970 351 ILE B CA 1
ATOM 12394 C C . ILE B 2 351 ? -21.865 19.523 12.574 1.000 0.970 351 ILE B C 1
ATOM 12395 O O . ILE B 2 351 ? -23.018 19.741 12.938 1.000 0.970 351 ILE B O 1
ATOM 12411 N N . THR B 2 352 ? -21.229 20.315 11.710 1.000 0.960 352 THR B N 1
ATOM 12412 C CA . THR B 2 352 ? -21.793 21.533 11.113 1.000 0.960 352 THR B CA 1
ATOM 12413 C C . THR B 2 352 ? -21.683 21.487 9.592 1.000 0.960 352 THR B C 1
ATOM 12414 O O . THR B 2 352 ? -20.849 20.764 9.048 1.000 0.960 352 THR B O 1
ATOM 12425 N N . ALA B 2 353 ? -22.489 22.296 8.895 1.000 0.970 353 ALA B N 1
ATOM 12426 C CA . ALA B 2 353 ? -22.447 22.388 7.432 1.000 0.970 353 ALA B CA 1
ATOM 12427 C C . ALA B 2 353 ? -21.045 22.748 6.909 1.000 0.970 353 ALA B C 1
ATOM 12428 O O . ALA B 2 353 ? -20.584 22.182 5.928 1.000 0.970 353 ALA B O 1
ATOM 12435 N N . GLU B 2 354 ? -20.344 23.637 7.608 1.000 0.960 354 GLU B N 1
ATOM 12436 C CA . GLU B 2 354 ? -19.010 24.102 7.227 1.000 0.960 354 GLU B CA 1
ATOM 12437 C C . GLU B 2 354 ? -17.959 22.987 7.320 1.000 0.960 354 GLU B C 1
ATOM 12438 O O . GLU B 2 354 ? -17.156 22.807 6.406 1.000 0.960 354 GLU B O 1
ATOM 12450 N N . LYS B 2 355 ? -18.023 22.162 8.376 1.000 0.960 355 LYS B N 1
ATOM 12451 C CA . LYS B 2 355 ? -17.164 20.978 8.506 1.000 0.960 355 LYS B CA 1
ATOM 12452 C C . LYS B 2 355 ? -17.448 19.945 7.420 1.000 0.960 355 LYS B C 1
ATOM 12453 O O . LYS B 2 355 ? -16.514 19.342 6.903 1.000 0.960 355 LYS B O 1
ATOM 12472 N N . ILE B 2 356 ? -18.719 19.754 7.063 1.000 0.980 356 ILE B N 1
ATOM 12473 C CA . ILE B 2 356 ? -19.100 18.829 5.991 1.000 0.980 356 ILE B CA 1
ATOM 12474 C C . ILE B 2 356 ? -18.618 19.330 4.633 1.000 0.980 356 ILE B C 1
ATOM 12475 O O . ILE B 2 356 ? -18.077 18.534 3.874 1.000 0.980 356 ILE B O 1
ATOM 12491 N N . GLU B 2 357 ? -18.733 20.624 4.331 1.000 0.960 357 GLU B N 1
ATOM 12492 C CA . GLU B 2 357 ? -18.188 21.173 3.083 1.000 0.960 357 GLU B CA 1
ATOM 12493 C C . GLU B 2 357 ? -16.670 21.014 2.990 1.000 0.960 357 GLU B C 1
ATOM 12494 O O . GLU B 2 357 ? -16.147 20.627 1.942 1.000 0.960 357 GLU B O 1
ATOM 12506 N N . LEU B 2 358 ? -15.956 21.250 4.093 1.000 0.960 358 LEU B N 1
ATOM 12507 C CA . LEU B 2 358 ? -14.511 21.049 4.142 1.000 0.960 358 LEU B CA 1
ATOM 12508 C C . LEU B 2 358 ? -14.140 19.568 3.932 1.000 0.960 358 LEU B C 1
ATOM 12509 O O . LEU B 2 358 ? -13.305 19.247 3.083 1.000 0.960 358 LEU B O 1
ATOM 12525 N N . ALA B 2 359 ? -14.823 18.651 4.628 1.000 0.970 359 ALA B N 1
ATOM 12526 C CA . ALA B 2 359 ? -14.648 17.208 4.458 1.000 0.970 359 ALA B CA 1
ATOM 12527 C C . ALA B 2 359 ? -14.985 16.744 3.028 1.000 0.970 359 ALA B C 1
ATOM 12528 O O . ALA B 2 359 ? -14.280 15.907 2.462 1.000 0.970 359 ALA B O 1
ATOM 12535 N N . ARG B 2 360 ? -16.024 17.317 2.408 1.000 0.970 360 ARG B N 1
ATOM 12536 C CA . ARG B 2 360 ? -16.453 17.016 1.035 1.000 0.970 360 ARG B CA 1
ATOM 12537 C C . ARG B 2 360 ? -15.364 17.351 0.029 1.000 0.970 360 ARG B C 1
ATOM 12538 O O . ARG B 2 360 ? -14.977 16.484 -0.753 1.000 0.970 360 ARG B O 1
ATOM 12559 N N . LYS B 2 361 ? -14.824 18.573 0.084 1.000 0.950 361 LYS B N 1
ATOM 12560 C CA . LYS B 2 361 ? -13.700 18.999 -0.764 1.000 0.950 361 LYS B CA 1
ATOM 12561 C C . LYS B 2 361 ? -12.528 18.031 -0.659 1.000 0.950 361 LYS B C 1
ATOM 12562 O O . LYS B 2 361 ? -11.980 17.601 -1.675 1.000 0.950 361 LYS B O 1
ATOM 12581 N N . LYS B 2 362 ? -12.197 17.630 0.568 1.000 0.960 362 LYS B N 1
ATOM 12582 C CA . LYS B 2 362 ? -11.117 16.683 0.823 1.000 0.960 362 LYS B CA 1
ATOM 12583 C C . LYS B 2 362 ? -11.371 15.296 0.238 1.000 0.960 362 LYS B C 1
ATOM 12584 O O . LYS B 2 362 ? -10.486 14.738 -0.418 1.000 0.960 362 LYS B O 1
ATOM 12603 N N . LYS B 2 363 ? -12.564 14.730 0.450 1.000 0.970 363 LYS B N 1
ATOM 12604 C CA . LYS B 2 363 ? -12.929 13.415 -0.100 1.000 0.970 363 LYS B CA 1
ATOM 12605 C C . LYS B 2 363 ? -12.940 13.427 -1.629 1.000 0.970 363 LYS B C 1
ATOM 12606 O O . LYS B 2 363 ? -12.452 12.472 -2.225 1.000 0.970 363 LYS B O 1
ATOM 12625 N N . ILE B 2 364 ? -13.388 14.518 -2.257 1.000 0.950 364 ILE B N 1
ATOM 12626 C CA . ILE B 2 364 ? -13.330 14.687 -3.718 1.000 0.950 364 ILE B CA 1
ATOM 12627 C C . ILE B 2 364 ? -11.880 14.640 -4.214 1.000 0.950 364 ILE B C 1
ATOM 12628 O O . ILE B 2 364 ? -11.566 13.843 -5.098 1.000 0.950 364 ILE B O 1
ATOM 12644 N N . GLY B 2 365 ? -10.973 15.434 -3.638 1.000 0.950 365 GLY B N 1
ATOM 12645 C CA . GLY B 2 365 ? -9.574 15.421 -4.076 1.000 0.950 365 GLY B CA 1
ATOM 12646 C C . GLY B 2 365 ? -8.861 14.094 -3.819 1.000 0.950 365 GLY B C 1
ATOM 12647 O O . GLY B 2 365 ? -8.126 13.609 -4.680 1.000 0.950 365 GLY B O 1
ATOM 12651 N N . THR B 2 366 ? -9.142 13.456 -2.679 1.000 0.960 366 THR B N 1
ATOM 12652 C CA . THR B 2 366 ? -8.619 12.118 -2.348 1.000 0.960 366 THR B CA 1
ATOM 12653 C C . THR B 2 366 ? -9.095 11.073 -3.359 1.000 0.960 366 THR B C 1
ATOM 12654 O O . THR B 2 366 ? -8.298 10.262 -3.829 1.000 0.960 366 THR B O 1
ATOM 12665 N N . PHE B 2 367 ? -10.371 11.116 -3.746 1.000 0.970 367 PHE B N 1
ATOM 12666 C CA . PHE B 2 367 ? -10.922 10.219 -4.757 1.000 0.970 367 PHE B CA 1
ATOM 12667 C C . PHE B 2 367 ? -10.298 10.458 -6.141 1.000 0.970 367 PHE B C 1
ATOM 12668 O O . PHE B 2 367 ? -9.882 9.505 -6.799 1.000 0.970 367 PHE B O 1
ATOM 12685 N N . LEU B 2 368 ? -10.134 11.718 -6.565 1.000 0.950 368 LEU B N 1
ATOM 12686 C CA . LEU B 2 368 ? -9.460 12.050 -7.829 1.000 0.950 368 LEU B CA 1
ATOM 12687 C C . LEU B 2 368 ? -8.016 11.539 -7.873 1.000 0.950 368 LEU B C 1
ATOM 12688 O O . LEU B 2 368 ? -7.588 11.012 -8.899 1.000 0.950 368 LEU B O 1
ATOM 12704 N N . LYS B 2 369 ? -7.283 11.640 -6.758 1.000 0.950 369 LYS B N 1
ATOM 12705 C CA . LYS B 2 369 ? -5.956 11.033 -6.613 1.000 0.950 369 LYS B CA 1
ATOM 12706 C C . LYS B 2 369 ? -6.009 9.515 -6.777 1.000 0.950 369 LYS B C 1
ATOM 12707 O O . LYS B 2 369 ? -5.167 8.952 -7.472 1.000 0.950 369 LYS B O 1
ATOM 12726 N N . ALA B 2 370 ? -6.988 8.846 -6.172 1.000 0.960 370 ALA B N 1
ATOM 12727 C CA . ALA B 2 370 ? -7.121 7.395 -6.266 1.000 0.960 370 ALA B CA 1
ATOM 12728 C C . ALA B 2 370 ? -7.363 6.917 -7.715 1.000 0.960 370 ALA B C 1
ATOM 12729 O O . ALA B 2 370 ? -6.812 5.899 -8.132 1.000 0.960 370 ALA B O 1
ATOM 12736 N N . LEU B 2 371 ? -8.073 7.708 -8.532 1.000 0.960 371 LEU B N 1
ATOM 12737 C CA . LEU B 2 371 ? -8.285 7.442 -9.966 1.000 0.960 371 LEU B CA 1
ATOM 12738 C C . LEU B 2 371 ? -7.017 7.543 -10.840 1.000 0.960 371 LEU B C 1
ATOM 12739 O O . LEU B 2 371 ? -7.057 7.198 -12.029 1.000 0.960 371 LEU B O 1
ATOM 12755 N N . ASN B 2 372 ? -5.885 7.987 -10.284 1.000 0.960 372 ASN B N 1
ATOM 12756 C CA . ASN B 2 372 ? -4.589 7.893 -10.959 1.000 0.960 372 ASN B CA 1
ATOM 12757 C C . ASN B 2 372 ? -4.050 6.462 -11.010 1.000 0.960 372 ASN B C 1
ATOM 12758 O O . ASN B 2 372 ? -3.155 6.198 -11.807 1.000 0.960 372 ASN B O 1
ATOM 12769 N N . SER B 2 373 ? -4.552 5.556 -10.164 1.000 0.960 373 SER B N 1
ATOM 12770 C CA . SER B 2 373 ? -4.074 4.176 -10.080 1.000 0.960 373 SER B CA 1
ATOM 12771 C C . SER B 2 373 ? -5.005 3.219 -10.838 1.000 0.960 373 SER B C 1
ATOM 12772 O O . SER B 2 373 ? -6.140 3.004 -10.404 1.000 0.960 373 SER B O 1
ATOM 12780 N N . PRO B 2 374 ? -4.540 2.595 -11.942 1.000 0.960 374 PRO B N 1
ATOM 12781 C CA . PRO B 2 374 ? -5.281 1.528 -12.614 1.000 0.960 374 PRO B CA 1
ATOM 12782 C C . PRO B 2 374 ? -5.617 0.357 -11.675 1.000 0.960 374 PRO B C 1
ATOM 12783 O O . PRO B 2 374 ? -6.733 -0.152 -11.718 1.000 0.960 374 PRO B O 1
ATOM 12794 N N . GLU B 2 375 ? -4.698 -0.015 -10.773 1.000 0.960 375 GLU B N 1
ATOM 12795 C CA . GLU B 2 375 ? -4.947 -1.050 -9.755 1.000 0.960 375 GLU B CA 1
ATOM 12796 C C . GLU B 2 375 ? -6.089 -0.669 -8.823 1.000 0.960 375 GLU B C 1
ATOM 12797 O O . GLU B 2 375 ? -6.980 -1.481 -8.590 1.000 0.960 375 GLU B O 1
ATOM 12809 N N . TYR B 2 376 ? -6.091 0.566 -8.306 1.000 0.970 376 TYR B N 1
ATOM 12810 C CA . TYR B 2 376 ? -7.169 1.036 -7.436 1.000 0.970 376 TYR B CA 1
ATOM 12811 C C . TYR B 2 376 ? -8.511 0.958 -8.157 1.000 0.970 376 TYR B C 1
ATOM 12812 O O . TYR B 2 376 ? -9.467 0.420 -7.605 1.000 0.970 376 TYR B O 1
ATOM 12830 N N . ILE B 2 377 ? -8.569 1.456 -9.397 1.000 0.970 377 ILE B N 1
ATOM 12831 C CA . ILE B 2 377 ? -9.799 1.443 -10.188 1.000 0.970 377 ILE B CA 1
ATOM 12832 C C . ILE B 2 377 ? -10.308 0.011 -10.339 1.000 0.970 377 ILE B C 1
ATOM 12833 O O . ILE B 2 377 ? -11.446 -0.252 -9.968 1.000 0.970 377 ILE B O 1
ATOM 12849 N N . ALA B 2 378 ? -9.485 -0.918 -10.828 1.000 0.980 378 ALA B N 1
ATOM 12850 C CA . ALA B 2 378 ? -9.925 -2.292 -11.062 1.000 0.980 378 ALA B CA 1
ATOM 12851 C C . ALA B 2 378 ? -10.328 -3.013 -9.763 1.000 0.980 378 ALA B C 1
ATOM 12852 O O . ALA B 2 378 ? -11.390 -3.638 -9.696 1.000 0.980 378 ALA B O 1
ATOM 12859 N N . ASN B 2 379 ? -9.523 -2.872 -8.704 1.000 0.970 379 ASN B N 1
ATOM 12860 C CA . ASN B 2 379 ? -9.765 -3.537 -7.424 1.000 0.970 379 ASN B CA 1
ATOM 12861 C C . ASN B 2 379 ? -10.982 -2.967 -6.686 1.000 0.970 379 ASN B C 1
ATOM 12862 O O . ASN B 2 379 ? -11.675 -3.707 -5.987 1.000 0.970 379 ASN B O 1
ATOM 12873 N N . GLN B 2 380 ? -11.282 -1.673 -6.823 1.000 0.970 380 GLN B N 1
ATOM 12874 C CA . GLN B 2 380 ? -12.478 -1.080 -6.220 1.000 0.970 380 GLN B CA 1
ATOM 12875 C C . GLN B 2 380 ? -13.723 -1.282 -7.075 1.000 0.970 380 GLN B C 1
ATOM 12876 O O . GLN B 2 380 ? -14.781 -1.591 -6.530 1.000 0.970 380 GLN B O 1
ATOM 12890 N N . PHE B 2 381 ? -13.612 -1.180 -8.400 1.000 0.970 381 PHE B N 1
ATOM 12891 C CA . PHE B 2 381 ? -14.761 -1.283 -9.297 1.000 0.970 381 PHE B CA 1
ATOM 12892 C C . PHE B 2 381 ? -15.548 -2.579 -9.082 1.000 0.970 381 PHE B C 1
ATOM 12893 O O . PHE B 2 381 ? -16.771 -2.542 -9.008 1.000 0.970 381 PHE B O 1
ATOM 12910 N N . THR B 2 382 ? -14.861 -3.711 -8.913 1.000 0.960 382 THR B N 1
ATOM 12911 C CA . THR B 2 382 ? -15.506 -5.020 -8.713 1.000 0.960 382 THR B CA 1
ATOM 12912 C C . THR B 2 382 ? -16.384 -5.075 -7.462 1.000 0.960 382 THR B C 1
ATOM 12913 O O . THR B 2 382 ? -17.486 -5.611 -7.522 1.000 0.960 382 THR B O 1
ATOM 12924 N N . ARG B 2 383 ? -15.959 -4.465 -6.345 1.000 0.960 383 ARG B N 1
ATOM 12925 C CA . ARG B 2 383 ? -16.778 -4.359 -5.122 1.000 0.960 383 ARG B CA 1
ATOM 12926 C C . ARG B 2 383 ? -18.016 -3.517 -5.385 1.000 0.960 383 ARG B C 1
ATOM 12927 O O . ARG B 2 383 ? -19.119 -3.935 -5.055 1.000 0.960 383 ARG B O 1
ATOM 12948 N N . TYR B 2 384 ? -17.819 -2.339 -5.980 1.000 0.970 384 TYR B N 1
ATOM 12949 C CA . TYR B 2 384 ? -18.919 -1.432 -6.293 1.000 0.970 384 TYR B CA 1
ATOM 12950 C C . TYR B 2 384 ? -19.944 -2.136 -7.188 1.000 0.970 384 TYR B C 1
ATOM 12951 O O . TYR B 2 384 ? -21.121 -2.158 -6.846 1.000 0.970 384 TYR B O 1
ATOM 12969 N N . ALA B 2 385 ? -19.494 -2.803 -8.252 1.000 0.970 385 ALA B N 1
ATOM 12970 C CA . ALA B 2 385 ? -20.357 -3.547 -9.161 1.000 0.970 385 ALA B CA 1
ATOM 12971 C C . ALA B 2 385 ? -21.111 -4.698 -8.465 1.000 0.970 385 ALA B C 1
ATOM 12972 O O . ALA B 2 385 ? -22.308 -4.850 -8.680 1.000 0.970 385 ALA B O 1
ATOM 12979 N N . PHE B 2 386 ? -20.466 -5.475 -7.586 1.000 0.970 386 PHE B N 1
ATOM 12980 C CA . PHE B 2 386 ? -21.128 -6.560 -6.839 1.000 0.970 386 PHE B CA 1
ATOM 12981 C C . PHE B 2 386 ? -22.163 -6.095 -5.808 1.000 0.970 386 PHE B C 1
ATOM 12982 O O . PHE B 2 386 ? -22.964 -6.924 -5.356 1.000 0.970 386 PHE B O 1
ATOM 12999 N N . LEU B 2 387 ? -22.133 -4.813 -5.440 1.000 0.980 387 LEU B N 1
ATOM 13000 C CA . LEU B 2 387 ? -23.067 -4.146 -4.531 1.000 0.980 387 LEU B CA 1
ATOM 13001 C C . LEU B 2 387 ? -24.041 -3.211 -5.279 1.000 0.980 387 LEU B C 1
ATOM 13002 O O . LEU B 2 387 ? -24.666 -2.350 -4.659 1.000 0.980 387 LEU B O 1
ATOM 13018 N N . ASP B 2 388 ? -24.161 -3.357 -6.603 1.000 0.970 388 ASP B N 1
ATOM 13019 C CA . ASP B 2 388 ? -25.016 -2.553 -7.493 1.000 0.970 388 ASP B CA 1
ATOM 13020 C C . ASP B 2 388 ? -24.703 -1.040 -7.490 1.000 0.970 388 ASP B C 1
ATOM 13021 O O . ASP B 2 388 ? -25.551 -0.197 -7.801 1.000 0.970 388 ASP B O 1
ATOM 13030 N N . MET B 2 389 ? -23.474 -0.675 -7.122 1.000 0.960 389 MET B N 1
ATOM 13031 C CA . MET B 2 389 ? -22.947 0.691 -7.113 1.000 0.960 389 MET B CA 1
ATOM 13032 C C . MET B 2 389 ? -22.068 0.969 -8.342 1.000 0.960 389 MET B C 1
ATOM 13033 O O . MET B 2 389 ? -21.626 0.068 -9.051 1.000 0.960 389 MET B O 1
ATOM 13047 N N . SER B 2 390 ? -21.755 2.246 -8.566 1.000 0.940 390 SER B N 1
ATOM 13048 C CA . SER B 2 390 ? -20.823 2.709 -9.599 1.000 0.940 390 SER B CA 1
ATOM 13049 C C . SER B 2 390 ? -19.680 3.468 -8.935 1.000 0.940 390 SER B C 1
ATOM 13050 O O . SER B 2 390 ? -19.914 4.473 -8.262 1.000 0.940 390 SER B O 1
ATOM 13058 N N . LEU B 2 391 ? -18.440 3.007 -9.134 1.000 0.960 391 LEU B N 1
ATOM 13059 C CA . LEU B 2 391 ? -17.246 3.697 -8.628 1.000 0.960 391 LEU B CA 1
ATOM 13060 C C . LEU B 2 391 ? -17.194 5.148 -9.131 1.000 0.960 391 LEU B C 1
ATOM 13061 O O . LEU B 2 391 ? -16.808 6.055 -8.403 1.000 0.960 391 LEU B O 1
ATOM 13077 N N . PHE B 2 392 ? -17.624 5.385 -10.368 1.000 0.950 392 PHE B N 1
ATOM 13078 C CA . PHE B 2 392 ? -17.549 6.693 -11.014 1.000 0.950 392 PHE B CA 1
ATOM 13079 C C . PHE B 2 392 ? -18.659 7.665 -10.587 1.000 0.950 392 PHE B C 1
ATOM 13080 O O . PHE B 2 392 ? -18.573 8.853 -10.894 1.000 0.950 392 PHE B O 1
ATOM 13097 N N . ASP B 2 393 ? -19.649 7.205 -9.817 1.000 0.950 393 ASP B N 1
ATOM 13098 C CA . ASP B 2 393 ? -20.705 8.063 -9.268 1.000 0.950 393 ASP B CA 1
ATOM 13099 C C . ASP B 2 393 ? -20.265 8.757 -7.964 1.000 0.950 393 ASP B C 1
ATOM 13100 O O . ASP B 2 393 ? -20.945 9.674 -7.499 1.000 0.950 393 ASP B O 1
ATOM 13109 N N . VAL B 2 394 ? -19.126 8.359 -7.373 1.000 0.960 394 VAL B N 1
ATOM 13110 C CA . VAL B 2 394 ? -18.657 8.828 -6.055 1.000 0.960 394 VAL B CA 1
ATOM 13111 C C . VAL B 2 394 ? -18.604 10.353 -5.961 1.000 0.960 394 VAL B C 1
ATOM 13112 O O . VAL B 2 394 ? -19.144 10.908 -5.008 1.000 0.960 394 VAL B O 1
ATOM 13125 N N . VAL B 2 395 ? -18.011 11.050 -6.940 1.000 0.940 395 VAL B N 1
ATOM 13126 C CA . VAL B 2 395 ? -17.925 12.526 -6.913 1.000 0.940 395 VAL B CA 1
ATOM 13127 C C . VAL B 2 395 ? -19.316 13.154 -6.966 1.000 0.940 395 VAL B C 1
ATOM 13128 O O . VAL B 2 395 ? -19.622 14.034 -6.167 1.000 0.940 395 VAL B O 1
ATOM 13141 N N . THR B 2 396 ? -20.185 12.672 -7.856 1.000 0.940 396 THR B N 1
ATOM 13142 C CA . THR B 2 396 ? -21.548 13.197 -8.000 1.000 0.940 396 THR B CA 1
ATOM 13143 C C . THR B 2 396 ? -22.375 12.989 -6.734 1.000 0.940 396 THR B C 1
ATOM 13144 O O . THR B 2 396 ? -23.073 13.907 -6.309 1.000 0.940 396 THR B O 1
ATOM 13155 N N . VAL B 2 397 ? -22.290 11.816 -6.099 1.000 0.970 397 VAL B N 1
ATOM 13156 C CA . VAL B 2 397 ? -23.007 11.549 -4.843 1.000 0.970 397 VAL B CA 1
ATOM 13157 C C . VAL B 2 397 ? -22.408 12.366 -3.697 1.000 0.970 397 VAL B C 1
ATOM 13158 O O . VAL B 2 397 ? -23.164 12.968 -2.933 1.000 0.970 397 VAL B O 1
ATOM 13171 N N . LEU B 2 398 ? -21.076 12.484 -3.619 1.000 0.970 398 LEU B N 1
ATOM 13172 C CA . LEU B 2 398 ? -20.404 13.352 -2.648 1.000 0.970 398 LEU B CA 1
ATOM 13173 C C . LEU B 2 398 ? -20.866 14.802 -2.756 1.000 0.970 398 LEU B C 1
ATOM 13174 O O . LEU B 2 398 ? -21.003 15.433 -1.723 1.000 0.970 398 LEU B O 1
ATOM 13190 N N . GLU B 2 399 ? -21.129 15.339 -3.949 1.000 0.940 399 GLU B N 1
ATOM 13191 C CA . GLU B 2 399 ? -21.642 16.706 -4.155 1.000 0.940 399 GLU B CA 1
ATOM 13192 C C . GLU B 2 399 ? -23.115 16.890 -3.753 1.000 0.940 399 GLU B C 1
ATOM 13193 O O . GLU B 2 399 ? -23.557 18.016 -3.532 1.000 0.940 399 GLU B O 1
ATOM 13205 N N . GLN B 2 400 ? -23.878 15.802 -3.641 1.000 0.960 400 GLN B N 1
ATOM 13206 C CA . GLN B 2 400 ? -25.309 15.841 -3.326 1.000 0.960 400 GLN B CA 1
ATOM 13207 C C . GLN B 2 400 ? -25.614 15.657 -1.838 1.000 0.960 400 GLN B C 1
ATOM 13208 O O . GLN B 2 400 ? -26.689 16.052 -1.395 1.000 0.960 400 GLN B O 1
ATOM 13222 N N . ILE B 2 401 ? -24.700 15.059 -1.066 1.000 0.980 401 ILE B N 1
ATOM 13223 C CA . ILE B 2 401 ? -24.911 14.808 0.368 1.000 0.980 401 ILE B CA 1
ATOM 13224 C C . ILE B 2 401 ? -25.079 16.126 1.123 1.000 0.980 401 ILE B C 1
ATOM 13225 O O . ILE B 2 401 ? -24.326 17.075 0.923 1.000 0.980 401 ILE B O 1
ATOM 13241 N N . THR B 2 402 ? -26.052 16.193 2.018 1.000 0.980 402 THR B N 1
ATOM 13242 C CA . THR B 2 402 ? -26.351 17.379 2.825 1.000 0.980 402 THR B CA 1
ATOM 13243 C C . THR B 2 402 ? -26.006 17.166 4.298 1.000 0.980 402 THR B C 1
ATOM 13244 O O . THR B 2 402 ? -25.734 16.050 4.741 1.000 0.980 402 THR B O 1
ATOM 13255 N N . LEU B 2 403 ? -26.061 18.242 5.091 1.000 0.980 403 LEU B N 1
ATOM 13256 C CA . LEU B 2 403 ? -25.973 18.135 6.551 1.000 0.980 403 LEU B CA 1
ATOM 13257 C C . LEU B 2 403 ? -27.098 17.257 7.124 1.000 0.980 403 LEU B C 1
ATOM 13258 O O . LEU B 2 403 ? -26.860 16.522 8.076 1.000 0.980 403 LEU B O 1
ATOM 13274 N N . GLU B 2 404 ? -28.301 17.318 6.546 1.000 0.980 404 GLU B N 1
ATOM 13275 C CA . GLU B 2 404 ? -29.441 16.500 6.973 1.000 0.980 404 GLU B CA 1
ATOM 13276 C C . GLU B 2 404 ? -29.178 15.010 6.727 1.000 0.980 404 GLU B C 1
ATOM 13277 O O . GLU B 2 404 ? -29.431 14.189 7.602 1.000 0.980 404 GLU B O 1
ATOM 13289 N N . ASP B 2 405 ? -28.568 14.661 5.592 1.000 0.980 405 ASP B N 1
ATOM 13290 C CA . ASP B 2 405 ? -28.170 13.280 5.309 1.000 0.980 405 ASP B CA 1
ATOM 13291 C C . ASP B 2 405 ? -27.153 12.753 6.331 1.000 0.980 405 ASP B C 1
ATOM 13292 O O . ASP B 2 405 ? -27.282 11.628 6.813 1.000 0.980 405 ASP B O 1
ATOM 13301 N N . VAL B 2 406 ? -26.163 13.571 6.706 1.000 0.990 406 VAL B N 1
ATOM 13302 C CA . VAL B 2 406 ? -25.171 13.192 7.725 1.000 0.990 406 VAL B CA 1
ATOM 13303 C C . VAL B 2 406 ? -25.809 13.092 9.115 1.000 0.990 406 VAL B C 1
ATOM 13304 O O . VAL B 2 406 ? -25.518 12.155 9.850 1.000 0.990 406 VAL B O 1
ATOM 13317 N N . GLN B 2 407 ? -26.714 14.006 9.474 1.000 0.980 407 GLN B N 1
ATOM 13318 C CA . GLN B 2 407 ? -27.479 13.950 10.729 1.000 0.980 407 GLN B CA 1
ATOM 13319 C C . GLN B 2 407 ? -28.351 12.687 10.816 1.000 0.980 407 GLN B C 1
ATOM 13320 O O . GLN B 2 407 ? -28.384 12.038 11.862 1.000 0.980 407 GLN B O 1
ATOM 13334 N N . ASN B 2 408 ? -29.005 12.302 9.716 1.000 0.980 408 ASN B N 1
ATOM 13335 C CA . ASN B 2 408 ? -29.789 11.070 9.639 1.000 0.980 408 ASN B CA 1
ATOM 13336 C C . ASN B 2 408 ? -28.905 9.835 9.870 1.000 0.980 408 ASN B C 1
ATOM 13337 O O . ASN B 2 408 ? -29.272 8.962 10.654 1.000 0.980 408 ASN B O 1
ATOM 13348 N N . VAL B 2 409 ? -27.711 9.793 9.267 1.000 0.980 409 VAL B N 1
ATOM 13349 C CA . VAL B 2 409 ? -26.734 8.715 9.495 1.000 0.980 409 VAL B CA 1
ATOM 13350 C C . VAL B 2 409 ? -26.220 8.694 10.937 1.000 0.980 409 VAL B C 1
ATOM 13351 O O . VAL B 2 409 ? -26.094 7.617 11.507 1.000 0.980 409 VAL B O 1
ATOM 13364 N N . ILE B 2 410 ? -25.984 9.848 11.573 1.000 0.980 410 ILE B N 1
ATOM 13365 C CA . ILE B 2 410 ? -25.604 9.909 12.998 1.000 0.980 410 ILE B CA 1
ATOM 13366 C C . ILE B 2 410 ? -26.680 9.259 13.873 1.000 0.980 410 ILE B C 1
ATOM 13367 O O . ILE B 2 410 ? -26.355 8.449 14.739 1.000 0.980 410 ILE B O 1
ATOM 13383 N N . GLN B 2 411 ? -27.955 9.592 13.645 1.000 0.970 411 GLN B N 1
ATOM 13384 C CA . GLN B 2 411 ? -29.063 8.996 14.396 1.000 0.970 411 GLN B CA 1
ATOM 13385 C C . GLN B 2 411 ? -29.237 7.501 14.110 1.000 0.970 411 GLN B C 1
ATOM 13386 O O . GLN B 2 411 ? -29.628 6.750 15.004 1.000 0.970 411 GLN B O 1
ATOM 13400 N N . GLU B 2 412 ? -28.971 7.066 12.877 1.000 0.960 412 GLU B N 1
ATOM 13401 C CA . GLU B 2 412 ? -29.068 5.660 12.497 1.000 0.960 412 GLU B CA 1
ATOM 13402 C C . GLU B 2 412 ? -27.927 4.830 13.089 1.000 0.960 412 GLU B C 1
ATOM 13403 O O . GLU B 2 412 ? -28.177 3.746 13.617 1.000 0.960 412 GLU B O 1
ATOM 13415 N N . GLU B 2 413 ? -26.687 5.315 13.011 1.000 0.970 413 GLU B N 1
ATOM 13416 C CA . GLU B 2 413 ? -25.495 4.492 13.208 1.000 0.970 413 GLU B CA 1
ATOM 13417 C C . GLU B 2 413 ? -24.833 4.624 14.575 1.000 0.970 413 GLU B C 1
ATOM 13418 O O . GLU B 2 413 ? -24.207 3.670 15.027 1.000 0.970 413 GLU B O 1
ATOM 13430 N N . ILE B 2 414 ? -24.987 5.742 15.286 1.000 0.980 414 ILE B N 1
ATOM 13431 C CA . ILE B 2 414 ? -24.266 5.935 16.548 1.000 0.980 414 ILE B CA 1
ATOM 13432 C C . ILE B 2 414 ? -25.136 5.558 17.746 1.000 0.980 414 ILE B C 1
ATOM 13433 O O . ILE B 2 414 ? -26.106 6.237 18.080 1.000 0.980 414 ILE B O 1
ATOM 13449 N N . ALA B 2 415 ? -24.735 4.501 18.454 1.000 0.980 415 ALA B N 1
ATOM 13450 C CA . ALA B 2 415 ? -25.332 4.106 19.725 1.000 0.980 415 ALA B CA 1
ATOM 13451 C C . ALA B 2 415 ? -24.297 3.472 20.665 1.000 0.980 415 ALA B C 1
ATOM 13452 O O . ALA B 2 415 ? -23.404 2.741 20.233 1.000 0.980 415 ALA B O 1
ATOM 13459 N N . ALA B 2 416 ? -24.436 3.719 21.971 1.000 0.980 416 ALA B N 1
ATOM 13460 C CA . ALA B 2 416 ? -23.481 3.257 22.982 1.000 0.980 416 ALA B CA 1
ATOM 13461 C C . ALA B 2 416 ? -23.368 1.727 23.061 1.000 0.980 416 ALA B C 1
ATOM 13462 O O . ALA B 2 416 ? -22.311 1.195 23.392 1.000 0.980 416 ALA B O 1
ATOM 13469 N N . ASP B 2 417 ? -24.433 0.993 22.747 1.000 0.980 417 ASP B N 1
ATOM 13470 C CA . ASP B 2 417 ? -24.451 -0.469 22.716 1.000 0.980 417 ASP B CA 1
ATOM 13471 C C . ASP B 2 417 ? -23.750 -1.060 21.475 1.000 0.980 417 ASP B C 1
ATOM 13472 O O . ASP B 2 417 ? -23.326 -2.215 21.532 1.000 0.980 417 ASP B O 1
ATOM 13481 N N . ARG B 2 418 ? -23.498 -0.257 20.433 1.000 0.990 418 ARG B N 1
ATOM 13482 C CA . ARG B 2 418 ? -22.758 -0.635 19.214 1.000 0.990 418 ARG B CA 1
ATOM 13483 C C . ARG B 2 418 ? -21.295 -0.191 19.179 1.000 0.990 418 ARG B C 1
ATOM 13484 O O . ARG B 2 418 ? -20.593 -0.484 18.213 1.000 0.990 418 ARG B O 1
ATOM 13505 N N . LEU B 2 419 ? -20.831 0.444 20.254 1.000 0.990 419 LEU B N 1
ATOM 13506 C CA . LEU B 2 419 ? -19.419 0.737 20.484 1.000 0.990 419 LEU B CA 1
ATOM 13507 C C . LEU B 2 419 ? -18.706 -0.428 21.178 1.000 0.990 419 LEU B C 1
ATOM 13508 O O . LEU B 2 419 ? -19.241 -1.022 22.126 1.000 0.990 419 LEU B O 1
ATOM 13524 N N . THR B 2 420 ? -17.487 -0.700 20.720 1.000 0.990 420 THR B N 1
ATOM 13525 C CA . THR B 2 420 ? -16.521 -1.622 21.327 1.000 0.990 420 THR B CA 1
ATOM 13526 C C . THR B 2 420 ? -15.124 -1.006 21.340 1.000 0.990 420 THR B C 1
ATOM 13527 O O . THR B 2 420 ? -14.814 -0.154 20.513 1.000 0.990 420 THR B O 1
ATOM 13538 N N . VAL B 2 421 ? -14.254 -1.494 22.221 1.000 0.990 421 VAL B N 1
ATOM 13539 C CA . VAL B 2 421 ? -12.831 -1.151 22.265 1.000 0.990 421 VAL B CA 1
ATOM 13540 C C . VAL B 2 421 ? -11.989 -2.424 22.179 1.000 0.990 421 VAL B C 1
ATOM 13541 O O . VAL B 2 421 ? -12.271 -3.410 22.859 1.000 0.990 421 VAL B O 1
ATOM 13554 N N . CYS B 2 422 ? -10.956 -2.430 21.343 1.000 0.990 422 CYS B N 1
ATOM 13555 C CA . CYS B 2 422 ? -9.912 -3.449 21.371 1.000 0.990 422 CYS B CA 1
ATOM 13556 C C . CYS B 2 422 ? -8.558 -2.779 21.570 1.000 0.990 422 CYS B C 1
ATOM 13557 O O . CYS B 2 422 ? -8.301 -1.715 21.008 1.000 0.990 422 CYS B O 1
ATOM 13565 N N . LYS B 2 423 ? -7.698 -3.410 22.365 1.000 0.990 423 LYS B N 1
ATOM 13566 C CA . LYS B 2 423 ? -6.366 -2.904 22.689 1.000 0.990 423 LYS B CA 1
ATOM 13567 C C . LYS B 2 423 ? -5.322 -3.983 22.480 1.000 0.990 423 LYS B C 1
ATOM 13568 O O . LYS B 2 423 ? -5.573 -5.150 22.785 1.000 0.990 423 LYS B O 1
ATOM 13587 N N . VAL B 2 424 ? -4.148 -3.570 22.027 1.000 0.980 424 VAL B N 1
ATOM 13588 C CA . VAL B 2 424 ? -2.920 -4.359 22.122 1.000 0.980 424 VAL B CA 1
ATOM 13589 C C . VAL B 2 424 ? -2.015 -3.659 23.120 1.000 0.980 424 VAL B C 1
ATOM 13590 O O . VAL B 2 424 ? -1.813 -2.451 23.028 1.000 0.980 424 VAL B O 1
ATOM 13603 N N . VAL B 2 425 ? -1.497 -4.403 24.090 1.000 0.970 425 VAL B N 1
ATOM 13604 C CA . VAL B 2 425 ? -0.621 -3.866 25.135 1.000 0.970 425 VAL B CA 1
ATOM 13605 C C . VAL B 2 425 ? 0.656 -4.702 25.258 1.000 0.970 425 VAL B C 1
ATOM 13606 O O . VAL B 2 425 ? 0.621 -5.905 24.961 1.000 0.970 425 VAL B O 1
ATOM 13619 N N . PRO B 2 426 ? 1.769 -4.100 25.720 1.000 0.940 426 PRO B N 1
ATOM 13620 C CA . PRO B 2 426 ? 3.004 -4.828 25.981 1.000 0.940 426 PRO B CA 1
ATOM 13621 C C . PRO B 2 426 ? 2.811 -5.990 26.963 1.000 0.940 426 PRO B C 1
ATOM 13622 O O . PRO B 2 426 ? 2.072 -5.887 27.950 1.000 0.940 426 PRO B O 1
ATOM 13633 N N . LYS B 2 427 ? 3.510 -7.103 26.719 1.000 0.880 427 LYS B N 1
ATOM 13634 C CA . LYS B 2 427 ? 3.667 -8.172 27.713 1.000 0.880 427 LYS B CA 1
ATOM 13635 C C . LYS B 2 427 ? 4.467 -7.652 28.919 1.000 0.880 427 LYS B C 1
ATOM 13636 O O . LYS B 2 427 ? 5.357 -6.818 28.785 1.000 0.880 427 LYS B O 1
ATOM 13655 N N . SER B 2 428 ? 4.052 -8.108 30.100 1.000 0.690 428 SER B N 1
ATOM 13656 C CA . SER B 2 428 ? 4.577 -7.710 31.418 1.000 0.690 428 SER B CA 1
ATOM 13657 C C . SER B 2 428 ? 5.870 -8.419 31.793 1.000 0.690 428 SER B C 1
ATOM 13658 O O . SER B 2 428 ? 6.127 -9.494 31.208 1.000 0.690 428 SER B O 1
#

Secondary structure (DSSP, 8-state):
--S--EEEEEETTEEEEEEE-SS-SEEEEEEEEEEE--HHHHHHHHHHHHHHTT-BSSS-SHHHHHHHHHHTTS-EEEEEEEE-SSEEEEEEEEEEE-GGGSSS---HHHHHHHHHHHHHHSB-EETTEE-HHHHHHHHHHHHHHHHHTTTSHHHHHHHHHHHHHTTTSGGGS-TT--GGGSTT--HHHHHHHHHHHHHHSEEEEEEEES--HHHHHHHHHHH------PPPP-------S-PPPEEEEEEES-SSEEEEEEEE-S--TTSTTHHHHHHHHIIIIISTTSHHIIIIIIIT--EEEEEEEEETTTTEEEEEEEE-GGGHHHHHHHHHHHHHHHHTT-S-HHHHHHHHHHHHHHHHHHTTSHHHHHHHHHHHHHHT----HHHHHHHHHH--HHHHHHHHHH-EEEEEEEEEEPTT--/-PPEEEEGGGTEEEEEEE-TTS-EEEEEE-TT-S-EEEEEEES--TT--EE--TT--S-EEPPTTHHHHHHHHTTEETTEEHHHHHHHTTEEEEEEE-SS-EEEEEEESS-HHHHHHHHHHHHTS----HHHHHHHHHHHHHHHHHHHT-HHHHHHHHHHHHH-SSSGGGS-TT--HHHHHT--HHHHHHHHHHH-SGGGEEEEEEES--HHHHHHHHHHHHHTS-----PPP-B------SS-S-SEEEEEES-SS-EEEEEEE-S-TT--HHHHHHHHHHHHHHHHHHHSTTSHHHHHHHHHTS--TT-EEEEEE-SS-EEEEEEEE-S-HHHHHHHHHHHHHTHHHH--HHHHHHHHHHHHHHHHHHTT-HHHHHHHHHHHHHTT--GGGHHHHHHH--HHHHHHHHHHH--GGGEEEEEEEE--

Foldseek 3Di:
DFPWDWDWDDQALEIETETADALDQKKKKKKKWKDFQDQVCLQLVLLQLQLLCQFFPVGLHNVSSQVVCVVLVVFDWDWDWDDQFRMIMIMIMTIGGDCVVPPDPDPSVLVRLQSVLRSQPGGNPDPLFRDQVSLVVSLVVLLVVVVVLVVPVQSVLVLVQQCQLQVPFSSNADNNGDNVVSVPDGRNNSSVSSVCRLQATRIYIYIYYNDDPVVNVVSCNVRVDGHHDDHDDDDHPDPPDDFDEEEAEDEDADQWKKKKWKKAQVAAPPDLLVLLVQLLQLQDFADCNHQQNCFVCNVVVFFPHWGWDASRRNRMIMIITIGALVCVVVSVVSSVVSLVCQLVLVDDPVSLVVSLVVVLVVLSVLCSDSVSVVVVVVVCVNNVHDQRVVNSSVSNVPQDSVSNNVSSVSMGTRYIYMHHHDPPND/DWDWDDQPVLRWIKTWDQAPLQAIEIETADPPFLKKKKKKKWQAAQQQQWWAFFPGDDIDGAFGQLRVLLQVQLQADPVGGLCVVQVVQVKGWHWDGDHGMIMTMIMHSGPVLVVLLSRVVSLVDGDDDQVVLQVVLVVLQVVVVVLVQPVVSVQVLQQVLQAWDFGSSNADRNGHSVRSNPDGPVNSVRVSNRISRSSRMYMYMYYNDDPVVNVVSVNVSVVVDPRDHGDDIGGDQTDIDQFTNHAEDEAAHADPFKWKKKKFWARALADFAPVQLLLQLLVQLLCCLQCNPPHPLVVVCVVVQQDDPQWDKDWDRAHNTIMIITITTGNCRPVVNVSVLVSLLCSLVSDDQVSSVVSLVVVLVVLSVLVVDPCSCNVVQRRQVVRNYGSSCNNVSSVVRGPVSSSVSSVRGGDPRRIHMYMYDYDD

Sequence (854 aa):
MSYVNELKSKHGGLTAHIVKTEKFKTVSLIFKMLAPLTKDQVTKRALLPHVLLRGTKSHPKTAGLRSYLDELYGTSVSADLTKKGERHVITFRLEIPNEKYLKDQTPLLEKGLQLLAELVFSPALEGDAFQSQYVAQEKRTLKQRIQAVYDDKMRYSNLRLIQEMCKNDPYALHVNGEIDDVDDITAEQLYETYQSAIQKDQLDLYVVGDVDSNQVQSAIDKYFKTEERTLGMIENNHADEKVQPKEVIDEEDVKQGKLNIGYRTSITYTDQDYPALQVFNGLFGGFSHSKLFINVREKASLAYYAASRIESFKGLLMVMSGIEVKNFEQAVSIIAEQFQAMKNGDFSEQDIAQTKAVIRNQVLETIDTAYGLSEFLYQQAAAQVEIPIEDFLANIENVTKEDIIKAGEKIQLDTTYFLKGTEGASMIKPIEYEQLQETLYHEKMSNGLDVYVLPKKGFNKTYAVFTTKYGSIDNRFVPLGKNEMVHVPDGIAHFLEHKLFEKADGDVFQDFSKQGASANAFTSFTRTAYLFSSTSNVERNLETLIDFVQDPYFTEKTVEKEKGIIGQEINMYDDNPDWRLYFGVIENMYKEHPVRIDIAGTVESISHITKDLLYECYETFYHPSNMLLFIVGPVDPEAIISQVRENQGKKPYTDQPEIKREEVKEQEAVFRKEKEIKMNVQGPKCLVGLKSKNPFKLGKELLKHELSMNLLLEALFGKSSAQYESLYEKGYIDETFSFDFTAEYGFGFAAIGGDTPEPDQLAEDISSMLLRAGELITAEKIELARKKKIGTFLKALNSPEYIANQFTRYAFLDMSLFDVVTVLEQITLEDVQNVIQEEIAADRLTVCKVVPKS

Solvent-accessible surface area: 34646 Å² total; per-residue (Å²): 238,73,87,24,127,46,79,86,25,157,18,35,13,1,27,0,7,1,5,118,21,133,35,4,10,2,6,4,0,0,0,3,0,10,11,71,4,48,131,91,56,0,4,51,7,0,1,0,0,29,6,0,12,18,1,0,168,66,44,65,151,22,32,34,0,42,39,49,6,10,94,3,23,9,3,46,18,53,19,71,13,45,35,24,0,8,26,0,0,0,6,0,47,0,20,1,5,14,53,86,11,19,158,61,159,31,66,3,16,60,69,0,1,65,2,0,4,34,0,0,41,41,9,6,70,112,68,129,11,2,41,68,97,19,4,60,14,5,27,84,7,2,53,36,38,27,67,34,24,59,8,51,13,71,159,36,1,38,31,45,0,16,55,27,11,1,150,148,17,35,10,16,19,18,34,15,0,51,63,124,53,0,94,115,8,60,10,98,78,0,36,113,13,15,86,42,3,31,112,146,8,14,1,3,0,0,0,0,0,35,7,71,28,106,90,0,46,72,8,0,85,118,43,5,159,24,133,156,50,136,65,54,163,33,148,27,86,108,57,146,145,182,44,138,81,79,102,28,80,40,114,14,46,3,77,0,0,3,0,3,4,0,6,42,0,76,0,16,10,80,59,179,18,13,18,4,0,36,0,0,17,0,7,0,3,29,34,33,15,0,35,0,35,50,22,0,37,40,154,29,42,10,2,40,37,5,35,3,155,32,27,17,12,10,3,1,0,18,0,32,0,0,0,60,50,163,20,26,142,93,0,36,68,30,0,52,111,18,16,89,16,0,54,93,5,81,13,52,113,120,54,3,61,14,0,23,37,7,8,100,1,97,15,12,32,51,3,2,61,11,100,8,6,0,33,21,11,0,49,11,17,2,14,85,48,130,38,66,5,54,72,21,10,46,63,2,95,108,9,66,55,122,53,0,45,104,0,0,117,81,0,94,63,2,0,8,0,2,1,66,6,52,195,62,28,143,233,29,176,68,69,118,41,154,58,4,114,11,44,2,48,56,40,120,11,123,13,12,0,28,0,29,0,0,39,15,195,54,9,29,9,0,8,0,0,0,0,0,78,1,1,15,28,14,10,97,0,21,2,80,81,98,144,136,79,40,111,3,25,32,3,5,2,15,0,0,15,33,2,0,14,40,30,83,142,38,40,6,34,42,56,1,3,107,7,1,1,47,19,87,11,56,15,29,18,29,21,0,0,0,17,0,7,0,30,54,78,21,107,166,0,0,50,24,0,0,56,9,1,19,94,30,83,6,37,136,177,28,4,108,66,17,30,45,3,0,6,14,12,16,32,30,74,31,16,56,4,80,70,76,6,65,10,2,0,0,50,0,0,4,85,96,13,15,0,81,54,38,26,8,3,72,75,130,18,1,54,111,0,65,74,96,48,0,58,40,0,18,101,2,0,4,18,0,55,21,5,4,0,0,0,0,0,61,21,82,14,101,57,5,0,51,35,0,104,106,4,12,68,143,44,132,62,107,137,31,97,172,23,130,82,64,159,41,184,41,76,90,34,10,68,118,106,99,47,96,22,116,23,48,12,88,23,30,6,0,18,0,0,3,6,11,101,74,24,112,28,75,8,160,111,6,1,85,15,10,10,1,1,33,0,0,1,13,8,0,1,1,90,26,10,63,22,23,59,41,0,29,86,99,4,38,5,6,80,56,14,64,46,87,14,30,6,16,111,15,0,1,3,0,11,0,0,10,19,2,65,74,20,84,74,0,7,122,33,0,21,47,25,1,92,118,0,34,127,34,7,63,55,146,62,2,82,39,5,22,63,38,42,9,2,71,14,1,78,22,0,19,34,4,60,72,0,0,31,51,11,1,31,16,26,33,7,106,16,24,0,5,37,5,3,62,18,2,54,117,2,68,63,125,24,0,58,88,10,16,156,50,2,24,31,64,71,8,12,1,21,0,12,0,23,51,97,156

Nearest PDB structures (foldseek):
  3eoq-assembly1_A  TM=8.510E-01  e=9.253E-23  Thermus thermophilus
  3gwb-assembly1_A  TM=8.218E-01  e=1.516E-22  Pseudomonas protegens Pf-5
  8ab7-assembly1_A  TM=8.163E-01  e=5.648E-23  Yarrowia lipolytica
  6zfs-assembly1_A  TM=8.356E-01  e=8.770E-22  Bos taurus
  9etz-assembly1_L  TM=7.835E-01  e=2.240E-17  Saccharomyces cerevisiae

B-factor: mean 0.95, std 0.06, range [0.34, 0.99]